Protein AF-A0A7Z0T7K2-F1 (afdb_monomer)

Structure (mmCIF, N/CA/C/O backbone):
data_AF-A0A7Z0T7K2-F1
#
_entry.id   AF-A0A7Z0T7K2-F1
#
loop_
_atom_site.group_PDB
_atom_site.id
_atom_site.type_symbol
_atom_site.label_atom_id
_atom_site.label_alt_id
_atom_site.label_comp_id
_atom_site.label_asym_id
_atom_site.label_entity_id
_atom_site.label_seq_id
_atom_site.pdbx_PDB_ins_code
_atom_site.Cartn_x
_atom_site.Cartn_y
_atom_site.Cartn_z
_atom_site.occupancy
_atom_site.B_iso_or_equiv
_atom_site.auth_seq_id
_atom_site.auth_comp_id
_atom_site.auth_asym_id
_atom_site.auth_atom_id
_atom_site.pdbx_PDB_model_num
ATOM 1 N N . MET A 1 1 ? 38.838 31.076 -26.287 1.00 47.41 1 MET A N 1
ATOM 2 C CA . MET A 1 1 ? 40.058 31.678 -26.858 1.00 47.41 1 MET A CA 1
ATOM 3 C C . MET A 1 1 ? 41.313 30.920 -26.392 1.00 47.41 1 MET A C 1
ATOM 5 O O . MET A 1 1 ? 42.068 31.468 -25.602 1.00 47.41 1 MET A O 1
ATOM 9 N N . ASN A 1 2 ? 41.566 29.671 -26.827 1.00 35.31 2 ASN A N 1
ATOM 10 C CA . ASN A 1 2 ? 42.834 28.987 -26.485 1.00 35.31 2 ASN A CA 1
ATOM 11 C C . ASN A 1 2 ? 43.307 27.838 -27.415 1.00 35.31 2 ASN A C 1
ATOM 13 O O . ASN A 1 2 ? 44.090 26.992 -26.989 1.00 35.31 2 ASN A O 1
ATOM 17 N N . ASN A 1 3 ? 42.904 27.809 -28.694 1.00 38.66 3 ASN A N 1
ATOM 18 C CA . ASN A 1 3 ? 43.350 26.777 -29.657 1.00 38.66 3 ASN A CA 1
ATOM 19 C C . ASN A 1 3 ? 44.218 27.269 -30.839 1.00 38.66 3 ASN A C 1
ATOM 21 O O . ASN A 1 3 ? 44.629 26.468 -31.677 1.00 38.66 3 ASN A O 1
ATOM 25 N N . LEU A 1 4 ? 44.599 28.553 -30.882 1.00 38.88 4 LEU A N 1
ATOM 26 C CA . LEU A 1 4 ? 45.423 29.108 -31.973 1.00 38.88 4 LEU A CA 1
ATOM 27 C C . LEU A 1 4 ? 46.870 28.552 -32.005 1.00 38.88 4 LEU A C 1
ATOM 29 O O . LEU A 1 4 ? 47.532 28.577 -33.038 1.00 38.88 4 LEU A O 1
ATOM 33 N N . ASN A 1 5 ? 47.355 27.989 -30.892 1.00 40.06 5 ASN A N 1
ATOM 34 C CA . ASN A 1 5 ? 48.749 27.555 -30.731 1.00 40.06 5 ASN A CA 1
ATOM 35 C C . ASN A 1 5 ? 49.056 26.107 -31.162 1.00 40.06 5 ASN A C 1
ATOM 37 O O . ASN A 1 5 ? 50.218 25.703 -31.105 1.00 40.06 5 ASN A O 1
ATOM 41 N N . LYS A 1 6 ? 48.074 25.312 -31.621 1.00 43.56 6 LYS A N 1
ATOM 42 C CA . LYS A 1 6 ? 48.343 23.935 -32.101 1.00 43.56 6 LYS A CA 1
ATOM 43 C C . LYS A 1 6 ? 48.711 23.845 -33.590 1.00 43.56 6 LYS A C 1
ATOM 45 O O . LYS A 1 6 ? 49.407 22.913 -33.976 1.00 43.56 6 LYS A O 1
ATOM 50 N N . VAL A 1 7 ? 48.350 24.848 -34.396 1.00 44.75 7 VAL A N 1
ATOM 51 C CA . VAL A 1 7 ? 48.752 24.965 -35.817 1.00 44.75 7 VAL A CA 1
ATOM 52 C C . VAL A 1 7 ? 50.252 25.288 -35.960 1.00 44.75 7 VAL A C 1
ATOM 54 O O . VAL A 1 7 ? 50.909 24.879 -36.915 1.00 44.75 7 VAL A O 1
ATOM 57 N N . VAL A 1 8 ? 50.834 25.957 -34.960 1.00 42.19 8 VAL A N 1
ATOM 58 C CA . VAL A 1 8 ? 52.207 26.499 -34.982 1.00 42.19 8 VAL A CA 1
ATOM 59 C C . VAL A 1 8 ? 53.305 25.413 -34.945 1.00 42.19 8 VAL A C 1
ATOM 61 O O . VAL A 1 8 ? 54.471 25.719 -35.192 1.00 42.19 8 VAL A O 1
ATOM 64 N N . ARG A 1 9 ? 52.971 24.138 -34.676 1.00 41.81 9 ARG A N 1
ATOM 65 C CA . ARG A 1 9 ? 53.966 23.063 -34.457 1.00 41.81 9 ARG A CA 1
ATOM 66 C C . ARG A 1 9 ? 54.202 22.085 -35.614 1.00 41.81 9 ARG A C 1
ATOM 68 O O . ARG A 1 9 ? 55.079 21.243 -35.480 1.00 41.81 9 ARG A O 1
ATOM 75 N N . ILE A 1 10 ? 53.486 22.212 -36.736 1.00 39.25 10 ILE A N 1
ATOM 76 C CA . ILE A 1 10 ? 53.750 21.426 -37.965 1.00 39.25 10 ILE A CA 1
ATOM 77 C C . ILE A 1 10 ? 54.407 22.294 -39.061 1.00 39.25 10 ILE A C 1
ATOM 79 O O . ILE A 1 10 ? 55.182 21.796 -39.870 1.00 39.25 10 ILE A O 1
ATOM 83 N N . LEU A 1 11 ? 54.222 23.619 -39.028 1.00 36.41 11 LEU A N 1
ATOM 84 C CA . LEU A 1 11 ? 54.763 24.568 -40.018 1.00 36.41 11 LEU A CA 1
ATOM 85 C C . LEU A 1 11 ? 56.235 24.999 -39.800 1.00 36.41 11 LEU A C 1
ATOM 87 O O . LEU A 1 11 ? 56.655 26.038 -40.310 1.00 36.41 11 LEU A O 1
ATOM 91 N N . LYS A 1 12 ? 57.045 24.234 -39.050 1.00 33.38 12 LYS A N 1
ATOM 92 C CA . LYS A 1 12 ? 58.469 24.554 -38.794 1.00 33.38 12 LYS A CA 1
ATOM 93 C C . LYS A 1 12 ? 59.411 23.339 -38.821 1.00 33.38 12 LYS A C 1
ATOM 95 O O . LYS A 1 12 ? 60.146 23.107 -37.867 1.00 33.38 12 LYS A O 1
ATOM 100 N N . SER A 1 13 ? 59.450 22.615 -39.943 1.00 35.53 13 SER A N 1
ATOM 101 C CA . SER A 1 13 ? 60.618 21.790 -40.307 1.00 35.53 13 SER A CA 1
ATOM 102 C C . SER A 1 13 ? 60.710 21.509 -41.814 1.00 35.53 13 SER A C 1
ATOM 104 O O . SER A 1 13 ? 60.498 20.378 -42.236 1.00 35.53 13 SER A O 1
ATOM 106 N N . ASN A 1 14 ? 60.986 22.550 -42.612 1.00 33.44 14 ASN A N 1
ATOM 107 C CA . ASN A 1 14 ? 61.810 22.533 -43.843 1.00 33.44 14 ASN A CA 1
ATOM 108 C C . ASN A 1 14 ? 61.539 23.784 -44.689 1.00 33.44 14 ASN A C 1
ATOM 110 O O . ASN A 1 14 ? 60.845 23.749 -45.700 1.00 33.44 14 ASN A O 1
ATOM 114 N N . LEU A 1 15 ? 62.109 24.914 -44.266 1.00 32.72 15 LEU A N 1
ATOM 115 C CA . LEU A 1 15 ? 62.193 26.104 -45.106 1.00 32.72 15 LEU A CA 1
ATOM 116 C C . LEU A 1 15 ? 63.439 26.905 -44.727 1.00 32.72 15 LEU A C 1
ATOM 118 O O . LEU A 1 15 ? 63.458 27.621 -43.725 1.00 32.72 15 LEU A O 1
ATOM 122 N N . LYS A 1 16 ? 64.489 26.788 -45.543 1.00 32.38 16 LYS A N 1
ATOM 123 C CA . LYS A 1 16 ? 65.590 27.750 -45.546 1.00 32.38 16 LYS A CA 1
ATOM 124 C C . LYS A 1 16 ? 65.922 28.144 -46.984 1.00 32.38 16 LYS A C 1
ATOM 126 O O . LYS A 1 16 ? 66.394 27.333 -47.765 1.00 32.38 16 LYS A O 1
ATOM 131 N N . ASN A 1 17 ? 65.714 29.431 -47.241 1.00 33.72 17 ASN A N 1
ATOM 132 C CA . ASN A 1 17 ? 66.225 30.236 -48.349 1.00 33.72 17 ASN A CA 1
ATOM 133 C C . ASN A 1 17 ? 65.552 30.151 -49.734 1.00 33.72 17 ASN A C 1
ATOM 135 O O . ASN A 1 17 ? 65.964 29.417 -50.619 1.00 33.72 17 ASN A O 1
ATOM 139 N N . LYS A 1 18 ? 64.666 31.140 -49.920 1.00 33.53 18 LYS A N 1
ATOM 140 C CA . LYS A 1 18 ? 64.720 32.164 -50.983 1.00 33.53 18 LYS A CA 1
ATOM 141 C C . LYS A 1 18 ? 64.543 31.725 -52.442 1.00 33.53 18 LYS A C 1
ATOM 143 O O . LYS A 1 18 ? 65.486 31.350 -53.128 1.00 33.53 18 LYS A O 1
ATOM 148 N N . LEU A 1 19 ? 63.359 32.056 -52.955 1.00 29.39 19 LEU A N 1
ATOM 149 C CA . LEU A 1 19 ? 63.180 32.477 -54.342 1.00 29.39 19 LEU A CA 1
ATOM 150 C C . LEU A 1 19 ? 63.944 33.796 -54.600 1.00 29.39 19 LEU A C 1
ATOM 152 O O . LEU A 1 19 ? 63.941 34.688 -53.749 1.00 29.39 19 LEU A O 1
ATOM 156 N N . SER A 1 20 ? 64.542 33.937 -55.782 1.00 27.73 20 SER A N 1
ATOM 157 C CA . SER A 1 20 ? 64.987 35.213 -56.358 1.00 27.73 20 SER A CA 1
ATOM 158 C C . SER A 1 20 ? 64.742 35.167 -57.866 1.00 27.73 20 SER A C 1
ATOM 160 O O . SER A 1 20 ? 64.997 34.139 -58.488 1.00 27.73 20 SER A O 1
ATOM 162 N N . ILE A 1 21 ? 64.222 36.247 -58.451 1.00 38.28 21 ILE A N 1
ATOM 163 C CA . ILE A 1 21 ? 63.834 36.305 -59.867 1.00 38.28 21 ILE A CA 1
ATOM 164 C C . ILE A 1 21 ? 64.709 37.331 -60.587 1.00 38.28 21 ILE A C 1
ATOM 166 O O . ILE A 1 21 ? 64.538 38.528 -60.361 1.00 38.28 21 ILE A O 1
ATOM 170 N N . THR A 1 22 ? 65.585 36.897 -61.502 1.00 31.44 22 THR A N 1
ATOM 171 C CA . THR A 1 22 ? 65.926 37.667 -62.721 1.00 31.44 22 THR A CA 1
ATOM 172 C C . THR A 1 22 ? 66.751 36.871 -63.748 1.00 31.44 22 THR A C 1
ATOM 174 O O . THR A 1 22 ? 67.670 36.153 -63.387 1.00 31.44 22 THR A O 1
ATOM 177 N N . LYS A 1 23 ? 66.427 37.098 -65.033 1.00 30.08 23 LYS A N 1
ATOM 178 C CA . LYS A 1 23 ? 67.264 37.053 -66.258 1.00 30.08 23 LYS A CA 1
ATOM 179 C C . LYS A 1 23 ? 68.191 35.850 -66.588 1.00 30.08 23 LYS A C 1
ATOM 181 O O . LYS A 1 23 ? 69.242 35.667 -66.001 1.00 30.08 23 LYS A O 1
ATOM 186 N N . GLN A 1 24 ? 67.884 35.275 -67.761 1.00 32.72 24 GLN A N 1
ATOM 187 C CA . GLN A 1 24 ? 68.794 34.975 -68.891 1.00 32.72 24 GLN A CA 1
ATOM 188 C C . GLN A 1 24 ? 69.789 33.779 -68.849 1.00 32.72 24 GLN A C 1
ATOM 190 O O . GLN A 1 24 ? 70.916 33.905 -68.397 1.00 32.72 24 GLN A O 1
ATOM 195 N N . THR A 1 25 ? 69.415 32.729 -69.606 1.00 27.80 25 THR A N 1
ATOM 196 C CA . THR A 1 25 ? 70.087 32.336 -70.879 1.00 27.80 25 THR A CA 1
ATOM 197 C C . THR A 1 25 ? 71.302 31.366 -70.881 1.00 27.80 25 THR A C 1
ATOM 199 O O . THR A 1 25 ? 72.382 31.708 -70.426 1.00 27.80 25 THR A O 1
ATOM 202 N N . ILE A 1 26 ? 71.127 30.256 -71.638 1.00 28.91 26 ILE A N 1
ATOM 203 C CA . ILE A 1 26 ? 72.116 29.470 -72.441 1.00 28.91 26 ILE A CA 1
ATOM 204 C C . ILE A 1 26 ? 72.915 28.283 -71.814 1.00 28.91 26 ILE A C 1
ATOM 206 O O . ILE A 1 26 ? 73.731 28.476 -70.929 1.00 28.91 26 ILE A O 1
ATOM 210 N N . ILE A 1 27 ? 72.700 27.082 -72.409 1.00 32.38 27 ILE A N 1
ATOM 211 C CA . ILE A 1 27 ? 73.665 26.011 -72.826 1.00 32.38 27 ILE A CA 1
ATOM 212 C C . ILE A 1 27 ? 74.544 25.307 -71.754 1.00 32.38 27 ILE A C 1
ATOM 214 O O . ILE A 1 27 ? 75.133 25.971 -70.918 1.00 32.38 27 ILE A O 1
ATOM 218 N N . LEU A 1 28 ? 74.810 23.981 -71.756 1.00 29.95 28 LEU A N 1
ATOM 219 C CA . LEU A 1 28 ? 74.289 22.732 -72.400 1.00 29.95 28 LEU A CA 1
ATOM 220 C C . LEU A 1 28 ? 75.005 21.542 -71.632 1.00 29.95 28 LEU A C 1
ATOM 222 O O . LEU A 1 28 ? 75.401 21.797 -70.500 1.00 29.95 28 LEU A O 1
ATOM 226 N N . PHE A 1 29 ? 75.263 20.266 -71.9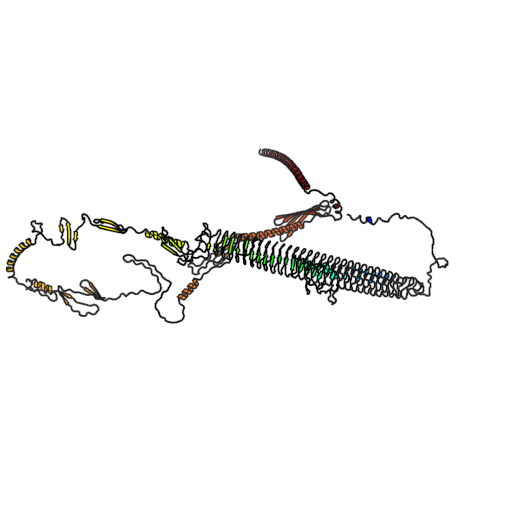98 1.00 31.33 29 PHE A N 1
ATOM 227 C CA . PHE A 1 29 ? 75.071 19.331 -73.134 1.00 31.33 29 PHE A CA 1
ATOM 228 C C . PHE A 1 29 ? 75.369 17.868 -72.675 1.00 31.33 29 PHE A C 1
ATOM 230 O O . PHE A 1 29 ? 75.956 17.711 -71.610 1.00 31.33 29 PHE A O 1
ATOM 237 N N . LEU A 1 30 ? 75.094 16.847 -73.523 1.00 33.47 30 LEU A N 1
ATOM 238 C CA . LEU A 1 30 ? 75.573 15.430 -73.460 1.00 33.47 30 LEU A CA 1
ATOM 239 C C . LEU A 1 30 ? 75.082 14.578 -72.254 1.00 33.47 30 LEU A C 1
ATOM 241 O O . LEU A 1 30 ? 75.011 15.072 -71.140 1.00 33.47 30 LEU A O 1
ATOM 245 N N . MET A 1 31 ? 74.704 13.290 -72.338 1.00 33.69 31 MET A N 1
ATOM 246 C CA . MET A 1 31 ? 74.633 12.187 -73.341 1.00 33.69 31 MET A CA 1
ATOM 247 C C . MET A 1 31 ? 73.433 11.273 -72.922 1.00 33.69 31 MET A C 1
ATOM 249 O O . MET A 1 31 ? 72.983 11.410 -71.789 1.00 33.69 31 MET A O 1
ATOM 253 N N . MET A 1 32 ? 72.860 10.288 -73.639 1.00 33.47 32 MET A N 1
ATOM 254 C CA . MET A 1 32 ? 72.849 9.748 -75.025 1.00 33.47 32 MET A CA 1
ATOM 255 C C . MET A 1 32 ? 71.595 8.820 -75.135 1.00 33.47 32 MET A C 1
ATOM 257 O O . MET A 1 32 ? 70.996 8.510 -74.112 1.00 33.47 32 MET A O 1
ATOM 261 N N . GLY A 1 33 ? 71.153 8.296 -76.288 1.00 29.41 33 GLY A N 1
ATOM 262 C CA . GLY A 1 33 ? 71.560 8.537 -77.678 1.00 29.41 33 GLY A CA 1
ATOM 263 C C . GLY A 1 33 ? 71.024 7.481 -78.670 1.00 29.41 33 GLY A C 1
ATOM 264 O O . GLY A 1 33 ? 70.678 6.384 -78.253 1.00 29.41 33 GLY A O 1
ATOM 265 N N . MET A 1 34 ? 71.080 7.817 -79.972 1.00 32.94 34 MET A N 1
ATOM 266 C CA . MET A 1 34 ? 70.964 6.929 -81.159 1.00 32.94 34 MET A CA 1
ATOM 267 C C . MET A 1 34 ? 69.585 6.270 -81.444 1.00 32.94 34 MET A C 1
ATOM 269 O O . MET A 1 34 ? 68.877 5.883 -80.527 1.00 32.94 34 MET A O 1
ATOM 273 N N . LEU A 1 35 ? 69.140 6.075 -82.699 1.00 30.58 35 LEU A N 1
ATOM 274 C CA . LEU A 1 35 ? 69.622 6.540 -84.019 1.00 30.58 35 LEU A CA 1
ATOM 275 C C . LEU A 1 35 ? 68.469 6.479 -85.055 1.00 30.58 35 LEU A C 1
ATOM 277 O O . LEU A 1 35 ? 67.604 5.615 -84.948 1.00 30.58 35 LEU A O 1
ATOM 281 N N . GLY A 1 36 ? 68.493 7.328 -86.090 1.00 27.11 36 GLY A N 1
ATOM 282 C CA . GLY A 1 36 ? 67.563 7.267 -87.233 1.00 27.11 36 GLY A CA 1
ATOM 283 C C . GLY A 1 36 ? 67.551 8.576 -88.029 1.00 27.11 36 GLY A C 1
ATOM 284 O O . GLY A 1 36 ? 67.135 9.600 -87.500 1.00 27.11 36 GLY A O 1
ATOM 285 N N . ILE A 1 37 ? 68.059 8.567 -89.267 1.00 29.86 37 ILE A N 1
ATOM 286 C CA . ILE A 1 37 ? 68.430 9.781 -90.022 1.00 29.86 37 ILE A CA 1
ATOM 287 C C . ILE A 1 37 ? 67.658 9.866 -91.345 1.00 29.86 37 ILE A C 1
ATOM 289 O O . ILE A 1 37 ? 67.699 8.912 -92.118 1.00 29.86 37 ILE A O 1
ATOM 293 N N . SER A 1 38 ? 67.073 11.030 -91.650 1.00 27.55 38 SER A N 1
ATOM 294 C CA . SER A 1 38 ? 67.097 11.623 -93.001 1.00 27.55 38 SER A CA 1
ATOM 295 C C . SER A 1 38 ? 66.659 13.095 -92.968 1.00 27.55 38 SER A C 1
ATOM 297 O O . SER A 1 38 ? 65.663 13.433 -92.331 1.00 27.55 38 SER A O 1
ATOM 299 N N . GLU A 1 39 ? 67.401 13.961 -93.655 1.00 30.62 39 GLU A N 1
ATOM 300 C CA . GLU A 1 39 ? 67.011 15.340 -93.974 1.00 30.62 39 GLU A CA 1
ATOM 301 C C . GLU A 1 39 ? 66.246 15.380 -95.306 1.00 30.62 39 GLU A C 1
ATOM 303 O O . GLU A 1 39 ? 66.585 14.617 -96.205 1.00 30.62 39 GLU A O 1
ATOM 308 N N . VAL A 1 40 ? 65.348 16.358 -95.490 1.00 28.09 40 VAL A N 1
ATOM 309 C CA . VAL A 1 40 ? 65.253 17.164 -96.730 1.00 28.09 40 VAL A CA 1
ATOM 310 C C . VAL A 1 40 ? 64.861 18.600 -96.337 1.00 28.09 40 VAL A C 1
ATOM 312 O O . VAL A 1 40 ? 64.130 18.814 -95.371 1.00 28.09 40 VAL A O 1
ATOM 315 N N . ILE A 1 41 ? 65.369 19.587 -97.078 1.00 31.58 41 ILE A N 1
ATOM 316 C CA . ILE A 1 41 ? 65.216 21.035 -96.860 1.00 31.58 41 ILE A CA 1
ATOM 317 C C . ILE A 1 41 ? 64.250 21.623 -97.907 1.00 31.58 41 ILE A C 1
ATOM 319 O O . ILE A 1 41 ? 64.437 21.310 -99.077 1.00 31.58 41 ILE A O 1
ATOM 323 N N . SER A 1 42 ? 63.313 22.515 -97.522 1.00 30.78 42 SER A N 1
ATOM 324 C CA . SER A 1 42 ? 63.086 23.842 -98.169 1.00 30.78 42 SER A CA 1
ATOM 325 C C . SER A 1 42 ? 61.754 24.538 -97.804 1.00 30.78 42 SER A C 1
ATOM 327 O O . SER A 1 42 ? 60.681 24.027 -98.104 1.00 30.78 42 SER A O 1
ATOM 329 N N . ASP A 1 43 ? 61.863 25.744 -97.242 1.00 32.47 43 ASP A N 1
ATOM 330 C CA . ASP A 1 43 ? 61.240 27.020 -97.658 1.00 32.47 43 ASP A CA 1
ATOM 331 C C . ASP A 1 43 ? 59.757 27.201 -98.104 1.00 32.47 43 ASP A C 1
ATOM 333 O O . ASP A 1 43 ? 59.224 26.535 -98.983 1.00 32.47 43 ASP A O 1
ATOM 337 N N . ASN A 1 44 ? 59.211 28.332 -97.620 1.00 32.62 44 ASN A N 1
ATOM 338 C CA . ASN A 1 44 ? 58.217 29.247 -98.226 1.00 32.62 44 ASN A CA 1
ATOM 339 C C . ASN A 1 44 ? 56.718 28.882 -98.371 1.00 32.62 44 ASN A C 1
ATOM 341 O O . ASN A 1 44 ? 56.241 28.412 -99.397 1.00 32.62 44 ASN A O 1
ATOM 345 N N . ASN A 1 45 ? 55.937 29.393 -97.407 1.00 36.56 45 ASN A N 1
ATOM 346 C CA . ASN A 1 45 ? 54.826 30.344 -97.628 1.00 36.56 45 ASN A CA 1
ATOM 347 C C . ASN A 1 45 ? 53.969 30.209 -98.917 1.00 36.56 45 ASN A C 1
ATOM 349 O O . ASN A 1 45 ? 54.143 30.991 -99.856 1.00 36.56 45 ASN A O 1
ATOM 353 N N . LYS A 1 46 ? 52.900 29.398 -98.872 1.00 33.41 46 LYS A N 1
ATOM 354 C CA . LYS A 1 46 ? 51.508 29.890 -98.668 1.00 33.41 46 LYS A CA 1
ATOM 355 C C . LYS A 1 46 ? 50.451 28.778 -98.789 1.00 33.41 46 LYS A C 1
ATOM 357 O O . LYS A 1 46 ? 50.452 28.005 -99.740 1.00 33.41 46 LYS A O 1
ATOM 362 N N . ASP A 1 47 ? 49.520 28.770 -97.836 1.00 44.28 47 ASP A N 1
ATOM 363 C CA . ASP A 1 47 ? 48.131 28.285 -97.911 1.00 44.28 47 ASP A CA 1
ATOM 364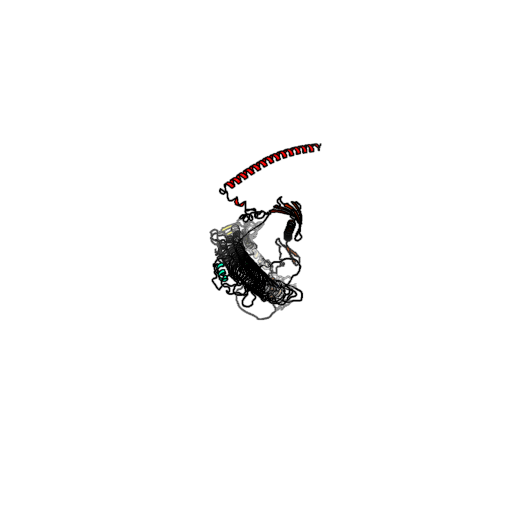 C C . ASP A 1 47 ? 47.790 27.154 -98.905 1.00 44.28 47 ASP A C 1
ATOM 366 O O . ASP A 1 47 ? 47.005 27.335 -99.836 1.00 44.28 47 ASP A O 1
ATOM 370 N N . SER A 1 48 ? 48.265 25.931 -98.644 1.00 28.42 48 SER A N 1
ATOM 371 C CA . SER A 1 48 ? 47.529 24.729 -99.067 1.00 28.42 48 SER A CA 1
ATOM 372 C C . SER A 1 48 ? 47.769 23.527 -98.145 1.00 28.42 48 SER A C 1
ATOM 374 O O . SER A 1 48 ? 48.875 23.009 -98.017 1.00 28.42 48 SER A O 1
ATOM 376 N N . LEU A 1 49 ? 46.694 23.047 -97.508 1.00 40.25 49 LEU A N 1
ATOM 377 C CA . LEU A 1 49 ? 46.675 21.782 -96.769 1.00 40.25 49 LEU A CA 1
ATOM 378 C C . LEU A 1 49 ? 46.632 20.622 -97.776 1.00 40.25 49 LEU A C 1
ATOM 380 O O . LEU A 1 49 ? 45.551 20.153 -98.139 1.00 40.25 49 LEU A O 1
ATOM 384 N N . HIS A 1 50 ? 47.794 20.170 -98.250 1.00 33.97 50 HIS A N 1
ATOM 385 C CA . HIS A 1 50 ? 47.849 19.037 -99.173 1.00 33.97 50 HIS A CA 1
ATOM 386 C C . HIS A 1 50 ? 47.672 17.707 -98.432 1.00 33.97 50 HIS A C 1
ATOM 388 O O . HIS A 1 50 ? 48.563 17.214 -97.743 1.00 33.97 50 HIS A O 1
ATOM 394 N N . ILE A 1 51 ? 46.480 17.131 -98.575 1.00 39.81 51 ILE A N 1
ATOM 395 C CA . ILE A 1 51 ? 46.130 15.809 -98.058 1.00 39.81 51 ILE A CA 1
ATOM 396 C C . ILE A 1 51 ? 46.581 14.744 -99.053 1.00 39.81 51 ILE A C 1
ATOM 398 O O . ILE A 1 51 ? 46.198 14.782 -100.220 1.00 39.81 51 ILE A O 1
ATOM 402 N N . GLY A 1 52 ? 47.330 13.756 -98.562 1.00 33.91 52 GLY A N 1
ATOM 403 C CA . GLY A 1 52 ? 47.576 12.511 -99.280 1.00 33.91 52 GLY A CA 1
ATOM 404 C C . GLY A 1 52 ? 46.308 11.661 -99.355 1.00 33.91 52 GLY A C 1
ATOM 405 O O . GLY A 1 52 ? 46.065 10.824 -98.487 1.00 33.91 52 GLY A O 1
ATOM 406 N N . THR A 1 53 ? 45.502 11.878 -100.392 1.00 37.16 53 THR A N 1
ATOM 407 C CA . THR A 1 53 ? 44.605 10.852 -100.941 1.00 37.16 53 THR A CA 1
ATOM 408 C C . THR A 1 53 ? 45.459 9.725 -101.547 1.00 37.16 53 THR A C 1
ATOM 410 O O . THR A 1 53 ? 46.566 9.955 -102.022 1.00 37.16 53 THR A O 1
ATOM 413 N N . VAL A 1 54 ? 45.056 8.456 -101.482 1.00 33.84 54 VAL A N 1
ATOM 414 C CA . VAL A 1 54 ? 43.962 7.898 -102.296 1.00 33.84 54 VAL A CA 1
ATOM 415 C C . VAL A 1 54 ? 42.556 8.392 -101.911 1.00 33.84 54 VAL A C 1
ATOM 417 O O . VAL A 1 54 ? 42.282 8.747 -100.772 1.00 33.84 54 VAL A O 1
ATOM 420 N N . ALA A 1 55 ? 41.729 8.498 -102.953 1.00 39.22 55 ALA A N 1
ATOM 421 C CA . ALA A 1 55 ? 40.456 9.197 -103.155 1.00 39.22 55 ALA A CA 1
ATOM 422 C C . ALA A 1 55 ? 39.395 9.282 -102.025 1.00 39.22 55 ALA A C 1
ATOM 424 O O . ALA A 1 55 ? 39.372 8.468 -101.110 1.00 39.22 55 ALA A O 1
ATOM 425 N N . ASN A 1 56 ? 38.356 10.133 -102.129 1.00 41.38 56 ASN A N 1
ATOM 426 C CA . ASN A 1 56 ? 38.173 11.484 -102.722 1.00 41.38 56 ASN A CA 1
ATOM 427 C C . ASN A 1 56 ? 36.739 11.984 -102.358 1.00 41.38 56 ASN A C 1
ATOM 429 O O . ASN A 1 56 ? 35.947 11.213 -101.828 1.00 41.38 56 ASN A O 1
ATOM 433 N N . ASN A 1 57 ? 36.387 13.223 -102.733 1.00 37.69 57 ASN A N 1
ATOM 434 C CA . ASN A 1 57 ? 35.026 13.740 -102.979 1.00 37.69 57 ASN A CA 1
ATOM 435 C C . ASN A 1 57 ? 33.969 13.589 -101.864 1.00 37.69 57 ASN A C 1
ATOM 437 O O . ASN A 1 57 ? 33.330 12.551 -101.713 1.00 37.69 57 ASN A O 1
ATOM 441 N N . GLY A 1 58 ? 33.646 14.696 -101.187 1.00 43.97 58 GLY A N 1
ATOM 442 C CA . GLY A 1 58 ? 32.423 14.772 -100.383 1.00 43.97 58 GLY A CA 1
ATOM 443 C C . GLY A 1 58 ? 32.279 16.071 -99.599 1.00 43.97 58 GLY A C 1
ATOM 444 O O . GLY A 1 58 ? 31.603 16.997 -100.045 1.00 43.97 58 GLY A O 1
ATOM 445 N N . ARG A 1 59 ? 32.868 16.127 -98.397 1.00 51.72 59 ARG A N 1
ATOM 446 C CA . ARG A 1 59 ? 32.728 17.294 -97.497 1.00 51.72 59 ARG A CA 1
ATOM 447 C C . ARG A 1 59 ? 33.846 17.539 -96.469 1.00 51.72 59 ARG A C 1
ATOM 449 O O . ARG A 1 59 ? 33.750 18.529 -95.757 1.00 51.72 59 ARG A O 1
ATOM 456 N N . ASN A 1 60 ? 34.919 16.738 -96.471 1.00 45.69 60 ASN A N 1
ATOM 457 C CA . ASN A 1 60 ? 36.241 17.079 -95.915 1.00 45.69 60 ASN A CA 1
ATOM 458 C C . ASN A 1 60 ? 36.362 17.240 -94.366 1.00 45.69 60 ASN A C 1
ATOM 460 O O . ASN A 1 60 ? 35.386 17.515 -93.677 1.00 45.69 60 ASN A O 1
ATOM 464 N N . ASN A 1 61 ? 37.544 17.096 -93.738 1.00 42.81 61 ASN A N 1
ATOM 465 C CA . ASN A 1 61 ? 38.723 16.285 -94.118 1.00 42.81 61 ASN A CA 1
ATOM 466 C C . ASN A 1 61 ? 39.682 16.019 -92.939 1.00 42.81 61 ASN A C 1
ATOM 468 O O . ASN A 1 61 ? 39.338 16.363 -91.810 1.00 42.81 61 ASN A O 1
ATOM 472 N N . ILE A 1 62 ? 40.864 15.435 -93.228 1.00 51.94 62 ILE A N 1
ATOM 473 C CA . ILE A 1 62 ? 41.803 14.681 -92.367 1.00 51.94 62 ILE A CA 1
ATOM 474 C C . ILE A 1 62 ? 41.335 13.203 -92.472 1.00 51.94 62 ILE A C 1
ATOM 476 O O . ILE A 1 62 ? 40.189 12.908 -92.171 1.00 51.94 62 ILE A O 1
ATOM 480 N N . LEU A 1 63 ? 42.044 12.236 -93.079 1.00 42.34 63 LEU A N 1
ATOM 481 C CA . LEU A 1 63 ? 43.299 11.502 -92.717 1.00 42.34 63 LEU A CA 1
ATOM 482 C C . LEU A 1 63 ? 43.356 10.074 -91.760 1.00 42.34 63 LEU A C 1
ATOM 484 O O . LEU A 1 63 ? 42.694 9.539 -89.966 1.00 42.34 63 LEU A O 1
ATOM 488 N N . VAL A 1 64 ? 44.173 9.565 -92.807 1.00 38.38 64 VAL A N 1
ATOM 489 C CA . VAL A 1 64 ? 44.679 8.304 -93.427 1.00 38.38 64 VAL A CA 1
ATOM 490 C C . VAL A 1 64 ? 46.090 7.978 -92.909 1.00 38.38 64 VAL A C 1
ATOM 492 O O . VAL A 1 64 ? 46.909 8.875 -92.736 1.00 38.38 64 VAL A O 1
ATOM 495 N N . GLY A 1 65 ? 46.345 6.692 -92.689 1.00 54.31 65 GLY A N 1
ATOM 496 C CA . GLY A 1 65 ? 47.601 6.073 -92.263 1.00 54.31 65 GLY A CA 1
ATOM 497 C C . GLY A 1 65 ? 47.241 4.629 -91.930 1.00 54.31 65 GLY A C 1
ATOM 498 O O . GLY A 1 65 ? 46.505 4.426 -90.971 1.00 54.31 65 GLY A O 1
ATOM 499 N N . ASP A 1 66 ? 47.602 3.702 -92.823 1.00 46.97 66 ASP A N 1
ATOM 500 C CA . ASP A 1 66 ? 47.040 2.353 -93.021 1.00 46.97 66 ASP A CA 1
ATOM 501 C C . ASP A 1 66 ? 45.768 2.000 -92.219 1.00 46.97 66 ASP A C 1
ATOM 503 O O . ASP A 1 66 ? 45.875 1.309 -91.214 1.00 46.97 66 ASP A O 1
ATOM 507 N N . VAL A 1 67 ? 44.538 2.385 -92.606 1.00 45.12 67 VAL A N 1
ATOM 508 C CA . VAL A 1 67 ? 44.060 3.150 -93.787 1.00 45.12 67 VAL A CA 1
ATOM 509 C C . VAL A 1 67 ? 42.739 3.889 -93.411 1.00 45.12 67 VAL A C 1
ATOM 511 O O . VAL A 1 67 ? 42.268 3.795 -92.283 1.00 45.12 67 VAL A O 1
ATOM 514 N N . ALA A 1 68 ? 42.129 4.637 -94.339 1.00 50.66 68 ALA A N 1
ATOM 515 C CA . ALA A 1 68 ? 40.787 5.257 -94.263 1.00 50.66 68 ALA A CA 1
ATOM 516 C C . ALA A 1 68 ? 39.846 4.626 -95.336 1.00 50.66 68 ALA A C 1
ATOM 518 O O . ALA A 1 68 ? 40.326 3.796 -96.098 1.00 50.66 68 ALA A O 1
ATOM 519 N N . THR A 1 69 ? 38.545 4.918 -95.515 1.00 46.66 69 THR A N 1
ATOM 520 C CA . THR A 1 69 ? 37.774 6.183 -95.438 1.00 46.66 69 THR A CA 1
ATOM 521 C C . THR A 1 69 ? 36.263 5.924 -95.222 1.00 46.66 69 THR A C 1
ATOM 523 O O . THR A 1 69 ? 35.651 5.164 -95.967 1.00 46.66 69 THR A O 1
ATOM 526 N N . PRO A 1 70 ? 35.609 6.560 -94.228 1.00 47.22 70 PRO A N 1
ATOM 527 C CA . PRO A 1 70 ? 34.383 7.331 -94.552 1.00 47.22 70 PRO A CA 1
ATOM 528 C C . PRO A 1 70 ? 34.236 8.661 -93.764 1.00 47.22 70 PRO A C 1
ATOM 530 O O . PRO A 1 70 ? 35.139 9.062 -93.026 1.00 47.22 70 PRO A O 1
ATOM 533 N N . GLY A 1 71 ? 33.095 9.364 -93.893 1.00 46.84 71 GLY A N 1
ATOM 534 C CA . GLY A 1 71 ? 32.697 10.407 -92.933 1.00 46.84 71 GLY A CA 1
ATOM 535 C C . GLY A 1 71 ? 31.729 11.508 -93.415 1.00 46.84 71 GLY A C 1
ATOM 536 O O . GLY A 1 71 ? 31.119 11.415 -94.477 1.00 46.84 71 GLY A O 1
ATOM 537 N N . ASN A 1 72 ? 31.610 12.570 -92.605 1.00 56.28 72 ASN A N 1
ATOM 538 C CA . ASN A 1 72 ? 31.087 13.896 -92.965 1.00 56.28 72 ASN A CA 1
ATOM 539 C C . ASN A 1 72 ? 31.664 15.047 -92.072 1.00 56.28 72 ASN A C 1
ATOM 541 O O . ASN A 1 72 ? 30.925 15.996 -91.789 1.00 56.28 72 ASN A O 1
ATOM 545 N N . TYR A 1 73 ? 32.901 15.102 -91.528 1.00 50.28 73 TYR A N 1
ATOM 546 C CA . TYR A 1 73 ? 34.068 14.213 -91.222 1.00 50.28 73 TYR A CA 1
ATOM 547 C C . TYR A 1 73 ? 34.796 14.880 -89.979 1.00 50.28 73 TYR A C 1
ATOM 549 O O . TYR A 1 73 ? 34.252 15.872 -89.493 1.00 50.28 73 TYR A O 1
ATOM 557 N N . SER A 1 74 ? 35.924 14.510 -89.329 1.00 48.91 74 SER A N 1
ATOM 558 C CA . SER A 1 74 ? 37.012 13.497 -89.479 1.00 48.91 74 SER A CA 1
ATOM 559 C C . SER A 1 74 ? 37.440 12.864 -88.133 1.00 48.91 74 SER A C 1
ATOM 561 O O . SER A 1 74 ? 36.557 12.172 -87.683 1.00 48.91 74 SER A O 1
ATOM 563 N N . ILE A 1 75 ? 38.615 12.905 -87.431 1.00 44.69 75 ILE A N 1
ATOM 564 C CA . ILE A 1 75 ? 39.870 13.738 -87.378 1.00 44.69 75 ILE A CA 1
ATOM 565 C C . ILE A 1 75 ? 41.108 13.004 -86.675 1.00 44.69 75 ILE A C 1
ATOM 567 O O . ILE A 1 75 ? 41.029 12.773 -85.474 1.00 44.69 75 ILE A O 1
ATOM 571 N N . ILE A 1 76 ? 42.265 12.752 -87.364 1.00 51.56 76 ILE A N 1
ATOM 572 C CA . ILE A 1 76 ? 43.718 12.583 -86.901 1.00 51.56 76 ILE A CA 1
ATOM 573 C C . ILE A 1 76 ? 44.450 11.195 -86.583 1.00 51.56 76 ILE A C 1
ATOM 575 O O . ILE A 1 76 ? 45.096 11.127 -85.554 1.00 51.56 76 ILE A O 1
ATOM 579 N N . PHE A 1 77 ? 44.550 10.138 -87.432 1.00 47.97 77 PHE A N 1
ATOM 580 C CA . PHE A 1 77 ? 45.870 9.457 -87.761 1.00 47.97 77 PHE A CA 1
ATOM 581 C C . PHE A 1 77 ? 46.519 8.383 -86.803 1.00 47.97 77 PHE A C 1
ATOM 583 O O . PHE A 1 77 ? 46.965 8.775 -85.732 1.00 47.97 77 PHE A O 1
ATOM 590 N N . ALA A 1 78 ? 46.733 7.086 -87.160 1.00 49.06 78 ALA A N 1
ATOM 591 C CA . ALA A 1 78 ? 47.584 6.145 -86.363 1.00 49.06 78 ALA A CA 1
ATOM 592 C C . ALA A 1 78 ? 48.240 4.936 -87.108 1.00 49.06 78 ALA A C 1
ATOM 594 O O . ALA A 1 78 ? 47.538 4.094 -87.662 1.00 49.06 78 ALA A O 1
ATOM 595 N N . THR A 1 79 ? 49.578 4.815 -87.022 1.00 53.06 79 THR A N 1
ATOM 596 C CA . THR A 1 79 ? 50.453 3.669 -87.407 1.00 53.06 79 THR A CA 1
ATOM 597 C C . THR A 1 79 ? 51.764 3.759 -86.601 1.00 53.06 79 THR A C 1
ATOM 599 O O . THR A 1 79 ? 52.191 4.884 -86.342 1.00 53.06 79 THR A O 1
ATOM 602 N N . LYS A 1 80 ? 52.498 2.686 -86.258 1.00 51.09 80 LYS A N 1
ATOM 603 C CA . LYS A 1 80 ? 52.538 1.305 -86.785 1.00 51.09 80 LYS A CA 1
ATOM 604 C C . LYS A 1 80 ? 52.274 0.290 -85.651 1.00 51.09 80 LYS A C 1
ATOM 606 O O . LYS A 1 80 ? 53.047 0.215 -84.706 1.00 51.09 80 LYS A O 1
ATOM 611 N N . ASN A 1 81 ? 51.292 -0.610 -85.740 1.00 52.12 81 ASN A N 1
ATOM 612 C CA . ASN A 1 81 ? 50.566 -1.088 -86.924 1.00 52.12 81 ASN A CA 1
ATOM 613 C C . ASN A 1 81 ? 49.045 -1.142 -86.662 1.00 52.12 81 ASN A C 1
ATOM 615 O O . ASN A 1 81 ? 48.629 -1.928 -85.816 1.00 52.12 81 ASN A O 1
ATOM 619 N N . GLY A 1 82 ? 48.230 -0.412 -87.443 1.00 51.81 82 GLY A N 1
ATOM 620 C CA . GLY A 1 82 ? 46.823 -0.794 -87.676 1.00 51.81 82 GLY A CA 1
ATOM 621 C C . GLY A 1 82 ? 45.702 0.231 -87.430 1.00 51.81 82 GLY A C 1
ATOM 622 O O . GLY A 1 82 ? 44.828 -0.044 -86.621 1.00 51.81 82 GLY A O 1
ATOM 623 N N . GLY A 1 83 ? 45.673 1.347 -88.170 1.00 47.72 83 GLY A N 1
ATOM 624 C CA . GLY A 1 83 ? 44.457 1.881 -88.824 1.00 47.72 83 GLY A CA 1
ATOM 625 C C . GLY A 1 83 ? 43.189 2.167 -88.024 1.00 47.72 83 GLY A C 1
ATOM 626 O O . GLY A 1 83 ? 42.365 1.286 -87.811 1.00 47.72 83 GLY A O 1
ATOM 627 N N . GLY A 1 84 ? 42.957 3.432 -87.662 1.00 51.62 84 GLY A N 1
ATOM 628 C CA . GLY A 1 84 ? 41.824 3.790 -86.807 1.00 51.62 84 GLY A CA 1
ATOM 629 C C . GLY A 1 84 ? 40.515 4.159 -87.520 1.00 51.62 84 GLY A C 1
ATOM 630 O O . GLY A 1 84 ? 40.474 5.075 -88.345 1.00 51.62 84 GLY A O 1
ATOM 631 N N . TRP A 1 85 ? 39.432 3.569 -87.001 1.00 49.50 85 TRP A N 1
ATOM 632 C CA . TRP A 1 85 ? 38.012 3.875 -87.229 1.00 49.50 85 TRP A CA 1
ATOM 633 C C . TRP A 1 85 ? 37.348 3.311 -88.499 1.00 49.50 85 TRP A C 1
ATOM 635 O O . TRP A 1 85 ? 37.930 3.183 -89.571 1.00 49.50 85 TRP A O 1
ATOM 645 N N . HIS A 1 86 ? 36.058 3.049 -88.321 1.00 53.34 86 HIS A N 1
ATOM 646 C CA . HIS A 1 86 ? 35.119 2.228 -89.086 1.00 53.34 86 HIS A CA 1
ATOM 647 C C . HIS A 1 86 ? 34.053 3.079 -89.798 1.00 53.34 86 HIS A C 1
ATOM 649 O O . HIS A 1 86 ? 34.081 4.305 -89.758 1.00 53.34 86 HIS A O 1
ATOM 655 N N . GLY A 1 87 ? 33.047 2.460 -90.417 1.00 45.78 87 GLY A N 1
ATOM 656 C CA . GLY A 1 87 ? 31.768 3.153 -90.633 1.00 45.78 87 GLY A CA 1
ATOM 657 C C . GLY A 1 87 ? 30.974 3.283 -89.316 1.00 45.78 87 GLY A C 1
ATOM 658 O O . GLY A 1 87 ? 31.137 2.458 -88.421 1.00 45.78 87 GLY A O 1
ATOM 659 N N . ASN A 1 88 ? 30.095 4.265 -89.103 1.00 49.34 88 ASN A N 1
ATOM 660 C CA . ASN A 1 88 ? 29.937 5.591 -89.730 1.00 49.34 88 ASN A CA 1
ATOM 661 C C . ASN A 1 88 ? 29.923 6.686 -88.623 1.00 49.34 88 ASN A C 1
ATOM 663 O O . ASN A 1 88 ? 30.404 6.400 -87.531 1.00 49.34 88 ASN A O 1
ATOM 667 N N . GLY A 1 89 ? 29.495 7.948 -88.847 1.00 59.25 89 GLY A N 1
ATOM 668 C CA . GLY A 1 89 ? 29.851 9.072 -87.934 1.00 59.25 89 GLY A CA 1
ATOM 669 C C . GLY A 1 89 ? 28.954 10.342 -87.833 1.00 59.25 89 GLY A C 1
ATOM 670 O O . GLY A 1 89 ? 27.796 10.321 -88.213 1.00 59.25 89 GLY A O 1
ATOM 671 N N . LYS A 1 90 ? 29.576 11.456 -87.375 1.00 58.47 90 LYS A N 1
ATOM 672 C CA . LYS A 1 90 ? 29.074 12.658 -86.647 1.00 58.47 90 LYS A CA 1
ATOM 673 C C . LYS A 1 90 ? 30.131 13.351 -85.768 1.00 58.47 90 LYS A C 1
ATOM 675 O O . LYS A 1 90 ? 29.754 13.945 -84.773 1.00 58.47 90 LYS A O 1
ATOM 680 N N . TYR A 1 91 ? 31.450 13.380 -86.006 1.00 50.72 91 TYR A N 1
ATOM 681 C CA . TYR A 1 91 ? 32.416 12.504 -86.696 1.00 50.72 91 TYR A CA 1
ATOM 682 C C . TYR A 1 91 ? 33.724 12.610 -85.873 1.00 50.72 91 TYR A C 1
ATOM 684 O O . TYR A 1 91 ? 34.321 13.678 -85.832 1.00 50.72 91 TYR A O 1
ATOM 692 N N . LYS A 1 92 ? 34.066 11.510 -85.182 1.00 58.81 92 LYS A N 1
ATOM 693 C CA . LYS A 1 92 ? 35.320 11.083 -84.501 1.00 58.81 92 LYS A CA 1
ATOM 694 C C . LYS A 1 92 ? 36.500 12.043 -84.179 1.00 58.81 92 LYS A C 1
ATOM 696 O O . LYS A 1 92 ? 36.961 12.804 -85.017 1.00 58.81 92 LYS A O 1
ATOM 701 N N . ILE A 1 93 ? 37.123 11.861 -83.000 1.00 50.94 93 ILE A N 1
ATOM 702 C CA . ILE A 1 93 ? 38.500 12.325 -82.642 1.00 50.94 93 ILE A CA 1
ATOM 703 C C . ILE A 1 93 ? 39.239 11.212 -81.819 1.00 50.94 93 ILE A C 1
ATOM 705 O O . ILE A 1 93 ? 38.681 10.135 -81.627 1.00 50.94 93 ILE A O 1
ATOM 709 N N . ALA A 1 94 ? 40.454 11.443 -81.295 1.00 52.28 94 ALA A N 1
ATOM 710 C CA . ALA A 1 94 ? 41.735 10.845 -81.733 1.00 52.28 94 ALA A CA 1
ATOM 711 C C . ALA A 1 94 ? 42.599 10.059 -80.702 1.00 52.28 94 ALA A C 1
ATOM 713 O O . ALA A 1 94 ? 42.288 10.035 -79.526 1.00 52.28 94 ALA A O 1
ATOM 714 N N . PHE A 1 95 ? 43.823 9.592 -80.980 1.00 55.84 95 PHE A N 1
ATOM 715 C CA . PHE A 1 95 ? 44.364 8.652 -81.983 1.00 55.84 95 PHE A CA 1
ATOM 716 C C . PHE A 1 95 ? 45.774 8.226 -81.485 1.00 55.84 95 PHE A C 1
ATOM 718 O O . PHE A 1 95 ? 46.406 8.977 -80.745 1.00 55.84 95 PHE A O 1
ATOM 725 N N . GLY A 1 96 ? 46.283 7.064 -81.917 1.00 53.31 96 GLY A N 1
ATOM 726 C CA . GLY A 1 96 ? 47.702 6.678 -81.768 1.00 53.31 96 GLY A CA 1
ATOM 727 C C . GLY A 1 96 ? 48.124 6.098 -80.400 1.00 53.31 96 GLY A C 1
ATOM 728 O O . GLY A 1 96 ? 47.641 6.507 -79.350 1.00 53.31 96 GLY A O 1
ATOM 729 N N . ASP A 1 97 ? 49.024 5.118 -80.326 1.00 52.91 97 ASP A N 1
ATOM 730 C CA . ASP A 1 97 ? 49.368 4.106 -81.334 1.00 52.91 97 ASP A CA 1
ATOM 731 C C . ASP A 1 97 ? 49.389 2.743 -80.612 1.00 52.91 97 ASP A C 1
ATOM 733 O O . ASP A 1 97 ? 49.912 2.672 -79.499 1.00 52.91 97 ASP A O 1
ATOM 737 N N . GLY A 1 98 ? 48.790 1.656 -81.107 1.00 54.00 98 GLY A N 1
ATOM 738 C CA . GLY A 1 98 ? 48.050 1.492 -82.361 1.00 54.00 98 GLY A CA 1
ATOM 739 C C . GLY A 1 98 ? 46.614 1.018 -82.140 1.00 54.00 98 GLY A C 1
ATOM 740 O O . GLY A 1 98 ? 46.383 -0.182 -82.133 1.00 54.00 98 GLY A O 1
ATOM 741 N N . VAL A 1 99 ? 45.686 1.984 -82.062 1.00 55.88 99 VAL A N 1
ATOM 742 C CA . VAL A 1 99 ? 44.247 1.856 -82.389 1.00 55.88 99 VAL A CA 1
ATOM 743 C C . VAL A 1 99 ? 43.390 0.912 -81.539 1.00 55.88 99 VAL A C 1
ATOM 745 O O . VAL A 1 99 ? 43.696 -0.265 -81.371 1.00 55.88 99 VAL A O 1
ATOM 748 N N . ASN A 1 100 ? 42.184 1.385 -81.178 1.00 54.38 100 ASN A N 1
ATOM 749 C CA . ASN A 1 100 ? 40.989 0.557 -81.358 1.00 54.38 100 ASN A CA 1
ATOM 750 C C . ASN A 1 100 ? 39.648 1.330 -81.364 1.00 54.38 100 ASN A C 1
ATOM 752 O O . ASN A 1 100 ? 39.476 2.310 -80.652 1.00 54.38 100 ASN A O 1
ATOM 756 N N . ALA A 1 101 ? 38.710 0.891 -82.201 1.00 54.38 101 ALA A N 1
ATOM 757 C CA . ALA A 1 101 ? 37.331 1.375 -82.392 1.00 54.38 101 ALA A CA 1
ATOM 758 C C . ALA A 1 101 ? 36.642 0.331 -83.311 1.00 54.38 101 ALA A C 1
ATOM 760 O O . ALA A 1 101 ? 37.398 -0.231 -84.090 1.00 54.38 101 ALA A O 1
ATOM 761 N N . ASP A 1 102 ? 35.329 0.022 -83.192 1.00 58.59 102 ASP A N 1
ATOM 762 C CA . ASP A 1 102 ? 34.556 -1.042 -83.928 1.00 58.59 102 ASP A CA 1
ATOM 763 C C . ASP A 1 102 ? 33.346 -0.680 -84.857 1.00 58.59 102 ASP A C 1
ATOM 765 O O . ASP A 1 102 ? 33.059 -1.384 -85.823 1.00 58.59 102 ASP A O 1
ATOM 769 N N . GLY A 1 103 ? 32.526 0.333 -84.526 1.00 64.38 103 GLY A N 1
ATOM 770 C CA . GLY A 1 103 ? 31.270 0.639 -85.241 1.00 64.38 103 GLY A CA 1
ATOM 771 C C . GLY A 1 103 ? 30.519 1.907 -84.782 1.00 64.38 103 GLY A C 1
ATOM 772 O O . GLY A 1 103 ? 30.506 2.232 -83.600 1.00 64.38 103 GLY A O 1
ATOM 773 N N . ASP A 1 104 ? 29.900 2.615 -85.737 1.00 66.25 104 ASP A N 1
ATOM 774 C CA . ASP A 1 104 ? 28.915 3.720 -85.622 1.00 66.25 104 ASP A CA 1
ATOM 775 C C . ASP A 1 104 ? 29.079 4.808 -84.535 1.00 66.25 104 ASP A C 1
ATOM 777 O O . ASP A 1 104 ? 28.860 4.610 -83.346 1.00 66.25 104 ASP A O 1
ATOM 781 N N . VAL A 1 105 ? 29.328 6.041 -84.987 1.00 62.38 105 VAL A N 1
ATOM 782 C CA . VAL A 1 105 ? 29.507 7.263 -84.188 1.00 62.38 105 VAL A CA 1
ATOM 783 C C . VAL A 1 105 ? 28.458 8.322 -84.567 1.00 62.38 105 VAL A C 1
ATOM 785 O O . VAL A 1 105 ? 28.066 8.429 -85.717 1.00 62.38 105 VAL A O 1
ATOM 788 N N . GLU A 1 106 ? 28.074 9.186 -83.629 1.00 62.56 106 GLU A N 1
ATOM 789 C CA . GLU A 1 106 ? 27.787 10.608 -83.878 1.00 62.56 106 GLU A CA 1
ATOM 790 C C . GLU A 1 106 ? 28.135 11.334 -82.569 1.00 62.56 106 GLU A C 1
ATOM 792 O O . GLU A 1 106 ? 27.591 10.996 -81.525 1.00 62.56 106 GLU A O 1
ATOM 797 N N . TYR A 1 107 ? 29.158 12.197 -82.599 1.00 55.91 107 TYR A N 1
ATOM 798 C CA . TYR A 1 107 ? 30.015 12.589 -81.464 1.00 55.91 107 TYR A CA 1
ATOM 799 C C . TYR A 1 107 ? 30.700 11.399 -80.746 1.00 55.91 107 TYR A C 1
ATOM 801 O O . TYR A 1 107 ? 30.119 10.720 -79.908 1.00 55.91 107 TYR A O 1
ATOM 809 N N . GLY A 1 108 ? 31.970 11.135 -81.077 1.00 63.69 108 GLY A N 1
ATOM 810 C CA . GLY A 1 108 ? 32.772 10.036 -80.512 1.00 63.69 108 GLY A CA 1
ATOM 811 C C . GLY A 1 108 ? 34.238 10.451 -80.372 1.00 63.69 108 GLY A C 1
ATOM 812 O O . GLY A 1 108 ? 34.817 10.878 -81.364 1.00 63.69 108 GLY A O 1
ATOM 813 N N . ILE A 1 109 ? 34.842 10.428 -79.183 1.00 60.53 109 ILE A N 1
ATOM 814 C CA . ILE A 1 109 ? 36.122 11.124 -78.944 1.00 60.53 109 ILE A CA 1
ATOM 815 C C . ILE A 1 109 ? 37.068 10.324 -78.021 1.00 60.53 109 ILE A C 1
ATOM 817 O O . ILE A 1 109 ? 36.829 10.255 -76.823 1.00 60.53 109 ILE A O 1
ATOM 821 N N . ILE A 1 110 ? 38.188 9.864 -78.604 1.00 59.75 110 ILE A N 1
ATOM 822 C CA . ILE A 1 110 ? 39.537 9.655 -78.018 1.00 59.75 110 ILE A CA 1
ATOM 823 C C . ILE A 1 110 ? 40.020 8.239 -77.572 1.00 59.75 110 ILE A C 1
ATOM 825 O O . ILE A 1 110 ? 39.271 7.369 -77.137 1.00 59.75 110 ILE A O 1
ATOM 829 N N . PHE A 1 111 ? 41.317 8.008 -77.851 1.00 59.22 111 PHE A N 1
ATOM 830 C CA . PHE A 1 111 ? 42.122 6.771 -77.843 1.00 59.22 111 PHE A CA 1
ATOM 831 C C . PHE A 1 111 ? 43.268 6.935 -76.788 1.00 59.22 111 PHE A C 1
ATOM 833 O O . PHE A 1 111 ? 43.309 7.946 -76.089 1.00 59.22 111 PHE A O 1
ATOM 840 N N . GLY A 1 112 ? 44.269 6.073 -76.549 1.00 66.81 112 GLY A N 1
ATOM 841 C CA . GLY A 1 112 ? 44.676 4.725 -76.995 1.00 66.81 112 GLY A CA 1
ATOM 842 C C . GLY A 1 112 ? 45.536 4.093 -75.864 1.00 66.81 112 GLY A C 1
ATOM 843 O O . GLY A 1 112 ? 45.426 4.512 -74.715 1.00 66.81 112 GLY A O 1
ATOM 844 N N . ASN A 1 113 ? 46.413 3.096 -76.028 1.00 63.91 113 ASN A N 1
ATOM 845 C CA . ASN A 1 113 ? 46.798 2.274 -77.185 1.00 63.91 113 ASN A CA 1
ATOM 846 C C . ASN A 1 113 ? 45.668 1.320 -77.632 1.00 63.91 113 ASN A C 1
ATOM 848 O O . ASN A 1 113 ? 45.413 1.241 -78.823 1.00 63.91 113 ASN A O 1
ATOM 852 N N . VAL A 1 114 ? 44.912 0.726 -76.692 1.00 73.06 114 VAL A N 1
ATOM 853 C CA . VAL A 1 114 ? 43.757 -0.168 -76.974 1.00 73.06 114 VAL A CA 1
ATOM 854 C C . VAL A 1 114 ? 42.393 0.403 -76.540 1.00 73.06 114 VAL A C 1
ATOM 856 O O . VAL A 1 114 ? 41.416 -0.331 -76.373 1.00 73.06 114 VAL A O 1
ATOM 859 N N . ALA A 1 115 ? 42.326 1.704 -76.258 1.00 80.81 115 ALA A N 1
ATOM 860 C CA . ALA A 1 115 ? 41.085 2.340 -75.822 1.00 80.81 115 ALA A CA 1
ATOM 861 C C . ALA A 1 115 ? 40.055 2.334 -76.964 1.00 80.81 115 ALA A C 1
ATOM 863 O O . ALA A 1 115 ? 40.424 2.694 -78.072 1.00 80.81 115 ALA A O 1
ATOM 864 N N . GLY A 1 116 ? 38.808 1.932 -76.694 1.00 76.56 116 GLY A N 1
ATOM 865 C CA . GLY A 1 116 ? 37.714 1.850 -77.670 1.00 76.56 116 GLY A CA 1
ATOM 866 C C . GLY A 1 116 ? 37.545 0.500 -78.387 1.00 76.56 116 GLY A C 1
ATOM 867 O O . GLY A 1 116 ? 36.805 0.425 -79.357 1.00 76.56 116 GLY A O 1
ATOM 868 N N . HIS A 1 117 ? 38.205 -0.584 -77.967 1.00 79.19 117 HIS A N 1
ATOM 869 C CA . HIS A 1 117 ? 38.265 -1.810 -78.787 1.00 79.19 117 HIS A CA 1
ATOM 870 C C . HIS A 1 117 ? 36.937 -2.504 -79.055 1.00 79.19 117 HIS A C 1
ATOM 872 O O . HIS A 1 117 ? 36.267 -2.880 -78.108 1.00 79.19 117 HIS A O 1
ATOM 878 N N . ALA A 1 118 ? 36.609 -2.800 -80.322 1.00 79.00 118 ALA A N 1
ATOM 879 C CA . ALA A 1 118 ? 35.349 -3.463 -80.694 1.00 79.00 118 ALA A CA 1
ATOM 880 C C . ALA A 1 118 ? 34.128 -2.788 -80.027 1.00 79.00 118 ALA A C 1
ATOM 882 O O . ALA A 1 118 ? 33.311 -3.426 -79.363 1.00 79.00 118 ALA A O 1
ATOM 883 N N . LEU A 1 119 ? 34.094 -1.461 -80.139 1.00 77.12 119 LEU A N 1
ATOM 884 C CA . LEU A 1 119 ? 33.080 -0.552 -79.610 1.00 77.12 119 LEU A CA 1
ATOM 885 C C . LEU A 1 119 ? 31.993 -0.317 -80.652 1.00 77.12 119 LEU A C 1
ATOM 887 O O . LEU A 1 119 ? 32.324 -0.122 -81.814 1.00 77.12 119 LEU A O 1
ATOM 891 N N . SER A 1 120 ? 30.729 -0.260 -80.240 1.00 78.12 120 SER A N 1
ATOM 892 C CA . SER A 1 120 ? 29.594 0.049 -81.124 1.00 78.12 120 SER A CA 1
ATOM 893 C C . SER A 1 120 ? 28.619 1.045 -80.481 1.00 78.12 120 SER A C 1
ATOM 895 O O . SER A 1 120 ? 28.477 1.053 -79.259 1.00 78.12 120 SER A O 1
ATOM 897 N N . GLY A 1 121 ? 27.970 1.907 -81.271 1.00 76.44 121 GLY A N 1
ATOM 898 C CA . GLY A 1 121 ? 26.934 2.847 -80.804 1.00 76.44 121 GLY A CA 1
ATOM 899 C C . GLY A 1 121 ? 27.425 4.275 -80.508 1.00 76.44 121 GLY A C 1
ATOM 900 O O . GLY A 1 121 ? 28.619 4.532 -80.348 1.00 76.44 121 GLY A O 1
ATOM 901 N N . LYS A 1 122 ? 26.494 5.233 -80.440 1.00 84.06 122 LYS A N 1
ATOM 902 C CA . LYS A 1 122 ? 26.783 6.678 -80.568 1.00 84.06 122 LYS A CA 1
ATOM 903 C C . LYS A 1 122 ? 27.122 7.393 -79.249 1.00 84.06 122 LYS A C 1
ATOM 905 O O . LYS A 1 122 ? 27.019 6.826 -78.162 1.00 84.06 122 LYS A O 1
ATOM 910 N N . TYR A 1 123 ? 27.499 8.673 -79.361 1.00 86.00 123 TYR A N 1
ATOM 911 C CA . TYR A 1 123 ? 27.694 9.623 -78.255 1.00 86.00 123 TYR A CA 1
ATOM 912 C C . TYR A 1 123 ? 28.702 9.159 -77.182 1.00 86.00 123 TYR A C 1
ATOM 914 O O . TYR A 1 123 ? 28.312 8.855 -76.060 1.00 86.00 123 TYR A O 1
ATOM 922 N N . LYS A 1 124 ? 30.006 9.088 -77.491 1.00 84.12 124 LYS A N 1
ATOM 923 C CA . LYS A 1 124 ? 31.019 8.559 -76.544 1.00 84.12 124 LYS A CA 1
ATOM 924 C C . LYS A 1 124 ? 32.254 9.436 -76.362 1.00 84.12 124 LYS A C 1
ATOM 926 O O . LYS A 1 124 ? 32.734 10.053 -77.309 1.00 84.12 124 LYS A O 1
ATOM 931 N N . PHE A 1 125 ? 32.823 9.426 -75.159 1.00 87.88 125 PHE A N 1
ATOM 932 C CA . PHE A 1 125 ? 34.083 10.110 -74.836 1.00 87.88 125 PHE A CA 1
ATOM 933 C C . PHE A 1 125 ? 34.965 9.173 -74.010 1.00 87.88 125 PHE A C 1
ATOM 935 O O . PHE A 1 125 ? 34.559 8.740 -72.933 1.00 87.88 125 PHE A O 1
ATOM 942 N N . ILE A 1 126 ? 36.135 8.812 -74.530 1.00 87.56 126 ILE A N 1
ATOM 943 C CA . ILE A 1 126 ? 36.986 7.734 -74.021 1.00 87.56 126 ILE A CA 1
ATOM 944 C C . ILE A 1 126 ? 38.433 8.232 -73.900 1.00 87.56 126 ILE A C 1
ATOM 946 O O . ILE A 1 126 ? 38.886 9.063 -74.684 1.00 87.56 126 ILE A O 1
ATOM 950 N N . PHE A 1 127 ? 39.164 7.764 -72.886 1.00 86.50 127 PHE A N 1
ATOM 951 C CA . PHE A 1 127 ? 40.555 8.152 -72.654 1.00 86.50 127 PHE A CA 1
ATOM 952 C C . PHE A 1 127 ? 41.330 7.102 -71.843 1.00 86.50 127 PHE A C 1
ATOM 954 O O . PHE A 1 127 ? 40.929 6.746 -70.735 1.00 86.50 127 PHE A O 1
ATOM 961 N N . GLY A 1 128 ? 42.500 6.687 -72.337 1.00 84.06 128 GLY A N 1
ATOM 962 C CA . GLY A 1 128 ? 43.474 5.873 -71.596 1.00 84.06 128 GLY A CA 1
ATOM 963 C C . GLY A 1 128 ? 43.456 4.366 -71.889 1.00 84.06 128 GLY A C 1
ATOM 964 O O . GLY A 1 128 ? 42.502 3.815 -72.427 1.00 84.06 128 GLY A O 1
ATOM 965 N N . GLU A 1 129 ? 44.546 3.689 -71.522 1.00 85.31 129 GLU A N 1
ATOM 966 C CA . GLU A 1 129 ? 44.857 2.299 -71.891 1.00 85.31 129 GLU A CA 1
ATOM 967 C C . GLU A 1 129 ? 43.680 1.322 -71.687 1.00 85.31 129 GLU A C 1
ATOM 969 O O . GLU A 1 129 ? 43.248 1.088 -70.561 1.00 85.31 129 GLU A O 1
ATOM 974 N N . ALA A 1 130 ? 43.177 0.728 -72.776 1.00 87.00 130 ALA A N 1
ATOM 975 C CA . ALA A 1 130 ? 42.052 -0.219 -72.786 1.00 87.00 130 ALA A CA 1
ATOM 976 C C . ALA A 1 130 ? 40.728 0.297 -72.170 1.00 87.00 130 ALA A C 1
ATOM 978 O O . ALA A 1 130 ? 39.839 -0.507 -71.875 1.00 87.00 130 ALA A O 1
ATOM 979 N N . ALA A 1 131 ? 40.565 1.614 -71.996 1.00 90.06 131 ALA A N 1
ATOM 980 C CA . ALA A 1 131 ? 39.279 2.217 -71.649 1.00 90.06 131 ALA A CA 1
ATOM 981 C C . ALA A 1 131 ? 38.249 1.967 -72.765 1.00 90.06 131 ALA A C 1
ATOM 983 O O . ALA A 1 131 ? 38.607 1.966 -73.937 1.00 90.06 131 ALA A O 1
ATOM 984 N N . GLY A 1 132 ? 36.975 1.728 -72.457 1.00 87.81 132 GLY A N 1
ATOM 985 C CA . GLY A 1 132 ? 35.944 1.524 -73.486 1.00 87.81 132 GLY A CA 1
ATOM 986 C C . GLY A 1 132 ? 36.086 0.247 -74.338 1.00 87.81 132 GLY A C 1
ATOM 987 O O . GLY A 1 132 ? 35.342 0.079 -75.303 1.00 87.81 132 GLY A O 1
ATOM 988 N N . PHE A 1 133 ? 37.023 -0.654 -74.017 1.00 88.06 133 PHE A N 1
ATOM 989 C CA . PHE A 1 133 ? 37.195 -1.953 -74.684 1.00 88.06 133 PHE A CA 1
ATOM 990 C C . PHE A 1 133 ? 35.899 -2.771 -74.563 1.00 88.06 133 PHE A C 1
ATOM 992 O O . PHE A 1 133 ? 35.526 -3.130 -73.458 1.00 88.06 133 PHE A O 1
ATOM 999 N N . ARG A 1 134 ? 35.219 -3.084 -75.669 1.00 89.06 134 ARG A N 1
ATOM 1000 C CA . ARG A 1 134 ? 33.887 -3.714 -75.794 1.00 89.06 134 ARG A CA 1
ATOM 1001 C C . ARG A 1 134 ? 32.752 -2.902 -75.165 1.00 89.06 134 ARG A C 1
ATOM 1003 O O . ARG A 1 134 ? 31.894 -3.433 -74.463 1.00 89.06 134 ARG A O 1
ATOM 1010 N N . ASN A 1 135 ? 32.759 -1.592 -75.393 1.00 89.12 135 ASN A N 1
ATOM 1011 C CA . ASN A 1 135 ? 31.650 -0.709 -75.044 1.00 89.12 135 ASN A CA 1
ATOM 1012 C C . ASN A 1 135 ? 30.634 -0.657 -76.206 1.00 89.12 135 ASN A C 1
ATOM 1014 O O . ASN A 1 135 ? 30.891 -0.008 -77.220 1.00 89.12 135 ASN A O 1
ATOM 1018 N N . ASN A 1 136 ? 29.493 -1.330 -76.054 1.00 87.31 136 ASN A N 1
ATOM 1019 C CA . ASN A 1 136 ? 28.427 -1.481 -77.056 1.00 87.31 136 ASN A CA 1
ATOM 1020 C C . ASN A 1 136 ? 27.225 -0.537 -76.847 1.00 87.31 136 ASN A C 1
ATOM 1022 O O . ASN A 1 136 ? 26.365 -0.436 -77.715 1.00 87.31 136 ASN A O 1
ATOM 1026 N N . GLY A 1 137 ? 27.138 0.139 -75.696 1.00 85.00 137 GLY A N 1
ATOM 1027 C CA . GLY A 1 137 ? 26.032 1.053 -75.385 1.00 85.00 137 GLY A CA 1
ATOM 1028 C C . GLY A 1 137 ? 26.302 2.514 -75.764 1.00 85.00 137 GLY A C 1
ATOM 1029 O O . GLY A 1 137 ? 27.448 2.966 -75.755 1.00 85.00 137 GLY A O 1
ATOM 1030 N N . GLU A 1 138 ? 25.249 3.263 -76.081 1.00 89.38 138 GLU A N 1
ATOM 1031 C CA . GLU A 1 138 ? 25.310 4.691 -76.431 1.00 89.38 138 GLU A CA 1
ATOM 1032 C C . GLU A 1 138 ? 25.449 5.621 -75.207 1.00 89.38 138 GLU A C 1
ATOM 1034 O O . GLU A 1 138 ? 25.155 5.231 -74.078 1.00 89.38 138 GLU A O 1
ATOM 1039 N N . TYR A 1 139 ? 25.855 6.876 -75.425 1.00 91.25 139 TYR A N 1
ATOM 1040 C CA . TYR A 1 139 ? 25.985 7.909 -74.376 1.00 91.25 139 TYR A CA 1
ATOM 1041 C C . TYR A 1 139 ? 26.986 7.565 -73.253 1.00 91.25 139 TYR A C 1
ATOM 1043 O O . TYR A 1 139 ? 26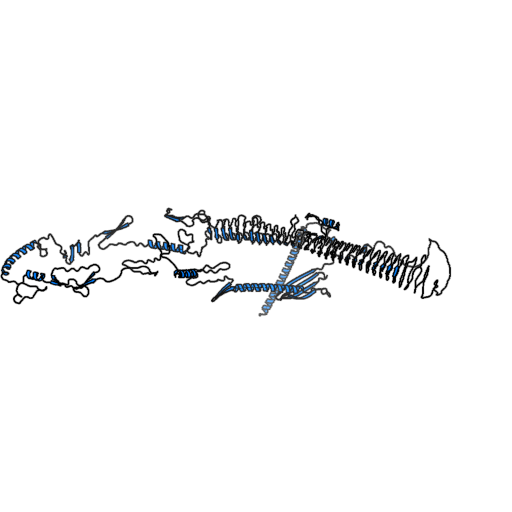.842 8.022 -72.119 1.00 91.25 139 TYR A O 1
ATOM 1051 N N . ASN A 1 140 ? 28.005 6.756 -73.556 1.00 91.19 140 ASN A N 1
ATOM 1052 C CA . ASN A 1 140 ? 28.959 6.241 -72.573 1.00 91.19 140 ASN A CA 1
ATOM 1053 C C . ASN A 1 140 ? 30.279 7.037 -72.530 1.00 91.19 140 ASN A C 1
ATOM 1055 O O . ASN A 1 140 ? 30.927 7.272 -73.553 1.00 91.19 140 ASN A O 1
ATOM 1059 N N . PHE A 1 141 ? 30.722 7.378 -71.320 1.00 93.88 141 PHE A N 1
ATOM 1060 C CA . PHE A 1 141 ? 31.936 8.147 -71.028 1.00 93.88 141 PHE A CA 1
ATOM 1061 C C . PHE A 1 141 ? 32.914 7.293 -70.199 1.00 93.88 141 PHE A C 1
ATOM 1063 O O . PHE A 1 141 ? 32.488 6.663 -69.233 1.00 93.88 141 PHE A O 1
ATOM 1070 N N . ALA A 1 142 ? 34.209 7.256 -70.539 1.00 93.00 142 ALA A N 1
ATOM 1071 C CA . ALA A 1 142 ? 35.198 6.407 -69.859 1.00 93.00 142 ALA A CA 1
ATOM 1072 C C . ALA A 1 142 ? 36.616 7.012 -69.832 1.00 93.00 142 ALA A C 1
ATOM 1074 O O . ALA A 1 142 ? 37.275 7.114 -70.864 1.00 93.00 142 ALA A O 1
ATOM 1075 N N . PHE A 1 143 ? 37.118 7.373 -68.651 1.00 92.88 143 PHE A N 1
ATOM 1076 C CA . PHE A 1 143 ? 38.428 8.008 -68.473 1.00 92.88 143 PHE A CA 1
ATOM 1077 C C . PHE A 1 143 ? 39.326 7.221 -67.502 1.00 92.88 143 PHE A C 1
ATOM 1079 O O . PHE A 1 143 ? 39.008 7.083 -66.323 1.00 92.88 143 PHE A O 1
ATOM 1086 N N . GLY A 1 144 ? 40.491 6.763 -67.963 1.00 89.44 144 GLY A N 1
ATOM 1087 C CA . GLY A 1 144 ? 41.487 6.034 -67.167 1.00 89.44 144 GLY A CA 1
ATOM 1088 C C . GLY A 1 144 ? 41.645 4.563 -67.569 1.00 89.44 144 GLY A C 1
ATOM 1089 O O . GLY A 1 144 ? 40.780 3.983 -68.223 1.00 89.44 144 GLY A O 1
ATOM 1090 N N . LYS A 1 145 ? 42.777 3.950 -67.189 1.00 91.31 145 LYS A N 1
ATOM 1091 C CA . LYS A 1 145 ? 43.166 2.586 -67.600 1.00 91.31 145 LYS A CA 1
ATOM 1092 C C . LYS A 1 145 ? 42.072 1.553 -67.304 1.00 91.31 145 LYS A C 1
ATOM 1094 O O . LYS A 1 145 ? 41.734 1.351 -66.141 1.00 91.31 145 LYS A O 1
ATOM 1099 N N . ALA A 1 146 ? 41.585 0.868 -68.337 1.00 92.06 146 ALA A N 1
ATOM 1100 C CA . ALA A 1 146 ? 40.497 -0.114 -68.298 1.00 92.06 146 ALA A CA 1
ATOM 1101 C C . ALA A 1 146 ? 39.147 0.410 -67.754 1.00 92.06 146 ALA A C 1
ATOM 1103 O O . ALA A 1 146 ? 38.291 -0.386 -67.373 1.00 92.06 146 ALA A O 1
ATOM 1104 N N . SER A 1 147 ? 38.926 1.730 -67.736 1.00 94.38 147 SER A N 1
ATOM 1105 C CA . SER A 1 147 ? 37.613 2.299 -67.399 1.00 94.38 147 SER A CA 1
ATOM 1106 C C . SER A 1 147 ? 36.561 1.984 -68.466 1.00 94.38 147 SER A C 1
ATOM 1108 O O . SER A 1 147 ? 36.875 1.944 -69.654 1.00 94.38 147 SER A O 1
ATOM 1110 N N . GLY A 1 148 ? 35.303 1.756 -68.085 1.00 92.56 148 GLY A N 1
ATOM 1111 C CA . GLY A 1 148 ? 34.209 1.532 -69.043 1.00 92.56 148 GLY A CA 1
ATOM 1112 C C . GLY A 1 148 ? 34.447 0.371 -70.024 1.00 92.56 148 GLY A C 1
ATOM 1113 O O . GLY A 1 148 ? 33.938 0.402 -71.148 1.00 92.56 148 GLY A O 1
ATOM 1114 N N . ARG A 1 149 ? 35.276 -0.607 -69.638 1.00 91.69 149 ARG A N 1
ATOM 1115 C CA . ARG A 1 149 ? 35.621 -1.806 -70.415 1.00 91.69 149 ARG A CA 1
ATOM 1116 C C . ARG A 1 149 ? 34.544 -2.871 -70.214 1.00 91.69 149 ARG A C 1
ATOM 1118 O O . ARG A 1 149 ? 34.292 -3.246 -69.084 1.00 91.69 149 ARG A O 1
ATOM 1125 N N . VAL A 1 150 ? 33.989 -3.400 -71.301 1.00 93.06 150 VAL A N 1
ATOM 1126 C CA . VAL A 1 150 ? 32.833 -4.302 -71.378 1.00 93.06 150 VAL A CA 1
ATOM 1127 C C . VAL A 1 150 ? 31.604 -3.599 -70.807 1.00 93.06 150 VAL A C 1
ATOM 1129 O O . VAL A 1 150 ? 31.295 -3.710 -69.628 1.00 93.06 150 VAL A O 1
ATOM 1132 N N . VAL A 1 151 ? 30.932 -2.809 -71.647 1.00 92.94 151 VAL A N 1
ATOM 1133 C CA . VAL A 1 151 ? 29.769 -2.002 -71.243 1.00 92.94 151 VAL A CA 1
ATOM 1134 C C . VAL A 1 151 ? 28.675 -2.130 -72.291 1.00 92.94 151 VAL A C 1
ATOM 1136 O O . VAL A 1 151 ? 28.832 -1.631 -73.403 1.00 92.94 151 VAL A O 1
ATOM 1139 N N . ASN A 1 152 ? 27.570 -2.789 -71.948 1.00 90.81 152 ASN A N 1
ATOM 1140 C CA . ASN A 1 152 ? 26.470 -3.033 -72.890 1.00 90.81 152 ASN A CA 1
ATOM 1141 C C . ASN A 1 152 ? 25.342 -1.995 -72.794 1.00 90.81 152 ASN A C 1
ATOM 1143 O O . ASN A 1 152 ? 24.719 -1.690 -73.807 1.00 90.81 152 ASN A O 1
ATOM 1147 N N . GLY A 1 153 ? 25.086 -1.435 -71.610 1.00 89.19 153 GLY A N 1
ATOM 1148 C CA . GLY A 1 153 ? 24.036 -0.435 -71.415 1.00 89.19 153 GLY A CA 1
ATOM 1149 C C . GLY A 1 153 ? 24.473 1.006 -71.694 1.00 89.19 153 GLY A C 1
ATOM 1150 O O . GLY A 1 153 ? 25.644 1.295 -71.947 1.00 89.19 153 GLY A O 1
ATOM 1151 N N . ILE A 1 154 ? 23.494 1.909 -71.655 1.00 92.38 154 ILE A N 1
ATOM 1152 C CA . ILE A 1 154 ? 23.578 3.300 -72.131 1.00 92.38 154 ILE A CA 1
ATOM 1153 C C . ILE A 1 154 ? 23.791 4.329 -71.003 1.00 92.38 154 ILE A C 1
ATOM 1155 O O . ILE A 1 154 ? 23.508 4.028 -69.847 1.00 92.38 154 ILE A O 1
ATOM 1159 N N . TYR A 1 155 ? 24.207 5.558 -71.325 1.00 95.12 155 TYR A N 1
ATOM 1160 C CA . TYR A 1 155 ? 24.328 6.696 -70.383 1.00 95.12 155 TYR A CA 1
ATOM 1161 C C . TYR A 1 155 ? 25.266 6.469 -69.172 1.00 95.12 155 TYR A C 1
ATOM 1163 O O . TYR A 1 155 ? 25.092 7.083 -68.120 1.00 95.12 155 TYR A O 1
ATOM 1171 N N . ASN A 1 156 ? 26.260 5.584 -69.274 1.00 95.81 156 ASN A N 1
ATOM 1172 C CA . ASN A 1 156 ? 27.199 5.310 -68.182 1.00 95.81 156 ASN A CA 1
ATOM 1173 C C . ASN A 1 156 ? 28.392 6.289 -68.180 1.00 95.81 156 ASN A C 1
ATOM 1175 O O . ASN A 1 156 ? 28.923 6.642 -69.234 1.00 95.81 156 ASN A O 1
ATOM 1179 N N . PHE A 1 157 ? 28.876 6.671 -66.995 1.00 97.12 157 PHE A N 1
ATOM 1180 C CA . PHE A 1 157 ? 30.056 7.525 -66.811 1.00 97.12 157 PHE A CA 1
ATOM 1181 C C . PHE A 1 157 ? 31.095 6.845 -65.915 1.00 97.12 157 PHE A C 1
ATOM 1183 O O . PHE A 1 157 ? 30.828 6.585 -64.744 1.00 97.12 157 PHE A O 1
ATOM 1190 N N . ALA A 1 158 ? 32.301 6.608 -66.430 1.00 96.38 158 ALA A N 1
ATOM 1191 C CA . ALA A 1 158 ? 33.408 5.991 -65.707 1.00 96.38 158 ALA A CA 1
ATOM 1192 C C . ALA A 1 158 ? 34.651 6.899 -65.659 1.00 96.38 158 ALA A C 1
ATOM 1194 O O . ALA A 1 158 ? 35.083 7.424 -66.683 1.00 96.38 158 ALA A O 1
ATOM 1195 N N . PHE A 1 159 ? 35.266 7.055 -64.483 1.00 95.50 159 PHE A N 1
ATOM 1196 C CA . PHE A 1 159 ? 36.496 7.832 -64.285 1.00 95.50 159 PHE A CA 1
ATOM 1197 C C . PHE A 1 159 ? 37.396 7.178 -63.222 1.00 95.50 159 PHE A C 1
ATOM 1199 O O . PHE A 1 159 ? 37.128 7.271 -62.025 1.00 95.50 159 PHE A O 1
ATOM 1206 N N . GLY A 1 160 ? 38.485 6.532 -63.635 1.00 93.50 160 GLY A N 1
ATOM 1207 C CA . GLY A 1 160 ? 39.453 5.861 -62.760 1.00 93.50 160 GLY A CA 1
ATOM 1208 C C . GLY A 1 160 ? 40.134 4.667 -63.436 1.00 93.50 160 GLY A C 1
ATOM 1209 O O . GLY A 1 160 ? 39.790 4.290 -64.550 1.00 93.50 160 GLY A O 1
ATOM 1210 N N . ASN A 1 161 ? 41.102 4.036 -62.769 1.00 93.88 161 ASN A N 1
ATOM 1211 C CA . ASN A 1 161 ? 41.601 2.729 -63.212 1.00 93.88 161 ASN A CA 1
ATOM 1212 C C . ASN A 1 161 ? 40.550 1.646 -62.897 1.00 93.88 161 ASN A C 1
ATOM 1214 O O . ASN A 1 161 ? 40.076 1.596 -61.770 1.00 93.88 161 ASN A O 1
ATOM 1218 N N . GLU A 1 162 ? 40.163 0.816 -63.870 1.00 95.69 162 GLU A N 1
ATOM 1219 C CA . GLU A 1 162 ? 39.156 -0.263 -63.733 1.00 95.69 162 GLU A CA 1
ATOM 1220 C C . GLU A 1 162 ? 37.752 0.209 -63.285 1.00 95.69 162 GLU A C 1
ATOM 1222 O O . GLU A 1 162 ? 36.894 -0.596 -62.920 1.00 95.69 162 GLU A O 1
ATOM 1227 N N . ALA A 1 163 ? 37.489 1.520 -63.327 1.00 96.94 163 ALA A N 1
ATOM 1228 C CA . ALA A 1 163 ? 36.190 2.098 -62.996 1.00 96.94 163 ALA A CA 1
ATOM 1229 C C . ALA A 1 163 ? 35.143 1.707 -64.051 1.00 96.94 163 ALA A C 1
ATOM 1231 O O . ALA A 1 163 ? 35.351 1.926 -65.243 1.00 96.94 163 ALA A O 1
ATOM 1232 N N . GLY A 1 164 ? 34.009 1.147 -63.640 1.00 95.00 164 GLY A N 1
ATOM 1233 C CA . GLY A 1 164 ? 32.931 0.752 -64.543 1.00 95.00 164 GLY A CA 1
ATOM 1234 C C . GLY A 1 164 ? 33.321 -0.333 -65.551 1.00 95.00 164 GLY A C 1
ATOM 1235 O O . GLY A 1 164 ? 32.858 -0.306 -66.690 1.00 95.00 164 GLY A O 1
ATOM 1236 N N . GLN A 1 165 ? 34.209 -1.255 -65.172 1.00 94.19 165 GLN A N 1
ATOM 1237 C CA . GLN A 1 165 ? 34.453 -2.475 -65.948 1.00 94.19 165 GLN A CA 1
ATOM 1238 C C . GLN A 1 165 ? 33.242 -3.428 -65.846 1.00 94.19 165 GLN A C 1
ATOM 1240 O O . GLN A 1 165 ? 32.645 -3.518 -64.780 1.00 94.19 165 GLN A O 1
ATOM 1245 N N . ASP A 1 166 ? 32.910 -4.178 -66.896 1.00 94.94 166 ASP A N 1
ATOM 1246 C CA . ASP A 1 166 ? 31.869 -5.218 -66.935 1.00 94.94 166 ASP A CA 1
ATOM 1247 C C . ASP A 1 166 ? 30.466 -4.715 -66.510 1.00 94.94 166 ASP A C 1
ATOM 1249 O O . ASP A 1 166 ? 29.789 -5.333 -65.687 1.00 94.94 166 ASP A O 1
ATOM 1253 N N . ILE A 1 167 ? 30.017 -3.578 -67.064 1.00 94.62 167 ILE A N 1
ATOM 1254 C CA . ILE A 1 167 ? 28.665 -3.033 -66.837 1.00 94.62 167 ILE A CA 1
ATOM 1255 C C . ILE A 1 167 ? 27.667 -3.603 -67.859 1.00 94.62 167 ILE A C 1
ATOM 1257 O O . ILE A 1 167 ? 27.800 -3.409 -69.069 1.00 94.62 167 ILE A O 1
ATOM 1261 N N . ALA A 1 168 ? 26.589 -4.225 -67.386 1.00 92.62 168 ALA A N 1
ATOM 1262 C CA . ALA A 1 168 ? 25.491 -4.654 -68.256 1.00 92.62 168 ALA A CA 1
ATOM 1263 C C . ALA A 1 168 ? 24.395 -3.582 -68.432 1.00 92.62 168 ALA A C 1
ATOM 1265 O O . ALA A 1 168 ? 23.880 -3.428 -69.537 1.00 92.62 168 ALA A O 1
ATOM 1266 N N . GLY A 1 169 ? 24.058 -2.833 -67.374 1.00 91.62 169 GLY A N 1
ATOM 1267 C CA . GLY A 1 169 ? 22.965 -1.847 -67.375 1.00 91.62 169 GLY A CA 1
ATOM 1268 C C . GLY A 1 169 ? 23.382 -0.404 -67.704 1.00 91.62 169 GLY A C 1
ATOM 1269 O O . GLY A 1 169 ? 24.478 -0.150 -68.206 1.00 91.62 169 GLY A O 1
ATOM 1270 N N . GLY A 1 170 ? 22.483 0.556 -67.464 1.00 93.31 170 GLY A N 1
ATOM 1271 C CA . GLY A 1 170 ? 22.630 1.948 -67.922 1.00 93.31 170 GLY A CA 1
ATOM 1272 C C . GLY A 1 170 ? 22.337 3.036 -66.883 1.00 93.31 170 GLY A C 1
ATOM 1273 O O . GLY A 1 170 ? 21.707 2.779 -65.861 1.00 93.31 170 GLY A O 1
ATOM 1274 N N . ASN A 1 171 ? 22.751 4.270 -67.177 1.00 96.94 171 ASN A N 1
ATOM 1275 C CA . ASN A 1 171 ? 22.742 5.439 -66.284 1.00 96.94 171 ASN A CA 1
ATOM 1276 C C . ASN A 1 171 ? 23.638 5.291 -65.035 1.00 96.94 171 ASN A C 1
ATOM 1278 O O . ASN A 1 171 ? 23.384 5.938 -64.021 1.00 96.94 171 ASN A O 1
ATOM 1282 N N . ASN A 1 172 ? 24.666 4.433 -65.069 1.00 97.00 172 ASN A N 1
ATOM 1283 C CA . ASN A 1 172 ? 25.544 4.210 -63.918 1.00 97.00 172 ASN A CA 1
ATOM 1284 C C . ASN A 1 172 ? 26.739 5.178 -63.899 1.00 97.00 172 ASN A C 1
ATOM 1286 O O . ASN A 1 172 ? 27.364 5.432 -64.929 1.00 97.00 172 ASN A O 1
ATOM 1290 N N . ILE A 1 173 ? 27.116 5.663 -62.716 1.00 97.88 173 ILE A N 1
ATOM 1291 C CA . ILE A 1 173 ? 28.274 6.544 -62.495 1.00 97.88 173 ILE A CA 1
ATOM 1292 C C . ILE A 1 173 ? 29.323 5.793 -61.664 1.00 97.88 173 ILE A C 1
ATOM 1294 O O . ILE A 1 173 ? 28.998 5.216 -60.633 1.00 97.88 173 ILE A O 1
ATOM 1298 N N . SER A 1 174 ? 30.583 5.789 -62.098 1.00 97.50 174 SER A N 1
ATOM 1299 C CA . SER A 1 174 ? 31.687 5.016 -61.508 1.00 97.50 174 SER A CA 1
ATOM 1300 C C . SER A 1 174 ? 32.957 5.862 -61.396 1.00 97.50 174 SER A C 1
ATOM 1302 O O . SER A 1 174 ? 33.609 6.140 -62.400 1.00 97.50 174 SER A O 1
ATOM 1304 N N . LEU A 1 175 ? 33.326 6.282 -60.186 1.00 96.50 175 LEU A N 1
ATOM 1305 C CA . LEU A 1 175 ? 34.435 7.203 -59.920 1.00 96.50 175 LEU A CA 1
ATOM 1306 C C . LEU A 1 175 ? 35.477 6.588 -58.971 1.00 96.50 175 LEU A C 1
ATOM 1308 O O . LEU A 1 175 ? 35.138 6.085 -57.900 1.00 96.50 175 LEU A O 1
ATOM 1312 N N . LEU A 1 176 ? 36.757 6.761 -59.311 1.00 96.12 176 LEU A N 1
ATOM 1313 C CA . LEU A 1 176 ? 37.945 6.196 -58.652 1.00 96.12 176 LEU A CA 1
ATOM 1314 C C . LEU A 1 176 ? 38.128 4.681 -58.888 1.00 96.12 176 LEU A C 1
ATOM 1316 O O . LEU A 1 176 ? 37.357 4.033 -59.590 1.00 96.12 176 LEU A O 1
ATOM 1320 N N . GLN A 1 177 ? 39.246 4.137 -58.396 1.00 95.81 177 GLN A N 1
ATOM 1321 C CA . GLN A 1 177 ? 39.772 2.840 -58.836 1.00 95.81 177 GLN A CA 1
ATOM 1322 C C . GLN A 1 177 ? 38.824 1.661 -58.548 1.00 95.81 177 GLN A C 1
ATOM 1324 O O . GLN A 1 177 ? 38.441 1.442 -57.401 1.00 95.81 177 GLN A O 1
ATOM 1329 N N . GLY A 1 178 ? 38.484 0.873 -59.569 1.00 94.94 178 GLY A N 1
ATOM 1330 C CA . GLY A 1 178 ? 37.625 -0.312 -59.463 1.00 94.94 178 GLY A CA 1
ATOM 1331 C C . GLY A 1 178 ? 36.170 -0.032 -59.061 1.00 94.94 178 GLY A C 1
ATOM 1332 O O . GLY A 1 178 ? 35.441 -0.976 -58.754 1.00 94.94 178 GLY A O 1
ATOM 1333 N N . ALA A 1 179 ? 35.748 1.237 -59.015 1.00 97.50 179 ALA A N 1
ATOM 1334 C CA . ALA A 1 179 ? 34.384 1.616 -58.658 1.00 97.50 179 ALA A CA 1
ATOM 1335 C C . ALA A 1 179 ? 33.378 1.123 -59.710 1.00 97.50 179 ALA A C 1
ATOM 1337 O O . ALA A 1 179 ? 33.667 1.214 -60.899 1.00 97.50 179 ALA A O 1
ATOM 1338 N N . GLY A 1 180 ? 32.217 0.606 -59.305 1.00 95.50 180 GLY A N 1
ATOM 1339 C CA . GLY A 1 180 ? 31.155 0.144 -60.214 1.00 95.50 180 GLY A CA 1
ATOM 1340 C C . GLY A 1 180 ? 31.540 -1.035 -61.122 1.00 95.50 180 GLY A C 1
ATOM 1341 O O . GLY A 1 180 ? 30.841 -1.325 -62.093 1.00 95.50 180 GLY A O 1
ATOM 1342 N N . SER A 1 181 ? 32.658 -1.709 -60.842 1.00 95.56 181 SER A N 1
ATOM 1343 C CA . SER A 1 181 ? 33.112 -2.883 -61.594 1.00 95.56 181 SER A CA 1
ATOM 1344 C C . SER A 1 181 ? 32.144 -4.062 -61.405 1.00 95.56 181 SER A C 1
ATOM 1346 O O . SER A 1 181 ? 31.778 -4.369 -60.276 1.00 95.56 181 SER A O 1
ATOM 1348 N N . GLN A 1 182 ? 31.765 -4.750 -62.485 1.00 95.75 182 GLN A N 1
ATOM 1349 C CA . GLN A 1 182 ? 30.791 -5.852 -62.533 1.00 95.75 182 GLN A CA 1
ATOM 1350 C C . GLN A 1 182 ? 29.355 -5.434 -62.145 1.00 95.75 182 GLN A C 1
ATOM 1352 O O . GLN A 1 182 ? 28.659 -6.171 -61.444 1.00 95.75 182 GLN A O 1
ATOM 1357 N N . THR A 1 183 ? 28.907 -4.250 -62.591 1.00 95.12 183 THR A N 1
ATOM 1358 C CA . THR A 1 183 ? 27.549 -3.730 -62.323 1.00 95.12 183 THR A CA 1
ATOM 1359 C C . THR A 1 183 ? 26.508 -4.254 -63.321 1.00 95.12 183 THR A C 1
ATOM 1361 O O . THR A 1 183 ? 26.480 -3.861 -64.489 1.00 95.12 183 THR A O 1
ATOM 1364 N N . ASN A 1 184 ? 25.578 -5.085 -62.851 1.00 92.62 184 ASN A N 1
ATOM 1365 C CA . ASN A 1 184 ? 24.400 -5.530 -63.596 1.00 92.62 184 ASN A CA 1
ATOM 1366 C C . ASN A 1 184 ? 23.125 -4.855 -63.064 1.00 92.62 184 ASN A C 1
ATOM 1368 O O . ASN A 1 184 ? 22.419 -5.421 -62.232 1.00 92.62 184 ASN A O 1
ATOM 1372 N N . GLY A 1 185 ? 22.855 -3.635 -63.528 1.00 92.94 185 GLY A N 1
ATOM 1373 C CA . GLY A 1 185 ? 21.642 -2.881 -63.209 1.00 92.94 185 GLY A CA 1
ATOM 1374 C C . GLY A 1 185 ? 21.760 -1.404 -63.583 1.00 92.94 185 GLY A C 1
ATOM 1375 O O . GLY A 1 185 ? 22.741 -1.000 -64.218 1.00 92.94 185 GLY A O 1
ATOM 1376 N N . HIS A 1 186 ? 20.747 -0.609 -63.238 1.00 95.38 186 HIS A N 1
ATOM 1377 C CA . HIS A 1 186 ? 20.580 0.760 -63.732 1.00 95.38 186 HIS A CA 1
ATOM 1378 C C . HIS A 1 186 ? 20.643 1.830 -62.631 1.00 95.38 186 HIS A C 1
ATOM 1380 O O . HIS A 1 186 ? 20.296 1.581 -61.481 1.00 95.38 186 HIS A O 1
ATOM 1386 N N . PHE A 1 187 ? 21.029 3.055 -63.005 1.00 97.31 187 PHE A N 1
ATOM 1387 C CA . PHE A 1 187 ? 21.041 4.240 -62.127 1.00 97.31 187 PHE A CA 1
ATOM 1388 C C . PHE A 1 187 ? 21.911 4.123 -60.855 1.00 97.31 187 PHE A C 1
ATOM 1390 O O . PHE A 1 187 ? 21.705 4.867 -59.896 1.00 97.31 187 PHE A O 1
ATOM 1397 N N . ASN A 1 188 ? 22.894 3.217 -60.823 1.00 97.44 188 ASN A N 1
ATOM 1398 C CA . ASN A 1 188 ? 23.789 3.062 -59.674 1.00 97.44 188 ASN A CA 1
ATOM 1399 C C . ASN A 1 188 ? 24.910 4.116 -59.685 1.00 97.44 188 ASN A C 1
ATOM 1401 O O . ASN A 1 188 ? 25.437 4.473 -60.740 1.00 97.44 188 ASN A O 1
ATOM 1405 N N . MET A 1 189 ? 25.340 4.575 -58.511 1.00 98.25 189 MET A N 1
ATOM 1406 C CA . MET A 1 189 ? 26.431 5.541 -58.356 1.00 98.25 189 MET A CA 1
ATOM 1407 C C . MET A 1 189 ? 27.494 4.999 -57.402 1.00 98.25 189 MET A C 1
ATOM 1409 O O . MET A 1 189 ? 27.212 4.760 -56.235 1.00 98.25 189 MET A O 1
ATOM 1413 N N . ALA A 1 190 ? 28.726 4.842 -57.879 1.00 97.69 190 ALA A N 1
ATOM 1414 C CA . ALA A 1 190 ? 29.855 4.311 -57.126 1.00 97.69 190 ALA A CA 1
ATOM 1415 C C . ALA A 1 190 ? 31.023 5.307 -57.113 1.00 97.69 190 ALA A C 1
ATOM 1417 O O . ALA A 1 190 ? 31.496 5.727 -58.167 1.00 97.69 190 ALA A O 1
ATOM 1418 N N . VAL A 1 191 ? 31.510 5.683 -55.927 1.00 97.38 191 VAL A N 1
ATOM 1419 C CA . VAL A 1 191 ? 32.557 6.701 -55.739 1.00 97.38 191 VAL A CA 1
ATOM 1420 C C . VAL A 1 191 ? 33.545 6.257 -54.657 1.00 97.38 191 VAL A C 1
ATOM 1422 O O . VAL A 1 191 ? 33.308 6.441 -53.463 1.00 97.38 191 VAL A O 1
ATOM 1425 N N . GLY A 1 192 ? 34.682 5.684 -55.053 1.00 95.44 192 GLY A N 1
ATOM 1426 C CA . GLY A 1 192 ? 35.719 5.214 -54.127 1.00 95.44 192 GLY A CA 1
ATOM 1427 C C . GLY A 1 192 ? 36.401 3.923 -54.571 1.00 95.44 192 GLY A C 1
ATOM 1428 O O . GLY A 1 192 ? 35.899 3.208 -55.430 1.00 95.44 192 GLY A O 1
ATOM 1429 N N . PHE A 1 193 ? 37.544 3.601 -53.956 1.00 96.38 193 PHE A N 1
ATOM 1430 C CA . PHE A 1 193 ? 38.278 2.362 -54.239 1.00 96.38 193 PHE A CA 1
ATOM 1431 C C . PHE A 1 193 ? 37.373 1.130 -54.059 1.00 96.38 193 PHE A C 1
ATOM 1433 O O . PHE A 1 193 ? 36.954 0.840 -52.938 1.00 96.38 193 PHE A O 1
ATOM 1440 N N . GLN A 1 194 ? 37.068 0.418 -55.147 1.00 96.88 194 GLN A N 1
ATOM 1441 C CA . GLN A 1 194 ? 36.156 -0.736 -55.185 1.00 96.88 194 GLN A CA 1
ATOM 1442 C C . GLN A 1 194 ? 34.750 -0.469 -54.595 1.00 96.88 194 GLN A C 1
ATOM 1444 O O . GLN A 1 194 ? 34.102 -1.397 -54.105 1.00 96.88 194 GLN A O 1
ATOM 1449 N N . ALA A 1 195 ? 34.276 0.783 -54.611 1.00 97.69 195 ALA A N 1
ATOM 1450 C CA . ALA A 1 195 ? 32.887 1.114 -54.278 1.00 97.69 195 ALA A CA 1
ATOM 1451 C C . ALA A 1 195 ? 31.932 0.510 -55.325 1.00 97.69 195 ALA A C 1
ATOM 1453 O O . ALA A 1 195 ? 32.271 0.508 -56.504 1.00 97.69 195 ALA A O 1
ATOM 1454 N N . GLY A 1 196 ? 30.761 -0.004 -54.943 1.00 96.06 196 GLY A N 1
ATOM 1455 C CA . GLY A 1 196 ? 29.788 -0.576 -55.890 1.00 96.06 196 GLY A CA 1
ATOM 1456 C C . GLY A 1 196 ? 30.340 -1.721 -56.755 1.00 96.06 196 GLY A C 1
ATOM 1457 O O . GLY A 1 196 ? 29.893 -1.925 -57.879 1.00 96.06 196 GLY A O 1
ATOM 1458 N N . GLN A 1 197 ? 31.385 -2.419 -56.299 1.00 95.69 197 GLN A N 1
ATOM 1459 C CA . GLN A 1 197 ? 31.943 -3.546 -57.042 1.00 95.69 197 GLN A CA 1
ATOM 1460 C C . GLN A 1 197 ? 31.036 -4.773 -56.874 1.00 95.69 197 GLN A C 1
ATOM 1462 O O . GLN A 1 197 ? 30.745 -5.163 -55.746 1.00 95.69 197 GLN A O 1
ATOM 1467 N N . ILE A 1 198 ? 30.654 -5.418 -57.977 1.00 95.69 198 ILE A N 1
ATOM 1468 C CA . ILE A 1 198 ? 29.725 -6.557 -58.039 1.00 95.69 198 ILE A CA 1
ATOM 1469 C C . ILE A 1 198 ? 28.325 -6.142 -57.542 1.00 95.69 198 ILE A C 1
ATOM 1471 O O . ILE A 1 198 ? 27.734 -6.777 -56.670 1.00 95.69 198 ILE A O 1
ATOM 1475 N N . THR A 1 199 ? 27.791 -5.048 -58.094 1.00 95.19 199 THR A N 1
ATOM 1476 C CA . THR A 1 199 ? 26.398 -4.626 -57.874 1.00 95.19 199 THR A CA 1
ATOM 1477 C C . THR A 1 199 ? 25.458 -5.334 -58.858 1.00 95.19 199 THR A C 1
ATOM 1479 O O . THR A 1 199 ? 25.671 -5.276 -60.066 1.00 95.19 199 THR A O 1
ATOM 1482 N N . ARG A 1 200 ? 24.399 -5.992 -58.377 1.00 92.88 200 ARG A N 1
ATOM 1483 C CA . ARG A 1 200 ? 23.324 -6.582 -59.201 1.00 92.88 200 ARG A CA 1
ATOM 1484 C C . ARG A 1 200 ? 21.971 -6.050 -58.737 1.00 92.88 200 ARG A C 1
ATOM 1486 O O . ARG A 1 200 ? 21.313 -6.685 -57.928 1.00 92.88 200 ARG A O 1
ATOM 1493 N N . GLY A 1 201 ? 21.613 -4.862 -59.200 1.00 93.19 201 GLY A N 1
ATOM 1494 C CA . GLY A 1 201 ? 20.443 -4.120 -58.740 1.00 93.19 201 GLY A CA 1
ATOM 1495 C C . GLY A 1 201 ? 20.471 -2.685 -59.255 1.00 93.19 201 GLY A C 1
ATOM 1496 O O . GLY A 1 201 ? 21.426 -2.266 -59.916 1.00 93.19 201 GLY A O 1
ATOM 1497 N N . ASN A 1 202 ? 19.418 -1.938 -58.964 1.00 95.81 202 ASN A N 1
ATOM 1498 C CA . ASN A 1 202 ? 19.154 -0.599 -59.470 1.00 95.81 202 ASN A CA 1
ATOM 1499 C C . ASN A 1 202 ? 19.183 0.433 -58.339 1.00 95.81 202 ASN A C 1
ATOM 1501 O O . ASN A 1 202 ? 18.911 0.108 -57.185 1.00 95.81 202 ASN A O 1
ATOM 1505 N N . TYR A 1 203 ? 19.472 1.692 -58.674 1.00 97.44 203 TYR A N 1
ATOM 1506 C CA . TYR A 1 203 ? 19.431 2.820 -57.731 1.00 97.44 203 TYR A CA 1
ATOM 1507 C C . TYR A 1 203 ? 20.290 2.622 -56.461 1.00 97.44 203 TYR A C 1
ATOM 1509 O O . TYR A 1 203 ? 19.941 3.117 -55.393 1.00 97.44 203 TYR A O 1
ATOM 1517 N N . ASN A 1 204 ? 21.417 1.902 -56.543 1.00 97.56 204 ASN A N 1
ATOM 1518 C CA . ASN A 1 204 ? 22.338 1.751 -55.413 1.00 97.56 204 ASN A CA 1
ATOM 1519 C C . ASN A 1 204 ? 23.404 2.862 -55.405 1.00 97.56 204 ASN A C 1
ATOM 1521 O O . ASN A 1 204 ? 24.029 3.150 -56.429 1.00 97.56 204 ASN A O 1
ATOM 1525 N N . TYR A 1 205 ? 23.660 3.453 -54.237 1.00 98.31 205 TYR A N 1
ATOM 1526 C CA . TYR A 1 205 ? 24.516 4.630 -54.055 1.00 98.31 205 TYR A CA 1
ATOM 1527 C C . TYR A 1 205 ? 25.665 4.344 -53.073 1.00 98.31 205 TYR A C 1
ATOM 1529 O O . TYR A 1 205 ? 25.482 4.374 -51.857 1.00 98.31 205 TYR A O 1
ATOM 1537 N N . ALA A 1 206 ? 26.867 4.090 -53.590 1.00 97.88 206 ALA A N 1
ATOM 1538 C CA . ALA A 1 206 ? 28.053 3.668 -52.846 1.00 97.88 206 ALA A CA 1
ATOM 1539 C C . ALA A 1 206 ? 29.147 4.755 -52.813 1.00 97.88 206 ALA A C 1
ATOM 1541 O O . ALA A 1 206 ? 29.778 5.056 -53.827 1.00 97.88 206 ALA A O 1
ATOM 1542 N N . PHE A 1 207 ? 29.422 5.316 -51.634 1.00 97.75 207 PHE A N 1
ATOM 1543 C CA . PHE A 1 207 ? 30.424 6.359 -51.402 1.00 97.75 207 PHE A CA 1
ATOM 1544 C C . PHE A 1 207 ? 31.477 5.923 -50.365 1.00 97.75 207 PHE A C 1
ATOM 1546 O O . PHE A 1 207 ? 31.214 5.840 -49.164 1.00 97.75 207 PHE A O 1
ATOM 1553 N N . GLY A 1 208 ? 32.716 5.717 -50.814 1.00 95.88 208 GLY A N 1
ATOM 1554 C CA . GLY A 1 208 ? 33.879 5.377 -49.985 1.00 95.88 208 GLY A CA 1
ATOM 1555 C C . GLY A 1 208 ? 34.460 3.978 -50.254 1.00 95.88 208 GLY A C 1
ATOM 1556 O O . GLY A 1 208 ? 33.831 3.165 -50.932 1.00 95.88 208 GLY A O 1
ATOM 1557 N N . PRO A 1 209 ? 35.673 3.666 -49.751 1.00 96.69 209 PRO A N 1
ATOM 1558 C CA . PRO A 1 209 ? 36.383 2.434 -50.105 1.00 96.69 209 PRO A CA 1
ATOM 1559 C C . PRO A 1 209 ? 35.611 1.163 -49.725 1.00 96.69 209 PRO A C 1
ATOM 1561 O O . PRO A 1 209 ? 35.285 0.981 -48.552 1.00 96.69 209 PRO A O 1
ATOM 1564 N N . GLN A 1 210 ? 35.344 0.294 -50.704 1.00 97.12 210 GLN A N 1
ATOM 1565 C CA . GLN A 1 210 ? 34.533 -0.930 -50.598 1.00 97.12 210 GLN A CA 1
ATOM 1566 C C . GLN A 1 210 ? 33.103 -0.732 -50.052 1.00 97.12 210 GLN A C 1
ATOM 1568 O O . GLN A 1 210 ? 32.497 -1.681 -49.555 1.00 97.12 210 GLN A O 1
ATOM 1573 N N . SER A 1 211 ? 32.549 0.482 -50.148 1.00 97.62 211 SER A N 1
ATOM 1574 C CA . SER A 1 211 ? 31.114 0.712 -49.919 1.00 97.62 211 SER A CA 1
ATOM 1575 C C . SER A 1 211 ? 30.266 0.008 -50.988 1.00 97.62 211 SER A C 1
ATOM 1577 O O . SER A 1 211 ? 30.702 -0.087 -52.133 1.00 97.62 211 SER A O 1
ATOM 1579 N N . GLY A 1 212 ? 29.080 -0.506 -50.647 1.00 96.31 212 GLY A N 1
ATOM 1580 C CA . GLY A 1 212 ? 28.143 -1.113 -51.613 1.00 96.31 212 GLY A CA 1
ATOM 1581 C C . GLY A 1 212 ? 28.713 -2.280 -52.437 1.00 96.31 212 GLY A C 1
ATOM 1582 O O . GLY A 1 212 ? 28.254 -2.554 -53.545 1.00 96.31 212 GLY A O 1
ATOM 1583 N N . LYS A 1 213 ? 29.786 -2.921 -51.958 1.00 97.25 213 LYS A N 1
ATOM 1584 C CA . LYS A 1 213 ? 30.441 -4.034 -52.652 1.00 97.25 213 LYS A CA 1
ATOM 1585 C C . LYS A 1 213 ? 29.671 -5.329 -52.393 1.00 97.25 213 LYS A C 1
ATOM 1587 O O . LYS A 1 213 ? 29.339 -5.620 -51.247 1.00 97.25 213 LYS A O 1
ATOM 1592 N N . ASN A 1 214 ? 29.450 -6.116 -53.444 1.00 96.12 214 ASN A N 1
ATOM 1593 C CA . ASN A 1 214 ? 28.594 -7.306 -53.479 1.00 96.12 214 ASN A CA 1
ATOM 1594 C C . ASN A 1 214 ? 27.098 -7.018 -53.205 1.00 96.12 214 ASN A C 1
ATOM 1596 O O . ASN A 1 214 ? 26.394 -7.895 -52.708 1.00 96.12 214 ASN A O 1
ATOM 1600 N N . THR A 1 215 ? 26.600 -5.809 -53.495 1.00 95.31 215 THR A N 1
ATOM 1601 C CA . THR A 1 215 ? 25.172 -5.477 -53.328 1.00 95.31 215 THR A CA 1
ATOM 1602 C C . THR A 1 215 ? 24.311 -6.150 -54.403 1.00 95.31 215 THR A C 1
ATOM 1604 O O . THR A 1 215 ? 24.613 -6.057 -55.587 1.00 95.31 215 THR A O 1
ATOM 1607 N N . THR A 1 216 ? 23.228 -6.822 -54.014 1.00 92.94 216 THR A N 1
ATOM 1608 C CA . THR A 1 216 ? 22.348 -7.604 -54.912 1.00 92.94 216 THR A CA 1
ATOM 1609 C C . THR A 1 216 ? 20.855 -7.272 -54.779 1.00 92.94 216 THR A C 1
ATOM 1611 O O . THR A 1 216 ? 20.027 -7.964 -55.362 1.00 92.94 216 THR A O 1
ATOM 1614 N N . GLY A 1 217 ? 20.527 -6.210 -54.037 1.00 90.75 217 GLY A N 1
ATOM 1615 C CA . GLY A 1 217 ? 19.194 -5.604 -53.986 1.00 90.75 217 GLY A CA 1
ATOM 1616 C C . GLY A 1 217 ? 19.153 -4.216 -54.638 1.00 90.75 217 GLY A C 1
ATOM 1617 O O . GLY A 1 217 ? 20.173 -3.695 -55.101 1.00 90.75 217 GLY A O 1
ATOM 1618 N N . ASP A 1 218 ? 17.970 -3.609 -54.643 1.00 94.69 218 ASP A N 1
ATOM 1619 C CA . ASP A 1 218 ? 17.693 -2.272 -55.184 1.00 94.69 218 ASP A CA 1
ATOM 1620 C C . ASP A 1 218 ? 17.700 -1.176 -54.091 1.00 94.69 218 ASP A C 1
ATOM 1622 O O . ASP A 1 218 ? 17.501 -1.452 -52.907 1.00 94.69 218 ASP A O 1
ATOM 1626 N N . GLU A 1 219 ? 17.880 0.086 -54.491 1.00 96.50 219 GLU A N 1
ATOM 1627 C CA . GLU A 1 219 ? 17.686 1.304 -53.670 1.00 96.50 219 GLU A CA 1
ATOM 1628 C C . GLU A 1 219 ? 18.601 1.464 -52.431 1.00 96.50 219 GLU A C 1
ATOM 1630 O O . GLU A 1 219 ? 18.342 2.299 -51.562 1.00 96.50 219 GLU A O 1
ATOM 1635 N N . ASN A 1 220 ? 19.695 0.701 -52.313 1.00 96.88 220 ASN A N 1
ATOM 1636 C CA . ASN A 1 220 ? 20.560 0.766 -51.129 1.00 96.88 220 ASN A CA 1
ATOM 1637 C C . ASN A 1 220 ? 21.517 1.974 -51.155 1.00 96.88 220 ASN A C 1
ATOM 1639 O O . ASN A 1 220 ? 22.184 2.241 -52.156 1.00 96.88 220 ASN A O 1
ATOM 1643 N N . ILE A 1 221 ? 21.678 2.656 -50.018 1.00 98.31 221 ILE A N 1
ATOM 1644 C CA . ILE A 1 221 ? 22.639 3.755 -49.829 1.00 98.31 221 ILE A CA 1
ATOM 1645 C C . ILE A 1 221 ? 23.741 3.315 -48.862 1.00 98.31 221 ILE A C 1
ATOM 1647 O O . ILE A 1 221 ? 23.466 2.860 -47.757 1.00 98.31 221 ILE A O 1
ATOM 1651 N N . ALA A 1 222 ? 25.002 3.487 -49.253 1.00 98.00 222 ALA A N 1
ATOM 1652 C CA . ALA A 1 222 ? 26.176 3.054 -48.504 1.00 98.00 222 ALA A CA 1
ATOM 1653 C C . ALA A 1 222 ? 27.255 4.149 -48.483 1.00 98.00 222 ALA A C 1
ATOM 1655 O O . ALA A 1 222 ? 27.967 4.345 -49.464 1.00 98.00 222 ALA A O 1
ATOM 1656 N N . ILE A 1 223 ? 27.418 4.852 -47.359 1.00 97.69 223 ILE A N 1
ATOM 1657 C CA . ILE A 1 223 ? 28.389 5.946 -47.195 1.00 97.69 223 ILE A CA 1
ATOM 1658 C C . ILE A 1 223 ? 29.373 5.624 -46.069 1.00 97.69 223 ILE A C 1
ATOM 1660 O O . ILE A 1 223 ? 29.045 5.684 -44.886 1.00 97.69 223 ILE A O 1
ATOM 1664 N N . GLY A 1 224 ? 30.619 5.332 -46.431 1.00 96.31 224 GLY A N 1
ATOM 1665 C CA . GLY A 1 224 ? 31.696 5.011 -45.498 1.00 96.31 224 GLY A CA 1
ATOM 1666 C C . GLY A 1 224 ? 32.517 3.805 -45.942 1.00 96.31 224 GLY A C 1
ATOM 1667 O O . GLY A 1 224 ? 32.103 3.010 -46.783 1.00 96.31 224 GLY A O 1
ATOM 1668 N N . SER A 1 225 ? 33.715 3.650 -45.376 1.00 96.88 225 SER A N 1
ATOM 1669 C CA . SER A 1 225 ? 34.574 2.519 -45.735 1.00 96.88 225 SER A CA 1
ATOM 1670 C C . SER A 1 225 ? 33.932 1.191 -45.315 1.00 96.88 225 SER A C 1
ATOM 1672 O O . SER A 1 225 ? 33.635 0.991 -44.136 1.00 96.88 225 SER A O 1
ATOM 1674 N N . HIS A 1 226 ? 33.751 0.294 -46.284 1.00 97.44 226 HIS A N 1
ATOM 1675 C CA . HIS A 1 226 ? 33.035 -0.980 -46.182 1.00 97.44 226 HIS A CA 1
ATOM 1676 C C . HIS A 1 226 ? 31.556 -0.873 -45.737 1.00 97.44 226 HIS A C 1
ATOM 1678 O O . HIS A 1 226 ? 31.008 -1.864 -45.253 1.00 97.44 226 HIS A O 1
ATOM 1684 N N . ALA A 1 227 ? 30.911 0.296 -45.856 1.00 97.81 227 ALA A N 1
ATOM 1685 C CA . ALA A 1 227 ? 29.476 0.450 -45.583 1.00 97.81 227 ALA A CA 1
ATOM 1686 C C . ALA A 1 227 ? 28.631 -0.336 -46.604 1.00 97.81 227 ALA A C 1
ATOM 1688 O O . ALA A 1 227 ? 29.003 -0.392 -47.774 1.00 97.81 227 ALA A O 1
ATOM 1689 N N . GLY A 1 228 ? 27.501 -0.922 -46.202 1.00 96.25 228 GLY A N 1
ATOM 1690 C CA . GLY A 1 228 ? 26.576 -1.595 -47.129 1.00 96.25 228 GLY A CA 1
ATOM 1691 C C . GLY A 1 228 ? 27.209 -2.730 -47.946 1.00 96.25 228 GLY A C 1
ATOM 1692 O O . GLY A 1 228 ? 26.820 -2.958 -49.089 1.00 96.25 228 GLY A O 1
ATOM 1693 N N . LYS A 1 229 ? 28.241 -3.391 -47.406 1.00 96.69 229 LYS A N 1
ATOM 1694 C CA . LYS A 1 229 ? 28.946 -4.500 -48.065 1.00 96.69 229 LYS A CA 1
ATOM 1695 C C . LYS A 1 229 ? 28.185 -5.816 -47.853 1.00 96.69 229 LYS A C 1
ATOM 1697 O O . LYS A 1 229 ? 27.713 -6.074 -46.749 1.00 96.69 229 LYS A O 1
ATOM 1702 N N . ASP A 1 230 ? 28.126 -6.648 -48.891 1.00 95.50 230 ASP A N 1
ATOM 1703 C CA . ASP A 1 230 ? 27.443 -7.951 -48.903 1.00 95.50 230 ASP A CA 1
ATOM 1704 C C . ASP A 1 230 ? 25.933 -7.836 -48.578 1.00 95.50 230 ASP A C 1
ATOM 1706 O O . ASP A 1 230 ? 25.381 -8.596 -47.784 1.00 95.50 230 ASP A O 1
ATOM 1710 N N . VAL A 1 231 ? 25.265 -6.841 -49.173 1.00 93.88 231 VAL A N 1
ATOM 1711 C CA . VAL A 1 231 ? 23.826 -6.570 -48.992 1.00 93.88 231 VAL A CA 1
ATOM 1712 C C . VAL A 1 231 ? 23.005 -7.264 -50.080 1.00 93.88 231 VAL A C 1
ATOM 1714 O O . VAL A 1 231 ? 23.331 -7.167 -51.259 1.00 93.88 231 VAL A O 1
ATOM 1717 N N . SER A 1 232 ? 21.920 -7.938 -49.708 1.00 91.81 232 SER A N 1
ATOM 1718 C CA . SER A 1 232 ? 20.982 -8.591 -50.645 1.00 91.81 232 SER A CA 1
ATOM 1719 C C . SER A 1 232 ? 19.535 -8.114 -50.524 1.00 91.81 232 SER A C 1
ATOM 1721 O O . SER A 1 232 ? 18.749 -8.369 -51.428 1.00 91.81 232 SER A O 1
ATOM 1723 N N . GLY A 1 233 ? 19.188 -7.395 -49.453 1.00 88.56 233 GLY A N 1
ATOM 1724 C CA . GLY A 1 233 ? 17.883 -6.747 -49.333 1.00 88.56 233 GLY A CA 1
ATOM 1725 C C . GLY A 1 233 ? 17.821 -5.375 -50.011 1.00 88.56 233 GLY A C 1
ATOM 1726 O O . GLY A 1 233 ? 18.840 -4.824 -50.439 1.00 88.56 233 GLY A O 1
ATOM 1727 N N . ASN A 1 234 ? 16.615 -4.810 -50.075 1.00 91.81 234 ASN A N 1
ATOM 1728 C CA . ASN A 1 234 ? 16.339 -3.532 -50.738 1.00 91.81 234 ASN A CA 1
ATOM 1729 C C . ASN A 1 234 ? 16.253 -2.359 -49.747 1.00 91.81 234 ASN A C 1
ATOM 1731 O O . ASN A 1 234 ? 15.939 -2.549 -48.570 1.00 91.81 234 ASN A O 1
ATOM 1735 N N . ALA A 1 235 ? 16.470 -1.139 -50.248 1.00 94.75 235 ALA A N 1
ATOM 1736 C CA . ALA A 1 235 ? 16.257 0.124 -49.534 1.00 94.75 235 ALA A CA 1
ATOM 1737 C C . ALA A 1 235 ? 16.968 0.225 -48.163 1.00 94.75 235 ALA A C 1
ATOM 1739 O O . ALA A 1 235 ? 16.431 0.794 -47.214 1.00 94.75 235 ALA A O 1
ATOM 1740 N N . ASN A 1 236 ? 18.170 -0.344 -48.019 1.00 95.62 236 ASN A N 1
ATOM 1741 C CA . ASN A 1 236 ? 18.954 -0.237 -46.786 1.00 95.62 236 ASN A CA 1
ATOM 1742 C C . ASN A 1 236 ? 19.888 0.986 -46.813 1.00 95.62 236 ASN A C 1
ATOM 1744 O O . ASN A 1 236 ? 20.561 1.252 -47.809 1.00 95.62 236 ASN A O 1
ATOM 1748 N N . TYR A 1 237 ? 19.977 1.699 -45.689 1.00 97.94 237 TYR A N 1
ATOM 1749 C CA . TYR A 1 237 ? 20.691 2.969 -45.548 1.00 97.94 237 TYR A CA 1
ATOM 1750 C C . TYR A 1 237 ? 21.840 2.856 -44.534 1.00 97.94 237 TYR A C 1
ATOM 1752 O O . TYR A 1 237 ? 21.633 2.950 -43.324 1.00 97.94 237 TYR A O 1
ATOM 1760 N N . ALA A 1 238 ? 23.066 2.668 -45.019 1.00 97.88 238 ALA A N 1
ATOM 1761 C CA . ALA A 1 238 ? 24.265 2.438 -44.218 1.00 97.88 238 ALA A CA 1
ATOM 1762 C C . ALA A 1 238 ? 25.223 3.644 -44.229 1.00 97.88 238 ALA A C 1
ATOM 1764 O O . ALA A 1 238 ? 25.830 3.963 -45.250 1.00 97.88 238 ALA A O 1
ATOM 1765 N N . PHE A 1 239 ? 25.432 4.274 -43.073 1.00 97.81 239 PHE A N 1
ATOM 1766 C CA . PHE A 1 239 ? 26.308 5.432 -42.883 1.00 97.81 239 PHE A CA 1
ATOM 1767 C C . PHE A 1 239 ? 27.355 5.151 -41.793 1.00 97.81 239 PHE A C 1
ATOM 1769 O O . PHE A 1 239 ? 27.033 5.034 -40.613 1.00 97.81 239 PHE A O 1
ATOM 1776 N N . GLY A 1 240 ? 28.633 5.085 -42.163 1.00 96.00 240 GLY A N 1
ATOM 1777 C CA . GLY A 1 240 ? 29.750 4.874 -41.236 1.00 96.00 240 GLY A CA 1
ATOM 1778 C C . GLY A 1 240 ? 30.667 3.715 -41.624 1.00 96.00 240 GLY A C 1
ATOM 1779 O O . GLY A 1 240 ? 30.407 2.961 -42.559 1.00 96.00 240 GLY A O 1
ATOM 1780 N N . ARG A 1 241 ? 31.792 3.574 -40.911 1.00 96.25 241 ARG A N 1
ATOM 1781 C CA . ARG A 1 241 ? 32.750 2.487 -41.164 1.00 96.25 241 ARG A CA 1
ATOM 1782 C C . ARG A 1 241 ? 32.094 1.141 -40.848 1.00 96.25 241 ARG A C 1
ATOM 1784 O O . ARG A 1 241 ? 31.714 0.909 -39.703 1.00 96.25 241 ARG A O 1
ATOM 1791 N N . SER A 1 242 ? 32.011 0.263 -41.845 1.00 96.81 242 SER A N 1
ATOM 1792 C CA . SER A 1 242 ? 31.418 -1.075 -41.718 1.00 96.81 242 SER A CA 1
ATOM 1793 C C . SER A 1 242 ? 29.955 -1.085 -41.232 1.00 96.81 242 SER A C 1
ATOM 1795 O O . SER A 1 242 ? 29.516 -2.083 -40.664 1.00 96.81 242 SER A O 1
ATOM 1797 N N . ALA A 1 243 ? 29.200 0.000 -41.442 1.00 97.69 243 ALA A N 1
ATOM 1798 C CA . ALA A 1 243 ? 27.756 0.028 -41.195 1.00 97.69 243 ALA A CA 1
ATOM 1799 C C . ALA A 1 243 ? 27.007 -0.868 -42.201 1.00 97.69 243 ALA A C 1
ATOM 1801 O O . ALA A 1 243 ? 27.424 -0.948 -43.359 1.00 97.69 243 ALA A O 1
ATOM 1802 N N . GLY A 1 244 ? 25.903 -1.503 -41.802 1.00 95.56 244 GLY A N 1
ATOM 1803 C CA . GLY A 1 244 ? 25.002 -2.208 -42.727 1.00 95.56 244 GLY A CA 1
ATOM 1804 C C . GLY A 1 244 ? 25.647 -3.361 -43.505 1.00 95.56 244 GLY A C 1
ATOM 1805 O O . GLY A 1 244 ? 25.350 -3.537 -44.682 1.00 95.56 244 GLY A O 1
ATOM 1806 N N . GLN A 1 245 ? 26.586 -4.097 -42.904 1.00 94.31 245 GLN A N 1
ATOM 1807 C CA . GLN A 1 245 ? 27.232 -5.246 -43.556 1.00 94.31 245 GLN A CA 1
ATOM 1808 C C . GLN A 1 245 ? 26.402 -6.524 -43.415 1.00 94.31 245 GLN A C 1
ATOM 1810 O O . GLN A 1 245 ? 25.798 -6.737 -42.365 1.00 94.31 245 GLN A O 1
ATOM 1815 N N . ASN A 1 246 ? 26.445 -7.402 -44.423 1.00 92.50 246 ASN A N 1
ATOM 1816 C CA . ASN A 1 246 ? 25.754 -8.700 -44.436 1.00 92.50 246 ASN A CA 1
ATOM 1817 C C . ASN A 1 246 ? 24.231 -8.581 -44.196 1.00 92.50 246 ASN A C 1
ATOM 1819 O O . ASN A 1 246 ? 23.667 -9.333 -43.398 1.00 92.50 246 ASN A O 1
ATOM 1823 N N . VAL A 1 247 ? 23.572 -7.603 -44.830 1.00 92.06 247 VAL A N 1
ATOM 1824 C CA . VAL A 1 247 ? 22.132 -7.338 -44.648 1.00 92.06 247 VAL A CA 1
ATOM 1825 C C . VAL A 1 247 ? 21.313 -8.000 -45.757 1.00 92.06 247 VAL A C 1
ATOM 1827 O O . VAL A 1 247 ? 21.457 -7.650 -46.929 1.00 92.06 247 VAL A O 1
ATOM 1830 N N . SER A 1 248 ? 20.424 -8.927 -45.394 1.00 88.31 248 SER A N 1
ATOM 1831 C CA . SER A 1 248 ? 19.382 -9.459 -46.296 1.00 88.31 248 SER A CA 1
ATOM 1832 C C . SER A 1 248 ? 17.984 -8.900 -46.011 1.00 88.31 248 SER A C 1
ATOM 1834 O O . SER A 1 248 ? 17.083 -9.069 -46.827 1.00 88.31 248 SER A O 1
ATOM 1836 N N . GLY A 1 249 ? 17.809 -8.200 -44.886 1.00 83.81 249 GLY A N 1
ATOM 1837 C CA . GLY A 1 249 ? 16.584 -7.474 -44.546 1.00 83.81 249 GLY A CA 1
ATOM 1838 C C . GLY A 1 249 ? 16.311 -6.245 -45.430 1.00 83.81 249 GLY A C 1
ATOM 1839 O O . GLY A 1 249 ? 17.189 -5.777 -46.155 1.00 83.81 249 GLY A O 1
ATOM 1840 N N . LEU A 1 250 ? 15.094 -5.698 -45.352 1.00 87.50 250 LEU A N 1
ATOM 1841 C CA . LEU A 1 250 ? 14.610 -4.595 -46.199 1.00 87.50 250 LEU A CA 1
ATOM 1842 C C . LEU A 1 250 ? 14.367 -3.313 -45.386 1.00 87.50 250 LEU A C 1
ATOM 1844 O O . LEU A 1 250 ? 13.814 -3.365 -44.289 1.00 87.50 250 LEU A O 1
ATOM 1848 N N . GLY A 1 251 ? 14.728 -2.149 -45.931 1.00 91.94 251 GLY A N 1
ATOM 1849 C CA . GLY A 1 251 ? 14.359 -0.850 -45.350 1.00 91.94 251 GLY A CA 1
ATOM 1850 C C . GLY A 1 251 ? 15.117 -0.449 -44.077 1.00 91.94 251 GLY A C 1
ATOM 1851 O O . GLY A 1 251 ? 14.640 0.415 -43.341 1.00 91.94 251 GLY A O 1
ATOM 1852 N N . ASN A 1 252 ? 16.249 -1.087 -43.758 1.00 94.94 252 ASN A N 1
ATOM 1853 C CA . ASN A 1 252 ? 16.959 -0.866 -42.492 1.00 94.94 252 ASN A CA 1
ATOM 1854 C C . ASN A 1 252 ? 17.838 0.391 -42.525 1.00 94.94 252 ASN A C 1
ATOM 1856 O O . ASN A 1 252 ? 18.468 0.701 -43.536 1.00 94.94 252 ASN A O 1
ATOM 1860 N N . ILE A 1 253 ? 17.958 1.075 -41.386 1.00 97.81 253 ILE A N 1
ATOM 1861 C CA . ILE A 1 253 ? 18.809 2.259 -41.210 1.00 97.81 253 ILE A CA 1
ATOM 1862 C C . ILE A 1 253 ? 19.945 1.918 -40.243 1.00 97.81 253 ILE A C 1
ATOM 1864 O O . ILE A 1 253 ? 19.703 1.513 -39.109 1.00 97.81 253 ILE A O 1
ATOM 1868 N N . ALA A 1 254 ? 21.191 2.123 -40.667 1.00 97.69 254 ALA A N 1
ATOM 1869 C CA . ALA A 1 254 ? 22.394 1.849 -39.889 1.00 97.69 254 ALA A CA 1
ATOM 1870 C C . ALA A 1 254 ? 23.331 3.068 -39.895 1.00 97.69 254 ALA A C 1
ATOM 1872 O O . ALA A 1 254 ? 23.939 3.380 -40.915 1.00 97.69 254 ALA A O 1
ATOM 1873 N N . PHE A 1 255 ? 23.488 3.752 -38.760 1.00 97.81 255 PHE A N 1
ATOM 1874 C CA . PHE A 1 255 ? 24.318 4.954 -38.629 1.00 97.81 255 PHE A CA 1
ATOM 1875 C C . PHE A 1 255 ? 25.360 4.793 -37.513 1.00 97.81 255 PHE A C 1
ATOM 1877 O O . PHE A 1 255 ? 25.063 4.944 -36.329 1.00 97.81 255 PHE A O 1
ATOM 1884 N N . GLY A 1 256 ? 26.614 4.517 -37.869 1.00 96.06 256 GLY A N 1
ATOM 1885 C CA . GLY A 1 256 ? 27.720 4.404 -36.916 1.00 96.06 256 GLY A CA 1
ATOM 1886 C C . GLY A 1 256 ? 28.791 3.392 -37.317 1.00 96.06 256 GLY A C 1
ATOM 1887 O O . GLY A 1 256 ? 28.662 2.649 -38.284 1.00 96.06 256 GLY A O 1
ATOM 1888 N N . GLU A 1 257 ? 29.881 3.352 -36.552 1.00 96.19 257 GLU A N 1
ATOM 1889 C CA . GLU A 1 257 ? 30.910 2.321 -36.717 1.00 96.19 257 GLU A CA 1
ATOM 1890 C C . GLU A 1 257 ? 30.348 0.947 -36.323 1.00 96.19 257 GLU A C 1
ATOM 1892 O O . GLU A 1 257 ? 29.927 0.761 -35.181 1.00 96.19 257 GLU A O 1
ATOM 1897 N N . ASN A 1 258 ? 30.365 -0.014 -37.250 1.00 95.06 258 ASN A N 1
ATOM 1898 C CA . ASN A 1 258 ? 29.787 -1.353 -37.074 1.00 95.06 258 ASN A CA 1
ATOM 1899 C C . ASN A 1 258 ? 28.288 -1.358 -36.677 1.00 95.06 258 ASN A C 1
ATOM 1901 O O . ASN A 1 258 ? 27.845 -2.289 -36.006 1.00 95.06 258 ASN A O 1
ATOM 1905 N N . ALA A 1 259 ? 27.514 -0.325 -37.030 1.00 96.88 259 ALA A N 1
ATOM 1906 C CA . ALA A 1 259 ? 26.068 -0.299 -36.783 1.00 96.88 259 ALA A CA 1
ATOM 1907 C C . ALA A 1 259 ? 25.316 -1.201 -37.781 1.00 96.88 259 ALA A C 1
ATOM 1909 O O . ALA A 1 259 ? 25.712 -1.274 -38.947 1.00 96.88 259 ALA A O 1
ATOM 1910 N N . GLY A 1 260 ? 24.224 -1.850 -37.366 1.00 94.19 260 GLY A N 1
ATOM 1911 C CA . GLY A 1 260 ? 23.322 -2.564 -38.285 1.00 94.19 260 GLY A CA 1
ATOM 1912 C C . GLY A 1 260 ? 23.968 -3.733 -39.042 1.00 94.19 260 GLY A C 1
ATOM 1913 O O . GLY A 1 260 ? 23.687 -3.925 -40.221 1.00 94.19 260 GLY A O 1
ATOM 1914 N N . GLN A 1 261 ? 24.909 -4.453 -38.428 1.00 92.06 261 GLN A N 1
ATOM 1915 C CA . GLN A 1 261 ? 25.596 -5.584 -39.069 1.00 92.06 261 GLN A CA 1
ATOM 1916 C C . GLN A 1 261 ? 24.811 -6.888 -38.907 1.00 92.06 261 GLN A C 1
ATOM 1918 O O . GLN A 1 261 ? 24.256 -7.140 -37.842 1.00 92.06 261 GLN A O 1
ATOM 1923 N N . ASN A 1 262 ? 24.864 -7.763 -39.913 1.00 88.81 262 ASN A N 1
ATOM 1924 C CA . ASN A 1 262 ? 24.266 -9.102 -39.901 1.00 88.81 262 ASN A CA 1
ATOM 1925 C C . ASN A 1 262 ? 22.740 -9.085 -39.661 1.00 88.81 262 ASN A C 1
ATOM 1927 O O . ASN A 1 262 ? 22.224 -9.910 -38.907 1.00 88.81 262 ASN A O 1
ATOM 1931 N N . VAL A 1 263 ? 22.023 -8.136 -40.275 1.00 89.31 263 VAL A N 1
ATOM 1932 C CA . VAL A 1 263 ? 20.551 -8.069 -40.218 1.00 89.31 263 VAL A CA 1
ATOM 1933 C C . VAL A 1 263 ? 19.965 -9.055 -41.234 1.00 89.31 263 VAL A C 1
ATOM 1935 O O . VAL A 1 263 ? 20.105 -8.852 -42.444 1.00 89.31 263 VAL A O 1
ATOM 1938 N N . LYS A 1 264 ? 19.331 -10.132 -40.758 1.00 79.19 264 LYS A N 1
ATOM 1939 C CA . LYS A 1 264 ? 18.851 -11.241 -41.602 1.00 79.19 264 LYS A CA 1
ATOM 1940 C C . LYS A 1 264 ? 17.332 -11.420 -41.528 1.00 79.19 264 LYS A C 1
ATOM 1942 O O . LYS A 1 264 ? 16.742 -11.250 -40.466 1.00 79.19 264 LYS A O 1
ATOM 1947 N N . GLY A 1 265 ? 16.744 -11.880 -42.632 1.00 67.69 265 GLY A N 1
ATOM 1948 C CA . GLY A 1 265 ? 15.434 -12.545 -42.641 1.00 67.69 265 GLY A CA 1
ATOM 1949 C C . GLY A 1 265 ? 15.526 -14.062 -42.454 1.00 67.69 265 GLY A C 1
ATOM 1950 O O . GLY A 1 265 ? 16.605 -14.646 -42.594 1.00 67.69 265 GLY A O 1
ATOM 1951 N N . LEU A 1 266 ? 14.394 -14.702 -42.137 1.00 57.78 266 LEU A N 1
ATOM 1952 C CA . LEU A 1 266 ? 14.306 -16.161 -42.008 1.00 57.78 266 LEU A CA 1
ATOM 1953 C C . LEU A 1 266 ? 14.333 -16.869 -43.379 1.00 57.78 266 LEU A C 1
ATOM 1955 O O . LEU A 1 266 ? 13.856 -16.309 -44.366 1.00 57.78 266 LEU A O 1
ATOM 1959 N N . PRO A 1 267 ? 14.794 -18.137 -43.457 1.00 51.69 267 PRO A N 1
ATOM 1960 C CA . PRO A 1 267 ? 14.793 -18.915 -44.704 1.00 51.69 267 PRO A CA 1
ATOM 1961 C C . PRO A 1 267 ? 13.403 -19.233 -45.290 1.00 51.69 267 PRO A C 1
ATOM 1963 O O . PRO A 1 267 ? 13.324 -19.719 -46.414 1.00 51.69 267 PRO A O 1
ATOM 1966 N N . ASN A 1 268 ? 12.321 -18.988 -44.541 1.00 53.31 268 ASN A N 1
ATOM 1967 C CA . ASN A 1 268 ? 10.975 -19.511 -44.815 1.00 53.31 268 ASN A CA 1
ATOM 1968 C C . ASN A 1 268 ? 9.978 -18.452 -45.328 1.00 53.31 268 ASN A C 1
ATOM 1970 O O . ASN A 1 268 ? 8.771 -18.646 -45.236 1.00 53.31 268 ASN A O 1
ATOM 1974 N N . ASN A 1 269 ? 10.468 -17.343 -45.889 1.00 50.59 269 ASN A N 1
ATOM 1975 C CA . ASN A 1 269 ? 9.664 -16.295 -46.539 1.00 50.59 269 ASN A CA 1
ATOM 1976 C C . ASN A 1 269 ? 8.734 -15.459 -45.623 1.00 50.59 269 ASN A C 1
ATOM 1978 O O . ASN A 1 269 ? 8.063 -14.552 -46.115 1.00 50.59 269 ASN A O 1
ATOM 1982 N N . GLU A 1 270 ? 8.738 -15.686 -44.305 1.00 56.50 270 GLU A N 1
ATOM 1983 C CA . GLU A 1 270 ? 8.313 -14.680 -43.321 1.00 56.50 270 GLU A CA 1
ATOM 1984 C C . GLU A 1 270 ? 9.321 -13.519 -43.342 1.00 56.50 270 GLU A C 1
ATOM 1986 O O . GLU A 1 270 ? 10.520 -13.716 -43.110 1.00 56.50 270 GLU A O 1
ATOM 1991 N N . ILE A 1 271 ? 8.852 -12.310 -43.672 1.00 55.47 271 ILE A N 1
ATOM 1992 C CA . ILE A 1 271 ? 9.711 -11.129 -43.819 1.00 55.47 271 ILE A CA 1
ATOM 1993 C C . ILE A 1 271 ? 10.180 -10.690 -42.432 1.00 55.47 271 ILE A C 1
ATOM 1995 O O . ILE A 1 271 ? 9.469 -9.983 -41.729 1.00 55.47 271 ILE A O 1
ATOM 1999 N N . LEU A 1 272 ? 11.393 -11.093 -42.064 1.00 65.62 272 LEU A N 1
ATOM 2000 C CA . LEU A 1 272 ? 12.106 -10.637 -40.871 1.00 65.62 272 LEU A CA 1
ATOM 2001 C C . LEU A 1 272 ? 13.342 -9.820 -41.277 1.00 65.62 272 LEU A C 1
ATOM 2003 O O . LEU A 1 272 ? 13.874 -9.981 -42.377 1.00 65.62 272 LEU A O 1
ATOM 2007 N N . GLY A 1 273 ? 13.787 -8.906 -40.416 1.00 74.12 273 GLY A N 1
ATOM 2008 C CA . GLY A 1 273 ? 14.808 -7.919 -40.778 1.00 74.12 273 GLY A CA 1
ATOM 2009 C C . GLY A 1 273 ? 14.239 -6.693 -41.508 1.00 74.12 273 GLY A C 1
ATOM 2010 O O . GLY A 1 273 ? 14.959 -6.074 -42.288 1.00 74.12 273 GLY A O 1
ATOM 2011 N N . TYR A 1 274 ? 12.966 -6.345 -41.307 1.00 84.56 274 TYR A N 1
ATOM 2012 C CA . TYR A 1 274 ? 12.316 -5.174 -41.907 1.00 84.56 274 TYR A CA 1
ATOM 2013 C C . TYR A 1 274 ? 12.406 -3.924 -41.016 1.00 84.56 274 TYR A C 1
ATOM 2015 O O . TYR A 1 274 ? 12.089 -3.975 -39.827 1.00 84.56 274 TYR A O 1
ATOM 2023 N N . SER A 1 275 ? 12.799 -2.790 -41.605 1.00 91.38 275 SER A N 1
ATOM 2024 C CA . SER A 1 275 ? 12.749 -1.440 -41.010 1.00 91.38 275 SER A CA 1
ATOM 2025 C C . SER A 1 275 ? 13.351 -1.288 -39.603 1.00 91.38 275 SER A C 1
ATOM 2027 O O . SER A 1 275 ? 12.869 -0.497 -38.794 1.00 91.38 275 SER A O 1
ATOM 2029 N N . ASN A 1 276 ? 14.439 -2.002 -39.304 1.00 93.62 276 ASN A N 1
ATOM 2030 C CA . ASN A 1 276 ? 15.183 -1.807 -38.058 1.00 93.62 276 ASN A CA 1
ATOM 2031 C C . ASN A 1 276 ? 16.058 -0.542 -38.135 1.00 93.62 276 ASN A C 1
ATOM 2033 O O . ASN A 1 276 ? 16.597 -0.204 -39.195 1.00 93.62 276 ASN A O 1
ATOM 2037 N N . VAL A 1 277 ? 16.242 0.141 -37.002 1.00 97.50 277 VAL A N 1
ATOM 2038 C CA . VAL A 1 277 ? 16.986 1.409 -36.908 1.00 97.50 277 VAL A CA 1
ATOM 2039 C C . VAL A 1 277 ? 18.109 1.295 -35.877 1.00 97.50 277 VAL A C 1
ATOM 2041 O O . VAL A 1 277 ? 17.865 1.311 -34.674 1.00 97.50 277 VAL A O 1
ATOM 2044 N N . ALA A 1 278 ? 19.353 1.225 -36.344 1.00 97.19 278 ALA A N 1
ATOM 2045 C CA . ALA A 1 278 ? 20.562 1.114 -35.531 1.00 97.19 278 ALA A CA 1
ATOM 2046 C C . ALA A 1 278 ? 21.396 2.403 -35.610 1.00 97.19 278 ALA A C 1
ATOM 2048 O O . ALA A 1 278 ? 21.941 2.726 -36.667 1.00 97.19 278 ALA A O 1
ATOM 2049 N N . ILE A 1 279 ? 21.522 3.150 -34.509 1.00 97.50 279 ILE A N 1
ATOM 2050 C CA . ILE A 1 279 ? 22.300 4.398 -34.455 1.00 97.50 279 ILE A CA 1
ATOM 2051 C C . ILE A 1 279 ? 23.284 4.368 -33.284 1.00 97.50 279 ILE A C 1
ATOM 2053 O O . ILE A 1 279 ? 22.902 4.324 -32.116 1.00 97.50 279 ILE A O 1
ATOM 2057 N N . GLY A 1 280 ? 24.571 4.483 -33.605 1.00 95.88 280 GLY A N 1
ATOM 2058 C CA . GLY A 1 280 ? 25.686 4.481 -32.663 1.00 95.88 280 GLY A CA 1
ATOM 2059 C C . GLY A 1 280 ? 26.613 3.275 -32.840 1.00 95.88 280 GLY A C 1
ATOM 2060 O O . GLY A 1 280 ? 26.310 2.319 -33.555 1.00 95.88 280 GLY A O 1
ATOM 2061 N N . LYS A 1 281 ? 27.803 3.343 -32.234 1.00 94.19 281 LYS A N 1
ATOM 2062 C CA . LYS A 1 281 ? 28.857 2.338 -32.442 1.00 94.19 281 LYS A CA 1
ATOM 2063 C C . LYS A 1 281 ? 28.432 0.961 -31.922 1.00 94.19 281 LYS A C 1
ATOM 2065 O O . LYS A 1 281 ? 28.059 0.826 -30.758 1.00 94.19 281 LYS A O 1
ATOM 2070 N N . GLU A 1 282 ? 28.573 -0.058 -32.768 1.00 93.25 282 GLU A N 1
ATOM 2071 C CA . GLU A 1 282 ? 28.237 -1.458 -32.462 1.00 93.25 282 GLU A CA 1
ATOM 2072 C C . GLU A 1 282 ? 26.761 -1.670 -32.042 1.00 93.25 282 GLU A C 1
ATOM 2074 O O . GLU A 1 282 ? 26.451 -2.661 -31.382 1.00 93.25 282 GLU A O 1
ATOM 2079 N N . SER A 1 283 ? 25.862 -0.748 -32.418 1.00 95.44 283 SER A N 1
ATOM 2080 C CA . SER A 1 283 ? 24.406 -0.866 -32.228 1.00 95.44 283 SER A CA 1
ATOM 2081 C C . SER A 1 283 ? 23.749 -1.738 -33.303 1.00 95.44 283 SER A C 1
ATOM 2083 O O . SER A 1 283 ? 24.227 -1.779 -34.439 1.00 95.44 283 SER A O 1
ATOM 2085 N N . GLY A 1 284 ? 22.654 -2.424 -32.963 1.00 92.00 284 GLY A N 1
ATOM 2086 C CA . GLY A 1 284 ? 21.860 -3.203 -33.924 1.00 92.00 284 GLY A CA 1
ATOM 2087 C C . GLY A 1 284 ? 22.674 -4.235 -34.710 1.00 92.00 284 GLY A C 1
ATOM 2088 O O . GLY A 1 284 ? 22.418 -4.455 -35.891 1.00 92.00 284 GLY A O 1
ATOM 2089 N N . ARG A 1 285 ? 23.717 -4.805 -34.098 1.00 85.31 285 ARG A N 1
ATOM 2090 C CA . ARG A 1 285 ? 24.431 -5.954 -34.667 1.00 85.31 285 ARG A CA 1
ATOM 2091 C C . ARG A 1 285 ? 23.591 -7.203 -34.407 1.00 85.31 285 ARG A C 1
ATOM 2093 O O . ARG A 1 285 ? 22.937 -7.270 -33.376 1.00 85.31 285 ARG A O 1
ATOM 2100 N N . ASN A 1 286 ? 23.650 -8.184 -35.305 1.00 86.44 286 ASN A N 1
ATOM 2101 C CA . ASN A 1 286 ? 23.001 -9.490 -35.161 1.00 86.44 286 ASN A CA 1
ATOM 2102 C C . ASN A 1 286 ? 21.494 -9.346 -34.853 1.00 86.44 286 ASN A C 1
ATOM 2104 O O . ASN A 1 286 ? 21.048 -9.545 -33.723 1.00 86.44 286 ASN A O 1
ATOM 2108 N N . VAL A 1 287 ? 20.704 -8.986 -35.870 1.00 86.31 287 VAL A N 1
ATOM 2109 C CA . VAL A 1 287 ? 19.262 -8.707 -35.735 1.00 86.31 287 VAL A CA 1
ATOM 2110 C C . VAL A 1 287 ? 18.464 -9.604 -36.682 1.00 86.31 287 VAL A C 1
ATOM 2112 O O . VAL A 1 287 ? 18.673 -9.567 -37.895 1.00 86.31 287 VAL A O 1
ATOM 2115 N N . ILE A 1 288 ? 17.536 -10.384 -36.127 1.00 81.94 288 ILE A N 1
ATOM 2116 C CA . ILE A 1 288 ? 16.538 -11.177 -36.859 1.00 81.94 288 ILE A CA 1
ATOM 2117 C C . ILE A 1 288 ? 15.169 -10.774 -36.307 1.00 81.94 288 ILE A C 1
ATOM 2119 O O . ILE A 1 288 ? 14.615 -11.409 -35.417 1.00 81.94 288 ILE A O 1
ATOM 2123 N N . SER A 1 289 ? 14.714 -9.593 -36.718 1.00 83.00 289 SER A N 1
ATOM 2124 C CA . SER A 1 289 ? 13.703 -8.814 -35.995 1.00 83.00 289 SER A CA 1
ATOM 2125 C C . SER A 1 289 ? 13.072 -7.776 -36.923 1.00 83.00 289 SER A C 1
ATOM 2127 O O . SER A 1 289 ? 13.695 -7.399 -37.919 1.00 83.00 289 SER A O 1
ATOM 2129 N N . ASN A 1 290 ? 11.884 -7.279 -36.585 1.00 84.75 290 ASN A N 1
ATOM 2130 C CA . ASN A 1 290 ? 11.186 -6.244 -37.350 1.00 84.75 290 ASN A CA 1
ATOM 2131 C C . ASN A 1 290 ? 10.934 -4.988 -36.519 1.00 84.75 290 ASN A C 1
ATOM 2133 O O . ASN A 1 290 ? 10.603 -5.076 -35.340 1.00 84.75 290 ASN A O 1
ATOM 2137 N N . GLN A 1 291 ? 11.051 -3.825 -37.165 1.00 89.94 291 GLN A N 1
ATOM 2138 C CA . GLN A 1 291 ? 10.734 -2.500 -36.616 1.00 89.94 291 GLN A CA 1
ATOM 2139 C C . GLN A 1 291 ? 11.478 -2.138 -35.312 1.00 89.94 291 GLN A C 1
ATOM 2141 O O . GLN A 1 291 ? 11.077 -1.220 -34.598 1.00 89.94 291 GLN A O 1
ATOM 2146 N N . SER A 1 292 ? 12.575 -2.833 -34.991 1.00 92.00 292 SER A N 1
ATOM 2147 C CA . SER A 1 292 ? 13.300 -2.635 -33.733 1.00 92.00 292 SER A CA 1
ATOM 2148 C C . SER A 1 292 ? 14.257 -1.441 -33.792 1.00 92.00 292 SER A C 1
ATOM 2150 O O . SER A 1 292 ? 14.928 -1.185 -34.798 1.00 92.00 292 SER A O 1
ATOM 2152 N N . LEU A 1 293 ? 14.351 -0.721 -32.676 1.00 96.50 293 LEU A N 1
ATOM 2153 C CA . LEU A 1 293 ? 15.096 0.526 -32.519 1.00 96.50 293 LEU A CA 1
ATOM 2154 C C . LEU A 1 293 ? 16.277 0.323 -31.560 1.00 96.50 293 LEU A C 1
ATOM 2156 O O . LEU A 1 293 ? 16.087 -0.082 -30.420 1.00 96.50 293 LEU A O 1
ATOM 2160 N N . ALA A 1 294 ? 17.496 0.637 -31.995 1.00 96.81 294 ALA A N 1
ATOM 2161 C CA . ALA A 1 294 ? 18.734 0.431 -31.244 1.00 96.81 294 ALA A CA 1
ATOM 2162 C C . ALA A 1 294 ? 19.604 1.702 -31.245 1.00 96.81 294 ALA A C 1
ATOM 2164 O O . ALA A 1 294 ? 20.349 1.962 -32.191 1.00 96.81 294 ALA A O 1
ATOM 2165 N N . LEU A 1 295 ? 19.532 2.502 -30.176 1.00 97.69 295 LEU A N 1
ATOM 2166 C CA . LEU A 1 295 ? 20.180 3.820 -30.081 1.00 97.69 295 LEU A CA 1
ATOM 2167 C C . LEU A 1 295 ? 21.265 3.874 -28.988 1.00 97.69 295 LEU A C 1
ATOM 2169 O O . LEU A 1 295 ? 20.965 4.059 -27.805 1.00 97.69 295 LEU A O 1
ATOM 2173 N N . GLY A 1 296 ? 22.542 3.784 -29.369 1.00 95.56 296 GLY A N 1
ATOM 2174 C CA . GLY A 1 296 ? 23.672 3.991 -28.456 1.00 95.56 296 GLY A CA 1
ATOM 2175 C C . GLY A 1 296 ? 24.927 3.173 -28.776 1.00 95.56 296 GLY A C 1
ATOM 2176 O O . GLY A 1 296 ? 25.198 2.811 -29.917 1.00 95.56 296 GLY A O 1
ATOM 2177 N N . TYR A 1 297 ? 25.744 2.921 -27.750 1.00 93.38 297 TYR A N 1
ATOM 2178 C CA . TYR A 1 297 ? 26.929 2.064 -27.847 1.00 93.38 297 TYR A CA 1
ATOM 2179 C C . TYR A 1 297 ? 26.586 0.646 -27.386 1.00 93.38 297 TYR A C 1
ATOM 2181 O O . TYR A 1 297 ? 26.209 0.470 -26.226 1.00 93.38 297 TYR A O 1
ATOM 2189 N N . ARG A 1 298 ? 26.745 -0.355 -28.264 1.00 91.25 298 ARG A N 1
ATOM 2190 C CA . ARG A 1 298 ? 26.373 -1.766 -27.996 1.00 91.25 298 ARG A CA 1
ATOM 2191 C C . ARG A 1 298 ? 24.911 -1.943 -27.567 1.00 91.25 298 ARG A C 1
ATOM 2193 O O . ARG A 1 298 ? 24.591 -2.718 -26.673 1.00 91.25 298 ARG A O 1
ATOM 2200 N N . THR A 1 299 ? 24.035 -1.161 -28.179 1.00 94.62 299 THR A N 1
ATOM 2201 C CA . THR A 1 299 ? 22.592 -1.153 -27.924 1.00 94.62 299 THR A CA 1
ATOM 2202 C C . THR A 1 299 ? 21.896 -2.075 -28.923 1.00 94.62 299 THR A C 1
ATOM 2204 O O . THR A 1 299 ? 22.260 -2.030 -30.098 1.00 94.62 299 THR A O 1
ATOM 2207 N N . GLY A 1 300 ? 20.931 -2.903 -28.506 1.00 90.06 300 GLY A N 1
ATOM 2208 C CA . GLY A 1 300 ? 20.275 -3.856 -29.425 1.00 90.06 300 GLY A CA 1
ATOM 2209 C C . GLY A 1 300 ? 21.275 -4.826 -30.070 1.00 90.06 300 GLY A C 1
ATOM 2210 O O . GLY A 1 300 ? 21.298 -4.971 -31.286 1.00 90.06 300 GLY A O 1
ATOM 2211 N N . GLY A 1 301 ? 22.211 -5.357 -29.277 1.00 85.50 301 GLY A N 1
ATOM 2212 C CA . GLY A 1 301 ? 23.437 -6.003 -29.772 1.00 85.50 301 GLY A CA 1
ATOM 2213 C C . GLY A 1 301 ? 23.283 -7.444 -30.273 1.00 85.50 301 GLY A C 1
ATOM 2214 O O . GLY A 1 301 ? 24.220 -7.939 -30.900 1.00 85.50 301 GLY A O 1
ATOM 2215 N N . HIS A 1 302 ? 22.156 -8.082 -29.944 1.00 84.56 302 HIS A N 1
ATOM 2216 C CA . HIS A 1 302 ? 21.625 -9.355 -30.434 1.00 84.56 302 HIS A CA 1
ATOM 2217 C C . HIS A 1 302 ? 20.098 -9.300 -30.247 1.00 84.56 302 HIS A C 1
ATOM 2219 O O . HIS A 1 302 ? 19.646 -9.121 -29.114 1.00 84.56 302 HIS A O 1
ATOM 2225 N N . VAL A 1 303 ? 19.301 -9.435 -31.311 1.00 86.00 303 VAL A N 1
ATOM 2226 C CA . VAL A 1 303 ? 17.823 -9.385 -31.229 1.00 86.00 303 VAL A CA 1
ATOM 2227 C C . VAL A 1 303 ? 17.209 -10.499 -32.080 1.00 86.00 303 VAL A C 1
ATOM 2229 O O . VAL A 1 303 ? 17.558 -10.625 -33.254 1.00 86.00 303 VAL A O 1
ATOM 2232 N N . GLY A 1 304 ? 16.321 -11.308 -31.491 1.00 77.38 304 GLY A N 1
ATOM 2233 C CA . GLY A 1 304 ? 15.669 -12.457 -32.152 1.00 77.38 304 GLY A CA 1
ATOM 2234 C C . GLY A 1 304 ? 16.480 -13.763 -32.154 1.00 77.38 304 GLY A C 1
ATOM 2235 O O . GLY A 1 304 ? 16.066 -14.764 -32.736 1.00 77.38 304 GLY A O 1
ATOM 2236 N N . TYR A 1 305 ? 17.629 -13.771 -31.480 1.00 70.38 305 TYR A N 1
ATOM 2237 C CA . TYR A 1 305 ? 18.445 -14.965 -31.254 1.00 70.38 305 TYR A CA 1
ATOM 2238 C C . TYR A 1 305 ? 17.991 -15.676 -29.975 1.00 70.38 305 TYR A C 1
ATOM 2240 O O . TYR A 1 305 ? 17.504 -15.023 -29.054 1.00 70.38 305 TYR A O 1
ATOM 2248 N N . VAL A 1 306 ? 18.186 -16.996 -29.904 1.00 58.84 306 VAL A N 1
ATOM 2249 C CA . VAL A 1 306 ? 17.980 -17.798 -28.687 1.00 58.84 306 VAL A CA 1
ATOM 2250 C C . VAL A 1 306 ? 19.318 -18.394 -28.240 1.00 58.84 306 VAL A C 1
ATOM 2252 O O . VAL A 1 306 ? 20.110 -18.861 -29.064 1.00 58.84 306 VAL A O 1
ATOM 2255 N N . THR A 1 307 ? 19.594 -18.397 -26.936 1.00 53.81 307 THR A N 1
ATOM 2256 C CA . THR A 1 307 ? 20.735 -19.112 -26.355 1.00 53.81 307 THR A CA 1
ATOM 2257 C C . THR A 1 307 ? 20.484 -20.612 -26.400 1.00 53.81 307 THR A C 1
ATOM 2259 O O . THR A 1 307 ? 19.391 -21.070 -26.083 1.00 53.81 307 THR A O 1
ATOM 2262 N N . TRP A 1 308 ? 21.505 -21.392 -26.757 1.00 44.47 308 TRP A N 1
ATOM 2263 C CA . TRP A 1 308 ? 21.415 -22.850 -26.703 1.00 44.47 308 TRP A CA 1
ATOM 2264 C C . TRP A 1 308 ? 21.136 -23.346 -25.282 1.00 44.47 308 TRP A C 1
ATOM 2266 O O . TRP A 1 308 ? 21.986 -23.190 -24.406 1.00 44.47 308 TRP A O 1
ATOM 2276 N N . ASP A 1 309 ? 19.954 -23.948 -25.132 1.00 44.94 309 ASP A N 1
ATOM 2277 C CA . ASP A 1 309 ? 19.598 -25.060 -24.245 1.00 44.94 309 ASP A CA 1
ATOM 2278 C C . ASP A 1 309 ? 20.570 -25.291 -23.080 1.00 44.94 309 ASP A C 1
ATOM 2280 O O . ASP A 1 309 ? 21.447 -26.158 -23.109 1.00 44.94 309 ASP A O 1
ATOM 2284 N N . ASN A 1 310 ? 20.435 -24.456 -22.051 1.00 40.28 310 ASN A N 1
ATOM 2285 C CA . ASN A 1 310 ? 21.174 -24.633 -20.816 1.00 40.28 310 ASN A CA 1
ATOM 2286 C C . ASN A 1 310 ? 20.285 -24.277 -19.626 1.00 40.28 310 ASN A C 1
ATOM 2288 O O . ASN A 1 310 ? 20.263 -23.147 -19.137 1.00 40.28 310 ASN A O 1
ATOM 2292 N N . ALA A 1 311 ? 19.576 -25.287 -19.116 1.00 38.16 311 ALA A N 1
ATOM 2293 C CA . ALA A 1 311 ? 18.769 -25.213 -17.895 1.00 38.16 311 ALA A CA 1
ATOM 2294 C C . ALA A 1 311 ? 19.590 -24.907 -16.614 1.00 38.16 311 ALA A C 1
ATOM 2296 O O . ALA A 1 311 ? 19.051 -24.907 -15.501 1.00 38.16 311 ALA A O 1
ATOM 2297 N N . SER A 1 312 ? 20.887 -24.598 -16.744 1.00 41.50 312 SER A N 1
ATOM 2298 C CA . SER A 1 312 ? 21.681 -23.888 -15.744 1.00 41.50 312 SER A CA 1
ATOM 2299 C C . SER A 1 312 ? 21.109 -22.482 -15.511 1.00 41.50 312 SER A C 1
ATOM 2301 O O . SER A 1 312 ? 21.530 -21.501 -16.123 1.00 41.50 312 SER A O 1
ATOM 2303 N N . ASN A 1 313 ? 20.151 -22.389 -14.591 1.00 48.91 313 ASN A N 1
ATOM 2304 C CA . ASN A 1 313 ? 19.476 -21.168 -14.136 1.00 48.91 313 ASN A CA 1
ATOM 2305 C C . ASN A 1 313 ? 20.399 -20.255 -13.289 1.00 48.91 313 ASN A C 1
ATOM 2307 O O . ASN A 1 313 ? 20.043 -19.797 -12.201 1.00 48.91 313 ASN A O 1
ATOM 2311 N N . ASP A 1 314 ? 21.629 -20.048 -13.755 1.00 48.53 314 ASP A N 1
ATOM 2312 C CA . ASP A 1 314 ? 22.738 -19.521 -12.972 1.00 48.53 314 ASP A CA 1
ATOM 2313 C C . ASP A 1 314 ? 22.967 -18.023 -13.221 1.00 48.53 314 ASP A C 1
ATOM 2315 O O . ASP A 1 314 ? 23.664 -17.599 -14.145 1.00 48.53 314 ASP A O 1
ATOM 2319 N N . PHE A 1 315 ? 22.427 -17.196 -12.324 1.00 52.34 315 PHE A N 1
ATOM 2320 C CA . PHE A 1 315 ? 22.680 -15.754 -12.310 1.00 52.34 315 PHE A CA 1
ATOM 2321 C C . PHE A 1 315 ? 24.140 -15.372 -11.972 1.00 52.34 315 PHE A C 1
ATOM 2323 O O . PHE A 1 315 ? 24.477 -14.186 -12.059 1.00 52.34 315 PHE A O 1
ATOM 2330 N N . THR A 1 316 ? 25.030 -16.305 -11.620 1.00 44.41 316 THR A N 1
ATOM 2331 C CA . THR A 1 316 ? 26.468 -16.012 -11.465 1.00 44.41 316 THR A CA 1
ATOM 2332 C C . THR A 1 316 ? 27.218 -16.011 -12.800 1.00 44.41 316 THR A C 1
ATOM 2334 O O . THR A 1 316 ? 28.233 -15.319 -12.920 1.00 44.41 316 THR A O 1
ATOM 2337 N N . ALA A 1 317 ? 26.679 -16.671 -13.835 1.00 45.41 317 ALA A N 1
ATOM 2338 C CA . ALA A 1 317 ? 27.257 -16.679 -15.175 1.00 45.41 317 ALA A CA 1
ATOM 2339 C C . ALA A 1 317 ? 27.432 -15.253 -15.733 1.00 45.41 317 ALA A C 1
ATOM 2341 O O . ALA A 1 317 ? 26.581 -14.365 -15.583 1.00 45.41 317 ALA A O 1
ATOM 2342 N N . ASN A 1 318 ? 28.566 -15.016 -16.393 1.00 46.50 318 ASN A N 1
ATOM 2343 C CA . ASN A 1 318 ? 28.905 -13.709 -16.939 1.00 46.50 318 ASN A CA 1
ATOM 2344 C C . ASN A 1 318 ? 28.177 -13.491 -18.282 1.00 46.50 318 ASN A C 1
ATOM 2346 O O . ASN A 1 318 ? 28.495 -14.171 -19.258 1.00 46.50 318 ASN A O 1
ATOM 2350 N N . PRO A 1 319 ? 27.259 -12.511 -18.418 1.00 49.19 319 PRO A N 1
ATOM 2351 C CA . PRO A 1 319 ? 26.523 -12.307 -19.669 1.00 49.19 319 PRO A CA 1
ATOM 2352 C C . PRO A 1 319 ? 27.430 -11.893 -20.842 1.00 49.19 319 PRO A C 1
ATOM 2354 O O . PRO A 1 319 ? 27.039 -12.028 -21.996 1.00 49.19 319 PRO A O 1
ATOM 2357 N N . ARG A 1 320 ? 28.668 -11.439 -20.586 1.00 47.28 320 ARG A N 1
ATOM 2358 C CA . ARG A 1 320 ? 29.675 -11.185 -21.638 1.00 47.28 320 ARG A CA 1
ATOM 2359 C C . ARG A 1 320 ? 30.323 -12.451 -22.205 1.00 47.28 320 ARG A C 1
ATOM 2361 O O . ARG A 1 320 ? 31.112 -12.341 -23.140 1.00 47.28 320 ARG A O 1
ATOM 2368 N N . GLU A 1 321 ? 30.042 -13.609 -21.623 1.00 46.22 321 GLU A N 1
ATOM 2369 C CA . GLU A 1 321 ? 30.591 -14.908 -22.010 1.00 46.22 321 GLU A CA 1
ATOM 2370 C C . GLU A 1 321 ? 29.602 -15.644 -22.922 1.00 46.22 321 GLU A C 1
ATOM 2372 O O . GLU A 1 321 ? 29.956 -15.974 -24.052 1.00 46.22 321 GLU A O 1
ATOM 2377 N N . TYR A 1 322 ? 28.324 -15.722 -22.528 1.00 49.38 322 TYR A N 1
ATOM 2378 C CA . TYR A 1 322 ? 27.235 -16.202 -23.395 1.00 49.38 322 TYR A CA 1
ATOM 2379 C C . TYR A 1 322 ? 27.139 -15.430 -24.721 1.00 49.38 322 TYR A C 1
ATOM 2381 O O . TYR A 1 322 ? 27.072 -16.040 -25.786 1.00 49.38 322 TYR A O 1
ATOM 2389 N N . VAL A 1 323 ? 27.242 -14.095 -24.677 1.00 49.47 323 VAL A N 1
ATOM 2390 C CA . VAL A 1 323 ? 27.224 -13.225 -25.872 1.00 49.47 323 VAL A CA 1
ATOM 2391 C C . VAL A 1 323 ? 28.365 -13.528 -26.862 1.00 49.47 323 VAL A C 1
ATOM 2393 O O . VAL A 1 323 ? 28.223 -13.272 -28.054 1.00 49.47 323 VAL A O 1
ATOM 2396 N N . ARG A 1 324 ? 29.496 -14.099 -26.419 1.00 43.47 324 ARG A N 1
ATOM 2397 C CA . ARG A 1 324 ? 30.574 -14.514 -27.341 1.00 43.47 324 ARG A CA 1
ATOM 2398 C C . ARG A 1 324 ? 30.255 -15.822 -28.056 1.00 43.47 324 ARG A C 1
ATOM 2400 O O . ARG A 1 324 ? 30.627 -15.972 -29.214 1.00 43.47 324 ARG A O 1
ATOM 2407 N N . ASN A 1 325 ? 29.551 -16.738 -27.392 1.00 43.53 325 ASN A N 1
ATOM 2408 C CA . ASN A 1 325 ? 29.148 -18.006 -27.997 1.00 43.53 325 ASN A CA 1
ATOM 2409 C C . ASN A 1 325 ? 28.032 -17.807 -29.043 1.00 43.53 325 ASN A C 1
ATOM 2411 O O . ASN A 1 325 ? 27.997 -18.542 -30.033 1.00 43.53 325 ASN A O 1
ATOM 2415 N N . SER A 1 326 ? 27.183 -16.776 -28.901 1.00 47.72 326 SER A N 1
ATOM 2416 C CA . SER A 1 326 ? 26.234 -16.376 -29.955 1.00 47.72 326 SER A CA 1
ATOM 2417 C C . SER A 1 326 ? 26.918 -15.699 -31.150 1.00 47.72 326 SER A C 1
ATOM 2419 O O . SER A 1 326 ? 26.574 -16.012 -32.287 1.00 47.72 326 SER A O 1
ATOM 2421 N N . GLU A 1 327 ? 27.936 -14.848 -30.934 1.00 47.75 327 GLU A N 1
ATOM 2422 C CA . GLU A 1 327 ? 28.717 -14.235 -32.032 1.00 47.75 327 GLU A CA 1
ATOM 2423 C C . GLU A 1 327 ? 29.414 -15.285 -32.935 1.00 47.75 327 GLU A C 1
ATOM 2425 O O . GLU A 1 327 ? 29.721 -14.983 -34.089 1.00 47.75 327 GLU A O 1
ATOM 2430 N N . THR A 1 328 ? 29.629 -16.520 -32.456 1.00 41.53 328 THR A N 1
ATOM 2431 C CA . THR A 1 328 ? 30.261 -17.614 -33.222 1.00 41.53 328 THR A CA 1
ATOM 2432 C C . THR A 1 328 ? 29.308 -18.607 -33.896 1.00 41.53 328 THR A C 1
ATOM 2434 O O . THR A 1 328 ? 29.767 -19.369 -34.748 1.00 41.53 328 THR A O 1
ATOM 2437 N N . ASN A 1 329 ? 28.010 -18.624 -33.565 1.00 44.47 329 ASN A N 1
ATOM 2438 C CA . ASN A 1 329 ? 27.041 -19.553 -34.167 1.00 44.47 329 ASN A CA 1
ATOM 2439 C C . ASN A 1 329 ? 25.933 -18.808 -34.945 1.00 44.47 329 ASN A C 1
ATOM 2441 O O . ASN A 1 329 ? 24.846 -18.579 -34.413 1.00 44.47 329 ASN A O 1
ATOM 2445 N N . PRO A 1 330 ? 26.154 -18.472 -36.233 1.00 46.19 330 PRO A N 1
ATOM 2446 C CA . PRO A 1 330 ? 25.162 -17.788 -37.070 1.00 46.19 330 PRO A CA 1
ATOM 2447 C C . PRO A 1 330 ? 23.942 -18.650 -37.453 1.00 46.19 330 PRO A C 1
ATOM 2449 O O . PRO A 1 330 ? 23.096 -18.150 -38.203 1.00 46.19 330 PRO A O 1
ATOM 2452 N N . ASN A 1 331 ? 23.877 -19.895 -36.953 1.00 44.31 331 ASN A N 1
ATOM 2453 C CA . ASN A 1 331 ? 22.826 -20.896 -37.151 1.00 44.31 331 ASN A CA 1
ATOM 2454 C C . ASN A 1 331 ? 22.173 -21.333 -35.814 1.00 44.31 331 ASN A C 1
ATOM 2456 O O . ASN A 1 331 ? 21.531 -22.381 -35.769 1.00 44.31 331 ASN A O 1
ATOM 2460 N N . GLY A 1 332 ? 22.368 -20.592 -34.714 1.00 49.91 332 GLY A N 1
ATOM 2461 C CA . GLY A 1 332 ? 21.639 -20.839 -33.463 1.00 49.91 332 GLY A CA 1
ATOM 2462 C C . GLY A 1 332 ? 20.123 -20.736 -33.668 1.00 49.91 332 GLY A C 1
ATOM 2463 O O . GLY A 1 332 ? 19.681 -19.994 -34.545 1.00 49.91 332 GLY A O 1
ATOM 2464 N N . ASN A 1 333 ? 19.339 -21.486 -32.886 1.00 51.75 333 ASN A N 1
ATOM 2465 C CA . ASN A 1 333 ? 17.881 -21.553 -33.036 1.00 51.75 333 ASN A CA 1
ATOM 2466 C C . ASN A 1 333 ? 17.270 -20.139 -33.011 1.00 51.75 333 ASN A C 1
ATOM 2468 O O . ASN A 1 333 ? 17.581 -19.335 -32.132 1.00 51.75 333 ASN A O 1
ATOM 2472 N N . ILE A 1 334 ? 16.421 -19.839 -33.993 1.00 55.38 334 ILE A N 1
ATOM 2473 C CA . ILE A 1 334 ? 15.846 -18.508 -34.210 1.00 55.38 334 ILE A CA 1
ATOM 2474 C C . ILE A 1 334 ? 14.378 -18.545 -33.781 1.00 55.38 334 ILE A C 1
ATOM 2476 O O . ILE A 1 334 ? 13.642 -19.426 -34.228 1.00 55.38 334 ILE A O 1
ATOM 2480 N N . LYS A 1 335 ? 13.937 -17.582 -32.964 1.00 59.31 335 LYS A N 1
ATOM 2481 C CA . LYS A 1 335 ? 12.504 -17.366 -32.704 1.00 59.31 335 LYS A CA 1
ATOM 2482 C C . LYS A 1 335 ? 11.905 -16.502 -33.813 1.00 59.31 335 LYS A C 1
ATOM 2484 O O . LYS A 1 335 ? 12.439 -15.436 -34.110 1.00 59.31 335 LYS A O 1
ATOM 2489 N N . SER A 1 336 ? 10.778 -16.932 -34.383 1.00 54.12 336 SER A N 1
ATOM 2490 C CA . SER A 1 336 ? 9.850 -15.986 -35.022 1.00 54.12 336 SER A CA 1
ATOM 2491 C C . SER A 1 336 ? 9.132 -15.187 -33.917 1.00 54.12 336 SER A C 1
ATOM 2493 O O . SER A 1 336 ? 9.040 -15.666 -32.785 1.00 54.12 336 SER A O 1
ATOM 2495 N N . GLY A 1 337 ? 8.676 -13.964 -34.204 1.00 63.44 337 GLY A N 1
ATOM 2496 C CA . GLY A 1 337 ? 8.092 -13.065 -33.190 1.00 63.44 337 GLY A CA 1
ATOM 2497 C C . GLY A 1 337 ? 9.128 -12.346 -32.307 1.00 63.44 337 GLY A C 1
ATOM 2498 O O . GLY A 1 337 ? 9.144 -12.502 -31.086 1.00 63.44 337 GLY A O 1
ATOM 2499 N N . ALA A 1 338 ? 10.007 -11.548 -32.924 1.00 72.56 338 ALA A N 1
ATOM 2500 C CA . ALA A 1 338 ? 11.001 -10.711 -32.234 1.00 72.56 338 ALA A CA 1
ATOM 2501 C C . ALA A 1 338 ? 10.866 -9.215 -32.594 1.00 72.56 338 ALA A C 1
ATOM 2503 O O . ALA A 1 338 ? 11.848 -8.526 -32.874 1.00 72.56 338 ALA A O 1
ATOM 2504 N N . GLU A 1 339 ? 9.632 -8.723 -32.671 1.00 82.94 339 GLU A N 1
ATOM 2505 C CA . GLU A 1 339 ? 9.289 -7.437 -33.291 1.00 82.94 339 GLU A CA 1
ATOM 2506 C C . GLU A 1 339 ? 9.218 -6.261 -32.295 1.00 82.94 339 GLU A C 1
ATOM 2508 O O . GLU A 1 339 ? 9.184 -6.460 -31.083 1.00 82.94 339 GLU A O 1
ATOM 2513 N N . HIS A 1 340 ? 9.229 -5.028 -32.813 1.00 89.00 340 HIS A N 1
ATOM 2514 C CA . HIS A 1 340 ? 8.999 -3.752 -32.100 1.00 89.00 340 HIS A CA 1
ATOM 2515 C C . HIS A 1 340 ? 9.941 -3.431 -30.918 1.00 89.00 340 HIS A C 1
ATOM 2517 O O . HIS A 1 340 ? 9.704 -2.489 -30.156 1.00 89.00 340 HIS A O 1
ATOM 2523 N N . ASN A 1 341 ? 11.040 -4.172 -30.758 1.00 91.69 341 ASN A N 1
ATOM 2524 C CA . ASN A 1 341 ? 11.925 -4.043 -29.603 1.00 91.69 341 ASN A CA 1
ATOM 2525 C C . ASN A 1 341 ? 12.667 -2.693 -29.604 1.00 91.69 341 ASN A C 1
ATOM 2527 O O . ASN A 1 341 ? 13.387 -2.351 -30.543 1.00 91.69 341 ASN A O 1
ATOM 2531 N N . THR A 1 342 ? 12.538 -1.927 -28.521 1.00 96.69 342 THR A N 1
ATOM 2532 C CA . THR A 1 342 ? 13.111 -0.581 -28.378 1.00 96.69 342 THR A CA 1
ATOM 2533 C C . THR A 1 342 ? 14.213 -0.552 -27.323 1.00 96.69 342 THR A C 1
ATOM 2535 O O . THR A 1 342 ? 13.949 -0.584 -26.124 1.00 96.69 342 THR A O 1
ATOM 2538 N N . ALA A 1 343 ? 15.463 -0.410 -27.757 1.00 96.50 343 ALA A N 1
ATOM 2539 C CA . ALA A 1 343 ? 16.646 -0.295 -26.914 1.00 96.50 343 ALA A CA 1
ATOM 2540 C C . ALA A 1 343 ? 17.342 1.069 -27.094 1.00 96.50 343 ALA A C 1
ATOM 2542 O O . ALA A 1 343 ? 17.749 1.449 -28.193 1.00 96.50 343 ALA A O 1
ATOM 2543 N N . VAL A 1 344 ? 17.541 1.806 -25.998 1.00 97.62 344 VAL A N 1
ATOM 2544 C CA . VAL A 1 344 ? 18.211 3.119 -25.979 1.00 97.62 344 VAL A CA 1
ATOM 2545 C C . VAL A 1 344 ? 19.176 3.202 -24.797 1.00 97.62 344 VAL A C 1
ATOM 2547 O O . VAL A 1 344 ? 18.802 2.929 -23.660 1.00 97.62 344 VAL A O 1
ATOM 2550 N N . GLY A 1 345 ? 20.415 3.629 -25.042 1.00 95.69 345 GLY A N 1
ATOM 2551 C CA . GLY A 1 345 ? 21.462 3.761 -24.023 1.00 95.69 345 GLY A CA 1
ATOM 2552 C C . GLY A 1 345 ? 22.545 2.683 -24.113 1.00 95.69 345 GLY A C 1
ATOM 2553 O O . GLY A 1 345 ? 22.373 1.635 -24.735 1.00 95.69 345 GLY A O 1
ATOM 2554 N N . ALA A 1 346 ? 23.712 2.956 -23.524 1.00 92.94 346 ALA A N 1
ATOM 2555 C CA . ALA A 1 346 ? 24.894 2.111 -23.695 1.00 92.94 346 ALA A CA 1
ATOM 2556 C C . ALA A 1 346 ? 24.728 0.727 -23.038 1.00 92.94 346 ALA A C 1
ATOM 2558 O O . ALA A 1 346 ? 24.472 0.636 -21.836 1.00 92.94 346 ALA A O 1
ATOM 2559 N N . ASN A 1 347 ? 24.939 -0.345 -23.806 1.00 91.31 347 ASN A N 1
ATOM 2560 C CA . ASN A 1 347 ? 24.645 -1.739 -23.432 1.00 91.31 347 ASN A CA 1
ATOM 2561 C C . ASN A 1 347 ? 23.158 -1.990 -23.070 1.00 91.31 347 ASN A C 1
ATOM 2563 O O . ASN A 1 347 ? 22.851 -2.981 -22.409 1.00 91.31 347 ASN A O 1
ATOM 2567 N N . SER A 1 348 ? 22.236 -1.096 -23.454 1.00 95.25 348 SER A N 1
ATOM 2568 C CA . SER A 1 348 ? 20.797 -1.321 -23.274 1.00 95.25 348 SER A CA 1
ATOM 2569 C C . SER A 1 348 ? 20.291 -2.347 -24.283 1.00 95.25 348 SER A C 1
ATOM 2571 O O . SER A 1 348 ? 20.687 -2.282 -25.451 1.00 95.25 348 SER A O 1
ATOM 2573 N N . GLY A 1 349 ? 19.441 -3.289 -23.869 1.00 91.00 349 GLY A N 1
ATOM 2574 C CA . GLY A 1 349 ? 18.908 -4.303 -24.789 1.00 91.00 349 GLY A CA 1
ATOM 2575 C C . GLY A 1 349 ? 19.998 -5.093 -25.527 1.00 91.00 349 GLY A C 1
ATOM 2576 O O . GLY A 1 349 ? 19.851 -5.382 -26.709 1.00 91.00 349 GLY A O 1
ATOM 2577 N N . ASN A 1 350 ? 21.160 -5.338 -24.905 1.00 87.19 350 ASN A N 1
ATOM 2578 C CA . ASN A 1 350 ? 22.304 -5.947 -25.600 1.00 87.19 350 ASN A CA 1
ATOM 2579 C C . ASN A 1 350 ? 22.012 -7.387 -26.075 1.00 87.19 350 ASN A C 1
ATOM 2581 O O . ASN A 1 350 ? 22.647 -7.848 -27.022 1.00 87.19 350 ASN A O 1
ATOM 2585 N N . TYR A 1 351 ? 21.065 -8.067 -25.432 1.00 85.62 351 TYR A N 1
ATOM 2586 C CA . TYR A 1 351 ? 20.472 -9.324 -25.868 1.00 85.62 351 TYR A CA 1
ATOM 2587 C C . TYR A 1 351 ? 18.962 -9.290 -25.580 1.00 85.62 351 TYR A C 1
ATOM 2589 O O . TYR A 1 351 ? 18.580 -9.027 -24.438 1.00 85.62 351 TYR A O 1
ATOM 2597 N N . ILE A 1 352 ? 18.126 -9.532 -26.595 1.00 86.12 352 ILE A N 1
ATOM 2598 C CA . ILE A 1 352 ? 16.659 -9.596 -26.475 1.00 86.12 352 ILE A CA 1
ATOM 2599 C C . ILE A 1 352 ? 16.123 -10.796 -27.270 1.00 86.12 352 ILE A C 1
ATOM 2601 O O . ILE A 1 352 ? 16.284 -10.856 -28.495 1.00 86.12 352 ILE A O 1
ATOM 2605 N N . ALA A 1 353 ? 15.432 -11.705 -26.581 1.00 79.12 353 ALA A N 1
ATOM 2606 C CA . ALA A 1 353 ? 14.593 -12.742 -27.176 1.00 79.12 353 ALA A CA 1
ATOM 2607 C C . ALA A 1 353 ? 13.109 -12.474 -26.859 1.00 79.12 353 ALA A C 1
ATOM 2609 O O . ALA A 1 353 ? 12.741 -12.313 -25.696 1.00 79.12 353 ALA A O 1
ATOM 2610 N N . GLY A 1 354 ? 12.270 -12.455 -27.900 1.00 79.69 354 GLY A N 1
ATOM 2611 C CA . GLY A 1 354 ? 10.861 -12.051 -27.839 1.00 79.69 354 GLY A CA 1
ATOM 2612 C C . GLY A 1 354 ? 10.602 -10.667 -28.451 1.00 79.69 354 GLY A C 1
ATOM 2613 O O . GLY A 1 354 ? 11.513 -10.025 -28.977 1.00 79.69 354 GLY A O 1
ATOM 2614 N N . GLN A 1 355 ? 9.346 -10.233 -28.407 1.00 84.56 355 GLN A N 1
ATOM 2615 C CA . GLN A 1 355 ? 8.808 -9.019 -29.038 1.00 84.56 355 GLN A CA 1
ATOM 2616 C C . GLN A 1 355 ? 8.369 -7.969 -28.007 1.00 84.56 355 GLN A C 1
ATOM 2618 O O . GLN A 1 355 ? 8.181 -8.300 -26.841 1.00 84.56 355 GLN A O 1
ATOM 2623 N N . ASP A 1 356 ? 8.174 -6.726 -28.451 1.00 90.38 356 ASP A N 1
ATOM 2624 C CA . ASP A 1 356 ? 7.558 -5.616 -27.703 1.00 90.38 356 ASP A CA 1
ATOM 2625 C C . ASP A 1 356 ? 8.330 -5.137 -26.443 1.00 90.38 356 ASP A C 1
ATOM 2627 O O . ASP A 1 356 ? 7.786 -4.426 -25.595 1.00 90.38 356 ASP A O 1
ATOM 2631 N N . ASN A 1 357 ? 9.627 -5.459 -26.320 1.00 92.69 357 ASN A N 1
ATOM 2632 C CA . ASN A 1 357 ? 10.452 -5.069 -25.166 1.00 92.69 357 ASN A CA 1
ATOM 2633 C C . ASN A 1 357 ? 10.916 -3.604 -25.235 1.00 92.69 357 ASN A C 1
ATOM 2635 O O . ASN A 1 357 ? 11.342 -3.114 -26.284 1.00 92.69 357 ASN A O 1
ATOM 2639 N N . VAL A 1 358 ? 10.965 -2.927 -24.084 1.00 96.75 358 VAL A N 1
ATOM 2640 C CA . VAL A 1 358 ? 11.431 -1.537 -23.940 1.00 96.75 358 VAL A CA 1
ATOM 2641 C C . VAL A 1 358 ? 12.585 -1.459 -22.935 1.00 96.75 358 VAL A C 1
ATOM 2643 O O . VAL A 1 358 ? 12.400 -1.666 -21.741 1.00 96.75 358 VAL A O 1
ATOM 2646 N N . ALA A 1 359 ? 13.785 -1.113 -23.402 1.00 96.44 359 ALA A N 1
ATOM 2647 C CA . ALA A 1 359 ? 15.019 -1.045 -22.618 1.00 96.44 359 ALA A CA 1
ATOM 2648 C C . ALA A 1 359 ? 15.681 0.345 -22.738 1.00 96.44 359 ALA A C 1
ATOM 2650 O O . ALA A 1 359 ? 16.426 0.619 -23.684 1.00 96.44 359 ALA A O 1
ATOM 2651 N N . LEU A 1 360 ? 15.443 1.241 -21.775 1.00 97.50 360 LEU A N 1
ATOM 2652 C CA . LEU A 1 360 ? 15.860 2.652 -21.822 1.00 97.50 360 LEU A CA 1
ATOM 2653 C C . LEU A 1 360 ? 16.815 3.016 -20.668 1.00 97.50 360 LEU A C 1
ATOM 2655 O O . LEU A 1 360 ? 16.389 3.353 -19.563 1.00 97.50 360 LEU A O 1
ATOM 2659 N N . GLY A 1 361 ? 18.123 3.006 -20.919 1.00 96.06 361 GLY A N 1
ATOM 2660 C CA . GLY A 1 361 ? 19.151 3.428 -19.961 1.00 96.06 361 GLY A CA 1
ATOM 2661 C C . GLY A 1 361 ? 20.466 2.662 -20.104 1.00 96.06 361 GLY A C 1
ATOM 2662 O O . GLY A 1 361 ? 20.544 1.642 -20.774 1.00 96.06 361 GLY A O 1
ATOM 2663 N N . GLU A 1 362 ? 21.538 3.131 -19.462 1.00 94.44 362 GLU A N 1
ATOM 2664 C CA . GLU A 1 362 ? 22.807 2.386 -19.445 1.00 94.44 362 GLU A CA 1
ATOM 2665 C C . GLU A 1 362 ? 22.611 1.016 -18.766 1.00 94.44 362 GLU A C 1
ATOM 2667 O O . GLU A 1 362 ? 22.320 0.935 -17.567 1.00 94.44 362 GLU A O 1
ATOM 2672 N N . GLY A 1 363 ? 22.756 -0.059 -19.546 1.00 91.44 363 GLY A N 1
ATOM 2673 C CA . GLY A 1 363 ? 22.540 -1.440 -19.112 1.00 91.44 363 GLY A CA 1
ATOM 2674 C C . GLY A 1 363 ? 21.099 -1.791 -18.720 1.00 91.44 363 GLY A C 1
ATOM 2675 O O . GLY A 1 363 ? 20.918 -2.784 -18.011 1.00 91.44 363 GLY A O 1
ATOM 2676 N N . ALA A 1 364 ? 20.094 -1.000 -19.111 1.00 95.62 364 ALA A N 1
ATOM 2677 C CA . ALA A 1 364 ? 18.692 -1.387 -18.942 1.00 95.62 364 ALA A CA 1
ATOM 2678 C C . ALA A 1 364 ? 18.366 -2.583 -19.853 1.00 95.62 364 ALA A C 1
ATOM 2680 O O . ALA A 1 364 ? 18.888 -2.650 -20.966 1.00 95.62 364 ALA A O 1
ATOM 2681 N N . GLY A 1 365 ? 17.567 -3.552 -19.395 1.00 91.44 365 GLY A N 1
ATOM 2682 C CA . GLY A 1 365 ? 17.182 -4.706 -20.226 1.00 91.44 365 GLY A CA 1
ATOM 2683 C C . GLY A 1 365 ? 18.362 -5.422 -20.904 1.00 91.44 365 GLY A C 1
ATOM 2684 O O . GLY A 1 365 ? 18.236 -5.864 -22.037 1.00 91.44 365 GLY A O 1
ATOM 2685 N N . ASN A 1 366 ? 19.559 -5.438 -20.296 1.00 89.50 366 ASN A N 1
ATOM 2686 C CA . ASN A 1 366 ? 20.799 -5.850 -20.979 1.00 89.50 366 ASN A CA 1
ATOM 2687 C C . ASN A 1 366 ? 20.731 -7.298 -21.496 1.00 89.50 366 ASN A C 1
ATOM 2689 O O . ASN A 1 366 ? 21.398 -7.623 -22.479 1.00 89.50 366 ASN A O 1
ATOM 2693 N N . TYR A 1 367 ? 19.976 -8.151 -20.806 1.00 86.94 367 TYR A N 1
ATOM 2694 C CA . TYR A 1 367 ? 19.640 -9.508 -21.216 1.00 86.94 367 TYR A CA 1
ATOM 2695 C C . TYR A 1 367 ? 18.154 -9.749 -20.922 1.00 86.94 367 TYR A C 1
ATOM 2697 O O . TYR A 1 367 ? 17.761 -9.724 -19.754 1.00 86.94 367 TYR A O 1
ATOM 2705 N N . ILE A 1 368 ? 17.337 -9.945 -21.956 1.00 86.62 368 ILE A N 1
ATOM 2706 C CA . ILE A 1 368 ? 15.921 -10.309 -21.821 1.00 86.62 368 ILE A CA 1
ATOM 2707 C C . ILE A 1 368 ? 15.669 -11.620 -22.561 1.00 86.62 368 ILE A C 1
ATOM 2709 O O . ILE A 1 368 ? 16.072 -11.765 -23.716 1.00 86.62 368 ILE A O 1
ATOM 2713 N N . ASP A 1 369 ? 15.007 -12.550 -21.878 1.00 78.12 369 ASP A N 1
ATOM 2714 C CA . ASP A 1 369 ? 14.775 -13.921 -22.323 1.00 78.12 369 ASP A CA 1
ATOM 2715 C C . ASP A 1 369 ? 13.308 -14.305 -22.063 1.00 78.12 369 ASP A C 1
ATOM 2717 O O . ASP A 1 369 ? 12.931 -14.723 -20.962 1.00 78.12 369 ASP A O 1
ATOM 2721 N N . GLY A 1 370 ? 12.447 -14.085 -23.061 1.00 67.25 370 GLY A N 1
ATOM 2722 C CA . GLY A 1 370 ? 11.061 -14.558 -23.023 1.00 67.25 370 GLY A CA 1
ATOM 2723 C C . GLY A 1 370 ? 10.974 -16.090 -23.161 1.00 67.25 370 GLY A C 1
ATOM 2724 O O . GLY A 1 370 ? 11.845 -16.697 -23.799 1.00 67.25 370 GLY A O 1
ATOM 2725 N N . PRO A 1 371 ? 9.924 -16.740 -22.620 1.00 63.06 371 PRO A N 1
ATOM 2726 C CA . PRO A 1 371 ? 9.689 -18.178 -22.756 1.00 63.06 371 PRO A CA 1
ATOM 2727 C C . PRO A 1 371 ? 9.460 -18.576 -24.224 1.00 63.06 371 PRO A C 1
ATOM 2729 O O . PRO A 1 371 ? 9.390 -17.727 -25.116 1.00 63.06 371 PRO A O 1
ATOM 2732 N N . GLU A 1 372 ? 9.433 -19.877 -24.516 1.00 54.97 372 GLU A N 1
ATOM 2733 C CA . GLU A 1 372 ? 9.527 -20.373 -25.898 1.00 54.97 372 GLU A CA 1
ATOM 2734 C C . GLU A 1 372 ? 8.360 -19.957 -26.808 1.00 54.97 372 GLU A C 1
ATOM 2736 O O . GLU A 1 372 ? 8.596 -19.697 -27.987 1.00 54.97 372 GLU A O 1
ATOM 2741 N N . GLU A 1 373 ? 7.156 -19.779 -26.258 1.00 55.22 373 GLU A N 1
ATOM 2742 C CA . GLU A 1 373 ? 5.952 -19.409 -27.008 1.00 55.22 373 GLU A CA 1
ATOM 2743 C C . GLU A 1 373 ? 5.470 -17.973 -26.696 1.00 55.22 373 GLU A C 1
ATOM 2745 O O . GLU A 1 373 ? 4.954 -17.686 -25.618 1.00 55.22 373 GLU A O 1
ATOM 2750 N N . GLY A 1 374 ? 5.573 -17.077 -27.685 1.00 54.66 374 GLY A N 1
ATOM 2751 C CA . GLY A 1 374 ? 4.536 -16.065 -27.945 1.00 54.66 374 GLY A CA 1
ATOM 2752 C C . GLY A 1 374 ? 4.415 -14.804 -27.070 1.00 54.66 374 GLY A C 1
ATOM 2753 O O . GLY A 1 374 ? 3.370 -14.163 -27.151 1.00 54.66 374 GLY A O 1
ATOM 2754 N N . GLY A 1 375 ? 5.409 -14.390 -26.275 1.00 59.19 375 GLY A N 1
ATOM 2755 C CA . GLY A 1 375 ? 5.331 -13.099 -25.562 1.00 59.19 375 GLY A CA 1
ATOM 2756 C C . GLY A 1 375 ? 6.646 -12.617 -24.942 1.00 59.19 375 GLY A C 1
ATOM 2757 O O . GLY A 1 375 ? 7.532 -13.439 -24.716 1.00 59.19 375 GLY A O 1
ATOM 2758 N N . ALA A 1 376 ? 6.764 -11.295 -24.709 1.00 70.88 376 ALA A N 1
ATOM 2759 C CA . ALA A 1 376 ? 7.828 -10.643 -23.920 1.00 70.88 376 ALA A CA 1
ATOM 2760 C C . ALA A 1 376 ? 7.603 -9.115 -23.696 1.00 70.88 376 ALA A C 1
ATOM 2762 O O . ALA A 1 376 ? 8.504 -8.329 -23.972 1.00 70.88 376 ALA A O 1
ATOM 2763 N N . GLY A 1 377 ? 6.461 -8.640 -23.178 1.00 86.81 377 GLY A N 1
ATOM 2764 C CA . GLY A 1 377 ? 6.173 -7.196 -23.010 1.00 86.81 377 GLY A CA 1
ATOM 2765 C C . GLY A 1 377 ? 6.959 -6.463 -21.901 1.00 86.81 377 GLY A C 1
ATOM 2766 O O . GLY A 1 377 ? 6.383 -5.699 -21.126 1.00 86.81 377 GLY A O 1
ATOM 2767 N N . ASN A 1 378 ? 8.263 -6.717 -21.753 1.00 92.12 378 ASN A N 1
ATOM 2768 C CA . ASN A 1 378 ? 9.067 -6.256 -20.619 1.00 92.12 378 ASN A CA 1
ATOM 2769 C C . ASN A 1 378 ? 9.562 -4.804 -20.777 1.00 92.12 378 ASN A C 1
ATOM 2771 O O . ASN A 1 378 ? 10.074 -4.409 -21.825 1.00 92.12 378 ASN A O 1
ATOM 2775 N N . VAL A 1 379 ? 9.500 -4.019 -19.695 1.00 96.19 379 VAL A N 1
ATOM 2776 C CA . VAL A 1 379 ? 9.826 -2.581 -19.672 1.00 96.19 379 VAL A CA 1
ATOM 2777 C C . VAL A 1 379 ? 10.890 -2.269 -18.613 1.00 96.19 379 VAL A C 1
ATOM 2779 O O . VAL A 1 379 ? 10.580 -2.101 -17.436 1.00 96.19 379 VAL A O 1
ATOM 2782 N N . GLY A 1 380 ? 12.153 -2.133 -19.023 1.00 95.44 380 GLY A N 1
ATOM 2783 C CA . GLY A 1 380 ? 13.270 -1.684 -18.184 1.00 95.44 380 GLY A CA 1
ATOM 2784 C C . GLY A 1 380 ? 13.676 -0.236 -18.477 1.00 95.44 380 GLY A C 1
ATOM 2785 O O . GLY A 1 380 ? 14.259 0.043 -19.522 1.00 95.44 380 GLY A O 1
ATOM 2786 N N . ILE A 1 381 ? 13.433 0.697 -17.550 1.00 97.06 381 ILE A N 1
ATOM 2787 C CA . ILE A 1 381 ? 13.764 2.127 -17.707 1.00 97.06 381 ILE A CA 1
ATOM 2788 C C . ILE A 1 381 ? 14.612 2.623 -16.527 1.00 97.06 381 ILE A C 1
ATOM 2790 O O . ILE A 1 381 ? 14.163 2.673 -15.383 1.00 97.06 381 ILE A O 1
ATOM 2794 N N . GLY A 1 382 ? 15.848 3.039 -16.808 1.00 95.88 382 GLY A N 1
ATOM 2795 C CA . GLY A 1 382 ? 16.821 3.533 -15.828 1.00 95.88 382 GLY A CA 1
ATOM 2796 C C . GLY A 1 382 ? 18.147 2.765 -15.843 1.00 95.88 382 GLY A C 1
ATOM 2797 O O . GLY A 1 382 ? 18.264 1.684 -16.414 1.00 95.88 382 GLY A O 1
ATOM 2798 N N . ARG A 1 383 ? 19.191 3.318 -15.209 1.00 94.06 383 ARG A N 1
ATOM 2799 C CA . ARG A 1 383 ? 20.533 2.700 -15.186 1.00 94.06 383 ARG A CA 1
ATOM 2800 C C . ARG A 1 383 ? 20.475 1.306 -14.542 1.00 94.06 383 ARG A C 1
ATOM 2802 O O . ARG A 1 383 ? 20.287 1.216 -13.330 1.00 94.06 383 ARG A O 1
ATOM 2809 N N . LYS A 1 384 ? 20.706 0.242 -15.318 1.00 92.12 384 LYS A N 1
ATOM 2810 C CA . LYS A 1 384 ? 20.539 -1.175 -14.922 1.00 92.12 384 LYS A CA 1
ATOM 2811 C C . LYS A 1 384 ? 19.127 -1.564 -14.443 1.00 92.12 384 LYS A C 1
ATOM 2813 O O . LYS A 1 384 ? 18.992 -2.506 -13.668 1.00 92.12 384 LYS A O 1
ATOM 2818 N N . ALA A 1 385 ? 18.086 -0.856 -14.874 1.00 94.50 385 ALA A N 1
ATOM 2819 C CA . ALA A 1 385 ? 16.711 -1.296 -14.645 1.00 94.50 385 ALA A CA 1
ATOM 2820 C C . ALA A 1 385 ? 16.438 -2.589 -15.432 1.00 94.50 385 ALA A C 1
ATOM 2822 O O . ALA A 1 385 ? 16.750 -2.643 -16.625 1.00 94.50 385 ALA A O 1
ATOM 2823 N N . GLY A 1 386 ? 15.921 -3.636 -14.783 1.00 90.44 386 GLY A N 1
ATOM 2824 C CA . GLY A 1 386 ? 15.668 -4.920 -15.446 1.00 90.44 386 GLY A CA 1
ATOM 2825 C C . GLY A 1 386 ? 16.918 -5.500 -16.120 1.00 90.44 386 GLY A C 1
ATOM 2826 O O . GLY A 1 386 ? 16.849 -5.938 -17.261 1.00 90.44 386 GLY A O 1
ATOM 2827 N N . ASN A 1 387 ? 18.102 -5.410 -15.492 1.00 88.62 387 ASN A N 1
ATOM 2828 C CA . ASN A 1 387 ? 19.372 -5.746 -16.160 1.00 88.62 387 ASN A CA 1
ATOM 2829 C C . ASN A 1 387 ? 19.417 -7.188 -16.698 1.00 88.62 387 ASN A C 1
ATOM 2831 O O . ASN A 1 387 ? 20.080 -7.429 -17.710 1.00 88.62 387 ASN A O 1
ATOM 2835 N N . ARG A 1 388 ? 18.712 -8.117 -16.039 1.00 86.69 388 ARG A N 1
ATOM 2836 C CA . ARG A 1 388 ? 18.417 -9.462 -16.546 1.00 86.69 388 ARG A CA 1
ATOM 2837 C C . ARG A 1 388 ? 16.966 -9.829 -16.252 1.00 86.69 388 ARG A C 1
ATOM 2839 O O . ARG A 1 388 ? 16.569 -9.773 -15.087 1.00 86.69 388 ARG A O 1
ATOM 2846 N N . ILE A 1 389 ? 16.216 -10.223 -17.276 1.00 86.00 389 ILE A N 1
ATOM 2847 C CA . ILE A 1 389 ? 14.810 -10.631 -17.173 1.00 86.00 389 ILE A CA 1
ATOM 2848 C C . ILE A 1 389 ? 14.644 -11.993 -17.846 1.00 86.00 389 ILE A C 1
ATOM 2850 O O . ILE A 1 389 ? 15.032 -12.150 -19.001 1.00 86.00 389 ILE A O 1
ATOM 2854 N N . TYR A 1 390 ? 14.056 -12.945 -17.125 1.00 82.31 390 TYR A N 1
ATOM 2855 C CA . TYR A 1 390 ? 13.626 -14.245 -17.641 1.00 82.31 390 TYR A CA 1
ATOM 2856 C C . TYR A 1 390 ? 12.119 -14.380 -17.387 1.00 82.31 390 TYR A C 1
ATOM 2858 O O . TYR A 1 390 ? 11.722 -14.557 -16.233 1.00 82.31 390 TYR A O 1
ATOM 2866 N N . GLY A 1 391 ? 11.289 -14.260 -18.426 1.00 82.50 391 GLY A N 1
ATOM 2867 C CA . GLY A 1 391 ? 9.822 -14.195 -18.309 1.00 82.50 391 GLY A CA 1
ATOM 2868 C C . GLY A 1 391 ? 9.193 -12.949 -18.948 1.00 82.50 391 GLY A C 1
ATOM 2869 O O . GLY A 1 391 ? 9.869 -12.181 -19.637 1.00 82.50 391 GLY A O 1
ATOM 2870 N N . ASN A 1 392 ? 7.888 -12.765 -18.719 1.00 85.06 392 ASN A N 1
ATOM 2871 C CA . ASN A 1 392 ? 7.047 -11.840 -19.487 1.00 85.06 392 ASN A CA 1
ATOM 2872 C C . ASN A 1 392 ? 6.496 -10.660 -18.685 1.00 85.06 392 ASN A C 1
ATOM 2874 O O . ASN A 1 392 ? 6.271 -10.744 -17.479 1.00 85.06 392 ASN A O 1
ATOM 2878 N N . ASP A 1 393 ? 6.221 -9.575 -19.409 1.00 90.25 393 ASP A N 1
ATOM 2879 C CA . ASP A 1 393 ? 5.378 -8.455 -18.975 1.00 90.25 393 ASP A CA 1
ATOM 2880 C C . ASP A 1 393 ? 5.836 -7.813 -17.650 1.00 90.25 393 ASP A C 1
ATOM 2882 O O . ASP A 1 393 ? 5.055 -7.281 -16.859 1.00 90.25 393 ASP A O 1
ATOM 2886 N N . ASN A 1 394 ? 7.149 -7.870 -17.402 1.00 91.94 394 ASN A N 1
ATOM 2887 C CA . ASN A 1 394 ? 7.781 -7.334 -16.208 1.00 91.94 394 ASN A CA 1
ATOM 2888 C C . ASN A 1 394 ? 8.136 -5.853 -16.388 1.00 91.94 394 ASN A C 1
ATOM 2890 O O . ASN A 1 394 ? 8.745 -5.453 -17.382 1.00 91.94 394 ASN A O 1
ATOM 2894 N N . ILE A 1 395 ? 7.835 -5.043 -15.378 1.00 95.44 395 ILE A N 1
ATOM 2895 C CA . ILE A 1 395 ? 8.102 -3.603 -15.341 1.00 95.44 395 ILE A CA 1
ATOM 2896 C C . ILE A 1 395 ? 9.220 -3.331 -14.327 1.00 95.44 395 ILE A C 1
ATOM 2898 O O . ILE A 1 395 ? 9.165 -3.791 -13.190 1.00 95.44 395 ILE A O 1
ATOM 2902 N N . ALA A 1 396 ? 10.232 -2.563 -14.720 1.00 95.38 396 ALA A N 1
ATOM 2903 C CA . ALA A 1 396 ? 11.378 -2.190 -13.896 1.00 95.38 396 ALA A CA 1
ATOM 2904 C C . ALA A 1 396 ? 11.743 -0.717 -14.144 1.00 95.38 396 ALA A C 1
ATOM 2906 O O . ALA A 1 396 ? 12.347 -0.378 -15.163 1.00 95.38 396 ALA A O 1
ATOM 2907 N N . LEU A 1 397 ? 11.377 0.180 -13.224 1.00 96.50 397 LEU A N 1
ATOM 2908 C CA . LEU A 1 397 ? 11.496 1.635 -13.397 1.00 96.50 397 LEU A CA 1
ATOM 2909 C C . LEU A 1 397 ? 12.373 2.260 -12.300 1.00 96.50 397 LEU A C 1
ATOM 2911 O O . LEU A 1 397 ? 11.909 2.557 -11.200 1.00 96.50 397 LEU A O 1
ATOM 2915 N N . GLY A 1 398 ? 13.650 2.510 -12.593 1.00 94.88 398 GLY A N 1
ATOM 2916 C CA . GLY A 1 398 ? 14.587 3.176 -11.680 1.00 94.88 398 GLY A CA 1
ATOM 2917 C C . GLY A 1 398 ? 15.998 2.586 -11.688 1.00 94.88 398 GLY A C 1
ATOM 2918 O O . GLY A 1 398 ? 16.255 1.522 -12.244 1.00 94.88 398 GLY A O 1
ATOM 2919 N N . ALA A 1 399 ? 16.955 3.275 -11.060 1.00 93.44 399 ALA A N 1
ATOM 2920 C CA . ALA A 1 399 ? 18.347 2.821 -11.040 1.00 93.44 399 ALA A CA 1
ATOM 2921 C C . ALA A 1 399 ? 18.493 1.490 -10.273 1.00 93.44 399 ALA A C 1
ATOM 2923 O O . ALA A 1 399 ? 18.192 1.416 -9.084 1.00 93.44 399 ALA A O 1
ATOM 2924 N N . ASN A 1 400 ? 18.965 0.446 -10.958 1.00 91.12 400 ASN A N 1
ATOM 2925 C CA . ASN A 1 400 ? 18.978 -0.953 -10.505 1.00 91.12 400 ASN A CA 1
ATOM 2926 C C . ASN A 1 400 ? 17.605 -1.495 -10.031 1.00 91.12 400 ASN A C 1
ATOM 2928 O O . ASN A 1 400 ? 17.571 -2.446 -9.255 1.00 91.12 400 ASN A O 1
ATOM 2932 N N . SER A 1 401 ? 16.481 -0.906 -10.465 1.00 93.56 401 SER A N 1
ATOM 2933 C CA . SER A 1 401 ? 15.142 -1.461 -10.200 1.00 93.56 401 SER A CA 1
ATOM 2934 C C . SER A 1 401 ? 15.029 -2.848 -10.830 1.00 93.56 401 SER A C 1
ATOM 2936 O O . SER A 1 401 ? 15.413 -3.015 -11.991 1.00 93.56 401 SER A O 1
ATOM 2938 N N . SER A 1 402 ? 14.576 -3.833 -10.051 1.00 89.31 402 SER A N 1
ATOM 2939 C CA . SER A 1 402 ? 14.427 -5.244 -10.432 1.00 89.31 402 SER A CA 1
ATOM 2940 C C . SER A 1 402 ? 15.601 -5.762 -11.270 1.00 89.31 402 SER A C 1
ATOM 2942 O O . SER A 1 402 ? 15.444 -6.275 -12.373 1.00 89.31 402 SER A O 1
ATOM 2944 N N . ASN A 1 403 ? 16.822 -5.561 -10.766 1.00 83.69 403 ASN A N 1
ATOM 2945 C CA . ASN A 1 403 ? 18.073 -5.816 -11.491 1.00 83.69 403 ASN A CA 1
ATOM 2946 C C . ASN A 1 403 ? 18.239 -7.287 -11.952 1.00 83.69 403 ASN A C 1
ATOM 2948 O O . ASN A 1 403 ? 19.019 -7.559 -12.867 1.00 83.69 403 ASN A O 1
ATOM 2952 N N . ARG A 1 404 ? 17.504 -8.225 -11.340 1.00 82.81 404 ARG A N 1
ATOM 2953 C CA . ARG A 1 404 ? 17.345 -9.628 -11.751 1.00 82.81 404 ARG A CA 1
ATOM 2954 C C . ARG A 1 404 ? 15.874 -10.019 -11.572 1.00 82.81 404 ARG A C 1
ATOM 2956 O O . ARG A 1 404 ? 15.362 -9.873 -10.467 1.00 82.81 404 ARG A O 1
ATOM 2963 N N . ILE A 1 405 ? 15.223 -10.520 -12.620 1.00 82.31 405 ILE A N 1
ATOM 2964 C CA . ILE A 1 405 ? 13.840 -11.027 -12.579 1.00 82.31 405 ILE A CA 1
ATOM 2965 C C . ILE A 1 405 ? 13.817 -12.459 -13.114 1.00 82.31 405 ILE A C 1
ATOM 2967 O O . ILE A 1 405 ? 14.452 -12.739 -14.134 1.00 82.31 405 ILE A O 1
ATOM 2971 N N . LYS A 1 406 ? 13.074 -13.346 -12.444 1.00 80.00 406 LYS A N 1
ATOM 2972 C CA . LYS A 1 406 ? 12.710 -14.667 -12.964 1.00 80.00 406 LYS A CA 1
ATOM 2973 C C . LYS A 1 406 ? 11.237 -14.965 -12.666 1.00 80.00 406 LYS A C 1
ATOM 2975 O O . LYS A 1 406 ? 10.878 -15.148 -11.503 1.00 80.00 406 LYS A O 1
ATOM 2980 N N . GLY A 1 407 ? 10.435 -15.036 -13.720 1.00 81.94 407 GLY A N 1
ATOM 2981 C CA . GLY A 1 407 ? 8.975 -15.096 -13.680 1.00 81.94 407 GLY A CA 1
ATOM 2982 C C . GLY A 1 407 ? 8.336 -13.875 -14.347 1.00 81.94 407 GLY A C 1
ATOM 2983 O O . GLY A 1 407 ? 9.042 -13.050 -14.939 1.00 81.94 407 GLY A O 1
ATOM 2984 N N . SER A 1 408 ? 7.010 -13.768 -14.288 1.00 86.56 408 SER A N 1
ATOM 2985 C CA . SER A 1 408 ? 6.230 -12.810 -15.087 1.00 86.56 408 SER A CA 1
ATOM 2986 C C . SER A 1 408 ? 5.334 -11.882 -14.255 1.00 86.56 408 SER A C 1
ATOM 2988 O O . SER A 1 408 ? 5.082 -12.100 -13.066 1.00 86.56 408 SER A O 1
ATOM 2990 N N . ASN A 1 409 ? 4.835 -10.821 -14.898 1.00 90.62 409 ASN A N 1
ATOM 2991 C CA . ASN A 1 409 ? 3.920 -9.828 -14.314 1.00 90.62 409 ASN A CA 1
ATOM 2992 C C . ASN A 1 409 ? 4.480 -9.090 -13.075 1.00 90.62 409 ASN A C 1
ATOM 2994 O O . ASN A 1 409 ? 3.717 -8.623 -12.227 1.00 90.62 409 ASN A O 1
ATOM 2998 N N . ASN A 1 410 ? 5.807 -8.996 -12.928 1.00 91.88 410 ASN A N 1
ATOM 2999 C CA . ASN A 1 410 ? 6.437 -8.361 -11.767 1.00 91.88 410 ASN A CA 1
ATOM 3000 C C . ASN A 1 410 ? 6.667 -6.861 -11.992 1.00 91.88 410 ASN A C 1
ATOM 3002 O O . ASN A 1 410 ? 7.204 -6.455 -13.022 1.00 91.88 410 ASN A O 1
ATOM 3006 N N . ILE A 1 411 ? 6.328 -6.032 -11.002 1.00 95.44 411 ILE A N 1
ATOM 3007 C CA . ILE A 1 411 ? 6.434 -4.568 -11.059 1.00 95.44 411 ILE A CA 1
ATOM 3008 C C . ILE A 1 411 ? 7.447 -4.069 -10.022 1.00 95.44 411 ILE A C 1
ATOM 3010 O O . ILE A 1 411 ? 7.145 -3.970 -8.835 1.00 95.44 411 ILE A O 1
ATOM 3014 N N . GLY A 1 412 ? 8.642 -3.694 -10.474 1.00 94.50 412 GLY A N 1
ATOM 3015 C CA . GLY A 1 412 ? 9.623 -2.925 -9.711 1.00 94.50 412 GLY A CA 1
ATOM 3016 C C . GLY A 1 412 ? 9.595 -1.446 -10.076 1.00 94.50 412 GLY A C 1
ATOM 3017 O O . GLY A 1 412 ? 9.726 -1.083 -11.245 1.00 94.50 412 GLY A O 1
ATOM 3018 N N . ILE A 1 413 ? 9.464 -0.567 -9.082 1.00 96.06 413 ILE A N 1
ATOM 3019 C CA . ILE A 1 413 ? 9.544 0.888 -9.271 1.00 96.06 413 ILE A CA 1
ATOM 3020 C C . ILE A 1 413 ? 10.361 1.497 -8.129 1.00 96.06 413 ILE A C 1
ATOM 3022 O O . ILE A 1 413 ? 10.064 1.299 -6.955 1.00 96.06 413 ILE A O 1
ATOM 3026 N N . GLY A 1 414 ? 11.383 2.283 -8.462 1.00 93.94 414 GLY A N 1
ATOM 3027 C CA . GLY A 1 414 ? 12.277 2.944 -7.509 1.00 93.94 414 GLY A CA 1
ATOM 3028 C C . GLY A 1 414 ? 13.670 2.315 -7.430 1.00 93.94 414 GLY A C 1
ATOM 3029 O O . GLY A 1 414 ? 13.902 1.179 -7.844 1.00 93.94 414 GLY A O 1
ATOM 3030 N N . THR A 1 415 ? 14.627 3.087 -6.913 1.00 92.94 415 THR A N 1
ATOM 3031 C CA . THR A 1 415 ? 16.050 2.715 -6.865 1.00 92.94 415 THR A CA 1
ATOM 3032 C C . THR A 1 415 ? 16.276 1.433 -6.065 1.00 92.94 415 THR A C 1
ATOM 3034 O O . THR A 1 415 ? 15.933 1.368 -4.886 1.00 92.94 415 THR A O 1
ATOM 3037 N N . SER A 1 416 ? 16.894 0.433 -6.697 1.00 90.06 416 SER A N 1
ATOM 3038 C CA . SER A 1 416 ? 17.201 -0.878 -6.105 1.00 90.06 416 SER A CA 1
ATOM 3039 C C . SER A 1 416 ? 15.992 -1.617 -5.499 1.00 90.06 416 SER A C 1
ATOM 3041 O O . SER A 1 416 ? 16.156 -2.396 -4.563 1.00 90.06 416 SER A O 1
ATOM 3043 N N . SER A 1 417 ? 14.783 -1.374 -6.019 1.00 89.56 417 SER A N 1
ATOM 3044 C CA . SER A 1 417 ? 13.602 -2.216 -5.759 1.00 89.56 417 SER A CA 1
ATOM 3045 C C . SER A 1 417 ? 13.835 -3.660 -6.240 1.00 89.56 417 SER A C 1
ATOM 3047 O O . SER A 1 417 ? 14.542 -3.862 -7.227 1.00 89.56 417 SER A O 1
ATOM 3049 N N . SER A 1 418 ? 13.256 -4.653 -5.552 1.00 77.44 418 SER A N 1
ATOM 3050 C CA . SER A 1 418 ? 13.351 -6.094 -5.855 1.00 77.44 418 SER A CA 1
ATOM 3051 C C . SER A 1 418 ? 14.796 -6.588 -6.069 1.00 77.44 418 SER A C 1
ATOM 3053 O O . SER A 1 418 ? 15.136 -7.180 -7.098 1.00 77.44 418 SER A O 1
ATOM 3055 N N . ASN A 1 419 ? 15.688 -6.303 -5.114 1.00 59.25 419 ASN A N 1
ATOM 3056 C CA . ASN A 1 419 ? 17.114 -6.629 -5.215 1.00 59.25 419 ASN A CA 1
ATOM 3057 C C . ASN A 1 419 ? 17.465 -7.950 -4.508 1.00 59.25 419 ASN A C 1
ATOM 3059 O O . ASN A 1 419 ? 18.083 -7.951 -3.441 1.00 59.25 419 ASN A O 1
ATOM 3063 N N . GLN A 1 420 ? 17.124 -9.071 -5.144 1.00 56.25 420 GLN A N 1
ATOM 3064 C CA . GLN A 1 420 ? 17.547 -10.405 -4.714 1.00 56.25 420 GLN A CA 1
ATOM 3065 C C . GLN A 1 420 ? 18.746 -10.904 -5.533 1.00 56.25 420 GLN A C 1
ATOM 3067 O O . GLN A 1 420 ? 18.712 -10.962 -6.762 1.00 56.25 420 GLN A O 1
ATOM 3072 N N . GLU A 1 421 ? 19.833 -11.263 -4.843 1.00 48.22 421 GLU A N 1
ATOM 3073 C CA . GLU A 1 421 ? 21.039 -11.816 -5.477 1.00 48.22 421 GLU A CA 1
ATOM 3074 C C . GLU A 1 421 ? 21.107 -13.350 -5.458 1.00 48.22 421 GLU A C 1
ATOM 3076 O O . GLU A 1 421 ? 21.890 -13.913 -6.226 1.00 48.22 421 GLU A O 1
ATOM 3081 N N . SER A 1 422 ? 20.305 -14.023 -4.623 1.00 40.31 422 SER A N 1
ATOM 3082 C CA . SER A 1 422 ? 20.595 -15.389 -4.168 1.00 40.31 422 SER A CA 1
ATOM 3083 C C . SER A 1 422 ? 19.484 -16.411 -4.436 1.00 40.31 422 SER A C 1
ATOM 3085 O O . SER A 1 422 ? 18.471 -16.434 -3.746 1.00 40.31 422 SER A O 1
ATOM 3087 N N . TYR A 1 423 ? 19.811 -17.359 -5.319 1.00 37.12 423 TYR A N 1
ATOM 3088 C CA . TYR A 1 423 ? 19.188 -18.681 -5.499 1.00 37.12 423 TYR A CA 1
ATOM 3089 C C . TYR A 1 423 ? 17.795 -18.771 -6.153 1.00 37.12 423 TYR A C 1
ATOM 3091 O O . TYR A 1 423 ? 17.021 -17.819 -6.198 1.00 37.12 423 TYR A O 1
ATOM 3099 N N . LEU A 1 424 ? 17.509 -19.950 -6.725 1.00 37.53 424 LEU A N 1
ATOM 3100 C CA . LEU A 1 424 ? 16.310 -20.219 -7.523 1.00 37.53 424 LEU A CA 1
ATOM 3101 C C . LEU A 1 424 ? 15.023 -20.197 -6.691 1.00 37.53 424 LEU A C 1
ATOM 3103 O O . LEU A 1 424 ? 14.762 -21.138 -5.944 1.00 37.53 424 LEU A O 1
ATOM 3107 N N . ILE A 1 425 ? 14.156 -19.219 -6.956 1.00 45.09 425 ILE A N 1
ATOM 3108 C CA . ILE A 1 425 ? 12.700 -19.390 -6.882 1.00 45.09 425 ILE A CA 1
ATOM 3109 C C . ILE A 1 425 ? 12.068 -18.510 -7.974 1.00 45.09 425 ILE A C 1
ATOM 3111 O O . ILE A 1 425 ? 12.383 -17.324 -8.046 1.00 45.09 425 ILE A O 1
ATOM 3115 N N . GLU A 1 426 ? 11.186 -19.060 -8.810 1.00 63.78 426 GLU A N 1
ATOM 3116 C CA . GLU A 1 426 ? 10.363 -18.272 -9.747 1.00 63.78 426 GLU A CA 1
ATOM 3117 C C . GLU A 1 426 ? 9.326 -17.424 -8.989 1.00 63.78 426 GLU A C 1
ATOM 3119 O O . GLU A 1 426 ? 8.810 -17.854 -7.951 1.00 63.78 426 GLU A O 1
ATOM 3124 N N . LYS A 1 427 ? 9.052 -16.202 -9.470 1.00 78.69 427 LYS A N 1
ATOM 3125 C CA . LYS A 1 427 ? 8.144 -15.239 -8.826 1.00 78.69 427 LYS A CA 1
ATOM 3126 C C . LYS A 1 427 ? 7.179 -14.635 -9.832 1.00 78.69 427 LYS A C 1
ATOM 3128 O O . LYS A 1 427 ? 7.592 -14.025 -10.811 1.00 78.69 427 LYS A O 1
ATOM 3133 N N . GLU A 1 428 ? 5.897 -14.760 -9.519 1.00 87.06 428 GLU A N 1
ATOM 3134 C CA . GLU A 1 428 ? 4.796 -14.248 -10.329 1.00 87.06 428 GLU A CA 1
ATOM 3135 C C . GLU A 1 428 ? 4.024 -13.162 -9.569 1.00 87.06 428 GLU A C 1
ATOM 3137 O O . GLU A 1 428 ? 3.817 -13.269 -8.350 1.00 87.06 428 GLU A O 1
ATOM 3142 N N . ASN A 1 429 ? 3.543 -12.160 -10.310 1.00 91.50 429 ASN A N 1
ATOM 3143 C CA . ASN A 1 429 ? 2.599 -11.132 -9.849 1.00 91.50 429 ASN A CA 1
ATOM 3144 C C . ASN A 1 429 ? 3.090 -10.282 -8.654 1.00 91.50 429 ASN A C 1
ATOM 3146 O O . ASN A 1 429 ? 2.288 -9.889 -7.802 1.00 91.50 429 ASN A O 1
ATOM 3150 N N . THR A 1 430 ? 4.397 -10.028 -8.527 1.00 93.50 430 THR A N 1
ATOM 3151 C CA . THR A 1 430 ? 4.936 -9.245 -7.396 1.00 93.50 430 THR A CA 1
ATOM 3152 C C . THR A 1 430 ? 4.936 -7.738 -7.659 1.00 93.50 430 THR A C 1
ATOM 3154 O O . THR A 1 430 ? 5.091 -7.293 -8.795 1.00 93.50 430 THR A O 1
ATOM 3157 N N . ILE A 1 431 ? 4.788 -6.925 -6.606 1.00 95.94 431 ILE A N 1
ATOM 3158 C CA . ILE A 1 431 ? 4.820 -5.454 -6.701 1.00 95.94 431 ILE A CA 1
ATOM 3159 C C . ILE A 1 431 ? 5.784 -4.886 -5.655 1.00 95.94 431 ILE A C 1
ATOM 3161 O O . ILE A 1 431 ? 5.463 -4.855 -4.472 1.00 95.94 431 ILE A O 1
ATOM 3165 N N . SER A 1 432 ? 6.937 -4.374 -6.089 1.00 95.75 432 SER A N 1
ATOM 3166 C CA . SER A 1 432 ? 7.970 -3.724 -5.268 1.00 95.75 432 SER A CA 1
ATOM 3167 C C . SER A 1 432 ? 8.123 -2.243 -5.640 1.00 95.75 432 SER A C 1
ATOM 3169 O O . SER A 1 432 ? 8.840 -1.895 -6.579 1.00 95.75 432 SER A O 1
ATOM 3171 N N . MET A 1 433 ? 7.475 -1.346 -4.893 1.00 96.75 433 MET A N 1
ATOM 3172 C CA . MET A 1 433 ? 7.444 0.096 -5.181 1.00 96.75 433 MET A CA 1
ATOM 3173 C C . MET A 1 433 ? 8.081 0.933 -4.065 1.00 96.75 433 MET A C 1
ATOM 3175 O O . MET A 1 433 ? 7.468 1.208 -3.037 1.00 96.75 433 MET A O 1
ATOM 3179 N N . GLY A 1 434 ? 9.306 1.403 -4.281 1.00 96.00 434 GLY A N 1
ATOM 3180 C CA . GLY A 1 434 ? 10.050 2.257 -3.354 1.00 96.00 434 GLY A CA 1
ATOM 3181 C C . GLY A 1 434 ? 11.550 1.978 -3.384 1.00 96.00 434 GLY A C 1
ATOM 3182 O O . GLY A 1 434 ? 12.005 0.964 -3.912 1.00 96.00 434 GLY A O 1
ATOM 3183 N N . THR A 1 435 ? 12.346 2.876 -2.800 1.00 94.94 435 THR A N 1
ATOM 3184 C CA . THR A 1 435 ? 13.793 2.655 -2.666 1.00 94.94 435 THR A CA 1
ATOM 3185 C C . THR A 1 435 ? 14.046 1.434 -1.781 1.00 94.94 435 THR A C 1
ATOM 3187 O O . THR A 1 435 ? 13.663 1.436 -0.611 1.00 94.94 435 THR A O 1
ATOM 3190 N N . SER A 1 436 ? 14.685 0.402 -2.333 1.00 93.19 436 SER A N 1
ATOM 3191 C CA . SER A 1 436 ? 14.913 -0.889 -1.664 1.00 93.19 436 SER A CA 1
ATOM 3192 C C . SER A 1 436 ? 13.642 -1.604 -1.159 1.00 93.19 436 SER A C 1
ATOM 3194 O O . SER A 1 436 ? 13.722 -2.362 -0.194 1.00 93.19 436 SER A O 1
ATOM 3196 N N . ALA A 1 437 ? 12.475 -1.361 -1.770 1.00 95.62 437 ALA A N 1
ATOM 3197 C CA . ALA A 1 437 ? 11.277 -2.182 -1.546 1.00 95.62 437 ALA A CA 1
ATOM 3198 C C . ALA A 1 437 ? 11.481 -3.591 -2.137 1.00 95.62 437 ALA A C 1
ATOM 3200 O O . ALA A 1 437 ? 12.077 -3.695 -3.209 1.00 95.62 437 ALA A O 1
ATOM 3201 N N . ASP A 1 438 ? 11.015 -4.654 -1.474 1.00 92.25 438 ASP A N 1
ATOM 3202 C CA . ASP A 1 438 ? 11.355 -6.039 -1.853 1.00 92.25 438 ASP A CA 1
ATOM 3203 C C . ASP A 1 438 ? 10.197 -7.036 -1.634 1.00 92.25 438 ASP A C 1
ATOM 3205 O O . ASP A 1 438 ? 9.599 -7.082 -0.554 1.00 92.25 438 ASP A O 1
ATOM 3209 N N . SER A 1 439 ? 9.869 -7.841 -2.648 1.00 92.69 439 SER A N 1
ATOM 3210 C CA . SER A 1 439 ? 8.716 -8.759 -2.675 1.00 92.69 439 SER A CA 1
ATOM 3211 C C . SER A 1 439 ? 9.171 -10.155 -3.097 1.00 92.69 439 SER A C 1
ATOM 3213 O O . SER A 1 439 ? 9.367 -10.440 -4.272 1.00 92.69 439 SER A O 1
ATOM 3215 N N . ILE A 1 440 ? 9.372 -11.039 -2.120 1.00 87.06 440 ILE A N 1
ATOM 3216 C CA . ILE A 1 440 ? 10.209 -12.244 -2.278 1.00 87.06 440 ILE A CA 1
ATOM 3217 C C . ILE A 1 440 ? 9.341 -13.516 -2.443 1.00 87.06 440 ILE A C 1
ATOM 3219 O O . ILE A 1 440 ? 9.808 -14.653 -2.352 1.00 87.06 440 ILE A O 1
ATOM 3223 N N . ALA A 1 441 ? 8.044 -13.358 -2.714 1.00 89.06 441 ALA A N 1
ATOM 3224 C CA . ALA A 1 441 ? 7.068 -14.440 -2.831 1.00 89.06 441 ALA A CA 1
ATOM 3225 C C . ALA A 1 441 ? 5.935 -14.090 -3.808 1.00 89.06 441 ALA A C 1
ATOM 3227 O O . ALA A 1 441 ? 5.705 -12.921 -4.090 1.00 89.06 441 ALA A O 1
ATOM 3228 N N . ASN A 1 442 ? 5.239 -15.099 -4.332 1.00 89.44 442 ASN A N 1
ATOM 3229 C CA . ASN A 1 442 ? 4.205 -14.913 -5.353 1.00 89.44 442 ASN A CA 1
ATOM 3230 C C . ASN A 1 442 ? 3.031 -14.093 -4.799 1.00 89.44 442 ASN A C 1
ATOM 3232 O O . ASN A 1 442 ? 2.657 -14.252 -3.633 1.00 89.44 442 ASN A O 1
ATOM 3236 N N . ASN A 1 443 ? 2.462 -13.227 -5.640 1.00 93.19 443 ASN A N 1
ATOM 3237 C CA . ASN A 1 443 ? 1.399 -12.278 -5.279 1.00 93.19 443 ASN A CA 1
ATOM 3238 C C . ASN A 1 443 ? 1.779 -11.290 -4.145 1.00 93.19 443 ASN A C 1
ATOM 3240 O O . ASN A 1 443 ? 0.900 -10.640 -3.580 1.00 93.19 443 ASN A O 1
ATOM 3244 N N . ALA A 1 444 ? 3.062 -11.181 -3.768 1.00 95.00 444 ALA A N 1
ATOM 3245 C CA . ALA A 1 444 ? 3.493 -10.327 -2.663 1.00 95.00 444 ALA A CA 1
ATOM 3246 C C . ALA A 1 444 ? 3.617 -8.853 -3.078 1.00 95.00 444 ALA A C 1
ATOM 3248 O O . ALA A 1 444 ? 4.209 -8.523 -4.110 1.00 95.00 444 ALA A O 1
ATOM 3249 N N . ILE A 1 445 ? 3.126 -7.961 -2.216 1.00 97.38 445 ILE A N 1
ATOM 3250 C CA . ILE A 1 445 ? 3.134 -6.508 -2.431 1.00 97.38 445 ILE A CA 1
ATOM 3251 C C . ILE A 1 445 ? 3.985 -5.829 -1.351 1.00 97.38 445 ILE A C 1
ATOM 3253 O O . ILE A 1 445 ? 3.787 -6.062 -0.158 1.00 97.38 445 ILE A O 1
ATOM 3257 N N . SER A 1 446 ? 4.916 -4.970 -1.765 1.00 97.31 446 SER A N 1
ATOM 3258 C CA . SER A 1 446 ? 5.815 -4.183 -0.913 1.00 97.31 446 SER A CA 1
ATOM 3259 C C . SER A 1 446 ? 5.912 -2.749 -1.433 1.00 97.31 446 SER A C 1
ATOM 3261 O O . SER A 1 446 ? 6.524 -2.488 -2.468 1.00 97.31 446 SER A O 1
ATOM 3263 N N . ILE A 1 447 ? 5.320 -1.797 -0.714 1.00 98.19 447 ILE A N 1
ATOM 3264 C CA . ILE A 1 447 ? 5.259 -0.383 -1.098 1.00 98.19 447 ILE A CA 1
ATOM 3265 C C . ILE A 1 447 ? 5.844 0.478 0.027 1.00 98.19 447 ILE A C 1
ATOM 3267 O O . ILE A 1 447 ? 5.382 0.436 1.165 1.00 98.19 447 ILE A O 1
ATOM 3271 N N . GLY A 1 448 ? 6.850 1.290 -0.294 1.00 97.50 448 GLY A N 1
ATOM 3272 C CA . GLY A 1 448 ? 7.563 2.160 0.644 1.00 97.50 448 GLY A CA 1
ATOM 3273 C C . GLY A 1 448 ? 9.063 1.867 0.725 1.00 97.50 448 GLY A C 1
ATOM 3274 O O . GLY A 1 448 ? 9.539 0.794 0.364 1.00 97.50 448 GLY A O 1
ATOM 3275 N N . THR A 1 449 ? 9.838 2.845 1.197 1.00 97.19 449 THR A N 1
ATOM 3276 C CA . THR A 1 449 ? 11.295 2.703 1.354 1.00 97.19 449 THR A CA 1
ATOM 3277 C C . THR A 1 449 ? 11.631 1.562 2.314 1.00 97.19 449 THR A C 1
ATOM 3279 O O . THR A 1 449 ? 11.215 1.612 3.471 1.00 97.19 449 THR A O 1
ATOM 3282 N N . ASN A 1 450 ? 12.410 0.576 1.854 1.00 95.62 450 ASN A N 1
ATOM 3283 C CA . ASN A 1 450 ? 12.806 -0.615 2.621 1.00 95.62 450 ASN A CA 1
ATOM 3284 C C . ASN A 1 450 ? 11.608 -1.440 3.164 1.00 95.62 450 ASN A C 1
ATOM 3286 O O . ASN A 1 450 ? 11.751 -2.153 4.154 1.00 95.62 450 ASN A O 1
ATOM 3290 N N . ALA A 1 451 ? 10.438 -1.355 2.513 1.00 97.38 451 ALA A N 1
ATOM 3291 C CA . ALA A 1 451 ? 9.289 -2.231 2.760 1.00 97.38 451 ALA A CA 1
ATOM 3292 C C . ALA A 1 451 ? 9.577 -3.651 2.246 1.00 97.38 451 ALA A C 1
ATOM 3294 O O . ALA A 1 451 ? 10.041 -3.796 1.112 1.00 97.38 451 ALA A O 1
ATOM 3295 N N . LYS A 1 452 ? 9.297 -4.698 3.035 1.00 96.19 452 LYS A N 1
ATOM 3296 C CA . LYS A 1 452 ? 9.610 -6.090 2.658 1.00 96.19 452 LYS A CA 1
ATOM 3297 C C . LYS A 1 452 ? 8.474 -7.059 2.935 1.00 96.19 452 LYS A C 1
ATOM 3299 O O . LYS A 1 452 ? 7.926 -7.064 4.034 1.00 96.19 452 LYS A O 1
ATOM 3304 N N . THR A 1 453 ? 8.222 -7.947 1.979 1.00 95.75 453 THR A N 1
ATOM 3305 C CA . THR A 1 453 ? 7.249 -9.036 2.103 1.00 95.75 453 THR A CA 1
ATOM 3306 C C . THR A 1 453 ? 7.898 -10.351 1.676 1.00 95.75 453 THR A C 1
ATOM 3308 O O . THR A 1 453 ? 8.335 -10.498 0.534 1.00 95.75 453 THR A O 1
ATOM 3311 N N . PHE A 1 454 ? 7.967 -11.309 2.601 1.00 92.88 454 PHE A N 1
ATOM 3312 C CA . PHE A 1 454 ? 8.721 -12.563 2.459 1.00 92.88 454 PHE A CA 1
ATOM 3313 C C . PHE A 1 454 ? 7.840 -13.796 2.163 1.00 92.88 454 PHE A C 1
ATOM 3315 O O . PHE A 1 454 ? 8.354 -14.913 2.078 1.00 92.88 454 PHE A O 1
ATOM 3322 N N . LYS A 1 455 ? 6.516 -13.628 2.054 1.00 94.25 455 LYS A N 1
ATOM 3323 C CA . LYS A 1 455 ? 5.519 -14.714 2.009 1.00 94.25 455 LYS A CA 1
ATOM 3324 C C . LYS A 1 455 ? 4.422 -14.460 0.976 1.00 94.25 455 LYS A C 1
ATOM 3326 O O . LYS A 1 455 ? 4.197 -13.318 0.580 1.00 94.25 455 LYS A O 1
ATOM 3331 N N . ILE A 1 456 ? 3.775 -15.543 0.541 1.00 92.94 456 ILE A N 1
ATOM 3332 C CA . ILE A 1 456 ? 2.736 -15.514 -0.494 1.00 92.94 456 ILE A CA 1
ATOM 3333 C C . ILE A 1 456 ? 1.465 -14.815 -0.009 1.00 92.94 456 ILE A C 1
ATOM 3335 O O . ILE A 1 456 ? 1.127 -14.873 1.176 1.00 92.94 456 ILE A O 1
ATOM 3339 N N . ASP A 1 457 ? 0.765 -14.184 -0.954 1.00 96.00 457 ASP A N 1
ATOM 3340 C CA . ASP A 1 457 ? -0.522 -13.498 -0.757 1.00 96.00 457 ASP A CA 1
ATOM 3341 C C . ASP A 1 457 ? -0.507 -12.413 0.347 1.00 96.00 457 ASP A C 1
ATOM 3343 O O . ASP A 1 457 ? -1.550 -12.065 0.904 1.00 96.00 457 ASP A O 1
ATOM 3347 N N . SER A 1 458 ? 0.676 -11.890 0.686 1.00 97.56 458 SER A N 1
ATOM 3348 C CA . SER A 1 458 ? 0.888 -10.916 1.764 1.00 97.56 458 SER A CA 1
ATOM 3349 C C . SER A 1 458 ? 1.196 -9.512 1.236 1.00 97.56 458 SER A C 1
ATOM 3351 O O . SER A 1 458 ? 1.723 -9.324 0.136 1.00 97.56 458 SER A O 1
ATOM 3353 N N . ILE A 1 459 ? 0.883 -8.499 2.048 1.00 98.50 459 ILE A N 1
ATOM 3354 C CA . ILE A 1 459 ? 0.963 -7.079 1.679 1.00 98.50 459 ILE A CA 1
ATOM 3355 C C . ILE A 1 459 ? 1.744 -6.295 2.744 1.00 98.50 459 ILE A C 1
ATOM 3357 O O . ILE A 1 459 ? 1.529 -6.481 3.944 1.00 98.50 459 ILE A O 1
ATOM 3361 N N . THR A 1 460 ? 2.607 -5.376 2.307 1.00 98.56 460 THR A N 1
ATOM 3362 C CA . THR A 1 460 ? 3.313 -4.400 3.151 1.00 98.56 460 THR A CA 1
ATOM 3363 C C . THR A 1 460 ? 3.293 -3.023 2.500 1.00 98.56 460 THR A C 1
ATOM 3365 O O . THR A 1 460 ? 3.842 -2.846 1.417 1.00 98.56 460 THR A O 1
ATOM 3368 N N . ILE A 1 461 ? 2.697 -2.028 3.158 1.00 98.56 461 ILE A N 1
ATOM 3369 C CA . ILE A 1 461 ? 2.620 -0.640 2.679 1.00 98.56 461 ILE A CA 1
ATOM 3370 C C . ILE A 1 461 ? 3.129 0.296 3.783 1.00 98.56 461 ILE A C 1
ATOM 3372 O O . ILE A 1 461 ? 2.355 0.763 4.615 1.00 98.56 461 ILE A O 1
ATOM 3376 N N . GLY A 1 462 ? 4.434 0.572 3.824 1.00 97.56 462 GLY A N 1
ATOM 3377 C CA . GLY A 1 462 ? 5.046 1.449 4.828 1.00 97.56 462 GLY A CA 1
ATOM 3378 C C . GLY A 1 462 ? 6.574 1.396 4.866 1.00 97.56 462 GLY A C 1
ATOM 3379 O O . GLY A 1 462 ? 7.184 0.406 4.473 1.00 97.56 462 GLY A O 1
ATOM 3380 N N . LYS A 1 463 ? 7.209 2.473 5.344 1.00 98.00 463 LYS A N 1
ATOM 3381 C CA . LYS A 1 463 ? 8.678 2.575 5.434 1.00 98.00 463 LYS A CA 1
ATOM 3382 C C . LYS A 1 463 ? 9.230 1.621 6.501 1.00 98.00 463 LYS A C 1
ATOM 3384 O O . LYS A 1 463 ? 8.678 1.556 7.595 1.00 98.00 463 LYS A O 1
ATOM 3389 N N . ASP A 1 464 ? 10.331 0.936 6.183 1.00 97.50 464 ASP A N 1
ATOM 3390 C CA . ASP A 1 464 ? 11.053 -0.023 7.046 1.00 97.50 464 ASP A CA 1
ATOM 3391 C C . ASP A 1 464 ? 10.198 -1.169 7.631 1.00 97.50 464 ASP A C 1
ATOM 3393 O O . ASP A 1 464 ? 10.616 -1.847 8.572 1.00 97.50 464 ASP A O 1
ATOM 3397 N N . SER A 1 465 ? 9.006 -1.400 7.079 1.00 98.19 465 SER A N 1
ATOM 3398 C CA . SER A 1 465 ? 8.077 -2.431 7.543 1.00 98.19 465 SER A CA 1
ATOM 3399 C C . SER A 1 465 ? 8.387 -3.797 6.924 1.00 98.19 465 SER A C 1
ATOM 3401 O O . SER A 1 465 ? 8.797 -3.884 5.764 1.00 98.19 465 SER A O 1
ATOM 3403 N N . GLN A 1 466 ? 8.191 -4.873 7.691 1.00 97.44 466 GLN A N 1
ATOM 3404 C CA . GLN A 1 466 ? 8.616 -6.229 7.323 1.00 97.44 466 GLN A CA 1
ATOM 3405 C C . GLN A 1 466 ? 7.527 -7.267 7.623 1.00 97.44 466 GLN A C 1
ATOM 3407 O O . GLN A 1 466 ? 7.141 -7.460 8.777 1.00 97.44 466 GLN A O 1
ATOM 3412 N N . ASN A 1 467 ? 7.052 -7.956 6.586 1.00 97.69 467 ASN A N 1
ATOM 3413 C CA . ASN A 1 467 ? 6.004 -8.964 6.687 1.00 97.69 467 ASN A CA 1
ATOM 3414 C C . ASN A 1 467 ? 6.507 -10.360 6.288 1.00 97.69 467 ASN A C 1
ATOM 3416 O O . ASN A 1 467 ? 6.741 -10.656 5.113 1.00 97.69 467 ASN A O 1
ATOM 3420 N N . SER A 1 468 ? 6.647 -11.217 7.294 1.00 96.56 468 SER A N 1
ATOM 3421 C CA . SER A 1 468 ? 7.103 -12.606 7.211 1.00 96.56 468 SER A CA 1
ATOM 3422 C C . SER A 1 468 ? 6.008 -13.626 7.549 1.00 96.56 468 SER A C 1
ATOM 3424 O O . SER A 1 468 ? 6.322 -14.810 7.666 1.00 96.56 468 SER A O 1
ATOM 3426 N N . GLY A 1 469 ? 4.752 -13.189 7.698 1.00 96.94 469 GLY A N 1
ATOM 3427 C CA . GLY A 1 469 ? 3.571 -14.059 7.783 1.00 96.94 469 GLY A CA 1
ATOM 3428 C C . GLY A 1 469 ? 2.912 -14.272 6.415 1.00 96.94 469 GLY A C 1
ATOM 3429 O O . GLY A 1 469 ? 3.051 -13.440 5.520 1.00 96.94 469 GLY A O 1
ATOM 3430 N N . GLU A 1 470 ? 2.222 -15.393 6.228 1.00 96.62 470 GLU A N 1
ATOM 3431 C CA . GLU A 1 470 ? 1.410 -15.700 5.044 1.00 96.62 470 GLU A CA 1
ATOM 3432 C C . GLU A 1 470 ? 0.013 -15.062 5.134 1.00 96.62 470 GLU A C 1
ATOM 3434 O O . GLU A 1 470 ? -0.598 -15.067 6.207 1.00 96.62 470 GLU A O 1
ATOM 3439 N N . LYS A 1 471 ? -0.528 -14.565 4.008 1.00 97.56 471 LYS A N 1
ATOM 3440 C CA . LYS A 1 471 ? -1.883 -13.980 3.911 1.00 97.56 471 LYS A CA 1
ATOM 3441 C C . LYS A 1 471 ? -2.131 -12.873 4.951 1.00 97.56 471 LYS A C 1
ATOM 3443 O O . LYS A 1 471 ? -3.201 -12.786 5.553 1.00 97.56 471 LYS A O 1
ATOM 3448 N N . SER A 1 472 ? -1.112 -12.055 5.191 1.00 98.25 472 SER A N 1
ATOM 3449 C CA . SER A 1 472 ? -1.058 -11.016 6.227 1.00 98.25 472 SER A CA 1
ATOM 3450 C C . SER A 1 472 ? -0.854 -9.627 5.617 1.00 98.25 472 SER A C 1
ATOM 3452 O O . SER A 1 472 ? -0.305 -9.484 4.521 1.00 98.25 472 SER A O 1
ATOM 3454 N N . ILE A 1 473 ? -1.270 -8.580 6.332 1.00 98.69 473 ILE A N 1
ATOM 3455 C CA . ILE A 1 473 ? -1.298 -7.205 5.809 1.00 98.69 473 ILE A CA 1
ATOM 3456 C C . ILE A 1 473 ? -0.638 -6.236 6.794 1.00 98.69 473 ILE A C 1
ATOM 3458 O O . ILE A 1 473 ? -1.037 -6.153 7.952 1.00 98.69 473 ILE A O 1
ATOM 3462 N N . ILE A 1 474 ? 0.320 -5.442 6.315 1.00 98.69 474 ILE A N 1
ATOM 3463 C CA . ILE A 1 474 ? 0.868 -4.283 7.027 1.00 98.69 474 ILE A CA 1
ATOM 3464 C C . ILE A 1 474 ? 0.519 -2.998 6.278 1.00 98.69 474 ILE A C 1
ATOM 3466 O O . ILE A 1 474 ? 0.816 -2.872 5.090 1.00 98.69 474 ILE A O 1
ATOM 3470 N N . VAL A 1 475 ? -0.002 -2.003 7.000 1.00 98.62 475 VAL A N 1
ATOM 3471 C CA . VAL A 1 475 ? -0.123 -0.614 6.538 1.00 98.62 475 VAL A CA 1
ATOM 3472 C C . VAL A 1 475 ? 0.461 0.343 7.585 1.00 98.62 475 VAL A C 1
ATOM 3474 O O . VAL A 1 475 ? 0.147 0.264 8.771 1.00 98.62 475 VAL A O 1
ATOM 3477 N N . GLY A 1 476 ? 1.315 1.260 7.132 1.00 98.06 476 GLY A N 1
ATOM 3478 C CA . GLY A 1 476 ? 2.105 2.178 7.952 1.00 98.06 476 GLY A CA 1
ATOM 3479 C C . GLY A 1 476 ? 3.502 1.645 8.314 1.00 98.06 476 GLY A C 1
ATOM 3480 O O . GLY A 1 476 ? 3.868 0.509 7.991 1.00 98.06 476 GLY A O 1
ATOM 3481 N N . SER A 1 477 ? 4.322 2.501 8.927 1.00 98.00 477 SER A N 1
ATOM 3482 C CA . SER A 1 477 ? 5.791 2.358 8.997 1.00 98.00 477 SER A CA 1
ATOM 3483 C C . SER A 1 477 ? 6.320 1.659 10.260 1.00 98.00 477 SER A C 1
ATOM 3485 O O . SER A 1 477 ? 5.663 1.652 11.299 1.00 98.00 477 SER A O 1
ATOM 3487 N N . GLU A 1 478 ? 7.543 1.124 10.180 1.00 97.75 478 GLU A N 1
ATOM 3488 C CA . GLU A 1 478 ? 8.276 0.406 11.247 1.00 97.75 478 GLU A CA 1
ATOM 3489 C C . GLU A 1 478 ? 7.552 -0.830 11.827 1.00 97.75 478 GLU A C 1
ATOM 3491 O O . GLU A 1 478 ? 7.925 -1.342 12.881 1.00 97.75 478 GLU A O 1
ATOM 3496 N N . ASN A 1 479 ? 6.521 -1.338 11.152 1.00 98.19 479 ASN A N 1
ATOM 3497 C CA . ASN A 1 479 ? 5.734 -2.476 11.627 1.00 98.19 479 ASN A CA 1
ATOM 3498 C C . ASN A 1 479 ? 6.378 -3.814 11.239 1.00 98.19 479 ASN A C 1
ATOM 3500 O O . ASN A 1 479 ? 6.907 -3.960 10.136 1.00 98.19 479 ASN A O 1
ATOM 3504 N N . THR A 1 480 ? 6.267 -4.817 12.110 1.00 98.25 480 THR A N 1
ATOM 3505 C CA . THR A 1 480 ? 6.736 -6.187 11.846 1.00 98.25 480 THR A CA 1
ATOM 3506 C C . THR A 1 480 ? 5.623 -7.207 12.082 1.00 98.25 480 THR A C 1
ATOM 3508 O O . THR A 1 480 ? 5.030 -7.234 13.160 1.00 98.25 480 THR A O 1
ATOM 3511 N N . ILE A 1 481 ? 5.378 -8.074 11.096 1.00 97.94 481 ILE A N 1
ATOM 3512 C CA . ILE A 1 481 ? 4.571 -9.296 11.242 1.00 97.94 481 ILE A CA 1
ATOM 3513 C C . ILE A 1 481 ? 5.473 -10.502 10.985 1.00 97.94 481 ILE A C 1
ATOM 3515 O O . ILE A 1 481 ? 6.132 -10.572 9.950 1.00 97.94 481 ILE A O 1
ATOM 3519 N N . THR A 1 482 ? 5.449 -11.489 11.876 1.00 96.31 482 THR A N 1
ATOM 3520 C CA . THR A 1 482 ? 6.009 -12.834 11.635 1.00 96.31 482 THR A CA 1
ATOM 3521 C C . THR A 1 482 ? 4.960 -13.946 11.742 1.00 96.31 482 THR A C 1
ATOM 3523 O O . THR A 1 482 ? 5.320 -15.118 11.670 1.00 96.31 482 THR A O 1
ATOM 3526 N N . SER A 1 483 ? 3.677 -13.599 11.910 1.00 96.50 483 SER A N 1
ATOM 3527 C CA . SER A 1 483 ? 2.578 -14.556 12.085 1.00 96.50 483 SER A CA 1
ATOM 3528 C C . SER A 1 483 ? 1.540 -14.494 10.959 1.00 96.50 483 SER A C 1
ATOM 3530 O O . SER A 1 483 ? 1.252 -13.432 10.403 1.00 96.50 483 SER A O 1
ATOM 3532 N N . ASP A 1 484 ? 0.993 -15.655 10.607 1.00 97.38 484 ASP A N 1
ATOM 3533 C CA . ASP A 1 484 ? 0.109 -15.818 9.452 1.00 97.38 484 ASP A CA 1
ATOM 3534 C C . ASP A 1 484 ? -1.309 -15.281 9.716 1.00 97.38 484 ASP A C 1
ATOM 3536 O O . ASP A 1 484 ? -1.819 -15.336 10.840 1.00 97.38 484 ASP A O 1
ATOM 3540 N N . LYS A 1 485 ? -1.983 -14.817 8.655 1.00 97.81 485 LYS A N 1
ATOM 3541 C CA . LYS A 1 485 ? -3.375 -14.314 8.677 1.00 97.81 485 LYS A CA 1
ATOM 3542 C C . LYS A 1 485 ? -3.595 -13.138 9.639 1.00 97.81 485 LYS A C 1
ATOM 3544 O O . LYS A 1 485 ? -4.685 -12.960 10.181 1.00 97.81 485 LYS A O 1
ATOM 3549 N N . SER A 1 486 ? -2.542 -12.356 9.862 1.00 98.25 486 SER A N 1
ATOM 3550 C CA . SER A 1 486 ? -2.505 -11.241 10.809 1.00 98.25 486 SER A CA 1
ATOM 3551 C C . SER A 1 486 ? -2.464 -9.884 10.101 1.00 98.25 486 SER A C 1
ATOM 3553 O O . SER A 1 486 ? -1.969 -9.766 8.978 1.00 98.25 486 SER A O 1
ATOM 3555 N N . GLY A 1 487 ? -2.970 -8.843 10.762 1.00 98.12 487 GLY A N 1
ATOM 3556 C CA . GLY A 1 487 ? -3.079 -7.489 10.218 1.00 98.12 487 GLY A CA 1
ATOM 3557 C C . GLY A 1 487 ? -2.523 -6.420 11.159 1.00 98.12 487 GLY A C 1
ATOM 3558 O O . GLY A 1 487 ? -2.829 -6.425 12.350 1.00 98.12 487 GLY A O 1
ATOM 3559 N N . ILE A 1 488 ? -1.752 -5.470 10.623 1.00 98.50 488 ILE A N 1
ATOM 3560 C CA . ILE A 1 488 ? -1.306 -4.259 11.327 1.00 98.50 488 ILE A CA 1
ATOM 3561 C C . ILE A 1 488 ? -1.697 -3.012 10.527 1.00 98.50 488 ILE A C 1
ATOM 3563 O O . ILE A 1 488 ? -1.366 -2.903 9.346 1.00 98.50 488 ILE A O 1
ATOM 3567 N N . PHE A 1 489 ? -2.307 -2.031 11.195 1.00 98.50 489 PHE A N 1
ATOM 3568 C CA . PHE A 1 489 ? -2.507 -0.676 10.676 1.00 98.50 489 PHE A CA 1
ATOM 3569 C C . PHE A 1 489 ? -2.010 0.373 11.688 1.00 98.50 489 PHE A C 1
ATOM 3571 O O . PHE A 1 489 ? -2.631 0.573 12.733 1.00 98.50 489 PHE A O 1
ATOM 3578 N N . GLY A 1 490 ? -0.913 1.070 11.380 1.00 97.81 490 GLY A N 1
ATOM 3579 C CA . GLY A 1 490 ? -0.368 2.148 12.219 1.00 97.81 490 GLY A CA 1
ATOM 3580 C C . GLY A 1 490 ? 1.159 2.215 12.200 1.00 97.81 490 GLY A C 1
ATOM 3581 O O . GLY A 1 490 ? 1.764 2.061 11.143 1.00 97.81 490 GLY A O 1
ATOM 3582 N N . TYR A 1 491 ? 1.799 2.468 13.341 1.00 98.25 491 TYR A N 1
ATOM 3583 C CA . TYR A 1 491 ? 3.250 2.676 13.431 1.00 98.25 491 TYR A CA 1
ATOM 3584 C C . TYR A 1 491 ? 3.921 1.814 14.506 1.00 98.25 491 TYR A C 1
ATOM 3586 O O . TYR A 1 491 ? 3.486 1.793 15.659 1.00 98.25 491 TYR A O 1
ATOM 3594 N N . LYS A 1 492 ? 5.044 1.182 14.142 1.00 97.38 492 LYS A N 1
ATOM 3595 C CA . LYS A 1 492 ? 5.981 0.526 15.069 1.00 97.38 492 LYS A CA 1
ATOM 3596 C C . LYS A 1 492 ? 5.354 -0.559 15.963 1.00 97.38 492 LYS A C 1
ATOM 3598 O O . LYS A 1 492 ? 5.658 -0.646 17.148 1.00 97.38 492 LYS A O 1
ATOM 3603 N N . ASN A 1 493 ? 4.463 -1.378 15.409 1.00 98.12 493 ASN A N 1
ATOM 3604 C CA . ASN A 1 493 ? 3.877 -2.532 16.102 1.00 98.12 493 ASN A CA 1
ATOM 3605 C C . ASN A 1 493 ? 4.626 -3.829 15.749 1.00 98.12 493 ASN A C 1
ATOM 3607 O O . ASN A 1 493 ? 5.097 -3.977 14.617 1.00 98.12 493 ASN A O 1
ATOM 3611 N N . TYR A 1 494 ? 4.680 -4.790 16.676 1.00 98.06 494 TYR A N 1
ATOM 3612 C CA . TYR A 1 494 ? 5.320 -6.096 16.461 1.00 98.06 494 TYR A CA 1
ATOM 3613 C C . TYR A 1 494 ? 4.351 -7.247 16.772 1.00 98.06 494 TYR A C 1
ATOM 3615 O O . TYR A 1 494 ? 4.005 -7.477 17.931 1.00 98.06 494 TYR A O 1
ATOM 3623 N N . VAL A 1 495 ? 3.953 -8.003 15.743 1.00 98.12 495 VAL A N 1
ATOM 3624 C CA . VAL A 1 495 ? 3.039 -9.159 15.826 1.00 98.12 495 VAL A CA 1
ATOM 3625 C C . VAL A 1 495 ? 3.780 -10.453 15.481 1.00 98.12 495 VAL A C 1
ATOM 3627 O O . VAL A 1 495 ? 4.459 -10.517 14.456 1.00 98.12 495 VAL A O 1
ATOM 3630 N N . SER A 1 496 ? 3.662 -11.485 16.324 1.00 95.75 496 SER A N 1
ATOM 3631 C CA . SER A 1 496 ? 4.499 -12.692 16.238 1.00 95.75 496 SER A CA 1
ATOM 3632 C C . SER A 1 496 ? 3.823 -13.978 16.727 1.00 95.75 496 SER A C 1
ATOM 3634 O O . SER A 1 496 ? 2.788 -13.958 17.387 1.00 95.75 496 SER A O 1
ATOM 3636 N N . TYR A 1 497 ? 4.472 -15.107 16.437 1.00 90.69 497 TYR A N 1
ATOM 3637 C CA . TYR A 1 497 ? 4.176 -16.468 16.903 1.00 90.69 497 TYR A CA 1
ATOM 3638 C C . TYR A 1 497 ? 2.830 -17.060 16.460 1.00 90.69 497 TYR A C 1
ATOM 3640 O O . TYR A 1 497 ? 2.826 -17.993 15.662 1.00 90.69 497 TYR A O 1
ATOM 3648 N N . ASN A 1 498 ? 1.701 -16.568 16.975 1.00 95.38 498 ASN A N 1
ATOM 3649 C CA . ASN A 1 498 ? 0.385 -17.176 16.753 1.00 95.38 498 ASN A CA 1
ATOM 3650 C C . ASN A 1 498 ? -0.409 -16.457 15.648 1.00 95.38 498 ASN A C 1
ATOM 3652 O O . ASN A 1 498 ? -0.252 -15.247 15.486 1.00 95.38 498 ASN A O 1
ATOM 3656 N N . PRO A 1 499 ? -1.269 -17.162 14.891 1.00 96.56 499 PRO A N 1
ATOM 3657 C CA . PRO A 1 499 ? -2.007 -16.579 13.771 1.00 96.56 499 PRO A CA 1
ATOM 3658 C C . PRO A 1 499 ? -3.252 -15.777 14.193 1.00 96.56 499 PRO A C 1
ATOM 3660 O O . PRO A 1 499 ? -3.706 -15.836 15.343 1.00 96.56 499 PRO A O 1
ATOM 3663 N N . ASN A 1 500 ? -3.852 -15.105 13.204 1.00 97.31 500 ASN A N 1
ATOM 3664 C CA . ASN A 1 500 ? -5.120 -14.361 13.283 1.00 97.31 500 ASN A CA 1
ATOM 3665 C C . ASN A 1 500 ? -5.079 -13.081 14.151 1.00 97.31 500 ASN A C 1
ATOM 3667 O O . ASN A 1 500 ? -6.111 -12.658 14.681 1.00 97.31 500 ASN A O 1
ATOM 3671 N N . ILE A 1 501 ? -3.913 -12.452 14.317 1.00 98.06 501 ILE A N 1
ATOM 3672 C CA . ILE A 1 501 ? -3.717 -11.305 15.220 1.00 98.06 501 ILE A CA 1
ATOM 3673 C C . ILE A 1 501 ? -3.962 -9.985 14.488 1.00 98.06 501 ILE A C 1
ATOM 3675 O O . ILE A 1 501 ? -3.391 -9.747 13.427 1.00 98.06 501 ILE A O 1
ATOM 3679 N N . HIS A 1 502 ? -4.778 -9.099 15.061 1.00 98.25 502 HIS A N 1
ATOM 3680 C CA . HIS A 1 502 ? -5.184 -7.849 14.408 1.00 98.25 502 HIS A CA 1
ATOM 3681 C C . HIS A 1 502 ? -4.907 -6.623 15.289 1.00 98.25 502 HIS A C 1
ATOM 3683 O O . HIS A 1 502 ? -5.457 -6.497 16.382 1.00 98.25 502 HIS A O 1
ATOM 3689 N N . VAL A 1 503 ? -4.063 -5.703 14.814 1.00 98.50 503 VAL A N 1
ATOM 3690 C CA . VAL A 1 503 ? -3.603 -4.520 15.561 1.00 98.50 503 VAL A CA 1
ATOM 3691 C C . VAL A 1 503 ? -3.867 -3.242 14.769 1.00 98.50 503 VAL A C 1
ATOM 3693 O O . VAL A 1 503 ? -3.397 -3.088 13.643 1.00 98.50 503 VAL A O 1
ATOM 3696 N N . ILE A 1 504 ? -4.567 -2.291 15.383 1.00 98.50 504 ILE A N 1
ATOM 3697 C CA . ILE A 1 504 ? -4.772 -0.937 14.861 1.00 98.50 504 ILE A CA 1
ATOM 3698 C C . ILE A 1 504 ? -4.270 0.063 15.907 1.00 98.50 504 ILE A C 1
ATOM 3700 O O . ILE A 1 504 ? -4.724 0.037 17.049 1.00 98.50 504 ILE A O 1
ATOM 3704 N N . GLY A 1 505 ? -3.349 0.948 15.526 1.00 97.81 505 GLY A N 1
ATOM 3705 C CA . GLY A 1 505 ? -2.695 1.913 16.420 1.00 97.81 505 GLY A CA 1
ATOM 3706 C C . GLY A 1 505 ? -1.173 1.754 16.441 1.00 97.81 505 GLY A C 1
ATOM 3707 O O . GLY A 1 505 ? -0.598 1.261 15.473 1.00 97.81 505 GLY A O 1
ATOM 3708 N N . ASN A 1 506 ? -0.500 2.227 17.496 1.00 97.81 506 ASN A N 1
ATOM 3709 C CA . ASN A 1 506 ? 0.955 2.426 17.474 1.00 97.81 506 ASN A CA 1
ATOM 3710 C C . ASN A 1 506 ? 1.693 1.867 18.703 1.00 97.81 506 ASN A C 1
ATOM 3712 O O . ASN A 1 506 ? 1.160 1.852 19.813 1.00 97.81 506 ASN A O 1
ATOM 3716 N N . ASN A 1 507 ? 2.959 1.482 18.509 1.00 97.19 507 ASN A N 1
ATOM 3717 C CA . ASN A 1 507 ? 3.862 0.937 19.536 1.00 97.19 507 ASN A CA 1
ATOM 3718 C C . ASN A 1 507 ? 3.298 -0.280 20.305 1.00 97.19 507 ASN A C 1
ATOM 3720 O O . ASN A 1 507 ? 3.645 -0.493 21.468 1.00 97.19 507 ASN A O 1
ATOM 3724 N N . ASN A 1 508 ? 2.389 -1.059 19.711 1.00 97.56 508 ASN A N 1
ATOM 3725 C CA . ASN A 1 508 ? 1.884 -2.272 20.351 1.00 97.56 508 ASN A CA 1
ATOM 3726 C C . ASN A 1 508 ? 2.901 -3.403 20.149 1.00 97.56 508 ASN A C 1
ATOM 3728 O O . ASN A 1 508 ? 3.070 -3.920 19.040 1.00 97.56 508 ASN A O 1
ATOM 3732 N N . GLY A 1 509 ? 3.563 -3.768 21.244 1.00 92.75 509 GLY A N 1
ATOM 3733 C CA . GLY A 1 509 ? 4.630 -4.760 21.291 1.00 92.75 509 GLY A CA 1
ATOM 3734 C C . GLY A 1 509 ? 5.983 -4.289 20.745 1.00 92.75 509 GLY A C 1
ATOM 3735 O O . GLY A 1 509 ? 6.089 -3.319 19.998 1.00 92.75 509 GLY A O 1
ATOM 3736 N N . ASP A 1 510 ? 7.034 -5.009 21.132 1.00 91.06 510 ASP A N 1
ATOM 3737 C CA . ASP A 1 510 ? 8.421 -4.784 20.708 1.00 91.06 510 ASP A CA 1
ATOM 3738 C C . ASP A 1 510 ? 9.166 -6.123 20.510 1.00 91.06 510 ASP A C 1
ATOM 3740 O O . ASP A 1 510 ? 8.582 -7.192 20.674 1.00 91.06 510 ASP A O 1
ATOM 3744 N N . PHE A 1 511 ? 10.457 -6.090 20.154 1.00 87.31 511 PHE A N 1
ATOM 3745 C CA . PHE A 1 511 ? 11.270 -7.294 19.894 1.00 87.31 511 PHE A CA 1
ATOM 3746 C C . PHE A 1 511 ? 11.433 -8.241 21.107 1.00 87.31 511 PHE A C 1
ATOM 3748 O O . PHE A 1 511 ? 11.766 -9.410 20.930 1.00 87.31 511 PHE A O 1
ATOM 3755 N N . ASN A 1 512 ? 11.194 -7.765 22.328 1.00 87.31 512 ASN A N 1
ATOM 3756 C CA . ASN A 1 512 ? 11.200 -8.556 23.562 1.00 87.31 512 ASN A CA 1
ATOM 3757 C C . ASN A 1 512 ? 9.780 -8.831 24.098 1.00 87.31 512 ASN A C 1
ATOM 3759 O O . ASN A 1 512 ? 9.612 -9.689 24.960 1.00 87.31 512 ASN A O 1
ATOM 3763 N N . ASN A 1 513 ? 8.771 -8.088 23.626 1.00 90.56 513 ASN A N 1
ATOM 3764 C CA . ASN A 1 513 ? 7.387 -8.119 24.109 1.00 90.56 513 ASN A CA 1
ATOM 3765 C C . ASN A 1 513 ? 6.390 -8.139 22.932 1.00 90.56 513 ASN A C 1
ATOM 3767 O O . ASN A 1 513 ? 5.587 -7.218 22.783 1.00 90.56 513 ASN A O 1
ATOM 3771 N N . GLN A 1 514 ? 6.450 -9.136 22.050 1.00 93.81 514 GLN A N 1
ATOM 3772 C CA . GLN A 1 514 ? 5.608 -9.173 20.847 1.00 93.81 514 GLN A CA 1
ATOM 3773 C C . GLN A 1 514 ? 4.118 -9.364 21.177 1.00 93.81 514 GLN A C 1
ATOM 3775 O O . GLN A 1 514 ? 3.752 -10.133 22.073 1.00 93.81 514 GLN A O 1
ATOM 3780 N N . ILE A 1 515 ? 3.238 -8.763 20.372 1.00 97.94 515 ILE A N 1
ATOM 3781 C CA . ILE A 1 515 ? 1.810 -9.104 20.346 1.00 97.94 515 ILE A CA 1
ATOM 3782 C C . ILE A 1 515 ? 1.678 -10.521 19.777 1.00 97.94 515 ILE A C 1
ATOM 3784 O O . ILE A 1 515 ? 2.014 -10.764 18.618 1.00 97.94 515 ILE A O 1
ATOM 3788 N N . SER A 1 516 ? 1.246 -11.462 20.618 1.00 96.88 516 SER A N 1
ATOM 3789 C CA . SER A 1 516 ? 1.438 -12.901 20.377 1.00 96.88 516 SER A CA 1
ATOM 3790 C C . SER A 1 516 ? 0.235 -13.781 20.725 1.00 96.88 516 SER A C 1
ATOM 3792 O O . SER A 1 516 ? 0.315 -15.000 20.581 1.00 96.88 516 SER A O 1
ATOM 3794 N N . ALA A 1 517 ? -0.866 -13.214 21.216 1.00 97.06 517 ALA A N 1
ATOM 3795 C CA . ALA A 1 517 ? -2.088 -13.954 21.524 1.00 97.06 517 ALA A CA 1
ATOM 3796 C C . ALA A 1 517 ? -2.777 -14.509 20.272 1.00 97.06 517 ALA A C 1
ATOM 3798 O O . ALA A 1 517 ? -3.162 -13.741 19.395 1.00 97.06 517 ALA A O 1
ATOM 3799 N N . GLN A 1 518 ? -3.029 -15.819 20.219 1.00 96.88 518 GLN A N 1
ATOM 3800 C CA . GLN A 1 518 ? -3.845 -16.410 19.155 1.00 96.88 518 GLN A CA 1
ATOM 3801 C C . GLN A 1 518 ? -5.250 -15.782 19.134 1.00 96.88 518 GLN A C 1
ATOM 3803 O O . GLN A 1 518 ? -5.882 -15.649 20.182 1.00 96.88 518 GLN A O 1
ATOM 3808 N N . ASN A 1 519 ? -5.731 -15.406 17.942 1.00 97.06 519 ASN A N 1
ATOM 3809 C CA . ASN A 1 519 ? -6.995 -14.675 17.736 1.00 97.06 519 ASN A CA 1
ATOM 3810 C C . ASN A 1 519 ? -7.073 -13.308 18.463 1.00 97.06 519 ASN A C 1
ATOM 3812 O O . ASN A 1 519 ? -8.166 -12.769 18.646 1.00 97.06 519 ASN A O 1
ATOM 3816 N N . GLY A 1 520 ? -5.937 -12.756 18.905 1.00 96.69 520 GLY A N 1
ATOM 3817 C CA . GLY A 1 520 ? -5.879 -11.513 19.672 1.00 96.69 520 GLY A CA 1
ATOM 3818 C C . GLY A 1 520 ? -6.176 -10.261 18.840 1.00 96.69 520 GLY A C 1
ATOM 3819 O O . GLY A 1 520 ? -5.841 -10.186 17.655 1.00 96.69 520 GLY A O 1
ATOM 3820 N N . GLY A 1 521 ? -6.774 -9.246 19.470 1.00 97.44 521 GLY A N 1
ATOM 3821 C CA . GLY A 1 521 ? -7.119 -7.983 18.805 1.00 97.44 521 GLY A CA 1
ATOM 3822 C C . GLY A 1 521 ? -6.816 -6.737 19.639 1.00 97.44 521 GLY A C 1
ATOM 3823 O O . GLY A 1 521 ? -7.132 -6.694 20.826 1.00 97.44 521 GLY A O 1
ATOM 3824 N N . ILE A 1 522 ? -6.241 -5.706 19.016 1.00 98.56 522 ILE A N 1
ATOM 3825 C CA . ILE A 1 522 ? -5.891 -4.430 19.660 1.00 98.56 522 ILE A CA 1
ATOM 3826 C C . ILE A 1 522 ? -6.386 -3.254 18.814 1.00 98.56 522 ILE A C 1
ATOM 3828 O O . ILE A 1 522 ? -6.102 -3.181 17.620 1.00 98.56 522 ILE A O 1
ATOM 3832 N N . PHE A 1 523 ? -7.050 -2.294 19.458 1.00 98.56 523 PHE A N 1
ATOM 3833 C CA . PHE A 1 523 ? -7.341 -0.969 18.911 1.00 98.56 523 PHE A CA 1
ATOM 3834 C C . PHE A 1 523 ? -6.844 0.115 19.883 1.00 98.56 523 PHE A C 1
ATOM 3836 O O . PHE A 1 523 ? -7.492 0.383 20.893 1.00 98.56 523 PHE A O 1
ATOM 3843 N N . GLY A 1 524 ? -5.696 0.733 19.603 1.00 98.00 524 GLY A N 1
ATOM 3844 C CA . GLY A 1 524 ? -5.069 1.768 20.436 1.00 98.00 524 GLY A CA 1
ATOM 3845 C C . GLY A 1 524 ? -3.549 1.616 20.533 1.00 98.00 524 GLY A C 1
ATOM 3846 O O . GLY A 1 524 ? -2.938 1.001 19.663 1.00 98.00 524 GLY A O 1
ATOM 3847 N N . ASN A 1 525 ? -2.913 2.211 21.548 1.00 98.00 525 ASN A N 1
ATOM 3848 C CA . ASN A 1 525 ? -1.452 2.380 21.591 1.00 98.00 525 ASN A CA 1
ATOM 3849 C C . ASN A 1 525 ? -0.778 1.787 22.839 1.00 98.00 525 ASN A C 1
ATOM 3851 O O . ASN A 1 525 ? -1.358 1.778 23.925 1.00 98.00 525 ASN A O 1
ATOM 3855 N N . ASN A 1 526 ? 0.492 1.393 22.698 1.00 97.38 526 ASN A N 1
ATOM 3856 C CA . ASN A 1 526 ? 1.369 0.900 23.775 1.00 97.38 526 ASN A CA 1
ATOM 3857 C C . ASN A 1 526 ? 0.828 -0.330 24.545 1.00 97.38 526 ASN A C 1
ATOM 3859 O O . ASN A 1 526 ? 1.197 -0.548 25.700 1.00 97.38 526 ASN A O 1
ATOM 3863 N N . ASN A 1 527 ? -0.079 -1.112 23.954 1.00 98.06 527 ASN A N 1
ATOM 3864 C CA . ASN A 1 527 ? -0.713 -2.239 24.637 1.00 98.06 527 ASN A CA 1
ATOM 3865 C C . ASN A 1 527 ? 0.151 -3.509 24.585 1.00 98.06 527 ASN A C 1
ATOM 3867 O O . ASN A 1 527 ? 0.990 -3.677 23.696 1.00 98.06 527 ASN A O 1
ATOM 3871 N N . LYS A 1 528 ? -0.098 -4.433 25.519 1.00 97.50 528 LYS A N 1
ATOM 3872 C CA . LYS A 1 528 ? 0.580 -5.732 25.637 1.00 97.50 528 LYS A CA 1
ATOM 3873 C C . LYS A 1 528 ? -0.416 -6.887 25.584 1.00 97.50 528 LYS A C 1
ATOM 3875 O O . LYS A 1 528 ? -1.397 -6.905 26.327 1.00 97.50 528 LYS A O 1
ATOM 3880 N N . LEU A 1 529 ? -0.126 -7.870 24.732 1.00 97.38 529 LEU A N 1
ATOM 3881 C CA . LEU A 1 529 ? -0.979 -9.040 24.513 1.00 97.38 529 LEU A CA 1
ATOM 3882 C C . LEU A 1 529 ? -0.116 -10.299 24.239 1.00 97.38 529 LEU A C 1
ATOM 3884 O O . LEU A 1 529 ? 0.003 -10.726 23.085 1.00 97.38 529 LEU A O 1
ATOM 3888 N N . PRO A 1 530 ? 0.569 -10.845 25.268 1.00 96.44 530 PRO A N 1
ATOM 3889 C CA . PRO A 1 530 ? 1.415 -12.042 25.176 1.00 96.44 530 PRO A CA 1
ATOM 3890 C C . PRO A 1 530 ? 0.667 -13.301 24.710 1.00 96.44 530 PRO A C 1
ATOM 3892 O O . PRO A 1 530 ? -0.558 -13.349 24.651 1.00 96.44 530 PRO A O 1
ATOM 3895 N N . ASN A 1 531 ? 1.422 -14.359 24.405 1.00 96.00 531 ASN A N 1
ATOM 3896 C CA . ASN A 1 531 ? 0.901 -15.624 23.868 1.00 96.00 531 ASN A CA 1
ATOM 3897 C C . ASN A 1 531 ? -0.100 -16.354 24.783 1.00 96.00 531 ASN A C 1
ATOM 3899 O O . ASN A 1 531 ? -0.930 -17.105 24.280 1.00 96.00 531 ASN A O 1
ATOM 3903 N N . THR A 1 532 ? -0.063 -16.106 26.092 1.00 95.88 532 THR A N 1
ATOM 3904 C CA . THR A 1 532 ? -1.035 -16.611 27.073 1.00 95.88 532 THR A CA 1
ATOM 3905 C C . THR A 1 532 ? -2.416 -15.956 26.968 1.00 95.88 532 THR A C 1
ATOM 3907 O O . THR A 1 532 ? -3.384 -16.506 27.486 1.00 95.88 532 THR A O 1
ATOM 3910 N N . ALA A 1 533 ? -2.541 -14.806 26.299 1.00 97.19 533 ALA A N 1
ATOM 3911 C CA . ALA A 1 533 ? -3.775 -14.024 26.227 1.00 97.19 533 ALA A CA 1
ATOM 3912 C C . ALA A 1 533 ? -4.699 -14.422 25.060 1.00 97.19 533 ALA A C 1
ATOM 3914 O O . ALA A 1 533 ? -5.217 -13.570 24.343 1.00 97.19 533 ALA A O 1
ATOM 3915 N N . ILE A 1 534 ? -4.874 -15.728 24.845 1.00 96.88 534 ILE A N 1
ATOM 3916 C CA . ILE A 1 534 ? -5.656 -16.306 23.737 1.00 96.88 534 ILE A CA 1
ATOM 3917 C C . ILE A 1 534 ? -7.092 -15.748 23.721 1.00 96.88 534 ILE A C 1
ATOM 3919 O O . ILE A 1 534 ? -7.705 -15.589 24.773 1.00 96.88 534 ILE A O 1
ATOM 3923 N N . ASN A 1 535 ? -7.610 -15.442 22.524 1.00 97.69 535 ASN A N 1
ATOM 3924 C CA . ASN A 1 535 ? -8.912 -14.803 22.247 1.00 97.69 535 ASN A CA 1
ATOM 3925 C C . ASN A 1 535 ? -9.116 -13.384 22.828 1.00 97.69 535 ASN A C 1
ATOM 3927 O O . ASN A 1 535 ? -10.147 -12.759 22.560 1.00 97.69 535 ASN A O 1
ATOM 3931 N N . SER A 1 536 ? -8.166 -12.858 23.604 1.00 98.19 536 SER A N 1
ATOM 3932 C CA . SER A 1 536 ? -8.335 -11.604 24.339 1.00 98.19 536 SER A CA 1
ATOM 3933 C C . SER A 1 536 ? -8.296 -10.364 23.435 1.00 98.19 536 SER A C 1
ATOM 3935 O O . SER A 1 536 ? -7.596 -10.325 22.415 1.00 98.19 536 SER A O 1
ATOM 3937 N N . ARG A 1 537 ? -9.038 -9.311 23.811 1.00 98.50 537 ARG A N 1
ATOM 3938 C CA . ARG A 1 537 ? -9.115 -8.050 23.045 1.00 98.50 537 ARG A CA 1
ATOM 3939 C C . ARG A 1 537 ? -8.949 -6.789 23.895 1.00 98.50 537 ARG A C 1
ATOM 3941 O O . ARG A 1 537 ? -9.404 -6.726 25.033 1.00 98.50 537 ARG A O 1
ATOM 3948 N N . ILE A 1 538 ? -8.320 -5.769 23.312 1.00 98.56 538 ILE A N 1
ATOM 3949 C CA . ILE A 1 538 ? -8.032 -4.475 23.948 1.00 98.56 538 ILE A CA 1
ATOM 3950 C C . ILE A 1 538 ? -8.546 -3.327 23.073 1.00 98.56 538 ILE A C 1
ATOM 3952 O O . ILE A 1 538 ? -8.236 -3.265 21.883 1.00 98.56 538 ILE A O 1
ATOM 3956 N N . ILE A 1 539 ? -9.265 -2.381 23.679 1.00 98.62 539 ILE A N 1
ATOM 3957 C CA . ILE A 1 539 ? -9.658 -1.100 23.082 1.00 98.62 539 ILE A CA 1
ATOM 3958 C C . ILE A 1 539 ? -9.200 0.037 24.009 1.00 98.62 539 ILE A C 1
ATOM 3960 O O . ILE A 1 539 ? -9.694 0.163 25.127 1.00 98.62 539 ILE A O 1
ATOM 3964 N N . GLY A 1 540 ? -8.276 0.872 23.531 1.00 97.88 540 GLY A N 1
ATOM 3965 C CA . GLY A 1 540 ? -7.642 1.982 24.251 1.00 97.88 540 GLY A CA 1
ATOM 3966 C C . GLY A 1 540 ? -6.134 1.781 24.456 1.00 97.88 540 GLY A C 1
ATOM 3967 O O . GLY A 1 540 ? -5.499 1.076 23.672 1.00 97.88 540 GLY A O 1
ATOM 3968 N N . ASN A 1 541 ? -5.528 2.452 25.441 1.00 98.06 541 ASN A N 1
ATOM 3969 C CA . ASN A 1 541 ? -4.067 2.637 25.503 1.00 98.06 541 ASN A CA 1
ATOM 3970 C C . ASN A 1 541 ? -3.418 2.151 26.807 1.00 98.06 541 ASN A C 1
ATOM 3972 O O . ASN A 1 541 ? -4.031 2.203 27.868 1.00 98.06 541 ASN A O 1
ATOM 3976 N N . ASN A 1 542 ? -2.133 1.790 26.744 1.00 97.75 542 ASN A N 1
ATOM 3977 C CA . ASN A 1 542 ? -1.311 1.383 27.896 1.00 97.75 542 ASN A CA 1
ATOM 3978 C C . ASN A 1 542 ? -1.861 0.153 28.660 1.00 97.75 542 ASN A C 1
ATOM 3980 O O . ASN A 1 542 ? -1.570 -0.012 29.843 1.00 97.75 542 ASN A O 1
ATOM 3984 N N . ASN A 1 543 ? -2.676 -0.692 28.019 1.00 98.19 543 ASN A N 1
ATOM 3985 C CA . ASN A 1 543 ? -3.324 -1.835 28.665 1.00 98.19 543 ASN A CA 1
ATOM 3986 C C . ASN A 1 543 ? -2.528 -3.139 28.506 1.00 98.19 543 ASN A C 1
ATOM 3988 O O . ASN A 1 543 ? -1.779 -3.320 27.543 1.00 98.19 543 ASN A O 1
ATOM 3992 N N . GLU A 1 544 ? -2.757 -4.095 29.406 1.00 97.94 544 GLU A N 1
ATOM 3993 C CA . GLU A 1 544 ? -2.121 -5.416 29.380 1.00 97.94 544 GLU A CA 1
ATOM 3994 C C . GLU A 1 544 ? -3.128 -6.524 29.721 1.00 97.94 544 GLU A C 1
ATOM 3996 O O . GLU A 1 544 ? -3.771 -6.485 30.766 1.00 97.94 544 GLU A O 1
ATOM 4001 N N . ILE A 1 545 ? -3.239 -7.554 28.881 1.00 98.25 545 ILE A N 1
ATOM 4002 C CA . ILE A 1 545 ? -3.968 -8.783 29.233 1.00 98.25 545 ILE A CA 1
ATOM 4003 C C . ILE A 1 545 ? -2.962 -9.928 29.248 1.00 98.25 545 ILE A C 1
ATOM 4005 O O . ILE A 1 545 ? -2.308 -10.169 28.238 1.00 98.25 545 ILE A O 1
ATOM 4009 N N . THR A 1 546 ? -2.816 -10.629 30.375 1.00 97.06 546 THR A N 1
ATOM 4010 C CA . THR A 1 546 ? -1.791 -11.682 30.540 1.00 97.06 546 THR A CA 1
ATOM 4011 C C . THR A 1 546 ? -2.335 -13.106 30.443 1.00 97.06 546 THR A C 1
ATOM 4013 O O . THR A 1 546 ? -1.575 -14.054 30.633 1.00 97.06 546 THR A O 1
ATOM 4016 N N . ILE A 1 547 ? -3.635 -13.277 30.198 1.00 96.88 547 ILE A N 1
ATOM 4017 C CA . ILE A 1 547 ? -4.336 -14.566 30.260 1.00 96.88 547 ILE A CA 1
ATOM 4018 C C . ILE A 1 547 ? -5.547 -14.592 29.309 1.00 96.88 547 ILE A C 1
ATOM 4020 O O . ILE A 1 547 ? -5.932 -13.560 28.751 1.00 96.88 547 ILE A O 1
ATOM 4024 N N . ASN A 1 548 ? -6.090 -15.780 29.060 1.00 96.69 548 ASN A N 1
ATOM 4025 C CA . ASN A 1 548 ? -7.093 -16.042 28.035 1.00 96.69 548 ASN A CA 1
ATOM 4026 C C . ASN A 1 548 ? -8.472 -15.419 28.317 1.00 96.69 548 ASN A C 1
ATOM 4028 O O . ASN A 1 548 ? -8.884 -15.238 29.467 1.00 96.69 548 ASN A O 1
ATOM 4032 N N . ASP A 1 549 ? -9.181 -15.137 27.223 1.00 97.50 549 ASP A N 1
ATOM 4033 C CA . ASP A 1 549 ? -10.578 -14.692 27.178 1.00 97.50 549 ASP A CA 1
ATOM 4034 C C . ASP A 1 549 ? -10.846 -13.401 27.984 1.00 97.50 549 ASP A C 1
ATOM 4036 O O . ASP A 1 549 ? -11.916 -13.201 28.558 1.00 97.50 549 ASP A O 1
ATOM 4040 N N . GLY A 1 550 ? -9.854 -12.506 28.026 1.00 97.94 550 GLY A N 1
ATOM 4041 C CA . GLY A 1 550 ? -9.941 -11.187 28.650 1.00 97.94 550 GLY A CA 1
ATOM 4042 C C . GLY A 1 550 ? -10.385 -10.088 27.678 1.00 97.94 550 GLY A C 1
ATOM 4043 O O . GLY A 1 550 ? -9.979 -10.072 26.512 1.00 97.94 550 GLY A O 1
ATOM 4044 N N . PHE A 1 551 ? -11.167 -9.113 28.149 1.00 98.56 551 PHE A N 1
ATOM 4045 C CA . PHE A 1 551 ? -11.587 -7.966 27.330 1.00 98.56 551 PHE A CA 1
ATOM 4046 C C . PHE A 1 551 ? -11.448 -6.627 28.066 1.00 98.56 551 PHE A C 1
ATOM 4048 O O . PHE A 1 551 ? -12.057 -6.432 29.116 1.00 98.56 551 PHE A O 1
ATOM 4055 N N . ILE A 1 552 ? -10.669 -5.695 27.502 1.00 98.62 552 ILE A N 1
ATOM 4056 C CA . ILE A 1 552 ? -10.479 -4.335 28.038 1.00 98.62 552 ILE A CA 1
ATOM 4057 C C . ILE A 1 552 ? -11.093 -3.292 27.102 1.00 98.62 552 ILE A C 1
ATOM 4059 O O . ILE A 1 552 ? -10.774 -3.257 25.913 1.00 98.62 552 ILE A O 1
ATOM 4063 N N . VAL A 1 553 ? -11.877 -2.374 27.672 1.00 98.50 553 VAL A N 1
ATOM 4064 C CA . VAL A 1 553 ? -12.258 -1.096 27.054 1.00 98.50 553 VAL A CA 1
ATOM 4065 C C . VAL A 1 553 ? -11.890 0.043 28.007 1.00 98.50 553 VAL A C 1
ATOM 4067 O O . VAL A 1 553 ? -12.556 0.257 29.020 1.00 98.50 553 VAL A O 1
ATOM 4070 N N . GLY A 1 554 ? -10.816 0.770 27.700 1.00 96.88 554 GLY A N 1
ATOM 4071 C CA . GLY A 1 554 ? -10.272 1.826 28.553 1.00 96.88 554 GLY A CA 1
ATOM 4072 C C . GLY A 1 554 ? -8.754 1.954 28.445 1.00 96.88 554 GLY A C 1
ATOM 4073 O O . GLY A 1 554 ? -8.159 1.595 27.431 1.00 96.88 554 GLY A O 1
ATOM 4074 N N . ASN A 1 555 ? -8.116 2.518 29.467 1.00 97.94 555 ASN A N 1
ATOM 4075 C CA . ASN A 1 555 ? -6.689 2.840 29.448 1.00 97.94 555 ASN A CA 1
ATOM 4076 C C . ASN A 1 555 ? -6.000 2.450 30.756 1.00 97.94 555 ASN A C 1
ATOM 4078 O O . ASN A 1 555 ? -6.624 2.506 31.813 1.00 97.94 555 ASN A O 1
ATOM 4082 N N . GLU A 1 556 ? -4.704 2.143 30.693 1.00 98.00 556 GLU A N 1
ATOM 4083 C CA . GLU A 1 556 ? -3.859 1.858 31.870 1.00 98.00 556 GLU A CA 1
ATOM 4084 C C . GLU A 1 556 ? -4.381 0.683 32.721 1.00 98.00 556 GLU A C 1
ATOM 4086 O O . GLU A 1 556 ? -4.092 0.575 33.910 1.00 98.00 556 GLU A O 1
ATOM 4091 N N . SER A 1 557 ? -5.169 -0.204 32.108 1.00 98.00 557 SER A N 1
ATOM 4092 C CA . SER A 1 557 ? -5.846 -1.312 32.776 1.00 98.00 557 SER A CA 1
ATOM 4093 C C . SER A 1 557 ? -5.147 -2.645 32.500 1.00 98.00 557 SER A C 1
ATOM 4095 O O . SER A 1 557 ? -4.659 -2.905 31.395 1.00 98.00 557 SER A O 1
ATOM 4097 N N . LYS A 1 558 ? -5.132 -3.522 33.506 1.00 98.00 558 LYS A N 1
ATOM 4098 C CA . LYS A 1 558 ? -4.558 -4.866 33.444 1.00 98.00 558 LYS A CA 1
ATOM 4099 C C . LYS A 1 558 ? -5.602 -5.936 33.752 1.00 98.00 558 LYS A C 1
ATOM 4101 O O . LYS A 1 558 ? -6.345 -5.806 34.721 1.00 98.00 558 LYS A O 1
ATOM 4106 N N . ILE A 1 559 ? -5.612 -7.011 32.964 1.00 97.75 559 ILE A N 1
ATOM 4107 C CA . ILE A 1 559 ? -6.350 -8.247 33.259 1.00 97.75 559 ILE A CA 1
ATOM 4108 C C . ILE A 1 559 ? -5.352 -9.392 33.442 1.00 97.75 559 ILE A C 1
ATOM 4110 O O . ILE A 1 559 ? -4.561 -9.687 32.542 1.00 97.75 559 ILE A O 1
ATOM 4114 N N . SER A 1 560 ? -5.422 -10.057 34.596 1.00 95.75 560 SER A N 1
ATOM 4115 C CA . SER A 1 560 ? -4.698 -11.301 34.886 1.00 95.75 560 SER A CA 1
ATOM 4116 C C . SER A 1 560 ? -5.591 -12.440 35.396 1.00 95.75 560 SER A C 1
ATOM 4118 O O . SER A 1 560 ? -5.077 -13.531 35.631 1.00 95.75 560 SER A O 1
ATOM 4120 N N . GLY A 1 561 ? -6.901 -12.215 35.539 1.00 93.25 561 GLY A N 1
ATOM 4121 C CA . GLY A 1 561 ? -7.908 -13.274 35.670 1.00 93.25 561 GLY A CA 1
ATOM 4122 C C . GLY A 1 561 ? -8.440 -13.719 34.303 1.00 93.25 561 GLY A C 1
ATOM 4123 O O . GLY A 1 561 ? -8.579 -12.898 33.400 1.00 93.25 561 GLY A O 1
ATOM 4124 N N . SER A 1 562 ? -8.711 -15.015 34.127 1.00 94.38 562 SER A N 1
ATOM 4125 C CA . SER A 1 562 ? -9.259 -15.558 32.869 1.00 94.38 562 SER A CA 1
ATOM 4126 C C . SER A 1 562 ? -10.754 -15.259 32.732 1.00 94.38 562 SER A C 1
ATOM 4128 O O . SER A 1 562 ? -11.444 -15.170 33.746 1.00 94.38 562 SER A O 1
ATOM 4130 N N . HIS A 1 563 ? -11.279 -15.167 31.506 1.00 96.00 563 HIS A N 1
ATOM 4131 C CA . HIS A 1 563 ? -12.713 -14.916 31.254 1.00 96.00 563 HIS A CA 1
ATOM 4132 C C . HIS A 1 563 ? -13.243 -13.617 31.905 1.00 96.00 563 HIS A C 1
ATOM 4134 O O . HIS A 1 563 ? -14.384 -13.563 32.368 1.00 96.00 563 HIS A O 1
ATOM 4140 N N . THR A 1 564 ? -12.402 -12.585 31.997 1.00 96.56 564 THR A N 1
ATOM 4141 C CA . THR A 1 564 ? -12.660 -11.368 32.783 1.00 96.56 564 THR A CA 1
ATOM 4142 C C . THR A 1 564 ? -12.780 -10.133 31.890 1.00 96.56 564 THR A C 1
ATOM 4144 O O . THR A 1 564 ? -12.092 -10.002 30.876 1.00 96.56 564 THR A O 1
ATOM 4147 N N . VAL A 1 565 ? -13.663 -9.203 32.264 1.00 97.94 565 VAL A N 1
ATOM 4148 C CA . VAL A 1 565 ? -13.973 -7.991 31.487 1.00 97.94 565 VAL A CA 1
ATOM 4149 C C . VAL A 1 565 ? -13.700 -6.738 32.316 1.00 97.94 565 VAL A C 1
ATOM 4151 O O . VAL A 1 565 ? -14.156 -6.626 33.452 1.00 97.94 565 VAL A O 1
ATOM 4154 N N . ALA A 1 566 ? -12.998 -5.765 31.735 1.00 97.94 566 ALA A N 1
ATOM 4155 C CA . ALA A 1 566 ? -12.725 -4.466 32.342 1.00 97.94 566 ALA A CA 1
ATOM 4156 C C . ALA A 1 566 ? -13.211 -3.327 31.432 1.00 97.94 566 ALA A C 1
ATOM 4158 O O . ALA A 1 566 ? -12.735 -3.170 30.307 1.00 97.94 566 ALA A O 1
ATOM 4159 N N . PHE A 1 567 ? -14.138 -2.506 31.930 1.00 98.12 567 PHE A N 1
ATOM 4160 C CA . PHE A 1 567 ? -14.660 -1.329 31.232 1.00 98.12 567 PHE A CA 1
ATOM 4161 C C . PHE A 1 567 ? -14.386 -0.076 32.072 1.00 98.12 567 PHE A C 1
ATOM 4163 O O . PHE A 1 567 ? -15.125 0.242 33.005 1.00 98.12 567 PHE A O 1
ATOM 4170 N N . GLY A 1 568 ? -13.300 0.631 31.771 1.00 95.69 568 GLY A N 1
ATOM 4171 C CA . GLY A 1 568 ? -12.805 1.766 32.552 1.00 95.69 568 GLY A CA 1
ATOM 4172 C C . GLY A 1 568 ? -11.281 1.894 32.506 1.00 95.69 568 GLY A C 1
ATOM 4173 O O . GLY A 1 568 ? -10.587 1.065 31.917 1.00 95.69 568 GLY A O 1
ATOM 4174 N N . ASN A 1 569 ? -10.756 2.949 33.133 1.00 97.44 569 ASN A N 1
ATOM 4175 C CA . ASN A 1 569 ? -9.314 3.203 33.192 1.00 97.44 569 ASN A CA 1
ATOM 4176 C C . ASN A 1 569 ? -8.725 2.815 34.561 1.00 97.44 569 ASN A C 1
ATOM 4178 O O . ASN A 1 569 ? -9.432 2.901 35.570 1.00 97.44 569 ASN A O 1
ATOM 4182 N N . ASN A 1 570 ? -7.437 2.463 34.592 1.00 97.06 570 ASN A N 1
ATOM 4183 C CA . ASN A 1 570 ? -6.685 2.090 35.797 1.00 97.06 570 ASN A CA 1
ATOM 4184 C C . ASN A 1 570 ? -7.378 0.980 36.624 1.00 97.06 570 ASN A C 1
ATOM 4186 O O . ASN A 1 570 ? -7.587 1.104 37.832 1.00 97.06 570 ASN A O 1
ATOM 4190 N N . ILE A 1 571 ? -7.797 -0.092 35.945 1.00 96.94 571 ILE A N 1
ATOM 4191 C CA . ILE A 1 571 ? -8.373 -1.308 36.545 1.00 96.94 571 ILE A CA 1
ATOM 4192 C C . ILE A 1 571 ? -7.278 -2.379 36.670 1.00 96.94 571 ILE A C 1
ATOM 4194 O O . ILE A 1 571 ? -6.502 -2.569 35.739 1.00 96.94 571 ILE A O 1
ATOM 4198 N N . ASN A 1 572 ? -7.238 -3.128 37.777 1.00 94.31 572 ASN A N 1
ATOM 4199 C CA . ASN A 1 572 ? -6.279 -4.222 38.001 1.00 94.31 572 ASN A CA 1
ATOM 4200 C C . ASN A 1 572 ? -7.014 -5.547 38.276 1.00 94.31 572 ASN A C 1
ATOM 4202 O O . ASN A 1 572 ? -7.078 -6.032 39.407 1.00 94.31 572 ASN A O 1
ATOM 4206 N N . ALA A 1 573 ? -7.622 -6.102 37.230 1.00 94.44 573 ALA A N 1
ATOM 4207 C CA . ALA A 1 573 ? -8.576 -7.200 37.308 1.00 94.44 573 ALA A CA 1
ATOM 4208 C C . ALA A 1 573 ? -7.885 -8.573 37.406 1.00 94.44 573 ALA A C 1
ATOM 4210 O O . ALA A 1 573 ? -7.486 -9.171 36.400 1.00 94.44 573 ALA A O 1
ATOM 4211 N N . LYS A 1 574 ? -7.733 -9.064 38.641 1.00 90.88 574 LYS A N 1
ATOM 4212 C CA . LYS A 1 574 ? -7.030 -10.321 38.961 1.00 90.88 574 LYS A CA 1
ATOM 4213 C C . LYS A 1 574 ? -7.961 -11.525 39.097 1.00 90.88 574 LYS A C 1
ATOM 4215 O O . LYS A 1 574 ? -7.540 -12.635 38.779 1.00 90.88 574 LYS A O 1
ATOM 4220 N N . GLU A 1 575 ? -9.197 -11.317 39.546 1.00 89.56 575 GLU A N 1
ATOM 4221 C CA . GLU A 1 575 ? -10.172 -12.401 39.684 1.00 89.56 575 GLU A CA 1
ATOM 4222 C C . GLU A 1 575 ? -10.614 -12.890 38.298 1.00 89.56 575 GLU A C 1
ATOM 4224 O O . GLU A 1 575 ? -10.810 -12.094 37.374 1.00 89.56 575 GLU A O 1
ATOM 4229 N N . SER A 1 576 ? -10.758 -14.208 38.144 1.00 91.25 576 SER A N 1
ATOM 4230 C CA . SER A 1 576 ? -11.312 -14.813 36.923 1.00 91.25 576 SER A CA 1
ATOM 4231 C C . SER A 1 576 ? -12.839 -14.688 36.888 1.00 91.25 576 SER A C 1
ATOM 4233 O O . SER A 1 576 ? -13.463 -14.429 37.919 1.00 91.25 576 SER A O 1
ATOM 4235 N N . GLN A 1 577 ? -13.439 -14.877 35.708 1.00 92.75 577 GLN A N 1
ATOM 4236 C CA . GLN A 1 577 ? -14.893 -14.901 35.486 1.00 92.75 577 GLN A CA 1
ATOM 4237 C C . GLN A 1 577 ? -15.616 -13.655 36.040 1.00 92.75 577 GLN A C 1
ATOM 4239 O O . GLN A 1 577 ? -16.753 -13.731 36.507 1.00 92.75 577 GLN A O 1
ATOM 4244 N N . SER A 1 578 ? -14.931 -12.507 36.034 1.00 93.50 578 SER A N 1
ATOM 4245 C CA . SER A 1 578 ? -15.326 -11.309 36.781 1.00 93.50 578 SER A CA 1
ATOM 4246 C C . SER A 1 578 ? -15.423 -10.064 35.897 1.00 93.50 578 SER A C 1
ATOM 4248 O O . SER A 1 578 ? -14.841 -9.991 34.814 1.00 93.50 578 SER A O 1
ATOM 4250 N N . VAL A 1 579 ? -16.166 -9.059 36.361 1.00 96.31 579 VAL A N 1
ATOM 4251 C CA . VAL A 1 579 ? -16.466 -7.830 35.616 1.00 96.31 579 VAL A CA 1
ATOM 4252 C C . VAL A 1 579 ? -16.107 -6.600 36.454 1.00 96.31 579 VAL A C 1
ATOM 4254 O O . VAL A 1 579 ? -16.549 -6.455 37.590 1.00 96.31 579 VAL A O 1
ATOM 4257 N N . TYR A 1 580 ? -15.309 -5.695 35.890 1.00 96.44 580 TYR A N 1
ATOM 4258 C CA . TYR A 1 580 ? -14.806 -4.491 36.557 1.00 96.44 580 TYR A CA 1
ATOM 4259 C C . TYR A 1 580 ? -15.287 -3.244 35.796 1.00 96.44 580 TYR A C 1
ATOM 4261 O O . TYR A 1 580 ? -14.940 -3.061 34.627 1.00 96.44 580 TYR A O 1
ATOM 4269 N N . LEU A 1 581 ? -16.098 -2.391 36.436 1.00 97.00 581 LEU A N 1
ATOM 4270 C CA . LEU A 1 581 ? -16.838 -1.301 35.781 1.00 97.00 581 LEU A CA 1
ATOM 4271 C C . LEU A 1 581 ? -16.538 0.083 36.386 1.00 97.00 581 LEU A C 1
ATOM 4273 O O . LEU A 1 581 ? -17.024 0.443 37.458 1.00 97.00 581 LEU A O 1
ATOM 4277 N N . GLY A 1 582 ? -15.809 0.905 35.631 1.00 95.31 582 GLY A N 1
ATOM 4278 C CA . GLY A 1 582 ? -15.486 2.300 35.942 1.00 95.31 582 GLY A CA 1
ATOM 4279 C C . GLY A 1 582 ? -14.034 2.524 36.380 1.00 95.31 582 GLY A C 1
ATOM 4280 O O . GLY A 1 582 ? -13.281 1.585 36.621 1.00 95.31 582 GLY A O 1
ATOM 4281 N N . PHE A 1 583 ? -13.635 3.792 36.495 1.00 95.75 583 PHE A N 1
ATOM 4282 C CA . PHE A 1 583 ? -12.279 4.205 36.893 1.00 95.75 583 PHE A CA 1
ATOM 4283 C C . PHE A 1 583 ? -11.867 3.660 38.272 1.00 95.75 583 PHE A C 1
ATOM 4285 O O . PHE A 1 583 ? -12.695 3.672 39.183 1.00 95.75 583 PHE A O 1
ATOM 4292 N N . ASN A 1 584 ? -10.613 3.228 38.446 1.00 94.75 584 ASN A N 1
ATOM 4293 C CA . ASN A 1 584 ? -10.079 2.692 39.714 1.00 94.75 584 ASN A CA 1
ATOM 4294 C C . ASN A 1 584 ? -10.936 1.568 40.338 1.00 94.75 584 ASN A C 1
ATOM 4296 O O . ASN A 1 584 ? -10.990 1.439 41.565 1.00 94.75 584 ASN A O 1
ATOM 4300 N N . SER A 1 585 ? -11.661 0.798 39.521 1.00 93.75 585 SER A N 1
ATOM 4301 C CA . SER A 1 585 ? -12.489 -0.289 40.045 1.00 93.75 585 SER A CA 1
ATOM 4302 C C . SER A 1 585 ? -11.615 -1.499 40.339 1.00 93.75 585 SER A C 1
ATOM 4304 O O . SER A 1 585 ? -10.861 -1.952 39.477 1.00 93.75 585 SER A O 1
ATOM 4306 N N . ASP A 1 586 ? -11.719 -2.002 41.560 1.00 89.12 586 ASP A N 1
ATOM 4307 C CA . ASP A 1 586 ? -10.916 -3.095 42.098 1.00 89.12 586 ASP A CA 1
ATOM 4308 C C . ASP A 1 586 ? -11.807 -3.966 42.998 1.00 89.12 586 ASP A C 1
ATOM 4310 O O . ASP A 1 586 ? -12.982 -3.663 43.231 1.00 89.12 586 ASP A O 1
ATOM 4314 N N . PHE A 1 587 ? -11.262 -5.061 43.505 1.00 81.12 587 PHE A N 1
ATOM 4315 C CA . PHE A 1 587 ? -11.928 -5.927 44.469 1.00 81.12 587 PHE A CA 1
ATOM 4316 C C . PHE A 1 587 ? -11.205 -5.873 45.811 1.00 81.12 587 PHE A C 1
ATOM 4318 O O . PHE A 1 587 ? -9.992 -5.682 45.874 1.00 81.12 587 PHE A O 1
ATOM 4325 N N . ASN A 1 588 ? -11.945 -6.046 46.905 1.00 71.00 588 ASN A N 1
ATOM 4326 C CA . ASN A 1 588 ? -11.307 -6.182 48.205 1.00 71.00 588 ASN A CA 1
ATOM 4327 C C . ASN A 1 588 ? -10.580 -7.537 48.257 1.00 71.00 588 ASN A C 1
ATOM 4329 O O . ASN A 1 588 ? -11.212 -8.580 48.094 1.00 71.00 588 ASN A O 1
ATOM 4333 N N . SER A 1 589 ? -9.271 -7.536 48.500 1.00 61.31 589 SER A N 1
ATOM 4334 C CA . SER A 1 589 ? -8.478 -8.759 48.669 1.00 61.31 589 SER A CA 1
ATOM 4335 C C . SER A 1 589 ? -8.307 -9.179 50.136 1.00 61.31 589 SER A C 1
ATOM 4337 O O . SER A 1 589 ? -7.483 -10.049 50.417 1.00 61.31 589 SER A O 1
ATOM 4339 N N . ASP A 1 590 ? -9.010 -8.546 51.083 1.00 56.91 590 ASP A N 1
ATOM 4340 C CA . ASP A 1 590 ? -8.882 -8.874 52.503 1.00 56.91 590 ASP A CA 1
ATOM 4341 C C . ASP A 1 590 ? -9.486 -10.251 52.845 1.00 56.91 590 ASP A C 1
ATOM 4343 O O . ASP A 1 590 ? -10.500 -10.714 52.319 1.00 56.91 590 ASP A O 1
ATOM 4347 N N . SER A 1 591 ? -8.782 -10.956 53.715 1.00 49.41 591 SER A N 1
ATOM 4348 C CA . SER A 1 591 ? -8.357 -12.336 53.459 1.00 49.41 591 SER A CA 1
ATOM 4349 C C . SER A 1 591 ? -9.371 -13.431 53.821 1.00 49.41 591 SER A C 1
ATOM 4351 O O . SER A 1 591 ? -8.992 -14.588 53.996 1.00 49.41 591 SER A O 1
ATOM 4353 N N . THR A 1 592 ? -10.665 -13.100 53.931 1.00 48.38 592 THR A N 1
ATOM 4354 C CA . THR A 1 592 ? -11.706 -14.081 54.313 1.00 48.38 592 THR A CA 1
ATOM 4355 C C . THR A 1 592 ? -13.056 -13.983 53.592 1.00 48.38 592 THR A C 1
ATOM 4357 O O . THR A 1 592 ? -13.772 -14.984 53.589 1.00 48.38 592 THR A O 1
ATOM 4360 N N . LYS A 1 593 ? -13.459 -12.829 53.028 1.00 55.47 593 LYS A N 1
ATOM 4361 C CA . LYS A 1 593 ? -14.868 -12.582 52.623 1.00 55.47 593 LYS A CA 1
ATOM 4362 C C . LYS A 1 593 ? -15.037 -11.604 51.444 1.00 55.47 593 LYS A C 1
ATOM 4364 O O . LYS A 1 593 ? -15.841 -10.676 51.532 1.00 55.47 593 LYS A O 1
ATOM 4369 N N . SER A 1 594 ? -14.275 -11.775 50.361 1.00 55.69 594 SER A N 1
ATOM 4370 C CA . SER A 1 594 ? -14.434 -10.916 49.166 1.00 55.69 594 SER A CA 1
ATOM 4371 C C . SER A 1 594 ? -13.836 -11.421 47.844 1.00 55.69 594 SER A C 1
ATOM 4373 O O . SER A 1 594 ? -14.187 -10.880 46.798 1.00 55.69 594 SER A O 1
ATOM 4375 N N . ALA A 1 595 ? -12.989 -12.456 47.842 1.00 56.69 595 ALA A N 1
ATOM 4376 C CA . ALA A 1 595 ? -12.581 -13.131 46.603 1.00 56.69 595 ALA A CA 1
ATOM 4377 C C . ALA A 1 595 ? -13.755 -13.926 45.998 1.00 56.69 595 ALA A C 1
ATOM 4379 O O . ALA A 1 595 ? -14.572 -14.485 46.743 1.00 56.69 595 ALA A O 1
ATOM 4380 N N . GLY A 1 596 ? -13.818 -14.032 44.666 1.00 54.91 596 GLY A N 1
ATOM 4381 C CA . GLY A 1 596 ? -14.988 -14.517 43.909 1.00 54.91 596 GLY A CA 1
ATOM 4382 C C . GLY A 1 596 ? -15.341 -16.004 44.054 1.00 54.91 596 GLY A C 1
ATOM 4383 O O . GLY A 1 596 ? -16.209 -16.486 43.338 1.00 54.91 596 GLY A O 1
ATOM 4384 N N . ASN A 1 597 ? -14.676 -16.716 44.967 1.00 56.50 597 ASN A N 1
ATOM 4385 C CA . ASN A 1 597 ? -14.802 -18.151 45.245 1.00 56.50 597 ASN A CA 1
ATOM 4386 C C . ASN A 1 597 ? -14.859 -18.436 46.770 1.00 56.50 597 ASN A C 1
ATOM 4388 O O . ASN A 1 597 ? -14.472 -19.501 47.246 1.00 56.50 597 ASN A O 1
ATOM 4392 N N . THR A 1 598 ? -15.272 -17.452 47.577 1.00 63.09 598 THR A N 1
ATOM 4393 C CA . THR A 1 598 ? -15.517 -17.637 49.020 1.00 63.09 598 THR A CA 1
ATOM 4394 C C . THR A 1 598 ? -16.972 -18.045 49.256 1.00 63.09 598 THR A C 1
ATOM 4396 O O . THR A 1 598 ? -17.873 -17.478 48.648 1.00 63.09 598 THR A O 1
ATOM 4399 N N . THR A 1 599 ? -17.223 -19.050 50.104 1.00 74.62 599 THR A N 1
ATOM 4400 C CA . THR A 1 599 ? -18.584 -19.566 50.333 1.00 74.62 599 THR A CA 1
ATOM 4401 C C . THR A 1 599 ? -19.322 -18.772 51.413 1.00 74.62 599 THR A C 1
ATOM 4403 O O . THR A 1 599 ? -18.899 -18.737 52.569 1.00 74.62 599 THR A O 1
ATOM 4406 N N . TYR A 1 600 ? -20.470 -18.199 51.057 1.00 76.94 600 TYR A N 1
ATOM 4407 C CA . TYR A 1 600 ? -21.360 -17.445 51.942 1.00 76.94 600 TYR A CA 1
ATOM 4408 C C . TYR A 1 600 ? -22.598 -18.281 52.278 1.00 76.94 600 TYR A C 1
ATOM 4410 O O . TYR A 1 600 ? -23.694 -17.966 51.838 1.00 76.94 600 TYR A O 1
ATOM 4418 N N . SER A 1 601 ? -22.445 -19.369 53.039 1.00 80.44 601 SER A N 1
ATOM 4419 C CA . SER A 1 601 ? -23.581 -20.259 53.340 1.00 80.44 601 SER A CA 1
ATOM 4420 C C . SER A 1 601 ? -24.691 -19.583 54.148 1.00 80.44 601 SER A C 1
ATOM 4422 O O . SER A 1 601 ? -25.864 -19.843 53.901 1.00 80.44 601 SER A O 1
ATOM 4424 N N . SER A 1 602 ? -24.335 -18.748 55.131 1.00 83.81 602 SER A N 1
ATOM 4425 C CA . SER A 1 602 ? -25.295 -18.216 56.104 1.00 83.81 602 SER A CA 1
ATOM 4426 C C . SER A 1 602 ? -24.758 -17.044 56.933 1.00 83.81 602 SER A C 1
ATOM 4428 O O . SER A 1 602 ? -23.547 -16.935 57.147 1.00 83.81 602 SER A O 1
ATOM 4430 N N . TYR A 1 603 ? -25.660 -16.264 57.533 1.00 84.06 603 TYR A N 1
ATOM 4431 C CA . TYR A 1 603 ? -25.377 -15.352 58.647 1.00 84.06 603 TYR A CA 1
ATOM 4432 C C . TYR A 1 603 ? -25.939 -15.887 59.975 1.00 84.06 603 TYR A C 1
ATOM 4434 O O . TYR A 1 603 ? -27.092 -16.309 60.053 1.00 84.06 603 TYR A O 1
ATOM 4442 N N . ASN A 1 604 ? -25.136 -15.829 61.041 1.00 87.06 604 ASN A N 1
ATOM 4443 C CA . ASN A 1 604 ? -25.535 -16.221 62.393 1.00 87.06 604 ASN A CA 1
ATOM 4444 C C . ASN A 1 604 ? -25.824 -14.984 63.248 1.00 87.06 604 ASN A C 1
ATOM 4446 O O . ASN A 1 604 ? -24.922 -14.197 63.529 1.00 87.06 604 ASN A O 1
ATOM 4450 N N . LEU A 1 605 ? -27.065 -14.854 63.714 1.00 87.19 605 LEU A N 1
ATOM 4451 C CA . LEU A 1 605 ? -27.479 -13.814 64.649 1.00 87.19 605 LEU A CA 1
ATOM 4452 C C . LEU A 1 605 ? -27.219 -14.305 66.081 1.00 87.19 605 LEU A C 1
ATOM 4454 O O . LEU A 1 605 ? -27.900 -15.206 66.581 1.00 87.19 605 LEU A O 1
ATOM 4458 N N . THR A 1 606 ? -26.195 -13.741 66.717 1.00 89.75 606 THR A N 1
ATOM 4459 C CA . THR A 1 606 ? -25.721 -14.087 68.067 1.00 89.75 606 THR A CA 1
ATOM 4460 C C . THR A 1 606 ? -26.209 -13.104 69.127 1.00 89.75 606 THR A C 1
ATOM 4462 O O . THR A 1 606 ? -26.406 -11.926 68.837 1.00 89.75 606 THR A O 1
ATOM 4465 N N . ASP A 1 607 ? -26.340 -13.552 70.379 1.00 86.25 607 ASP A N 1
ATOM 4466 C CA . ASP A 1 607 ? -26.468 -12.628 71.513 1.00 86.25 607 ASP A CA 1
ATOM 4467 C C . ASP A 1 607 ? -25.129 -11.977 71.908 1.00 86.25 607 ASP A C 1
ATOM 4469 O O . ASP A 1 607 ? -24.067 -12.285 71.365 1.00 86.25 607 ASP A O 1
ATOM 4473 N N . LYS A 1 608 ? -25.183 -11.078 72.901 1.00 84.31 608 LYS A N 1
ATOM 4474 C CA . LYS A 1 608 ? -24.024 -10.358 73.454 1.00 84.31 608 LYS A CA 1
ATOM 4475 C C . LYS A 1 608 ? -22.928 -11.252 74.064 1.00 84.31 608 LYS A C 1
ATOM 4477 O O . LYS A 1 608 ? -21.851 -10.745 74.358 1.00 84.31 608 LYS A O 1
ATOM 4482 N N . ASN A 1 609 ? -23.194 -12.546 74.263 1.00 84.88 609 ASN A N 1
ATOM 4483 C CA . ASN A 1 609 ? -22.230 -13.534 74.750 1.00 84.88 609 ASN A CA 1
ATOM 4484 C C . ASN A 1 609 ? -21.686 -14.419 73.605 1.00 84.88 609 ASN A C 1
ATOM 4486 O O . ASN A 1 609 ? -20.942 -15.362 73.865 1.00 84.88 609 ASN A O 1
ATOM 4490 N N . GLY A 1 610 ? -22.067 -14.150 72.349 1.00 84.44 610 GLY A N 1
ATOM 4491 C CA . GLY A 1 610 ? -21.662 -14.918 71.169 1.00 84.44 610 GLY A CA 1
ATOM 4492 C C . GLY A 1 610 ? -22.509 -16.165 70.887 1.00 84.44 610 GLY A C 1
ATOM 4493 O O . GLY A 1 610 ? -22.184 -16.918 69.971 1.00 84.44 610 GLY A O 1
ATOM 4494 N N . VAL A 1 611 ? -23.600 -16.407 71.626 1.00 89.62 611 VAL A N 1
ATOM 4495 C CA . VAL A 1 611 ? -24.434 -17.605 71.424 1.00 89.62 611 VAL A CA 1
ATOM 4496 C C . VAL A 1 611 ? -25.394 -17.381 70.259 1.00 89.62 611 VAL A C 1
ATOM 4498 O O . VAL A 1 611 ? -26.224 -16.471 70.304 1.00 89.62 611 VAL A O 1
ATOM 4501 N N . VAL A 1 612 ? -25.312 -18.225 69.225 1.00 88.62 612 VAL A N 1
ATOM 4502 C CA . VAL A 1 612 ? -26.207 -18.178 68.055 1.00 88.62 612 VAL A CA 1
ATOM 4503 C C . VAL A 1 612 ? -27.658 -18.397 68.496 1.00 88.62 612 VAL A C 1
ATOM 4505 O O . VAL A 1 612 ? -27.979 -19.406 69.120 1.00 88.62 612 VAL A O 1
ATOM 4508 N N . LYS A 1 613 ? -28.539 -17.446 68.171 1.00 89.12 613 LYS A N 1
ATOM 4509 C CA . LYS A 1 613 ? -29.995 -17.544 68.379 1.00 89.12 613 LYS A CA 1
ATOM 4510 C C . LYS A 1 613 ? -30.729 -17.988 67.124 1.00 89.12 613 LYS A C 1
ATOM 4512 O O . LYS A 1 613 ? -31.746 -18.667 67.228 1.00 89.12 613 LYS A O 1
ATOM 4517 N N . LYS A 1 614 ? -30.234 -17.587 65.951 1.00 88.19 614 LYS A N 1
ATOM 4518 C CA . LYS A 1 614 ? -30.802 -17.962 64.655 1.00 88.19 614 LYS A CA 1
ATOM 4519 C C . LYS A 1 614 ? -29.745 -17.908 63.556 1.00 88.19 614 LYS A C 1
ATOM 4521 O O . LYS A 1 614 ? -28.923 -16.994 63.534 1.00 88.19 614 LYS A O 1
ATOM 4526 N N . THR A 1 615 ? -29.824 -18.857 62.636 1.00 89.00 615 THR A N 1
ATOM 4527 C CA . THR A 1 615 ? -29.077 -18.871 61.376 1.00 89.00 615 THR A CA 1
ATOM 4528 C C . THR A 1 615 ? -30.007 -18.430 60.246 1.00 89.00 615 THR A C 1
ATOM 4530 O O . THR A 1 615 ? -31.199 -18.748 60.256 1.00 89.00 615 THR A O 1
ATOM 4533 N N . PHE A 1 616 ? -29.471 -17.661 59.305 1.00 85.50 616 PHE A N 1
ATOM 4534 C CA . PHE A 1 616 ? -30.129 -17.243 58.073 1.00 85.50 616 PHE A CA 1
ATOM 4535 C C . PHE A 1 616 ? -29.270 -17.725 56.908 1.00 85.50 616 PHE A C 1
ATOM 4537 O O . PHE A 1 616 ? -28.202 -17.162 56.671 1.00 85.50 616 PHE A O 1
ATOM 4544 N N . ASP A 1 617 ? -29.704 -18.780 56.228 1.00 86.94 617 ASP A N 1
ATOM 4545 C CA . ASP A 1 617 ? -29.001 -19.320 55.064 1.00 86.94 617 ASP A CA 1
ATOM 4546 C C . ASP A 1 617 ? -29.192 -18.408 53.842 1.00 86.94 617 ASP A C 1
ATOM 4548 O O . ASP A 1 617 ? -30.227 -17.747 53.705 1.00 86.94 617 ASP A O 1
ATOM 4552 N N . PHE A 1 618 ? -28.192 -18.353 52.961 1.00 86.31 618 PHE A N 1
ATOM 4553 C CA . PHE A 1 618 ? -28.211 -17.518 51.759 1.00 86.31 618 PHE A CA 1
ATOM 4554 C C . PHE A 1 618 ? -28.365 -18.352 50.480 1.00 86.31 618 PHE A C 1
ATOM 4556 O O . PHE A 1 618 ? -27.793 -19.435 50.339 1.00 86.31 618 PHE A O 1
ATOM 4563 N N . ALA A 1 619 ? -29.112 -17.811 49.514 1.00 84.69 619 ALA A N 1
ATOM 4564 C CA . ALA A 1 619 ? -29.197 -18.357 48.165 1.00 84.69 619 ALA A CA 1
ATOM 4565 C C . ALA A 1 619 ? -27.855 -18.221 47.421 1.00 84.69 619 ALA A C 1
ATOM 4567 O O . ALA A 1 619 ? -27.092 -17.291 47.670 1.00 84.69 619 ALA A O 1
ATOM 4568 N N . ALA A 1 620 ? -27.589 -19.141 46.486 1.00 83.44 620 ALA A N 1
ATOM 4569 C CA . ALA A 1 620 ? -26.367 -19.182 45.669 1.00 83.44 620 ALA A CA 1
ATOM 4570 C C . ALA A 1 620 ? -25.052 -18.956 46.467 1.00 83.44 620 ALA A C 1
ATOM 4572 O O . ALA A 1 620 ? -24.253 -18.089 46.113 1.00 83.44 620 ALA A O 1
ATOM 4573 N N . PRO A 1 621 ? -24.781 -19.744 47.530 1.00 82.50 621 PRO A N 1
ATOM 4574 C CA . PRO A 1 621 ? -23.709 -19.455 48.487 1.00 82.50 621 PRO A CA 1
ATOM 4575 C C . PRO A 1 621 ? -22.287 -19.592 47.919 1.00 82.50 621 PRO A C 1
ATOM 4577 O O . PRO A 1 621 ? -21.336 -19.197 48.587 1.00 82.50 621 PRO A O 1
ATOM 4580 N N . VAL A 1 622 ? -22.116 -20.151 46.717 1.00 82.88 622 VAL A N 1
ATOM 4581 C CA . VAL A 1 622 ? -20.834 -20.212 45.998 1.00 82.88 622 VAL A CA 1
ATOM 4582 C C . VAL A 1 622 ? -20.929 -19.306 44.763 1.00 82.88 622 VAL A C 1
ATOM 4584 O O . VAL A 1 622 ? -21.512 -19.727 43.760 1.00 82.88 622 VAL A O 1
ATOM 4587 N N . PRO A 1 623 ? -20.394 -18.071 44.807 1.00 81.06 623 PRO A N 1
ATOM 4588 C CA . PRO A 1 623 ? -20.230 -17.256 43.608 1.00 81.06 623 PRO A CA 1
ATOM 4589 C C . PRO A 1 623 ? -19.205 -17.888 42.651 1.00 81.06 623 PRO A C 1
ATOM 4591 O O . PRO A 1 623 ? -18.359 -18.682 43.057 1.00 81.06 623 PRO A O 1
ATOM 4594 N N . VAL A 1 624 ? -19.287 -17.521 41.369 1.00 85.06 624 VAL A N 1
ATOM 4595 C CA . VAL A 1 624 ? -18.344 -17.955 40.312 1.00 85.06 624 VAL A CA 1
ATOM 4596 C C . VAL A 1 624 ? -17.322 -16.875 39.936 1.00 85.06 624 VAL A C 1
ATOM 4598 O O . VAL A 1 624 ? -16.491 -17.092 39.062 1.00 85.06 624 VAL A O 1
ATOM 4601 N N . GLY A 1 625 ? -17.431 -15.696 40.543 1.00 87.00 625 GLY A N 1
ATOM 4602 C CA . GLY A 1 625 ? -16.773 -14.452 40.160 1.00 87.00 625 GLY A CA 1
ATOM 4603 C C . GLY A 1 625 ? -17.517 -13.260 40.767 1.00 87.00 625 GLY A C 1
ATOM 4604 O O . GLY A 1 625 ? -18.477 -13.435 41.521 1.00 87.00 625 GLY A O 1
ATOM 4605 N N . ILE A 1 626 ? -17.086 -12.041 40.446 1.00 87.75 626 ILE A N 1
ATOM 4606 C CA . ILE A 1 626 ? -17.653 -10.795 40.988 1.00 87.75 626 ILE A CA 1
ATOM 4607 C C . ILE A 1 626 ? -17.983 -9.782 39.888 1.00 87.75 626 ILE A C 1
ATOM 4609 O O . ILE A 1 626 ? -17.375 -9.778 38.821 1.00 87.75 626 ILE A O 1
ATOM 4613 N N . THR A 1 627 ? -18.903 -8.860 40.178 1.00 92.44 627 THR A N 1
ATOM 4614 C CA . THR A 1 627 ? -19.015 -7.587 39.450 1.00 92.44 627 THR A CA 1
ATOM 4615 C C . THR A 1 627 ? -18.682 -6.449 40.407 1.00 92.44 627 THR A C 1
ATOM 4617 O O . THR A 1 627 ? -19.430 -6.210 41.353 1.00 92.44 627 THR A O 1
ATOM 4620 N N . THR A 1 628 ? -17.570 -5.748 40.178 1.00 91.56 628 THR A N 1
ATOM 4621 C CA . THR A 1 628 ? -17.192 -4.559 40.957 1.00 91.56 628 THR A CA 1
ATOM 4622 C C . THR A 1 628 ? -17.447 -3.277 40.171 1.00 91.56 628 THR A C 1
ATOM 4624 O O . THR A 1 628 ? -17.145 -3.178 38.981 1.00 91.56 628 THR A O 1
ATOM 4627 N N . ILE A 1 629 ? -18.008 -2.283 40.860 1.00 94.31 629 ILE A N 1
ATOM 4628 C CA . ILE A 1 629 ? -18.359 -0.965 40.312 1.00 94.31 629 ILE A CA 1
ATOM 4629 C C . ILE A 1 629 ? -17.558 0.174 40.960 1.00 94.31 629 ILE A C 1
ATOM 4631 O O . ILE A 1 629 ? -17.922 1.339 40.810 1.00 94.31 629 ILE A O 1
ATOM 4635 N N . GLY A 1 630 ? -16.495 -0.129 41.708 1.00 91.31 630 GLY A N 1
ATOM 4636 C CA . GLY A 1 630 ? -15.691 0.847 42.450 1.00 91.31 630 GLY A CA 1
ATOM 4637 C C . GLY A 1 630 ? -14.545 0.180 43.208 1.00 91.31 630 GLY A C 1
ATOM 4638 O O . GLY A 1 630 ? -14.103 -0.902 42.836 1.00 91.31 630 GLY A O 1
ATOM 4639 N N . SER A 1 631 ? -14.062 0.818 44.266 1.00 89.81 631 SER A N 1
ATOM 4640 C CA . SER A 1 631 ? -13.071 0.257 45.198 1.00 89.81 631 SER A CA 1
ATOM 4641 C C . SER A 1 631 ? -13.349 0.750 46.623 1.00 89.81 631 SER A C 1
ATOM 4643 O O . SER A 1 631 ? -14.264 1.547 46.826 1.00 89.81 631 SER A O 1
ATOM 4645 N N . ILE A 1 632 ? -12.615 0.243 47.619 1.00 86.44 632 ILE A N 1
ATOM 4646 C CA . ILE A 1 632 ? -12.851 0.562 49.039 1.00 86.44 632 ILE A CA 1
ATOM 4647 C C . ILE A 1 632 ? -12.622 2.063 49.287 1.00 86.44 632 ILE A C 1
ATOM 4649 O O . ILE A 1 632 ? -11.548 2.583 48.975 1.00 86.44 632 ILE A O 1
ATOM 4653 N N . ASN A 1 633 ? -13.594 2.747 49.895 1.00 88.38 633 ASN A N 1
ATOM 4654 C CA . ASN A 1 633 ? -13.661 4.212 50.040 1.00 88.38 633 ASN A CA 1
ATOM 4655 C C . ASN A 1 633 ? -13.795 4.968 48.695 1.00 88.38 633 ASN A C 1
ATOM 4657 O O . ASN A 1 633 ? -13.439 6.143 48.581 1.00 88.38 633 ASN A O 1
ATOM 4661 N N . SER A 1 634 ? -14.252 4.291 47.642 1.00 91.06 634 SER A N 1
ATOM 4662 C CA . SER A 1 634 ? -14.527 4.828 46.300 1.00 91.06 634 SER A CA 1
ATOM 4663 C C . SER A 1 634 ? -15.649 4.030 45.615 1.00 91.06 634 SER A C 1
ATOM 4665 O O . SER A 1 634 ? -15.616 3.729 44.416 1.00 91.06 634 SER A O 1
ATOM 4667 N N . GLU A 1 635 ? -16.652 3.660 46.407 1.00 92.38 635 GLU A N 1
ATOM 4668 C CA . GLU A 1 635 ? -17.846 2.929 46.002 1.00 92.38 635 GLU A CA 1
ATOM 4669 C C . GLU A 1 635 ? -18.771 3.796 45.129 1.00 92.38 635 GLU A C 1
ATOM 4671 O O . GLU A 1 635 ? -18.798 5.027 45.220 1.00 92.38 635 GLU A O 1
ATOM 4676 N N . ARG A 1 636 ? -19.585 3.158 44.278 1.00 94.81 636 ARG A N 1
ATOM 4677 C CA . ARG A 1 636 ? -20.565 3.846 43.419 1.00 94.81 636 ARG A CA 1
ATOM 4678 C C . ARG A 1 636 ? -21.990 3.436 43.767 1.00 94.81 636 ARG A C 1
ATOM 4680 O O . ARG A 1 636 ? -22.270 2.265 43.998 1.00 94.81 636 ARG A O 1
ATOM 4687 N N . ARG A 1 637 ? -22.917 4.401 43.750 1.00 94.81 637 ARG A N 1
ATOM 4688 C CA . ARG A 1 637 ? -24.356 4.131 43.899 1.00 94.81 637 ARG A CA 1
ATOM 4689 C C . ARG A 1 637 ? -24.897 3.469 42.632 1.00 94.81 637 ARG A C 1
ATOM 4691 O O . ARG A 1 637 ? -25.071 4.156 41.621 1.00 94.81 637 ARG A O 1
ATOM 4698 N N . LEU A 1 638 ? -25.233 2.182 42.711 1.00 94.88 638 LEU A N 1
ATOM 4699 C CA . LEU A 1 638 ? -26.123 1.551 41.738 1.00 94.88 638 LEU A CA 1
ATOM 4700 C C . LEU A 1 638 ? -27.522 2.175 41.893 1.00 94.88 638 LEU A C 1
ATOM 4702 O O . LEU A 1 638 ? -28.040 2.290 43.002 1.00 94.88 638 LEU A O 1
ATOM 4706 N N . GLN A 1 639 ? -28.093 2.669 40.797 1.00 95.12 639 GLN A N 1
ATOM 4707 C CA . GLN A 1 639 ? -29.338 3.445 40.779 1.00 95.12 639 GLN A CA 1
ATOM 4708 C C . GLN A 1 639 ? -30.316 2.838 39.771 1.00 95.12 639 GLN A C 1
ATOM 4710 O O . GLN A 1 639 ? -29.905 2.088 38.890 1.00 95.12 639 GLN A O 1
ATOM 4715 N N . ASN A 1 640 ? -31.602 3.168 39.910 1.00 95.38 640 ASN A N 1
ATOM 4716 C CA . ASN A 1 640 ? -32.707 2.613 39.114 1.00 95.38 640 ASN A CA 1
ATOM 4717 C C . ASN A 1 640 ? -32.865 1.082 39.246 1.00 95.38 640 ASN A C 1
ATOM 4719 O O . ASN A 1 640 ? -33.379 0.423 38.347 1.00 95.38 640 ASN A O 1
ATOM 4723 N N . VAL A 1 641 ? -32.449 0.518 40.386 1.00 97.06 641 VAL A N 1
ATOM 4724 C CA . VAL A 1 641 ? -32.677 -0.891 40.736 1.00 97.06 641 VAL A CA 1
ATOM 4725 C C . VAL A 1 641 ? -34.155 -1.079 41.091 1.00 97.06 641 VAL A C 1
ATOM 4727 O O . VAL A 1 641 ? -34.661 -0.436 42.018 1.00 97.06 641 VAL A O 1
ATOM 4730 N N . ALA A 1 642 ? -34.852 -1.941 40.348 1.00 96.81 642 ALA A N 1
ATOM 4731 C CA . ALA A 1 642 ? -36.226 -2.345 40.646 1.00 96.81 642 ALA A CA 1
ATOM 4732 C C . ALA A 1 642 ? -36.316 -3.084 41.998 1.00 96.81 642 ALA A C 1
ATOM 4734 O O . ALA A 1 642 ? -35.298 -3.404 42.606 1.00 96.81 642 ALA A O 1
ATOM 4735 N N . ALA A 1 643 ? -37.526 -3.337 42.497 1.00 96.56 643 ALA A N 1
ATOM 4736 C CA . ALA A 1 643 ? -37.686 -4.143 43.704 1.00 96.56 643 ALA A CA 1
ATOM 4737 C C . ALA A 1 643 ? -37.406 -5.622 43.381 1.00 96.56 643 ALA A C 1
ATOM 4739 O O . ALA A 1 643 ? -38.140 -6.218 42.595 1.00 96.56 643 ALA A O 1
ATOM 4740 N N . GLY A 1 644 ? -36.355 -6.197 43.969 1.00 96.25 644 GLY A N 1
ATOM 4741 C CA . GLY A 1 644 ? -36.013 -7.613 43.803 1.00 96.25 644 GLY A CA 1
ATOM 4742 C C . GLY A 1 644 ? -36.977 -8.547 44.540 1.00 96.25 644 GLY A C 1
ATOM 4743 O O . GLY A 1 644 ? -37.611 -8.146 45.519 1.00 96.25 644 GLY A O 1
ATOM 4744 N N . LEU A 1 645 ? -37.084 -9.806 44.122 1.00 94.69 645 LEU A N 1
ATOM 4745 C CA . LEU A 1 645 ? -37.872 -10.813 44.833 1.00 94.69 645 LEU A CA 1
ATOM 4746 C C . LEU A 1 645 ? -37.355 -10.992 46.273 1.00 94.69 645 LEU A C 1
ATOM 4748 O O . LEU A 1 645 ? -36.158 -11.166 46.496 1.00 94.69 645 LEU A O 1
ATOM 4752 N N . ILE A 1 646 ? -38.256 -11.011 47.259 1.00 92.69 646 ILE A N 1
ATOM 4753 C CA . ILE A 1 646 ? -37.918 -11.309 48.659 1.00 92.69 646 ILE A CA 1
ATOM 4754 C C . ILE A 1 646 ? -38.362 -12.742 48.972 1.00 92.69 646 ILE A C 1
ATOM 4756 O O . ILE A 1 646 ? -39.553 -13.025 49.078 1.00 92.69 646 ILE A O 1
ATOM 4760 N N . GLY A 1 647 ? -37.401 -13.654 49.121 1.00 89.75 647 GLY A N 1
ATOM 4761 C CA . GLY A 1 647 ? -37.649 -15.065 49.422 1.00 89.75 647 GLY A CA 1
ATOM 4762 C C . GLY A 1 647 ? -36.348 -15.851 49.628 1.00 89.75 647 GLY A C 1
ATOM 4763 O O . GLY A 1 647 ? -35.284 -15.361 49.250 1.00 89.75 647 GLY A O 1
ATOM 4764 N N . PRO A 1 648 ? -36.403 -17.068 50.202 1.00 84.88 648 PRO A N 1
ATOM 4765 C CA . PRO A 1 648 ? -35.215 -17.812 50.647 1.00 84.88 648 PRO A CA 1
ATOM 4766 C C . PRO A 1 648 ? -34.266 -18.234 49.514 1.00 84.88 648 PRO A C 1
ATOM 4768 O O . PRO A 1 648 ? -33.088 -18.459 49.762 1.00 84.88 648 PRO A O 1
ATOM 4771 N N . ASN A 1 649 ? -34.766 -18.309 48.277 1.00 89.00 649 ASN A N 1
ATOM 4772 C CA . ASN A 1 649 ? -33.994 -18.686 47.091 1.00 89.00 649 ASN A CA 1
ATOM 4773 C C . ASN A 1 649 ? -33.690 -17.488 46.167 1.00 89.00 649 ASN A C 1
ATOM 4775 O O . ASN A 1 649 ? -33.256 -17.698 45.037 1.00 89.00 649 ASN A O 1
ATOM 4779 N N . SER A 1 650 ? -33.973 -16.250 46.592 1.00 93.19 650 SER A N 1
ATOM 4780 C CA . SER A 1 650 ? -33.782 -15.067 45.745 1.00 93.19 650 SER A CA 1
ATOM 4781 C C . SER A 1 650 ? -32.312 -14.666 45.637 1.00 93.19 650 SER A C 1
ATOM 4783 O O . SER A 1 650 ? -31.591 -14.651 46.634 1.00 93.19 650 SER A O 1
ATOM 4785 N N . THR A 1 651 ? -31.898 -14.284 44.431 1.00 92.19 651 THR A N 1
ATOM 4786 C CA . THR A 1 651 ? -30.576 -13.714 44.127 1.00 92.19 651 THR A CA 1
ATOM 4787 C C . THR A 1 651 ? -30.675 -12.289 43.568 1.00 92.19 651 THR A C 1
ATOM 4789 O O . THR A 1 651 ? -29.713 -11.785 42.990 1.00 92.19 651 THR A O 1
ATOM 4792 N N . ASP A 1 652 ? -31.837 -11.646 43.699 1.00 95.25 652 ASP A N 1
ATOM 4793 C CA . ASP A 1 652 ? -32.079 -10.306 43.163 1.00 95.25 652 ASP A CA 1
ATOM 4794 C C . ASP A 1 652 ? -31.428 -9.211 44.022 1.00 95.25 652 ASP A C 1
ATOM 4796 O O . ASP A 1 652 ? -31.327 -9.311 45.247 1.00 95.25 652 ASP A O 1
ATOM 4800 N N . ALA A 1 653 ? -31.040 -8.106 43.382 1.00 95.38 653 ALA A N 1
ATOM 4801 C CA . ALA A 1 653 ? -30.565 -6.924 44.090 1.00 95.38 653 ALA A CA 1
ATOM 4802 C C . ALA A 1 653 ? -31.723 -6.225 44.829 1.00 95.38 653 ALA A C 1
ATOM 4804 O O . ALA A 1 653 ? -32.690 -5.779 44.212 1.00 95.38 653 ALA A O 1
ATOM 4805 N N . ILE A 1 654 ? -31.597 -6.085 46.150 1.00 95.38 654 ILE A N 1
ATOM 4806 C CA . ILE A 1 654 ? -32.558 -5.357 46.988 1.00 95.38 654 ILE A CA 1
ATOM 4807 C C . ILE A 1 654 ? -32.316 -3.849 46.874 1.00 95.38 654 ILE A C 1
ATOM 4809 O O . ILE A 1 654 ? -31.180 -3.382 46.985 1.00 95.38 654 ILE A O 1
ATOM 4813 N N . ASN A 1 655 ? -33.385 -3.074 46.678 1.00 96.19 655 ASN A N 1
ATOM 4814 C CA . ASN A 1 655 ? -33.307 -1.619 46.564 1.00 96.19 655 ASN A CA 1
ATOM 4815 C C . ASN A 1 655 ? -33.646 -0.884 47.882 1.00 96.19 655 ASN A C 1
ATOM 4817 O O . ASN A 1 655 ? -34.065 -1.471 48.883 1.00 96.19 655 ASN A O 1
ATOM 4821 N N . GLY A 1 656 ? -33.468 0.441 47.877 1.00 96.00 656 GLY A N 1
ATOM 4822 C CA . GLY A 1 656 ? -33.660 1.274 49.066 1.00 96.00 656 GLY A CA 1
ATOM 4823 C C . GLY A 1 656 ? -35.092 1.313 49.615 1.00 96.00 656 GLY A C 1
ATOM 4824 O O . GLY A 1 656 ? -35.248 1.427 50.827 1.00 96.00 656 GLY A O 1
ATOM 4825 N N . SER A 1 657 ? -36.135 1.189 48.781 1.00 95.25 657 SER A N 1
ATOM 4826 C CA . SER A 1 657 ? -37.522 1.229 49.274 1.00 95.25 657 SER A CA 1
ATOM 4827 C C . SER A 1 657 ? -37.931 -0.072 49.964 1.00 95.25 657 SER A C 1
ATOM 4829 O O . SER A 1 657 ? -38.696 -0.034 50.923 1.00 95.25 657 SER A O 1
ATOM 4831 N N . GLN A 1 658 ? -37.367 -1.209 49.549 1.00 96.62 658 GLN A N 1
ATOM 4832 C CA . GLN A 1 658 ? -37.573 -2.499 50.213 1.00 96.62 658 GLN A CA 1
ATOM 4833 C C . GLN A 1 658 ? -36.944 -2.530 51.611 1.00 96.62 658 GLN A C 1
ATOM 4835 O O . GLN A 1 658 ? -37.587 -2.950 52.572 1.00 96.62 658 GLN A O 1
ATOM 4840 N N . LEU A 1 659 ? -35.705 -2.039 51.740 1.00 94.94 659 LEU A N 1
ATOM 4841 C CA . LEU A 1 659 ? -35.046 -1.921 53.042 1.00 94.94 659 LEU A CA 1
ATOM 4842 C C . LEU A 1 659 ? -35.749 -0.887 53.938 1.00 94.94 659 LEU A C 1
ATOM 4844 O O . LEU A 1 659 ? -35.899 -1.121 55.135 1.00 94.94 659 LEU A O 1
ATOM 4848 N N . TYR A 1 660 ? -36.229 0.220 53.361 1.00 92.50 660 TYR A N 1
ATOM 4849 C CA . TYR A 1 660 ? -37.016 1.221 54.083 1.00 92.50 660 TYR A CA 1
ATOM 4850 C C . TYR A 1 660 ? -38.344 0.658 54.610 1.00 92.50 660 TYR A C 1
ATOM 4852 O O . TYR A 1 660 ? -38.662 0.880 55.772 1.00 92.50 660 TYR A O 1
ATOM 4860 N N . ALA A 1 661 ? -39.077 -0.132 53.817 1.00 93.56 661 ALA A N 1
ATOM 4861 C CA . ALA A 1 661 ? -40.321 -0.769 54.260 1.00 93.56 661 ALA A CA 1
ATOM 4862 C C . ALA A 1 661 ? -40.107 -1.726 55.451 1.00 93.56 661 ALA A C 1
ATOM 4864 O O . ALA A 1 661 ? -40.929 -1.773 56.365 1.00 93.56 661 ALA A O 1
ATOM 4865 N N . LEU A 1 662 ? -38.981 -2.450 55.484 1.00 92.00 662 LEU A N 1
ATOM 4866 C CA . LEU A 1 662 ? -38.607 -3.263 56.645 1.00 92.00 662 LEU A CA 1
ATOM 4867 C C . LEU A 1 662 ? -38.213 -2.399 57.856 1.00 92.00 662 LEU A C 1
ATOM 4869 O O . LEU A 1 662 ? -38.590 -2.721 58.981 1.00 92.00 662 LEU A O 1
ATOM 4873 N N . ALA A 1 663 ? -37.473 -1.308 57.641 1.00 90.50 663 ALA A N 1
ATOM 4874 C CA . ALA A 1 663 ? -37.060 -0.399 58.710 1.00 90.50 663 ALA A CA 1
ATOM 4875 C C . ALA A 1 663 ? -38.254 0.322 59.363 1.00 90.50 663 ALA A C 1
ATOM 4877 O O . ALA A 1 663 ? -38.316 0.403 60.588 1.00 90.50 663 ALA A O 1
ATOM 4878 N N . ASP A 1 664 ? -39.223 0.781 58.566 1.00 89.12 664 ASP A N 1
ATOM 4879 C CA . ASP A 1 664 ? -40.469 1.388 59.046 1.00 89.12 664 ASP A CA 1
ATOM 4880 C C . ASP A 1 664 ? -41.322 0.384 59.840 1.00 89.12 664 ASP A C 1
ATOM 4882 O O . ASP A 1 664 ? -41.771 0.684 60.948 1.00 89.12 664 ASP A O 1
ATOM 4886 N N . TYR A 1 665 ? -41.459 -0.854 59.353 1.00 87.69 665 TYR A N 1
ATOM 4887 C CA . TYR A 1 665 ? -42.141 -1.917 60.097 1.00 87.69 665 TYR A CA 1
ATOM 4888 C C . TYR A 1 665 ? -41.488 -2.184 61.469 1.00 87.69 665 TYR A C 1
ATOM 4890 O O . TYR A 1 665 ? -42.185 -2.305 62.478 1.00 87.69 665 TYR A O 1
ATOM 4898 N N . VAL A 1 666 ? -40.151 -2.218 61.535 1.00 87.38 666 VAL A N 1
ATOM 4899 C CA . VAL A 1 666 ? -39.407 -2.408 62.794 1.00 87.38 666 VAL A CA 1
ATOM 4900 C C . VAL A 1 666 ? -39.550 -1.205 63.737 1.00 87.38 666 VAL A C 1
ATOM 4902 O O . VAL A 1 666 ? -39.767 -1.407 64.931 1.00 87.38 666 VAL A O 1
ATOM 4905 N N . ALA A 1 667 ? -39.504 0.029 63.228 1.00 80.94 667 ALA A N 1
ATOM 4906 C CA . ALA A 1 667 ? -39.706 1.235 64.038 1.00 80.94 667 ALA A CA 1
ATOM 4907 C C . ALA A 1 667 ? -41.120 1.300 64.650 1.00 80.94 667 ALA A C 1
ATOM 4909 O O . ALA A 1 667 ? -41.299 1.703 65.799 1.00 80.94 667 ALA A O 1
ATOM 4910 N N . ASN A 1 668 ? -42.138 0.838 63.919 1.00 77.56 668 ASN A N 1
ATOM 4911 C CA . ASN A 1 668 ? -43.509 0.781 64.428 1.00 77.56 668 ASN A CA 1
ATOM 4912 C C . ASN A 1 668 ? -43.728 -0.325 65.483 1.00 77.56 668 ASN A C 1
ATOM 4914 O O . ASN A 1 668 ? -44.594 -0.172 66.347 1.00 77.56 668 ASN A O 1
ATOM 4918 N N . LEU A 1 669 ? -42.914 -1.388 65.492 1.00 79.94 669 LEU A N 1
ATOM 4919 C CA . LEU A 1 669 ? -42.911 -2.391 66.569 1.00 79.94 669 LEU A CA 1
ATOM 4920 C C . LEU A 1 669 ? -42.448 -1.806 67.916 1.00 79.94 669 LEU A C 1
ATOM 4922 O O . LEU A 1 669 ? -43.031 -2.124 68.954 1.00 79.94 669 LEU A O 1
ATOM 4926 N N . GLU A 1 670 ? -41.455 -0.913 67.913 1.00 66.38 670 GLU A N 1
ATOM 4927 C CA . GLU A 1 670 ? -40.961 -0.244 69.129 1.00 66.38 670 GLU A CA 1
ATOM 4928 C C . GLU A 1 670 ? -42.056 0.619 69.791 1.00 66.38 670 GLU A C 1
ATOM 4930 O O . GLU A 1 670 ? -42.205 0.630 71.016 1.00 66.38 670 GLU A O 1
ATOM 4935 N N . ASN A 1 671 ? -42.918 1.247 68.985 1.00 62.03 671 ASN A N 1
ATOM 4936 C CA . ASN A 1 671 ? -44.079 2.004 69.467 1.00 62.03 671 ASN A CA 1
ATOM 4937 C C . ASN A 1 671 ? -45.205 1.128 70.053 1.00 62.03 671 ASN A C 1
ATOM 4939 O O . ASN A 1 671 ? -45.990 1.620 70.867 1.00 62.03 671 ASN A O 1
ATOM 4943 N N . GLN A 1 672 ? -45.302 -0.158 69.688 1.00 65.06 672 GLN A N 1
ATOM 4944 C CA . GLN A 1 672 ? -46.276 -1.075 70.300 1.00 65.06 672 GLN A CA 1
ATOM 4945 C C . GLN A 1 672 ? -45.809 -1.589 71.667 1.00 65.06 672 GLN A C 1
ATOM 4947 O O . GLN A 1 672 ? -46.607 -1.636 72.603 1.00 65.06 672 GLN A O 1
ATOM 4952 N N . VAL A 1 673 ? -44.520 -1.919 71.813 1.00 65.00 673 VAL A N 1
ATOM 4953 C CA . VAL A 1 673 ? -43.958 -2.434 73.079 1.00 65.00 673 VAL A CA 1
ATOM 4954 C C . VAL A 1 673 ? -44.046 -1.397 74.206 1.00 65.00 673 VAL A C 1
ATOM 4956 O O . VAL A 1 673 ? -44.307 -1.753 75.351 1.00 65.00 673 VAL A O 1
ATOM 4959 N N . ASN A 1 674 ? -43.913 -0.108 73.883 1.00 57.91 674 ASN A N 1
ATOM 4960 C CA . ASN A 1 674 ? -43.962 0.983 74.862 1.00 57.91 674 ASN A CA 1
ATOM 4961 C C . ASN A 1 674 ? -45.386 1.407 75.299 1.00 57.91 674 ASN A C 1
ATOM 4963 O O . ASN A 1 674 ? -45.517 2.305 76.128 1.00 57.91 674 ASN A O 1
ATOM 4967 N N . ASN A 1 675 ? -46.455 0.793 74.770 1.00 50.25 675 ASN A N 1
ATOM 4968 C CA . ASN A 1 675 ? -47.847 1.226 74.997 1.00 50.25 675 ASN A CA 1
ATOM 4969 C C . ASN A 1 675 ? -48.656 0.376 76.004 1.00 50.25 675 ASN A C 1
ATOM 4971 O O . ASN A 1 675 ? -49.867 0.565 76.151 1.00 50.25 675 ASN A O 1
ATOM 4975 N N . THR A 1 676 ? -48.019 -0.526 76.759 1.00 52.62 676 THR A N 1
ATOM 4976 C CA . THR A 1 676 ? -48.673 -1.202 77.894 1.00 52.62 676 THR A CA 1
ATOM 4977 C C . THR A 1 676 ? -48.840 -0.240 79.074 1.00 52.62 676 THR A C 1
ATOM 4979 O O . THR A 1 676 ? -47.952 -0.109 79.917 1.00 52.62 676 THR A O 1
ATOM 4982 N N . SER A 1 677 ? -49.985 0.442 79.144 1.00 50.94 677 SER A N 1
ATOM 4983 C CA . SER A 1 677 ? -50.324 1.312 80.279 1.00 50.94 677 SER A CA 1
ATOM 4984 C C . SER A 1 677 ? -50.398 0.514 81.594 1.00 50.94 677 SER A C 1
ATOM 4986 O O . SER A 1 677 ? -51.064 -0.524 81.621 1.00 50.94 677 SER A O 1
ATOM 4988 N N . PRO A 1 678 ? -49.774 0.975 82.696 1.00 57.06 678 PRO A N 1
ATOM 4989 C CA . PRO A 1 678 ? -49.865 0.297 83.986 1.00 57.06 678 PRO A CA 1
ATOM 4990 C C . PRO A 1 678 ? -51.285 0.392 84.562 1.00 57.06 678 PRO A C 1
ATOM 4992 O O . PRO A 1 678 ? -51.908 1.456 84.552 1.00 57.06 678 PRO A O 1
ATOM 4995 N N . VAL A 1 679 ? -51.792 -0.720 85.100 1.00 61.69 679 VAL A N 1
ATOM 4996 C CA . VAL A 1 679 ? -53.118 -0.775 85.732 1.00 61.69 679 VAL A CA 1
ATOM 4997 C C . VAL A 1 679 ? -53.095 0.002 87.050 1.00 61.69 679 VAL A C 1
ATOM 4999 O O . VAL A 1 679 ? -52.304 -0.292 87.945 1.00 61.69 679 VAL A O 1
ATOM 5002 N N . LYS A 1 680 ? -53.985 0.992 87.185 1.00 59.12 680 LYS A N 1
ATOM 5003 C CA . LYS A 1 680 ? -54.121 1.807 88.397 1.00 59.12 680 LYS A CA 1
ATOM 5004 C C . LYS A 1 680 ? -55.319 1.350 89.230 1.00 59.12 680 LYS A C 1
ATOM 5006 O O . LYS A 1 680 ? -56.461 1.567 88.837 1.00 59.12 680 LYS A O 1
ATOM 5011 N N . VAL A 1 681 ? -55.040 0.790 90.404 1.00 65.00 681 VAL A N 1
ATOM 5012 C CA . VAL A 1 681 ? -56.023 0.486 91.460 1.00 65.00 681 VAL A CA 1
ATOM 5013 C C . VAL A 1 681 ? -55.962 1.589 92.529 1.00 65.00 681 VAL A C 1
ATOM 5015 O O . VAL A 1 681 ? -54.905 2.193 92.721 1.00 65.00 681 VAL A O 1
ATOM 5018 N N . VAL A 1 682 ? -57.086 1.899 93.182 1.00 62.66 682 VAL A N 1
ATOM 5019 C CA . VAL A 1 682 ? -57.214 2.934 94.229 1.00 62.66 682 VAL A CA 1
ATOM 5020 C C . VAL A 1 682 ? -58.245 2.522 95.288 1.00 62.66 682 VAL A C 1
ATOM 5022 O O . VAL A 1 682 ? -59.210 1.832 94.963 1.00 62.66 682 VAL A O 1
ATOM 5025 N N . ASP A 1 683 ? -58.045 2.971 96.529 1.00 71.62 683 ASP A N 1
ATOM 5026 C CA . ASP A 1 683 ? -58.905 2.670 97.683 1.00 71.62 683 ASP A CA 1
ATOM 5027 C C . ASP A 1 683 ? -60.332 3.233 97.547 1.00 71.62 683 ASP A C 1
ATOM 5029 O O . ASP A 1 683 ? -60.546 4.366 97.103 1.00 71.62 683 ASP A O 1
ATOM 5033 N N . GLY A 1 684 ? -61.317 2.446 97.991 1.00 65.88 684 GLY A N 1
ATOM 5034 C CA . GLY A 1 684 ? -62.699 2.880 98.218 1.00 65.88 684 GLY A CA 1
ATOM 5035 C C . GLY A 1 684 ? -62.937 3.306 99.673 1.00 65.88 684 GLY A C 1
ATOM 5036 O O . GLY A 1 684 ? -62.239 2.865 100.577 1.00 65.88 684 GLY A O 1
ATOM 5037 N N . LYS A 1 685 ? -63.958 4.135 99.930 1.00 71.12 685 LYS A N 1
ATOM 5038 C CA . LYS A 1 685 ? -64.172 4.835 101.220 1.00 71.12 685 LYS A CA 1
ATOM 5039 C C . LYS A 1 685 ? -64.141 3.957 102.490 1.00 71.12 685 LYS A C 1
ATOM 5041 O O . LYS A 1 685 ? -63.708 4.448 103.525 1.00 71.12 685 LYS A O 1
ATOM 5046 N N . ASN A 1 686 ? -64.565 2.692 102.406 1.00 72.06 686 ASN A N 1
ATOM 5047 C CA . ASN A 1 686 ? -64.617 1.750 103.537 1.00 72.06 686 ASN A CA 1
ATOM 5048 C C . ASN A 1 686 ? -63.641 0.559 103.376 1.00 72.06 686 ASN A C 1
ATOM 5050 O O . ASN A 1 686 ? -63.772 -0.440 104.077 1.00 72.06 686 ASN A O 1
ATOM 5054 N N . THR A 1 687 ? -62.697 0.629 102.433 1.00 75.19 687 THR A N 1
ATOM 5055 C CA . THR A 1 687 ? -61.842 -0.493 102.001 1.00 75.19 687 THR A CA 1
ATOM 5056 C C . THR A 1 687 ? -60.396 -0.042 101.811 1.00 75.19 687 THR A C 1
ATOM 5058 O O . THR A 1 687 ? -60.184 0.969 101.146 1.00 75.19 687 THR A O 1
ATOM 5061 N N . SER A 1 688 ? -59.407 -0.804 102.283 1.00 73.62 688 SER A N 1
ATOM 5062 C CA . SER A 1 688 ? -57.990 -0.527 101.992 1.00 73.62 688 SER A CA 1
ATOM 5063 C C . SER A 1 688 ? -57.403 -1.580 101.055 1.00 73.62 688 SER A C 1
ATOM 5065 O O . SER A 1 688 ? -57.647 -2.774 101.240 1.00 73.62 688 SER A O 1
ATOM 5067 N N . VAL A 1 689 ? -56.640 -1.139 100.051 1.00 78.00 689 VAL A N 1
ATOM 5068 C CA . VAL A 1 689 ? -55.934 -1.998 99.095 1.00 78.00 689 VAL A CA 1
ATOM 5069 C C . VAL A 1 689 ? -54.439 -2.003 99.406 1.00 78.00 689 VAL A C 1
ATOM 5071 O O . VAL A 1 689 ? -53.803 -0.956 99.516 1.00 78.00 689 VAL A O 1
ATOM 5074 N N . THR A 1 690 ? -53.840 -3.191 99.485 1.00 73.50 690 THR A N 1
ATOM 5075 C CA . THR A 1 690 ? -52.383 -3.352 99.628 1.00 73.50 690 THR A CA 1
ATOM 5076 C C . THR A 1 690 ? -51.800 -4.199 98.499 1.00 73.50 690 THR A C 1
ATOM 5078 O O . THR A 1 690 ? -52.467 -5.073 97.944 1.00 73.50 690 THR A O 1
ATOM 5081 N N . THR A 1 691 ? -50.548 -3.919 98.130 1.00 69.69 691 THR A N 1
ATOM 5082 C CA . THR A 1 691 ? -49.832 -4.593 97.036 1.00 69.69 691 THR A CA 1
ATOM 5083 C C . THR A 1 691 ? -48.694 -5.459 97.560 1.00 69.69 691 THR A C 1
ATOM 5085 O O . THR A 1 691 ? -47.836 -4.966 98.294 1.00 69.69 691 THR A O 1
ATOM 5088 N N . GLY A 1 692 ? -48.641 -6.713 97.114 1.00 65.81 692 GLY A N 1
ATOM 508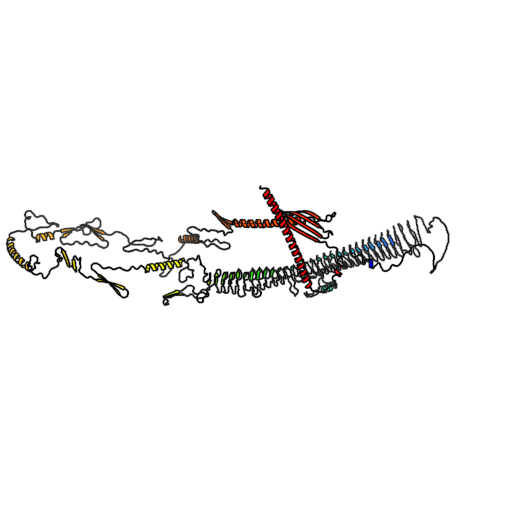9 C CA . GLY A 1 692 ? -47.502 -7.614 97.297 1.00 65.81 692 GLY A CA 1
ATOM 5090 C C . GLY A 1 692 ? -46.945 -8.060 95.947 1.00 65.81 692 GLY A C 1
ATOM 5091 O O . GLY A 1 692 ? -47.706 -8.280 95.007 1.00 65.81 692 GLY A O 1
ATOM 5092 N N . ASP A 1 693 ? -45.626 -8.198 95.845 1.00 59.88 693 ASP A N 1
ATOM 5093 C CA . ASP A 1 693 ? -44.947 -8.597 94.609 1.00 59.88 693 ASP A CA 1
ATOM 5094 C C . ASP A 1 693 ? -44.218 -9.930 94.839 1.00 59.88 693 ASP A C 1
ATOM 5096 O O . ASP A 1 693 ? -43.245 -9.990 95.593 1.00 59.88 693 ASP A O 1
ATOM 5100 N N . ASP A 1 694 ? -44.718 -11.020 94.243 1.00 51.97 694 ASP A N 1
ATOM 5101 C CA . ASP A 1 694 ? -44.124 -12.358 94.373 1.00 51.97 694 ASP A CA 1
ATOM 5102 C C . ASP A 1 694 ? -43.705 -12.877 92.990 1.00 51.97 694 ASP A C 1
ATOM 5104 O O . ASP A 1 694 ? -44.512 -13.007 92.068 1.00 51.97 694 ASP A O 1
ATOM 5108 N N . LYS A 1 695 ? -42.400 -13.141 92.834 1.00 54.84 695 LYS A N 1
ATOM 5109 C CA . LYS A 1 695 ? -41.762 -13.710 91.626 1.00 54.84 695 LYS A CA 1
ATOM 5110 C C . LYS A 1 695 ? -42.146 -13.018 90.301 1.00 54.84 695 LYS A C 1
ATOM 5112 O O . LYS A 1 695 ? -42.209 -13.670 89.262 1.00 54.84 695 LYS A O 1
ATOM 5117 N N . GLY A 1 696 ? -42.350 -11.699 90.326 1.00 60.47 696 GLY A N 1
ATOM 5118 C CA . GLY A 1 696 ? -42.657 -10.897 89.135 1.00 60.47 696 GLY A CA 1
ATOM 5119 C C . GLY A 1 696 ? -44.130 -10.899 88.718 1.00 60.47 696 GLY A C 1
ATOM 5120 O O . GLY A 1 696 ? -44.430 -10.554 87.579 1.00 60.47 696 GLY A O 1
ATOM 5121 N N . THR A 1 697 ? -45.045 -11.289 89.613 1.00 49.53 697 THR A N 1
ATOM 5122 C CA . THR A 1 697 ? -46.491 -11.073 89.447 1.00 49.53 697 THR A CA 1
ATOM 5123 C C . THR A 1 697 ? -47.018 -10.218 90.600 1.00 49.53 697 THR A C 1
ATOM 5125 O O . THR A 1 697 ? -47.060 -10.662 91.749 1.00 49.53 697 THR A O 1
ATOM 5128 N N . THR A 1 698 ? -47.435 -8.989 90.298 1.00 64.62 698 THR A N 1
ATOM 5129 C CA . THR A 1 698 ? -47.981 -8.061 91.296 1.00 64.62 698 THR A CA 1
ATOM 5130 C C . THR A 1 698 ? -49.407 -8.460 91.676 1.00 64.62 698 THR A C 1
ATOM 5132 O O . THR A 1 698 ? -50.267 -8.631 90.812 1.00 64.62 698 THR A O 1
ATOM 5135 N N . THR A 1 699 ? -49.663 -8.600 92.977 1.00 65.00 699 THR A N 1
ATOM 5136 C CA . THR A 1 699 ? -50.938 -9.058 93.547 1.00 65.00 699 THR A CA 1
ATOM 5137 C C . THR A 1 699 ? -51.538 -7.981 94.453 1.00 65.00 699 THR A C 1
ATOM 5139 O O . THR A 1 699 ? -50.814 -7.311 95.192 1.00 65.00 699 THR A O 1
ATOM 5142 N N . TYR A 1 700 ? -52.864 -7.825 94.411 1.00 74.38 700 TYR A N 1
ATOM 5143 C CA . TYR A 1 700 ? -53.623 -6.847 95.197 1.00 74.38 700 TYR A CA 1
ATOM 5144 C C . TYR A 1 700 ? -54.533 -7.563 96.209 1.00 74.38 700 TYR A C 1
ATOM 5146 O O . TYR A 1 700 ? -55.322 -8.420 95.810 1.00 74.38 700 TYR A O 1
ATOM 5154 N N . SER A 1 701 ? -54.462 -7.181 97.486 1.00 67.38 701 SER A N 1
ATOM 5155 C CA . SER A 1 701 ? -55.401 -7.597 98.545 1.00 67.38 701 SER A CA 1
ATOM 5156 C C . SER A 1 701 ? -56.299 -6.430 98.948 1.00 67.38 701 SER A C 1
ATOM 5158 O O . SER A 1 701 ? -55.847 -5.286 98.918 1.00 67.38 701 SER A O 1
ATOM 5160 N N . VAL A 1 702 ? -57.552 -6.707 99.327 1.00 73.38 702 VAL A N 1
ATOM 5161 C CA . VAL A 1 702 ? -58.561 -5.692 99.683 1.00 73.38 702 VAL A CA 1
ATOM 5162 C C . VAL A 1 702 ? -59.267 -6.082 100.982 1.00 73.38 702 VAL A C 1
ATOM 5164 O O . VAL A 1 702 ? -59.919 -7.124 101.026 1.00 73.38 702 VAL A O 1
ATOM 5167 N N . ASP A 1 703 ? -59.179 -5.228 102.003 1.00 69.81 703 ASP A N 1
ATOM 5168 C CA . ASP A 1 703 ? -59.720 -5.468 103.350 1.00 69.81 703 ASP A CA 1
ATOM 5169 C C . ASP A 1 703 ? -60.692 -4.361 103.805 1.00 69.81 703 ASP A C 1
ATOM 5171 O O . ASP A 1 703 ? -60.635 -3.221 103.340 1.00 69.81 703 ASP A O 1
ATOM 5175 N N . VAL A 1 704 ? -61.571 -4.690 104.760 1.00 72.00 704 VAL A N 1
ATOM 5176 C CA . VAL A 1 704 ? -62.518 -3.777 105.439 1.00 72.00 704 VAL A CA 1
ATOM 5177 C C . VAL A 1 704 ? -62.079 -3.560 106.890 1.00 72.00 704 VAL A C 1
ATOM 5179 O O . VAL A 1 704 ? -61.945 -4.526 107.640 1.00 72.00 704 VAL A O 1
ATOM 5182 N N . SER A 1 705 ? -61.874 -2.308 107.315 1.00 63.78 705 SER A N 1
ATOM 5183 C CA . SER A 1 705 ? -61.474 -1.989 108.698 1.00 63.78 705 SER A CA 1
ATOM 5184 C C . SER A 1 705 ? -61.881 -0.575 109.135 1.00 63.78 705 SER A C 1
ATOM 5186 O O . SER A 1 705 ? -61.837 0.356 108.335 1.00 63.78 705 SER A O 1
ATOM 5188 N N . GLY A 1 706 ? -62.248 -0.416 110.413 1.00 67.25 706 GLY A N 1
ATOM 5189 C CA . GLY A 1 706 ? -62.652 0.861 111.023 1.00 67.25 706 GLY A CA 1
ATOM 5190 C C . GLY A 1 706 ? -64.150 0.965 111.338 1.00 67.25 706 GLY A C 1
ATOM 5191 O O . GLY A 1 706 ? -64.904 0.009 111.150 1.00 67.25 706 GLY A O 1
ATOM 5192 N N . ASP A 1 707 ? -64.576 2.132 111.830 1.00 65.00 707 ASP A N 1
ATOM 5193 C CA . ASP A 1 707 ? -65.989 2.426 112.098 1.00 65.00 707 ASP A CA 1
ATOM 5194 C C . ASP A 1 707 ? -66.775 2.575 110.786 1.00 65.00 707 ASP A C 1
ATOM 5196 O O . ASP A 1 707 ? -66.465 3.412 109.933 1.00 65.00 707 ASP A O 1
ATOM 5200 N N . LEU A 1 708 ? -67.830 1.773 110.628 1.00 71.31 708 LEU A N 1
ATOM 5201 C CA . LEU A 1 708 ? -68.620 1.704 109.398 1.00 71.31 708 LEU A CA 1
ATOM 5202 C C . LEU A 1 708 ? -69.640 2.850 109.299 1.00 71.31 708 LEU A C 1
ATOM 5204 O O . LEU A 1 708 ? -70.835 2.681 109.546 1.00 71.31 708 LEU A O 1
ATOM 5208 N N . THR A 1 709 ? -69.154 4.032 108.925 1.00 68.12 709 THR A N 1
ATOM 5209 C CA . THR A 1 709 ? -70.003 5.203 108.654 1.00 68.12 709 THR A CA 1
ATOM 5210 C C . THR A 1 709 ? -70.890 5.017 107.410 1.00 68.12 709 THR A C 1
ATOM 5212 O O . THR A 1 709 ? -70.583 4.228 106.516 1.00 68.12 709 THR A O 1
ATOM 5215 N N . GLU A 1 710 ? -72.010 5.750 107.365 1.00 66.06 710 GLU A N 1
ATOM 5216 C CA . GLU A 1 710 ? -72.979 5.794 106.247 1.00 66.06 710 GLU A CA 1
ATOM 5217 C C . GLU A 1 710 ? -73.726 4.475 105.926 1.00 66.06 710 GLU A C 1
ATOM 5219 O O . GLU A 1 710 ? -74.414 4.381 104.909 1.00 66.06 710 GLU A O 1
ATOM 5224 N N . ILE A 1 711 ? -73.698 3.476 106.820 1.00 70.31 711 ILE A N 1
ATOM 5225 C CA . ILE A 1 711 ? -74.558 2.283 106.716 1.00 70.31 711 ILE A CA 1
ATOM 5226 C C . ILE A 1 711 ? -75.974 2.578 107.238 1.00 70.31 711 ILE A C 1
ATOM 5228 O O . ILE A 1 711 ? -76.183 2.777 108.431 1.00 70.31 711 ILE A O 1
ATOM 5232 N N . THR A 1 712 ? -76.970 2.524 106.348 1.00 68.69 712 THR A N 1
ATOM 5233 C CA . THR A 1 712 ? -78.403 2.705 106.675 1.00 68.69 712 THR A CA 1
ATOM 5234 C C . THR A 1 712 ? -79.110 1.421 107.128 1.00 68.69 712 THR A C 1
ATOM 5236 O O . THR A 1 712 ? -80.214 1.463 107.672 1.00 68.69 712 THR A O 1
ATOM 5239 N N . SER A 1 713 ? -78.502 0.254 106.906 1.00 77.88 713 SER A N 1
ATOM 5240 C CA . SER A 1 713 ? -79.034 -1.036 107.354 1.00 77.88 713 SER A CA 1
ATOM 5241 C C . SER A 1 713 ? -77.993 -2.142 107.286 1.00 77.88 713 SER A C 1
ATOM 5243 O O . SER A 1 713 ? -77.224 -2.190 106.326 1.00 77.88 713 SER A O 1
ATOM 5245 N N . ILE A 1 714 ? -78.056 -3.089 108.220 1.00 78.00 714 ILE A N 1
ATOM 5246 C CA . ILE A 1 714 ? -77.291 -4.339 108.161 1.00 78.00 714 ILE A CA 1
ATOM 5247 C C . ILE A 1 714 ? -78.243 -5.454 107.716 1.00 78.00 714 ILE A C 1
ATOM 5249 O O . ILE A 1 714 ? -79.341 -5.596 108.260 1.00 78.00 714 ILE A O 1
ATOM 5253 N N . SER A 1 715 ? -77.837 -6.243 106.721 1.00 74.31 715 SER A N 1
ATOM 5254 C CA . SER A 1 715 ? -78.620 -7.365 106.196 1.00 74.31 715 SER A CA 1
ATOM 5255 C C . SER A 1 715 ? -77.793 -8.641 106.125 1.00 74.31 715 SER A C 1
ATOM 5257 O O . SER A 1 715 ? -76.711 -8.626 105.542 1.00 74.31 715 SER A O 1
ATOM 5259 N N . ASN A 1 716 ? -78.335 -9.742 106.644 1.00 65.88 716 ASN A N 1
ATOM 5260 C CA . ASN A 1 716 ? -77.765 -11.079 106.515 1.00 65.88 716 ASN A CA 1
ATOM 5261 C C . ASN A 1 716 ? -78.853 -12.059 106.050 1.00 65.88 716 ASN A C 1
ATOM 5263 O O . ASN A 1 716 ? -79.858 -12.221 106.741 1.00 65.88 716 ASN A O 1
ATOM 5267 N N . GLU A 1 717 ? -78.659 -12.640 104.862 1.00 61.31 717 GLU A N 1
ATOM 5268 C CA . GLU A 1 717 ? -79.474 -13.686 104.207 1.00 61.31 717 GLU A CA 1
ATOM 5269 C C . GLU A 1 717 ? -80.971 -13.724 104.592 1.00 61.31 717 GLU A C 1
ATOM 5271 O O . GLU A 1 717 ? -81.512 -14.731 105.040 1.00 61.31 717 GLU A O 1
ATOM 5276 N N . GLY A 1 718 ? -81.659 -12.591 104.403 1.00 68.31 718 GLY A N 1
ATOM 5277 C CA . GLY A 1 718 ? -83.109 -12.446 104.594 1.00 68.31 718 GLY A CA 1
ATOM 5278 C C . GLY A 1 718 ? -83.531 -11.629 105.819 1.00 68.31 718 GLY A C 1
ATOM 5279 O O . GLY A 1 718 ? -84.598 -11.018 105.791 1.00 68.31 718 GLY A O 1
ATOM 5280 N N . THR A 1 719 ? -82.693 -11.521 106.855 1.00 69.56 719 THR A N 1
ATOM 5281 C CA . THR A 1 719 ? -82.941 -10.588 107.971 1.00 69.56 719 THR A CA 1
ATOM 5282 C C . THR A 1 719 ? -82.284 -9.245 107.675 1.00 69.56 719 THR A C 1
ATOM 5284 O O . THR A 1 719 ? -81.085 -9.186 107.403 1.00 69.56 719 THR A O 1
ATOM 5287 N N . LYS A 1 720 ? -83.056 -8.158 107.754 1.00 79.38 720 LYS A N 1
ATOM 5288 C CA . LYS A 1 720 ? -82.579 -6.777 107.624 1.00 79.38 720 LYS A CA 1
ATOM 5289 C C . LYS A 1 720 ? -82.938 -6.008 108.889 1.00 79.38 720 LYS A C 1
ATOM 5291 O O . LYS A 1 720 ? -84.103 -5.994 109.269 1.00 79.38 720 LYS A O 1
ATOM 5296 N N . ILE A 1 721 ? -81.954 -5.356 109.499 1.00 79.81 721 ILE A N 1
ATOM 5297 C CA . ILE A 1 721 ? -82.166 -4.386 110.575 1.00 79.81 721 ILE A CA 1
ATOM 5298 C C . ILE A 1 721 ? -81.856 -3.007 109.995 1.00 79.81 721 ILE A C 1
ATOM 5300 O O . ILE A 1 721 ? -80.718 -2.754 109.584 1.00 79.81 721 ILE A O 1
ATOM 5304 N N . SER A 1 722 ? -82.859 -2.130 109.926 1.00 79.75 722 SER A N 1
ATOM 5305 C CA . SER A 1 722 ? -82.646 -0.703 109.660 1.00 79.75 722 SER A CA 1
ATOM 5306 C C . SER A 1 722 ? -82.488 0.061 110.971 1.00 79.75 722 SER A C 1
ATOM 5308 O O . SER A 1 722 ? -83.193 -0.183 111.955 1.00 79.75 722 SER A O 1
ATOM 5310 N N . LEU A 1 723 ? -81.523 0.979 110.966 1.00 76.88 723 LEU A N 1
ATOM 5311 C CA . LEU A 1 723 ? -81.331 1.973 112.013 1.00 76.88 723 LEU A CA 1
ATOM 5312 C C . LEU A 1 723 ? -82.009 3.247 111.512 1.00 76.88 723 LEU A C 1
ATOM 5314 O O . LEU A 1 723 ? -81.633 3.773 110.466 1.00 76.88 723 LEU A O 1
ATOM 5318 N N . GLU A 1 724 ? -83.058 3.676 112.205 1.00 72.06 724 GLU A N 1
ATOM 5319 C CA . GLU A 1 724 ? -83.972 4.727 111.755 1.00 72.06 724 GLU A CA 1
ATOM 5320 C C . GLU A 1 724 ? -83.956 5.921 112.723 1.00 72.06 724 GLU A C 1
ATOM 5322 O O . GLU A 1 724 ? -83.574 5.805 113.893 1.00 72.06 724 GLU A O 1
ATOM 5327 N N . ASP A 1 725 ? -84.372 7.087 112.224 1.00 67.44 725 ASP A N 1
ATOM 5328 C CA . ASP A 1 725 ? -84.327 8.344 112.971 1.00 67.44 725 ASP A CA 1
ATOM 5329 C C . ASP A 1 725 ? -85.108 8.289 114.299 1.00 67.44 725 ASP A C 1
ATOM 5331 O O . ASP A 1 725 ? -86.129 7.606 114.444 1.00 67.44 725 ASP A O 1
ATOM 5335 N N . GLU A 1 726 ? -84.653 9.090 115.267 1.00 68.88 726 GLU A N 1
ATOM 5336 C CA . GLU A 1 726 ? -85.197 9.176 116.635 1.00 68.88 726 GLU A CA 1
ATOM 5337 C C . GLU A 1 726 ? -85.022 7.881 117.463 1.00 68.88 726 GLU A C 1
ATOM 5339 O O . GLU A 1 726 ? -85.892 7.509 118.249 1.00 68.88 726 GLU A O 1
ATOM 5344 N N . ASN A 1 727 ? -83.868 7.213 117.321 1.00 67.38 727 ASN A N 1
ATOM 5345 C CA . ASN A 1 727 ? -83.479 5.989 118.048 1.00 67.38 727 ASN A CA 1
ATOM 5346 C C . ASN A 1 727 ? -84.371 4.762 117.769 1.00 67.38 727 ASN A C 1
ATOM 5348 O O . ASN A 1 727 ? -84.538 3.901 118.637 1.00 67.38 727 ASN A O 1
ATOM 5352 N N . LYS A 1 728 ? -84.950 4.658 116.567 1.00 67.88 728 LYS A N 1
ATOM 5353 C CA . LYS A 1 728 ? -85.830 3.541 116.202 1.00 67.88 728 LYS A CA 1
ATOM 5354 C C . LYS A 1 728 ? -85.024 2.395 115.589 1.00 67.88 728 LYS A C 1
ATOM 5356 O O . LYS A 1 728 ? -84.237 2.589 114.666 1.00 67.88 728 LYS A O 1
ATOM 5361 N N . VAL A 1 729 ? -85.243 1.181 116.094 1.00 78.62 729 VAL A N 1
ATOM 5362 C CA . VAL A 1 729 ? -84.653 -0.053 115.554 1.00 78.62 729 VAL A CA 1
ATOM 5363 C C . VAL A 1 729 ? -85.760 -0.872 114.909 1.00 78.62 729 VAL A C 1
ATOM 5365 O O . VAL A 1 729 ? -86.622 -1.420 115.597 1.00 78.62 729 VAL A O 1
ATOM 5368 N N . ASN A 1 730 ? -85.732 -0.965 113.584 1.00 77.38 730 ASN A N 1
ATOM 5369 C CA . ASN A 1 730 ? -86.708 -1.728 112.823 1.00 77.38 730 ASN A CA 1
ATOM 5370 C C . ASN A 1 730 ? -86.133 -3.111 112.493 1.00 77.38 730 ASN A C 1
ATOM 5372 O O . ASN A 1 730 ? -85.187 -3.249 111.718 1.00 77.38 730 ASN A O 1
ATOM 5376 N N . VAL A 1 731 ? -86.721 -4.144 113.101 1.00 79.50 731 VAL A N 1
ATOM 5377 C CA . VAL A 1 731 ? -86.312 -5.552 112.953 1.00 79.50 731 VAL A CA 1
ATOM 5378 C C . VAL A 1 731 ? -87.005 -6.274 111.786 1.00 79.50 731 VAL A C 1
ATOM 5380 O O . VAL A 1 731 ? -86.934 -7.498 111.695 1.00 79.50 731 VAL A O 1
ATOM 5383 N N . ASN A 1 732 ? -87.711 -5.541 110.914 1.00 74.12 732 ASN A N 1
ATOM 5384 C CA . ASN A 1 732 ? -88.329 -6.034 109.677 1.00 74.12 732 ASN A CA 1
ATOM 5385 C C . ASN A 1 732 ? -89.175 -7.320 109.848 1.00 74.12 732 ASN A C 1
ATOM 5387 O O . ASN A 1 732 ? -89.116 -8.242 109.036 1.00 74.12 732 ASN A O 1
ATOM 5391 N N . GLY A 1 733 ? -89.947 -7.399 110.939 1.00 69.38 733 GLY A N 1
ATOM 5392 C CA . GLY A 1 733 ? -90.825 -8.537 111.246 1.00 69.38 733 GLY A CA 1
ATOM 5393 C C . GLY A 1 733 ? -90.148 -9.767 111.868 1.00 69.38 733 GLY A C 1
ATOM 5394 O O . GLY A 1 733 ? -90.825 -10.771 112.086 1.00 69.38 733 GLY A O 1
ATOM 5395 N N . ALA A 1 734 ? -88.849 -9.718 112.182 1.00 76.06 734 ALA A N 1
ATOM 5396 C CA . ALA A 1 734 ? -88.154 -10.812 112.861 1.00 76.06 734 ALA A CA 1
ATOM 5397 C C . ALA A 1 734 ? -88.655 -11.029 114.306 1.00 76.06 734 ALA A C 1
ATOM 5399 O O . ALA A 1 734 ? -88.984 -10.085 115.028 1.00 76.06 734 ALA A O 1
ATOM 5400 N N . THR A 1 735 ? -88.675 -12.285 114.760 1.00 75.00 735 THR A N 1
ATOM 5401 C CA . THR A 1 735 ? -89.073 -12.648 116.130 1.00 75.00 735 THR A CA 1
ATOM 5402 C C . THR A 1 735 ? -88.021 -12.246 117.162 1.00 75.00 735 THR A C 1
ATOM 5404 O O . THR A 1 735 ? -86.914 -12.785 117.160 1.00 75.00 735 THR A O 1
ATOM 5407 N N . ILE A 1 736 ? -88.400 -11.383 118.106 1.00 78.94 736 ILE A N 1
ATOM 5408 C CA . ILE A 1 736 ? -87.586 -11.032 119.275 1.00 78.94 736 ILE A CA 1
ATOM 5409 C C . ILE A 1 736 ? -87.841 -12.068 120.382 1.00 78.94 736 ILE A C 1
ATOM 5411 O O . ILE A 1 736 ? -88.962 -12.201 120.872 1.00 78.94 736 ILE A O 1
ATOM 5415 N N . THR A 1 737 ? -86.814 -12.824 120.772 1.00 74.88 737 THR A N 1
ATOM 5416 C CA . THR A 1 737 ? -86.901 -13.884 121.794 1.00 74.88 737 THR A CA 1
ATOM 5417 C C . THR A 1 737 ? -86.278 -13.454 123.129 1.00 74.88 737 THR A C 1
ATOM 5419 O O . THR A 1 737 ? -85.576 -12.450 123.209 1.00 74.88 737 THR A O 1
ATOM 5422 N N . ASN A 1 738 ? -86.558 -14.204 124.204 1.00 66.81 738 ASN A N 1
ATOM 5423 C CA . ASN A 1 738 ? -86.068 -13.960 125.575 1.00 66.81 738 ASN A CA 1
ATOM 5424 C C . ASN A 1 738 ? -86.513 -12.629 126.231 1.00 66.81 738 ASN A C 1
ATOM 5426 O O . ASN A 1 738 ? -85.883 -12.149 127.173 1.00 66.81 738 ASN A O 1
ATOM 5430 N N . VAL A 1 739 ? -87.638 -12.061 125.786 1.00 79.50 739 VAL A N 1
ATOM 5431 C CA . VAL A 1 739 ? -88.242 -10.848 126.364 1.00 79.50 739 VAL A CA 1
ATOM 5432 C C . VAL A 1 739 ? -88.887 -11.142 127.731 1.00 79.50 739 VAL A C 1
ATOM 5434 O O . VAL A 1 739 ? -89.795 -11.970 127.853 1.00 79.50 739 VAL A O 1
ATOM 5437 N N . SER A 1 740 ? -88.421 -10.446 128.772 1.00 75.75 740 SER A N 1
ATOM 5438 C CA . SER A 1 740 ? -89.009 -10.488 130.122 1.00 75.75 740 SER A CA 1
ATOM 5439 C C . SER A 1 740 ? -90.343 -9.733 130.187 1.00 75.75 740 SER A C 1
ATOM 5441 O O . SER A 1 740 ? -90.638 -8.925 129.317 1.00 75.75 740 SER A O 1
ATOM 5443 N N . ALA A 1 741 ? -91.163 -9.985 131.213 1.00 73.12 741 ALA A N 1
ATOM 5444 C CA . ALA A 1 741 ? -92.442 -9.286 131.369 1.00 73.12 741 ALA A CA 1
ATOM 5445 C C . ALA A 1 741 ? -92.227 -7.777 131.597 1.00 73.12 741 ALA A C 1
ATOM 5447 O O . ALA A 1 741 ? -91.493 -7.396 132.515 1.00 73.12 741 ALA A O 1
ATOM 5448 N N . GLY A 1 742 ? -92.871 -6.948 130.770 1.00 80.25 742 GLY A N 1
ATOM 5449 C CA . GLY A 1 742 ? -92.734 -5.490 130.805 1.00 80.25 742 GLY A CA 1
ATOM 5450 C C . GLY A 1 742 ? -93.290 -4.868 132.088 1.00 80.25 742 GLY A C 1
ATOM 5451 O O . GLY A 1 742 ? -94.282 -5.359 132.637 1.00 80.25 742 GLY A O 1
ATOM 5452 N N . LYS A 1 743 ? -92.633 -3.805 132.566 1.00 74.06 743 LYS A N 1
ATOM 5453 C CA . LYS A 1 743 ? -92.930 -3.084 133.818 1.00 74.06 743 LYS A CA 1
ATOM 5454 C C . LYS A 1 743 ? -93.103 -1.575 133.636 1.00 74.06 743 LYS A C 1
ATOM 5456 O O . LYS A 1 743 ? -93.780 -0.965 134.458 1.00 74.06 743 LYS A O 1
ATOM 5461 N N . ALA A 1 744 ? -92.480 -0.987 132.619 1.00 73.31 744 ALA A N 1
ATOM 5462 C CA . ALA A 1 744 ? -92.695 0.391 132.191 1.00 73.31 744 ALA A CA 1
ATOM 5463 C C . ALA A 1 744 ? -93.529 0.430 130.901 1.00 73.31 744 ALA A C 1
ATOM 5465 O O . ALA A 1 744 ? -93.513 -0.519 130.119 1.00 73.31 744 ALA A O 1
ATOM 5466 N N . ASP A 1 745 ? -94.206 1.551 130.647 1.00 63.41 745 ASP A N 1
ATOM 5467 C CA . ASP A 1 745 ? -95.111 1.738 129.498 1.00 63.41 745 ASP A CA 1
ATOM 5468 C C . ASP A 1 745 ? -94.418 1.602 128.122 1.00 63.41 745 ASP A C 1
ATOM 5470 O O . ASP A 1 745 ? -95.082 1.470 127.096 1.00 63.41 745 ASP A O 1
ATOM 5474 N N . THR A 1 746 ? -93.082 1.632 128.096 1.00 69.19 746 THR A N 1
ATOM 5475 C CA . THR A 1 746 ? -92.232 1.474 126.904 1.00 69.19 746 THR A CA 1
ATOM 5476 C C . THR A 1 746 ? -91.655 0.064 126.726 1.00 69.19 746 THR A C 1
ATOM 5478 O O . THR A 1 746 ? -90.929 -0.170 125.760 1.00 69.19 746 THR A O 1
ATOM 5481 N N . ASP A 1 747 ? -91.923 -0.870 127.643 1.00 77.56 747 ASP A N 1
ATOM 5482 C CA . ASP A 1 747 ? -91.398 -2.238 127.571 1.00 77.56 747 ASP A CA 1
ATOM 5483 C C . ASP A 1 747 ? -92.218 -3.122 126.614 1.00 77.56 747 ASP A C 1
ATOM 5485 O O . ASP A 1 747 ? -93.441 -3.014 126.509 1.00 77.56 747 ASP A O 1
ATOM 5489 N N . ALA A 1 748 ? -91.559 -4.084 125.963 1.00 75.19 748 ALA A N 1
ATOM 5490 C CA . ALA A 1 748 ? -92.242 -5.078 125.139 1.00 75.19 748 ALA A CA 1
ATOM 5491 C C . ALA A 1 748 ? -93.021 -6.095 126.005 1.00 75.19 748 ALA A C 1
ATOM 5493 O O . ALA A 1 748 ? -92.442 -6.839 126.797 1.00 75.19 748 ALA A O 1
ATOM 5494 N N . VAL A 1 749 ? -94.345 -6.148 125.829 1.00 75.38 749 VAL A N 1
ATOM 5495 C CA . VAL A 1 749 ? -95.255 -7.049 126.562 1.00 75.38 749 VAL A CA 1
ATOM 5496 C C . VAL A 1 749 ? -95.081 -8.499 126.096 1.00 75.38 749 VAL A C 1
ATOM 5498 O O . VAL A 1 749 ? -95.049 -8.768 124.895 1.00 75.38 749 VAL A O 1
ATOM 5501 N N . ASN A 1 750 ? -95.008 -9.454 127.031 1.00 82.50 750 ASN A N 1
ATOM 5502 C CA . ASN A 1 750 ? -94.758 -10.861 126.702 1.00 82.50 750 ASN A CA 1
ATOM 5503 C C . ASN A 1 750 ? -96.020 -11.755 126.725 1.00 82.50 750 ASN A C 1
ATOM 5505 O O . ASN A 1 750 ? -97.083 -11.391 127.230 1.00 82.50 750 ASN A O 1
ATOM 5509 N N . VAL A 1 751 ? -95.904 -12.968 126.171 1.00 80.31 751 VAL A N 1
ATOM 5510 C CA . VAL A 1 751 ? -97.042 -13.888 125.952 1.00 80.31 751 VAL A CA 1
ATOM 5511 C C . VAL A 1 751 ? -97.718 -14.348 127.257 1.00 80.31 751 VAL A C 1
ATOM 5513 O O . VAL A 1 751 ? -98.908 -14.663 127.245 1.00 80.31 751 VAL A O 1
ATOM 5516 N N . SER A 1 752 ? -97.023 -14.350 128.399 1.00 78.31 752 SER A N 1
ATOM 5517 C CA . SER A 1 752 ? -97.651 -14.612 129.707 1.00 78.31 752 SER A CA 1
ATOM 5518 C C . SER A 1 752 ? -98.684 -13.539 130.068 1.00 78.31 752 SER A C 1
ATOM 5520 O O . SER A 1 752 ? -99.816 -13.888 130.398 1.00 78.31 752 SER A O 1
ATOM 5522 N N . GLN A 1 753 ? -98.342 -12.255 129.908 1.00 84.25 753 GLN A N 1
ATOM 5523 C CA . GLN A 1 753 ? -99.230 -11.122 130.217 1.00 84.25 753 GLN A CA 1
ATOM 5524 C C . GLN A 1 753 ? -100.507 -11.140 129.345 1.00 84.25 753 GLN A C 1
ATOM 5526 O O . GLN A 1 753 ? -101.589 -10.773 129.798 1.00 84.25 753 GLN A O 1
ATOM 5531 N N . LEU A 1 754 ? -100.421 -11.662 128.114 1.00 80.81 754 LEU A N 1
ATOM 5532 C CA . LEU A 1 754 ? -101.571 -11.829 127.214 1.00 80.81 754 LEU A CA 1
ATOM 5533 C C . LEU A 1 754 ? -102.536 -12.963 127.632 1.00 80.81 754 LEU A C 1
ATOM 5535 O O . LEU A 1 754 ? -103.734 -12.897 127.346 1.00 80.81 754 LEU A O 1
ATOM 5539 N N . ASN A 1 755 ? -102.051 -14.012 128.307 1.00 78.19 755 ASN A N 1
ATOM 5540 C CA . ASN A 1 755 ? -102.892 -15.155 128.693 1.00 78.19 755 ASN A CA 1
ATOM 5541 C C . ASN A 1 755 ? -103.772 -14.881 129.928 1.00 78.19 755 ASN A C 1
ATOM 5543 O O . ASN A 1 755 ? -104.837 -15.489 130.063 1.00 78.19 755 ASN A O 1
ATOM 5547 N N . GLU A 1 756 ? -103.397 -13.932 130.787 1.00 79.44 756 GLU A N 1
ATOM 5548 C CA . GLU A 1 756 ? -104.260 -13.487 131.890 1.00 79.44 756 GLU A CA 1
ATOM 5549 C C . GLU A 1 756 ? -105.502 -12.756 131.349 1.00 79.44 756 GLU A C 1
ATOM 5551 O O . GLU A 1 756 ? -106.632 -13.117 131.687 1.00 79.44 756 GLU A O 1
ATOM 5556 N N . LEU A 1 757 ? -105.316 -11.829 130.398 1.00 78.19 757 LEU A N 1
ATOM 5557 C CA . LEU A 1 757 ? -106.406 -11.130 129.700 1.00 78.19 757 LEU A CA 1
ATOM 5558 C C . LEU A 1 757 ? -107.381 -12.105 129.012 1.00 78.19 757 LEU A C 1
ATOM 5560 O O . LEU A 1 757 ? -108.602 -11.967 129.123 1.00 78.19 757 LEU A O 1
ATOM 5564 N N . LYS A 1 758 ? -106.847 -13.148 128.361 1.00 76.88 758 LYS A N 1
ATOM 5565 C CA . LYS A 1 758 ? -107.629 -14.218 127.715 1.00 76.88 758 LYS A CA 1
ATOM 5566 C C . LYS A 1 758 ? -108.600 -14.922 128.676 1.00 76.88 758 LYS A C 1
ATOM 5568 O O . LYS A 1 758 ? -109.655 -15.386 128.246 1.00 76.88 758 LYS A O 1
ATOM 5573 N N . THR A 1 759 ? -108.281 -14.972 129.970 1.00 73.75 759 THR A N 1
ATOM 5574 C CA . THR A 1 759 ? -109.118 -15.634 130.983 1.00 73.75 759 THR A CA 1
ATOM 5575 C C . THR A 1 759 ? -110.373 -14.820 131.322 1.00 73.75 759 THR A C 1
ATOM 5577 O O . THR A 1 759 ? -111.437 -15.406 131.511 1.00 73.75 759 THR A O 1
ATOM 5580 N N . GLN A 1 760 ? -110.304 -13.481 131.314 1.00 75.94 760 GLN A N 1
ATOM 5581 C CA . GLN A 1 760 ? -111.494 -12.634 131.504 1.00 75.94 760 GLN A CA 1
ATOM 5582 C C . GLN A 1 760 ? -112.489 -12.761 130.340 1.00 75.94 760 GLN A C 1
ATOM 5584 O O . GLN A 1 760 ? -113.699 -12.804 130.561 1.00 75.94 760 GLN A O 1
ATOM 5589 N N . ILE A 1 761 ? -111.986 -12.869 129.104 1.00 73.69 761 ILE A N 1
ATOM 5590 C CA . ILE A 1 761 ? -112.808 -12.927 127.883 1.00 73.69 761 ILE A CA 1
ATOM 5591 C C . ILE A 1 761 ? -113.756 -14.138 127.895 1.00 73.69 761 ILE A C 1
ATOM 5593 O O . ILE A 1 761 ? -114.926 -14.000 127.537 1.00 73.69 761 ILE A O 1
ATOM 5597 N N . ASN A 1 762 ? -113.299 -15.298 128.381 1.00 73.00 762 ASN A N 1
ATOM 5598 C CA . ASN A 1 762 ? -114.115 -16.517 128.446 1.00 73.00 762 ASN A CA 1
ATOM 5599 C C . ASN A 1 762 ? -115.390 -16.358 129.297 1.00 73.00 762 ASN A C 1
ATOM 5601 O O . ASN A 1 762 ? -116.424 -16.930 128.952 1.00 73.00 762 ASN A O 1
ATOM 5605 N N . ASN A 1 763 ? -115.348 -15.562 130.372 1.00 68.69 763 ASN A N 1
ATOM 5606 C CA . ASN A 1 763 ? -116.513 -15.341 131.235 1.00 68.69 763 ASN A CA 1
ATOM 5607 C C . ASN A 1 763 ? -117.628 -14.562 130.516 1.00 68.69 763 ASN A C 1
ATOM 5609 O O . ASN A 1 763 ? -118.807 -14.829 130.745 1.00 68.69 763 ASN A O 1
ATOM 5613 N N . ASN A 1 764 ? -117.271 -13.648 129.607 1.00 70.88 764 ASN A N 1
ATOM 5614 C CA . ASN A 1 764 ? -118.243 -12.875 128.830 1.00 70.88 764 ASN A CA 1
ATOM 5615 C C . ASN A 1 764 ? -118.980 -13.748 127.798 1.00 70.88 764 ASN A C 1
ATOM 5617 O O . ASN A 1 764 ? -120.177 -13.558 127.573 1.00 70.88 764 ASN A O 1
ATOM 5621 N N . THR A 1 765 ? -118.302 -14.739 127.208 1.00 74.31 765 THR A N 1
ATOM 5622 C CA . THR A 1 765 ? -118.877 -15.639 126.190 1.00 74.31 765 THR A CA 1
ATOM 5623 C C . THR A 1 765 ? -120.064 -16.451 126.720 1.00 74.31 765 THR A C 1
ATOM 5625 O O . THR A 1 765 ? -121.060 -16.621 126.019 1.00 74.31 765 THR A O 1
ATOM 5628 N N . THR A 1 766 ? -120.018 -16.891 127.981 1.00 68.81 766 THR A N 1
ATOM 5629 C CA . THR A 1 766 ? -121.113 -17.646 128.623 1.00 68.81 766 THR A CA 1
ATOM 5630 C C . THR A 1 766 ? -122.428 -16.856 128.663 1.00 68.81 766 THR A C 1
ATOM 5632 O O . THR A 1 766 ? -123.508 -17.434 128.538 1.00 68.81 766 THR A O 1
ATOM 5635 N N . THR A 1 767 ? -122.355 -15.526 128.773 1.00 66.00 767 THR A N 1
ATOM 5636 C CA . THR A 1 767 ? -123.525 -14.632 128.747 1.00 66.00 767 THR A CA 1
ATOM 5637 C C . THR A 1 767 ? -124.137 -14.528 127.345 1.00 66.00 767 THR A C 1
ATOM 5639 O O . THR A 1 767 ? -125.359 -14.482 127.211 1.00 66.00 767 THR A O 1
ATOM 5642 N N . ILE A 1 768 ? -123.307 -14.550 126.296 1.00 68.50 768 ILE A N 1
ATOM 5643 C CA . ILE A 1 768 ? -123.726 -14.392 124.891 1.00 68.50 768 ILE A CA 1
ATOM 5644 C C . ILE A 1 768 ? -124.578 -15.583 124.416 1.00 68.50 768 ILE A C 1
ATOM 5646 O O . ILE A 1 768 ? -125.595 -15.387 123.749 1.00 68.50 768 ILE A O 1
ATOM 5650 N N . ASN A 1 769 ? -124.246 -16.808 124.839 1.00 60.38 769 ASN A N 1
ATOM 5651 C CA . ASN A 1 769 ? -124.976 -18.029 124.456 1.00 60.38 769 ASN A CA 1
ATOM 5652 C C . ASN A 1 769 ? -126.465 -18.038 124.874 1.00 60.38 769 ASN A C 1
ATOM 5654 O O . ASN A 1 769 ? -127.277 -18.751 124.280 1.00 60.38 769 ASN A O 1
ATOM 5658 N N . ASN A 1 770 ? -126.853 -17.230 125.866 1.00 60.00 770 ASN A N 1
ATOM 5659 C CA . ASN A 1 770 ? -128.250 -17.090 126.295 1.00 60.00 770 ASN A CA 1
ATOM 5660 C C . ASN A 1 770 ? -129.075 -16.126 125.417 1.00 60.00 770 ASN A C 1
ATOM 5662 O O . ASN A 1 770 ? -130.293 -16.047 125.582 1.00 60.00 770 ASN A O 1
ATOM 5666 N N . ILE A 1 771 ? -128.438 -15.409 124.484 1.00 65.56 771 ILE A N 1
ATOM 5667 C CA . ILE A 1 771 ? -129.089 -14.454 123.574 1.00 65.56 771 ILE A CA 1
ATOM 5668 C C . ILE A 1 771 ? -129.414 -15.104 122.217 1.00 65.56 771 ILE A C 1
ATOM 5670 O O . ILE A 1 771 ? -130.486 -14.849 121.669 1.00 65.56 771 ILE A O 1
ATOM 5674 N N . GLU A 1 772 ? -128.547 -15.976 121.683 1.00 58.88 772 GLU A N 1
ATOM 5675 C CA . GLU A 1 772 ? -128.724 -16.519 120.319 1.00 58.88 772 GLU A CA 1
ATOM 5676 C C . GLU A 1 772 ? -129.952 -17.445 120.181 1.00 58.88 772 GLU A C 1
ATOM 5678 O O . GLU A 1 772 ? -130.597 -17.465 119.134 1.00 58.88 772 GLU A O 1
ATOM 5683 N N . ASN A 1 773 ? -130.368 -18.124 121.259 1.00 57.44 773 ASN A N 1
ATOM 5684 C CA . ASN A 1 773 ? -131.533 -19.028 121.298 1.00 57.44 773 ASN A CA 1
ATOM 5685 C C . ASN A 1 773 ? -132.915 -18.330 121.155 1.00 57.44 773 ASN A C 1
ATOM 5687 O O . ASN A 1 773 ? -133.938 -18.884 121.561 1.00 57.44 773 ASN A O 1
ATOM 5691 N N . LYS A 1 774 ? -132.967 -17.109 120.603 1.00 61.19 774 LYS A N 1
ATOM 5692 C CA . LYS A 1 774 ? -134.195 -16.331 120.342 1.00 61.19 774 LYS A CA 1
ATOM 5693 C C . LYS A 1 774 ? -134.245 -15.643 118.963 1.00 61.19 774 LYS A C 1
ATOM 5695 O O . LYS A 1 774 ? -135.140 -14.830 118.744 1.00 61.19 774 LYS A O 1
ATOM 5700 N N . ILE A 1 775 ? -133.334 -15.947 118.028 1.00 62.50 775 ILE A N 1
ATOM 5701 C CA . ILE A 1 775 ? -133.281 -15.307 116.693 1.00 62.50 775 ILE A CA 1
ATOM 5702 C C . ILE A 1 775 ? -133.256 -16.365 115.571 1.00 62.50 775 ILE A C 1
ATOM 5704 O O . ILE A 1 775 ? -132.566 -17.375 115.674 1.00 62.50 775 ILE A O 1
ATOM 5708 N N . SER A 1 776 ? -134.027 -16.142 114.497 1.00 59.69 776 SER A N 1
ATOM 5709 C CA . SER A 1 776 ? -134.205 -17.081 113.367 1.00 59.69 776 SER A CA 1
ATOM 5710 C C . SER A 1 776 ? -133.346 -16.733 112.138 1.00 59.69 776 SER A C 1
ATOM 5712 O O . SER A 1 776 ? -132.894 -15.597 111.994 1.00 59.69 776 SER A O 1
ATOM 5714 N N . LYS A 1 777 ? -133.118 -17.718 111.254 1.00 64.81 777 LYS A N 1
ATOM 5715 C CA . LYS A 1 777 ? -132.148 -17.666 110.136 1.00 64.81 777 LYS A CA 1
ATOM 5716 C C . LYS A 1 777 ? -132.810 -17.952 108.769 1.00 64.81 777 LYS A C 1
ATOM 5718 O O . LYS A 1 777 ? -133.926 -18.465 108.740 1.00 64.81 777 LYS A O 1
ATOM 5723 N N . THR A 1 778 ? -132.140 -17.620 107.657 1.00 65.62 778 THR A N 1
ATOM 5724 C CA . THR A 1 778 ? -132.574 -17.918 106.268 1.00 65.62 778 THR A CA 1
A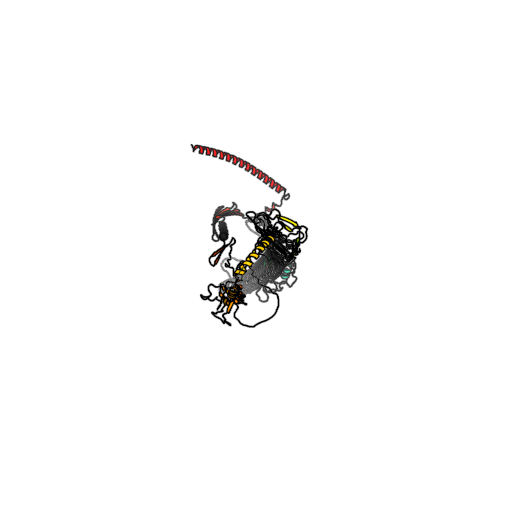TOM 5725 C C . THR A 1 778 ? -131.410 -18.363 105.360 1.00 65.62 778 THR A C 1
ATOM 5727 O O . THR A 1 778 ? -130.247 -18.312 105.773 1.00 65.62 778 THR A O 1
ATOM 5730 N N . GLU A 1 779 ? -131.711 -18.787 104.127 1.00 68.31 779 GLU A N 1
ATOM 5731 C CA . GLU A 1 779 ? -130.739 -19.230 103.111 1.00 68.31 779 GLU A CA 1
ATOM 5732 C C . GLU A 1 779 ? -130.677 -18.315 101.866 1.00 68.31 779 GLU A C 1
ATOM 5734 O O . GLU A 1 779 ? -131.541 -17.468 101.656 1.00 68.31 779 GLU A O 1
ATOM 5739 N N . LEU A 1 780 ? -129.632 -18.479 101.042 1.00 71.06 780 LEU A N 1
ATOM 5740 C CA . LEU A 1 780 ? -129.404 -17.761 99.778 1.00 71.06 780 LEU A CA 1
ATOM 5741 C C . LEU A 1 780 ? -129.169 -18.762 98.644 1.00 71.06 780 LEU A C 1
ATOM 5743 O O . LEU A 1 780 ? -128.354 -19.673 98.787 1.00 71.06 780 LEU A O 1
ATOM 5747 N N . THR A 1 781 ? -129.829 -18.562 97.504 1.00 63.81 781 THR A N 1
ATOM 5748 C CA . THR A 1 781 ? -129.728 -19.436 96.326 1.00 63.81 781 THR A CA 1
ATOM 5749 C C . THR A 1 781 ? -129.009 -18.758 95.154 1.00 63.81 781 THR A C 1
ATOM 5751 O O . THR A 1 781 ? -129.007 -17.534 95.000 1.00 63.81 781 THR A O 1
ATOM 5754 N N . VAL A 1 782 ? -128.358 -19.573 94.322 1.00 69.75 782 VAL A N 1
ATOM 5755 C CA . VAL A 1 782 ? -127.565 -19.149 93.158 1.00 69.75 782 VAL A CA 1
ATOM 5756 C C . VAL A 1 782 ? -128.083 -19.882 91.925 1.00 69.75 782 VAL A C 1
ATOM 5758 O O . VAL A 1 782 ? -128.179 -21.107 91.946 1.00 69.75 782 VAL A O 1
ATOM 5761 N N . ASP A 1 783 ? -128.365 -19.147 90.850 1.00 66.06 783 ASP A N 1
ATOM 5762 C CA . ASP A 1 783 ? -128.690 -19.707 89.534 1.00 66.06 783 ASP A CA 1
ATOM 5763 C C . ASP A 1 783 ? -127.793 -19.083 88.455 1.00 66.06 783 ASP A C 1
ATOM 5765 O O . ASP A 1 783 ? -127.420 -17.911 88.527 1.00 66.06 783 ASP A O 1
ATOM 5769 N N . ASN A 1 784 ? -127.399 -19.890 87.465 1.00 65.00 784 ASN A N 1
ATOM 5770 C CA . ASN A 1 784 ? -126.552 -19.499 86.332 1.00 65.00 784 ASN A CA 1
ATOM 5771 C C . ASN A 1 784 ? -125.308 -18.649 86.701 1.00 65.00 784 ASN A C 1
ATOM 5773 O O . ASN A 1 784 ? -124.867 -17.795 85.931 1.00 65.00 784 ASN A O 1
ATOM 5777 N N . GLY A 1 785 ? -124.720 -18.903 87.878 1.00 65.69 785 GLY A N 1
ATOM 5778 C CA . GLY A 1 785 ? -123.515 -18.234 88.385 1.00 65.69 785 GLY A CA 1
ATOM 5779 C C . GLY A 1 785 ? -123.748 -16.925 89.153 1.00 65.69 785 GLY A C 1
ATOM 5780 O O . GLY A 1 785 ? -122.772 -16.334 89.616 1.00 65.69 785 GLY A O 1
ATOM 5781 N N . LYS A 1 786 ? -125.001 -16.482 89.337 1.00 67.50 786 LYS A N 1
ATOM 5782 C CA . LYS A 1 786 ? -125.368 -15.256 90.067 1.00 67.50 786 LYS A CA 1
ATOM 5783 C C . LYS A 1 786 ? -126.285 -15.570 91.258 1.00 67.50 786 LYS A C 1
ATOM 5785 O O . LYS A 1 786 ? -127.183 -16.400 91.154 1.00 67.50 786 LYS A O 1
ATOM 5790 N N . VAL A 1 787 ? -126.084 -14.884 92.386 1.00 71.25 787 VAL A N 1
ATOM 5791 C CA . VAL A 1 787 ? -127.028 -14.917 93.520 1.00 71.25 787 VAL A CA 1
ATOM 5792 C C . VAL A 1 787 ? -128.383 -14.363 93.063 1.00 71.25 787 VAL A C 1
ATOM 5794 O O . VAL A 1 787 ? -128.436 -13.312 92.415 1.00 71.25 787 VAL A O 1
ATOM 5797 N N . VAL A 1 788 ? -129.462 -15.081 93.371 1.00 70.88 788 VAL A N 1
ATOM 5798 C CA . VAL A 1 788 ? -130.836 -14.711 93.002 1.00 70.88 788 VAL A CA 1
ATOM 5799 C C . VAL A 1 788 ? -131.431 -13.798 94.082 1.00 70.88 788 VAL A C 1
ATOM 5801 O O . VAL A 1 788 ? -131.065 -13.893 95.253 1.00 70.88 788 VAL A O 1
ATOM 5804 N N . ASN A 1 789 ? -132.322 -12.879 93.701 1.00 61.66 789 ASN A N 1
ATOM 5805 C CA . ASN A 1 789 ? -132.956 -11.969 94.657 1.00 61.66 789 ASN A CA 1
ATOM 5806 C C . ASN A 1 789 ? -133.865 -12.729 95.638 1.00 61.66 789 ASN A C 1
ATOM 5808 O O . ASN A 1 789 ? -134.653 -13.576 95.221 1.00 61.66 789 ASN A O 1
ATOM 5812 N N . LEU A 1 790 ? -133.797 -12.348 96.916 1.00 65.06 790 LEU A N 1
ATOM 5813 C CA . LEU A 1 790 ? -134.777 -12.729 97.932 1.00 65.06 790 LEU A CA 1
ATOM 5814 C C . LEU A 1 790 ? -136.110 -11.995 97.724 1.00 65.06 790 LEU A C 1
ATOM 5816 O O . LEU A 1 790 ? -136.162 -10.896 97.168 1.00 65.06 790 LEU A O 1
ATOM 5820 N N . ASP A 1 791 ? -137.170 -12.608 98.229 1.00 60.72 791 ASP A N 1
ATOM 5821 C CA . ASP A 1 791 ? -138.508 -12.055 98.394 1.00 60.72 791 ASP A CA 1
ATOM 5822 C C . ASP A 1 791 ? -138.643 -11.215 99.682 1.00 60.72 791 ASP A C 1
ATOM 5824 O O . ASP A 1 791 ? -137.856 -11.322 100.630 1.00 60.72 791 ASP A O 1
ATOM 5828 N N . ASP A 1 792 ? -139.668 -10.355 99.723 1.00 60.88 792 ASP A N 1
ATOM 5829 C CA . ASP A 1 792 ? -139.899 -9.404 100.822 1.00 60.88 792 ASP A CA 1
ATOM 5830 C C . ASP A 1 792 ? -140.079 -10.067 102.198 1.00 60.88 792 ASP A C 1
ATOM 5832 O O . ASP A 1 792 ? -139.812 -9.433 103.218 1.00 60.88 792 ASP A O 1
ATOM 5836 N N . GLU A 1 793 ? -140.489 -11.338 102.241 1.00 60.06 793 GLU A N 1
ATOM 5837 C CA . GLU A 1 793 ? -140.683 -12.101 103.479 1.00 60.06 793 GLU A CA 1
ATOM 5838 C C . GLU A 1 793 ? -139.369 -12.685 104.044 1.00 60.06 793 GLU A C 1
ATOM 5840 O O . GLU A 1 793 ? -139.345 -13.166 105.180 1.00 60.06 793 GLU A O 1
ATOM 5845 N N . ASN A 1 794 ? -138.255 -12.627 103.297 1.00 65.62 794 ASN A N 1
ATOM 5846 C CA . ASN A 1 794 ? -136.946 -13.155 103.714 1.00 65.62 794 ASN A CA 1
ATOM 5847 C C . ASN A 1 794 ? -135.814 -12.116 103.791 1.00 65.62 794 ASN A C 1
ATOM 5849 O O . ASN A 1 794 ? -134.799 -12.401 104.429 1.00 65.62 794 ASN A O 1
ATOM 5853 N N . LYS A 1 795 ? -135.979 -10.922 103.206 1.00 63.28 795 LYS A N 1
ATOM 5854 C CA . LYS A 1 795 ? -134.922 -9.894 103.071 1.00 63.28 795 LYS A CA 1
ATOM 5855 C C . LYS A 1 795 ? -134.230 -9.449 104.375 1.00 63.28 795 LYS A C 1
ATOM 5857 O O . LYS A 1 795 ? -133.048 -9.128 104.336 1.00 63.28 795 LYS A O 1
ATOM 5862 N N . ASP A 1 796 ? -134.937 -9.457 105.509 1.00 64.25 796 ASP A N 1
ATOM 5863 C CA . ASP A 1 796 ? -134.443 -8.958 106.808 1.00 64.25 796 ASP A CA 1
ATOM 5864 C C . ASP A 1 796 ? -133.981 -10.085 107.768 1.00 64.25 796 ASP A C 1
ATOM 5866 O O . ASP A 1 796 ? -133.704 -9.842 108.945 1.00 64.25 796 ASP A O 1
ATOM 5870 N N . LYS A 1 797 ? -133.911 -11.343 107.300 1.00 72.00 797 LYS A N 1
ATOM 5871 C CA . LYS A 1 797 ? -133.502 -12.507 108.114 1.00 72.00 797 LYS A CA 1
ATOM 5872 C C . LYS A 1 797 ? -131.987 -12.735 108.052 1.00 72.00 797 LYS A C 1
ATOM 5874 O O . LYS A 1 797 ? -131.355 -12.555 107.015 1.00 72.00 797 LYS A O 1
ATOM 5879 N N . LEU A 1 798 ? -131.395 -13.206 109.154 1.00 66.94 798 LEU A N 1
ATOM 5880 C CA . LEU A 1 798 ? -129.954 -13.478 109.220 1.00 66.94 798 LEU A CA 1
ATOM 5881 C C . LEU A 1 798 ? -129.568 -14.726 108.409 1.00 66.94 798 LEU A C 1
ATOM 5883 O O . LEU A 1 798 ? -130.073 -15.821 108.655 1.00 66.94 798 LEU A O 1
ATOM 5887 N N . VAL A 1 799 ? -128.611 -14.580 107.495 1.00 68.75 799 VAL A N 1
ATOM 5888 C CA . VAL A 1 799 ? -127.963 -15.696 106.782 1.00 68.75 799 VAL A CA 1
ATOM 5889 C C . VAL A 1 799 ? -126.729 -16.181 107.546 1.00 68.75 799 VAL A C 1
ATOM 5891 O O . VAL A 1 799 ? -126.087 -15.409 108.259 1.00 68.75 799 VAL A O 1
ATOM 5894 N N . SER A 1 800 ? -126.368 -17.461 107.416 1.00 64.88 800 SER A N 1
ATOM 5895 C CA . SER A 1 800 ? -125.165 -17.992 108.076 1.00 64.88 800 SER A CA 1
ATOM 5896 C C . SER A 1 800 ? -123.897 -17.775 107.240 1.00 64.88 800 SER A C 1
ATOM 5898 O O . SER A 1 800 ? -123.947 -17.729 106.011 1.00 64.88 800 SER A O 1
ATOM 5900 N N . ALA A 1 801 ? -122.728 -17.730 107.888 1.00 62.81 801 ALA A N 1
ATOM 5901 C CA . ALA A 1 801 ? -121.446 -17.686 107.180 1.00 62.81 801 ALA A CA 1
ATOM 5902 C C . ALA A 1 801 ? -121.225 -18.917 106.275 1.00 62.81 801 ALA A C 1
ATOM 5904 O O . ALA A 1 801 ? -120.603 -18.789 105.224 1.00 62.81 801 ALA A O 1
ATOM 5905 N N . ASN A 1 802 ? -121.787 -20.082 106.631 1.00 63.28 802 ASN A N 1
ATOM 5906 C CA . ASN A 1 802 ? -121.805 -21.255 105.752 1.00 63.28 802 ASN A CA 1
ATOM 5907 C C . ASN A 1 802 ? -122.628 -20.972 104.492 1.00 63.28 802 ASN A C 1
ATOM 5909 O O . ASN A 1 802 ? -122.102 -21.127 103.401 1.00 63.28 802 ASN A O 1
ATOM 5913 N N . THR A 1 803 ? -123.850 -20.454 104.637 1.00 69.56 803 THR A N 1
ATOM 5914 C CA . THR A 1 803 ? -124.732 -20.055 103.527 1.00 69.56 803 THR A CA 1
ATOM 5915 C C . THR A 1 803 ? -124.037 -19.083 102.567 1.00 69.56 803 THR A C 1
ATOM 5917 O O . THR A 1 803 ? -124.085 -19.269 101.355 1.00 69.56 803 THR A O 1
ATOM 5920 N N . VAL A 1 804 ? -123.338 -18.071 103.094 1.00 70.81 804 VAL A N 1
ATOM 5921 C CA . VAL A 1 804 ? -122.583 -17.100 102.278 1.00 70.81 804 VAL A CA 1
ATOM 5922 C C . VAL A 1 804 ? -121.396 -17.769 101.570 1.00 70.81 804 VAL A C 1
ATOM 5924 O O . VAL A 1 804 ? -121.196 -17.557 100.376 1.00 70.81 804 VAL A O 1
ATOM 5927 N N . LYS A 1 805 ? -120.644 -18.629 102.266 1.00 72.81 805 LYS A N 1
ATOM 5928 C CA . LYS A 1 805 ? -119.543 -19.428 101.699 1.00 72.81 805 LYS A CA 1
ATOM 5929 C C . LYS A 1 805 ? -120.035 -20.416 100.628 1.00 72.81 805 LYS A C 1
ATOM 5931 O O . LYS A 1 805 ? -119.377 -20.575 99.606 1.00 72.81 805 LYS A O 1
ATOM 5936 N N . ASP A 1 806 ? -121.196 -21.040 100.810 1.00 69.38 806 ASP A N 1
ATOM 5937 C CA . ASP A 1 806 ? -121.797 -21.967 99.842 1.00 69.38 806 ASP A CA 1
ATOM 5938 C C . ASP A 1 806 ? -122.383 -21.232 98.628 1.00 69.38 806 ASP A C 1
ATOM 5940 O O . ASP A 1 806 ? -122.283 -21.739 97.511 1.00 69.38 806 ASP A O 1
ATOM 5944 N N . ALA A 1 807 ? -122.892 -20.007 98.798 1.00 71.25 807 ALA A N 1
ATOM 5945 C CA . ALA A 1 807 ? -123.223 -19.130 97.678 1.00 71.25 807 ALA A CA 1
ATOM 5946 C C . ALA A 1 807 ? -121.960 -18.742 96.884 1.00 71.25 807 ALA A C 1
ATOM 5948 O O . ALA A 1 807 ? -121.921 -18.944 95.672 1.00 71.25 807 ALA A O 1
ATOM 5949 N N . ILE A 1 808 ? -120.893 -18.282 97.554 1.00 71.44 808 ILE A N 1
ATOM 5950 C CA . ILE A 1 808 ? -119.606 -17.935 96.916 1.00 71.44 808 ILE A CA 1
ATOM 5951 C C . ILE A 1 808 ? -119.039 -19.131 96.129 1.00 71.44 808 ILE A C 1
ATOM 5953 O O . ILE A 1 808 ? -118.751 -18.996 94.940 1.00 71.44 808 ILE A O 1
ATOM 5957 N N . ASN A 1 809 ? -118.985 -20.320 96.738 1.00 69.50 809 ASN A N 1
ATOM 5958 C CA . ASN A 1 809 ? -118.488 -21.559 96.117 1.00 69.50 809 ASN A CA 1
ATOM 5959 C C . ASN A 1 809 ? -119.374 -22.100 94.968 1.00 69.50 809 ASN A C 1
ATOM 5961 O O . ASN A 1 809 ? -119.014 -23.078 94.301 1.00 69.50 809 ASN A O 1
ATOM 5965 N N . ASN A 1 810 ? -120.545 -21.502 94.727 1.00 68.25 810 ASN A N 1
ATOM 5966 C CA . ASN A 1 810 ? -121.417 -21.820 93.594 1.00 68.25 810 ASN A CA 1
ATOM 5967 C C . ASN A 1 810 ? -121.600 -20.659 92.599 1.00 68.25 810 ASN A C 1
ATOM 5969 O O . ASN A 1 810 ? -122.102 -20.892 91.499 1.00 68.25 810 ASN A O 1
ATOM 5973 N N . THR A 1 811 ? -121.138 -19.446 92.919 1.00 73.50 811 THR A N 1
ATOM 5974 C CA . THR A 1 811 ? -120.955 -18.376 91.925 1.00 73.50 811 THR A CA 1
ATOM 5975 C C . THR A 1 811 ? -119.742 -18.636 91.027 1.00 73.50 811 THR A C 1
ATOM 5977 O O . THR A 1 811 ? -118.810 -19.356 91.392 1.00 73.50 811 THR A O 1
ATOM 5980 N N . GLY A 1 812 ? -119.756 -18.055 89.827 1.00 72.75 812 GLY A N 1
ATOM 5981 C CA . GLY A 1 812 ? -118.718 -18.276 88.823 1.00 72.75 812 GLY A CA 1
ATOM 5982 C C . GLY A 1 812 ? -118.942 -17.469 87.547 1.00 72.75 812 GLY A C 1
ATOM 5983 O O . GLY A 1 812 ? -119.938 -16.757 87.417 1.00 72.75 812 GLY A O 1
ATOM 5984 N N . PHE A 1 813 ? -118.028 -17.599 86.586 1.00 72.88 813 PHE A N 1
ATOM 5985 C CA . PHE A 1 813 ? -118.135 -16.980 85.260 1.00 72.88 813 PHE A CA 1
ATOM 5986 C C . PHE A 1 813 ? -117.995 -18.030 84.155 1.00 72.88 813 PHE A C 1
ATOM 5988 O O . PHE A 1 813 ? -117.369 -19.068 84.342 1.00 72.88 813 PHE A O 1
ATOM 5995 N N . PHE A 1 814 ? -118.600 -17.788 82.993 1.00 70.88 814 PHE A N 1
ATOM 5996 C CA . PHE A 1 814 ? -118.549 -18.738 81.883 1.00 70.88 814 PHE A CA 1
ATOM 5997 C C . PHE A 1 814 ? -117.348 -18.493 80.967 1.00 70.88 814 PHE A C 1
ATOM 5999 O O . PHE A 1 814 ? -117.083 -17.352 80.591 1.00 70.88 814 PHE A O 1
ATOM 6006 N N . ILE A 1 815 ? -116.707 -19.577 80.528 1.00 71.31 815 ILE A N 1
ATOM 6007 C CA . ILE A 1 815 ? -115.775 -19.587 79.395 1.00 71.31 815 ILE A CA 1
ATOM 6008 C C . ILE A 1 815 ? -116.472 -20.194 78.171 1.00 71.31 815 ILE A C 1
ATOM 6010 O O . ILE A 1 815 ? -117.272 -21.130 78.281 1.00 71.31 815 ILE A O 1
ATOM 6014 N N . ASN A 1 816 ? -116.181 -19.626 77.001 1.00 62.53 816 ASN A N 1
ATOM 6015 C CA . ASN A 1 816 ? -116.696 -20.041 75.702 1.00 62.53 816 ASN A CA 1
ATOM 6016 C C . ASN A 1 816 ? -115.619 -19.818 74.628 1.00 62.53 816 ASN A C 1
ATOM 6018 O O . ASN A 1 816 ? -115.028 -18.741 74.589 1.00 62.53 816 ASN A O 1
ATOM 6022 N N . SER A 1 817 ? -115.386 -20.803 73.758 1.00 65.88 817 SER A N 1
ATOM 6023 C CA . SER A 1 817 ? -114.536 -20.657 72.572 1.00 65.88 817 SER A CA 1
ATOM 6024 C C . SER A 1 817 ? -115.387 -20.285 71.357 1.00 65.88 817 SER A C 1
ATOM 6026 O O . SER A 1 817 ? -116.316 -21.010 70.996 1.00 65.88 817 SER A O 1
ATOM 6028 N N . ASP A 1 818 ? -115.054 -19.171 70.712 1.00 56.12 818 ASP A N 1
ATOM 6029 C CA . ASP A 1 818 ? -115.673 -18.723 69.459 1.00 56.12 818 ASP A CA 1
ATOM 6030 C C . ASP A 1 818 ? -114.630 -18.685 68.327 1.00 56.12 818 ASP A C 1
ATOM 6032 O O . ASP A 1 818 ? -113.435 -18.859 68.582 1.00 56.12 818 ASP A O 1
ATOM 6036 N N . ARG A 1 819 ? -115.059 -18.505 67.072 1.00 60.66 819 ARG A N 1
ATOM 6037 C CA . ARG A 1 819 ? -114.164 -18.492 65.901 1.00 60.66 819 ARG A CA 1
ATOM 6038 C C . ARG A 1 819 ? -114.523 -17.415 64.879 1.00 60.66 819 ARG A C 1
ATOM 6040 O O . ARG A 1 819 ? -115.692 -17.171 64.605 1.00 60.66 819 ARG A O 1
ATOM 6047 N N . THR A 1 820 ? -113.501 -16.895 64.204 1.00 57.78 820 THR A N 1
ATOM 6048 C CA . THR A 1 820 ? -113.667 -16.104 62.970 1.00 57.78 820 THR A CA 1
ATOM 6049 C C . THR A 1 820 ? -113.386 -16.968 61.737 1.00 57.78 820 THR A C 1
ATOM 6051 O O . THR A 1 820 ? -114.208 -17.041 60.829 1.00 57.78 820 THR A O 1
ATOM 6054 N N . PHE A 1 821 ? -112.264 -17.698 61.736 1.00 47.12 821 PHE A N 1
ATOM 6055 C CA . PHE A 1 821 ? -111.887 -18.674 60.707 1.00 47.12 821 PHE A CA 1
ATOM 6056 C C . PHE A 1 821 ? -111.190 -19.881 61.355 1.00 47.12 821 PHE A C 1
ATOM 6058 O O . PHE A 1 821 ? -110.491 -19.722 62.351 1.00 47.12 821 PHE A O 1
ATOM 6065 N N . GLY A 1 822 ? -111.382 -21.082 60.796 1.00 54.81 822 GLY A N 1
ATOM 6066 C CA . GLY A 1 822 ? -110.874 -22.349 61.350 1.00 54.81 822 GLY A CA 1
ATOM 6067 C C . GLY A 1 822 ? -111.977 -23.276 61.878 1.00 54.81 822 GLY A C 1
ATOM 6068 O O . GLY A 1 822 ? -113.160 -22.926 61.879 1.00 54.81 822 GLY A O 1
ATOM 6069 N N . GLU A 1 823 ? -111.607 -24.483 62.300 1.00 49.97 823 GLU A N 1
ATOM 6070 C CA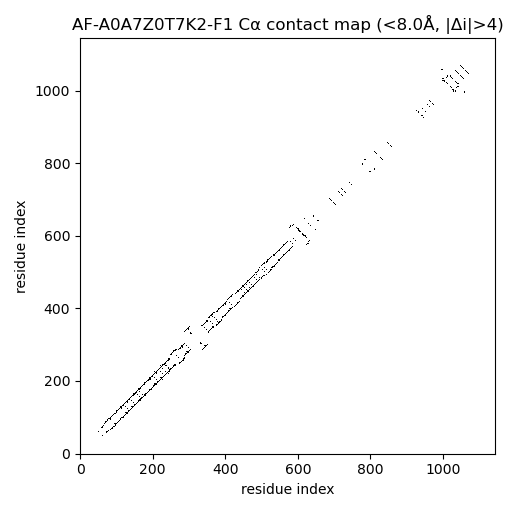 . GLU A 1 823 ? -112.529 -25.490 62.842 1.00 49.97 823 GLU A CA 1
ATOM 6071 C C . GLU A 1 823 ? -112.568 -25.426 64.379 1.00 49.97 823 GLU A C 1
ATOM 6073 O O . GLU A 1 823 ? -111.527 -25.403 65.027 1.00 49.97 823 GLU A O 1
ATOM 6078 N N . ASN A 1 824 ? -113.768 -25.372 64.971 1.00 56.53 824 ASN A N 1
ATOM 6079 C CA . ASN A 1 824 ? -113.963 -25.332 66.426 1.00 56.53 824 ASN A CA 1
ATOM 6080 C C . ASN A 1 824 ? -114.561 -26.670 66.880 1.00 56.53 824 ASN A C 1
ATOM 6082 O O . ASN A 1 824 ? -115.764 -26.899 66.745 1.00 56.53 824 ASN A O 1
ATOM 6086 N N . ILE A 1 825 ? -113.705 -27.569 67.369 1.00 51.97 825 ILE A N 1
ATOM 6087 C CA . ILE A 1 825 ? -114.085 -28.919 67.795 1.00 51.97 825 ILE A CA 1
ATOM 6088 C C . ILE A 1 825 ? -114.317 -28.909 69.312 1.00 51.97 825 ILE A C 1
ATOM 6090 O O . ILE A 1 825 ? -113.369 -28.829 70.088 1.00 51.97 825 ILE A O 1
ATOM 6094 N N . GLY A 1 826 ? -115.581 -29.022 69.738 1.00 56.94 826 GLY A N 1
ATOM 6095 C CA . GLY A 1 826 ? -115.943 -29.162 71.157 1.00 56.94 826 GLY A CA 1
ATOM 6096 C C . GLY A 1 826 ? -116.437 -27.892 71.863 1.00 56.94 826 GLY A C 1
ATOM 6097 O O . GLY A 1 826 ? -116.294 -27.780 73.078 1.00 56.94 826 GLY A O 1
ATOM 6098 N N . SER A 1 827 ? -117.047 -26.947 71.141 1.00 55.56 827 SER A N 1
ATOM 6099 C CA . SER A 1 827 ? -117.621 -25.712 71.697 1.00 55.56 827 SER A CA 1
ATOM 6100 C C . SER A 1 827 ? -118.743 -25.969 72.725 1.00 55.56 827 SER A C 1
ATOM 6102 O O . SER A 1 827 ? -119.920 -26.082 72.368 1.00 55.56 827 SER A O 1
ATOM 6104 N N . LYS A 1 828 ? -118.391 -26.043 74.017 1.00 57.69 828 LYS A N 1
ATOM 6105 C CA . LYS A 1 828 ? -119.334 -26.204 75.137 1.00 57.69 828 LYS A CA 1
ATOM 6106 C C . LYS A 1 828 ? -119.092 -25.150 76.222 1.00 57.69 828 LYS A C 1
ATOM 6108 O O . LYS A 1 828 ? -118.135 -25.235 76.991 1.00 57.69 828 LYS A O 1
ATOM 6113 N N . LYS A 1 829 ? -120.004 -24.175 76.307 1.00 66.19 829 LYS A N 1
ATOM 6114 C CA . LYS A 1 829 ? -120.027 -23.125 77.338 1.00 66.19 829 LYS A CA 1
ATOM 6115 C C . LYS A 1 829 ? -119.978 -23.749 78.741 1.00 66.19 829 LYS A C 1
ATOM 6117 O O . LYS A 1 829 ? -120.877 -24.505 79.106 1.00 66.19 829 LYS A O 1
ATOM 6122 N N . THR A 1 830 ? -118.944 -23.419 79.514 1.00 64.19 830 THR A N 1
ATOM 6123 C CA . THR A 1 830 ? -118.638 -24.064 80.806 1.00 64.19 830 THR A CA 1
ATOM 6124 C C . THR A 1 830 ? -118.469 -23.012 81.903 1.00 64.19 830 THR A C 1
ATOM 6126 O O . THR A 1 830 ? -117.875 -21.965 81.659 1.00 64.19 830 THR A O 1
ATOM 6129 N N . LEU A 1 831 ? -119.042 -23.258 83.086 1.00 73.69 831 LEU A N 1
ATOM 6130 C CA . LEU A 1 831 ? -118.973 -22.369 84.252 1.00 73.69 831 LEU A CA 1
ATOM 6131 C C . LEU A 1 831 ? -117.710 -22.678 85.065 1.00 73.69 831 LEU A C 1
ATOM 6133 O O . LEU A 1 831 ? -117.528 -23.823 85.463 1.00 73.69 831 LEU A O 1
ATOM 6137 N N . VAL A 1 832 ? -116.888 -21.661 85.322 1.00 71.56 832 VAL A N 1
ATOM 6138 C CA . VAL A 1 832 ? -115.685 -21.718 86.165 1.00 71.56 832 VAL A CA 1
ATOM 6139 C C . VAL A 1 832 ? -115.997 -21.074 87.513 1.00 71.56 832 VAL A C 1
ATOM 6141 O O . VAL A 1 832 ? -116.513 -19.951 87.564 1.00 71.56 832 VAL A O 1
ATOM 6144 N N . LYS A 1 833 ? -115.713 -21.787 88.601 1.00 73.81 833 LYS A N 1
ATOM 6145 C CA . LYS A 1 833 ? -116.011 -21.398 89.986 1.00 73.81 833 LYS A CA 1
ATOM 6146 C C . LYS A 1 833 ? -114.819 -20.740 90.684 1.00 73.81 833 LYS A C 1
ATOM 6148 O O . LYS A 1 833 ? -113.674 -20.820 90.243 1.00 73.81 833 LYS A O 1
ATOM 6153 N N . ALA A 1 834 ? -115.092 -20.086 91.812 1.00 66.31 834 ALA A N 1
ATOM 6154 C CA . ALA A 1 834 ? -114.058 -19.489 92.651 1.00 66.31 834 ALA A CA 1
ATOM 6155 C C . ALA A 1 834 ? -113.057 -20.552 93.156 1.00 66.31 834 ALA A C 1
ATOM 6157 O O . ALA A 1 834 ? -113.430 -21.452 93.905 1.00 66.31 834 ALA A O 1
ATOM 6158 N N . GLY A 1 835 ? -111.787 -20.423 92.755 1.00 62.19 835 GLY A N 1
ATOM 6159 C CA . GLY A 1 835 ? -110.693 -21.334 93.122 1.00 62.19 835 GLY A CA 1
ATOM 6160 C C . GLY A 1 835 ? -110.211 -22.271 92.006 1.00 62.19 835 GLY A C 1
ATOM 6161 O O . GLY A 1 835 ? -109.202 -22.945 92.192 1.00 62.19 835 GLY A O 1
ATOM 6162 N N . GLU A 1 836 ? -110.879 -22.304 90.850 1.00 64.88 836 GLU A N 1
ATOM 6163 C CA . GLU A 1 836 ? -110.471 -23.122 89.699 1.00 64.88 836 GLU A CA 1
ATOM 6164 C C . GLU A 1 836 ? -109.471 -22.370 88.795 1.00 64.88 836 GLU A C 1
ATOM 6166 O O . GLU A 1 836 ? -109.677 -21.206 88.448 1.00 64.88 836 GLU A O 1
ATOM 6171 N N . GLU A 1 837 ? -108.375 -23.030 88.401 1.00 62.97 837 GLU A N 1
ATOM 6172 C CA . GLU A 1 837 ? -107.345 -22.456 87.524 1.00 62.97 837 GLU A CA 1
ATOM 6173 C C . GLU A 1 837 ? -107.604 -22.799 86.047 1.00 62.97 837 GLU A C 1
ATOM 6175 O O . GLU A 1 837 ? -107.879 -23.948 85.701 1.00 62.97 837 GLU A O 1
ATOM 6180 N N . VAL A 1 838 ? -107.441 -21.818 85.154 1.00 67.00 838 VAL A N 1
ATOM 6181 C CA . VAL A 1 838 ? -107.581 -21.991 83.702 1.00 67.00 838 VAL A CA 1
ATOM 6182 C C . VAL A 1 838 ? -106.218 -21.817 83.031 1.00 67.00 838 VAL A C 1
ATOM 6184 O O . VAL A 1 838 ? -105.702 -20.705 82.941 1.00 67.00 838 VAL A O 1
ATOM 6187 N N . LYS A 1 839 ? -105.639 -22.919 82.540 1.00 61.97 839 LYS A N 1
ATOM 6188 C CA . LYS A 1 839 ? -104.369 -22.930 81.795 1.00 61.97 839 LYS A CA 1
ATOM 6189 C C . LYS A 1 839 ? -104.607 -22.999 80.283 1.00 61.97 839 LYS A C 1
ATOM 6191 O O . LYS A 1 839 ? -105.380 -23.827 79.809 1.00 61.97 839 LYS A O 1
ATOM 6196 N N . LEU A 1 840 ? -103.868 -22.185 79.530 1.00 66.25 840 LEU A N 1
ATOM 6197 C CA . LEU A 1 840 ? -103.755 -22.244 78.070 1.00 66.25 840 LEU A CA 1
ATOM 6198 C C . LEU A 1 840 ? -102.289 -22.520 77.718 1.00 66.25 840 LEU A C 1
ATOM 6200 O O . LEU A 1 840 ? -101.400 -21.838 78.221 1.00 66.25 840 LEU A O 1
ATOM 6204 N N . ILE A 1 841 ? -102.029 -23.545 76.902 1.00 58.75 841 ILE A N 1
ATOM 6205 C CA . ILE A 1 841 ? -100.674 -24.056 76.639 1.00 58.75 841 ILE A CA 1
ATOM 6206 C C . ILE A 1 841 ? -100.374 -23.932 75.144 1.00 58.75 841 ILE A C 1
ATOM 6208 O O . ILE A 1 841 ? -101.071 -24.520 74.318 1.00 58.75 841 ILE A O 1
ATOM 6212 N N . ALA A 1 842 ? -99.332 -23.174 74.800 1.00 60.19 842 ALA A N 1
ATOM 6213 C CA . ALA A 1 842 ? -98.881 -23.003 73.423 1.00 60.19 842 ALA A CA 1
ATOM 6214 C C . ALA A 1 842 ? -98.051 -24.212 72.956 1.00 60.19 842 ALA A C 1
ATOM 6216 O O . ALA A 1 842 ? -97.136 -24.662 73.648 1.00 60.19 842 ALA A O 1
ATOM 6217 N N . GLY A 1 843 ? -98.375 -24.735 71.771 1.00 58.16 843 GLY A N 1
ATOM 6218 C CA . GLY A 1 843 ? -97.592 -25.766 71.089 1.00 58.16 843 GLY A CA 1
ATOM 6219 C C . GLY A 1 843 ? -96.472 -25.181 70.223 1.00 58.16 843 GLY A C 1
ATOM 6220 O O . GLY A 1 843 ? -96.366 -23.971 70.031 1.00 58.16 843 GLY A O 1
ATOM 6221 N N . ARG A 1 844 ? -95.641 -26.056 69.647 1.00 50.19 844 ARG A N 1
ATOM 6222 C CA . ARG A 1 844 ? -94.591 -25.657 68.694 1.00 50.19 844 ARG A CA 1
ATOM 6223 C C . ARG A 1 844 ? -95.230 -24.964 67.478 1.00 50.19 844 ARG A C 1
ATOM 6225 O O . ARG A 1 844 ? -96.156 -25.514 66.892 1.00 50.19 844 ARG A O 1
ATOM 6232 N N . ASN A 1 845 ? -94.735 -23.777 67.122 1.00 52.38 845 ASN A N 1
ATOM 6233 C CA . ASN A 1 845 ? -95.248 -22.908 66.048 1.00 52.38 845 ASN A CA 1
ATOM 6234 C C . ASN A 1 845 ? -96.715 -22.438 66.233 1.00 52.38 845 ASN A C 1
ATOM 6236 O O . ASN A 1 845 ? -97.395 -22.106 65.260 1.00 52.38 845 ASN A O 1
ATOM 6240 N N . VAL A 1 846 ? -97.190 -22.374 67.484 1.00 58.44 846 VAL A N 1
ATOM 6241 C CA . VAL A 1 846 ? -98.454 -21.727 67.875 1.00 58.44 846 VAL A CA 1
ATOM 6242 C C . VAL A 1 846 ? -98.138 -20.560 68.807 1.00 58.44 846 VAL A C 1
ATOM 6244 O O . VAL A 1 846 ? -97.451 -20.748 69.810 1.00 58.44 846 VAL A O 1
ATOM 6247 N N . THR A 1 847 ? -98.688 -19.381 68.526 1.00 60.66 847 THR A N 1
ATOM 6248 C CA . THR A 1 847 ? -98.589 -18.218 69.418 1.00 60.66 847 THR A CA 1
ATOM 6249 C C . THR A 1 847 ? -99.924 -18.008 70.124 1.00 60.66 847 THR A C 1
ATOM 6251 O O . THR A 1 847 ? -100.972 -17.957 69.481 1.00 60.66 847 THR A O 1
ATOM 6254 N N . ILE A 1 848 ? -99.892 -17.876 71.453 1.00 68.12 848 ILE A N 1
ATOM 6255 C CA . ILE A 1 848 ? -101.051 -17.477 72.262 1.00 68.12 848 ILE A CA 1
ATOM 6256 C C . ILE A 1 848 ? -100.795 -16.062 72.777 1.00 68.12 848 ILE A C 1
ATOM 6258 O O . ILE A 1 848 ? -99.847 -15.829 73.524 1.00 68.12 848 ILE A O 1
ATOM 6262 N N . SER A 1 849 ? -101.647 -15.128 72.370 1.00 62.31 849 SER A N 1
ATOM 6263 C CA . SER A 1 849 ? -101.643 -13.732 72.802 1.00 62.31 849 SER A CA 1
ATOM 6264 C C . SER A 1 849 ? -102.748 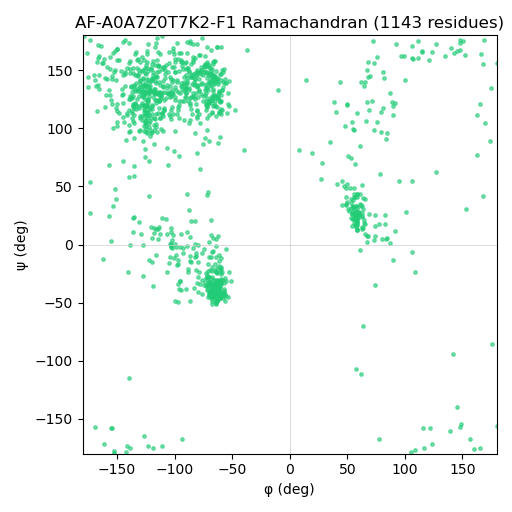-13.514 73.835 1.00 62.31 849 SER A C 1
ATOM 6266 O O . SER A 1 849 ? -103.882 -13.941 73.618 1.00 62.31 849 SER A O 1
ATOM 6268 N N . GLN A 1 850 ? -102.445 -12.842 74.948 1.00 64.38 850 GLN A N 1
ATOM 6269 C CA . GLN A 1 850 ? -103.450 -12.396 75.915 1.00 64.38 850 GLN A CA 1
ATOM 6270 C C . GLN A 1 850 ? -103.546 -10.872 75.896 1.00 64.38 850 GLN A C 1
ATOM 6272 O O . GLN A 1 850 ? -102.559 -10.180 76.138 1.00 64.38 850 GLN A O 1
ATOM 6277 N N . ASN A 1 851 ? -104.758 -10.350 75.705 1.00 52.56 851 ASN A N 1
ATOM 6278 C CA . ASN A 1 851 ? -105.054 -8.933 75.885 1.00 52.56 851 ASN A CA 1
ATOM 6279 C C . ASN A 1 851 ? -106.247 -8.773 76.840 1.00 52.56 851 ASN A C 1
ATOM 6281 O O . ASN A 1 851 ? -107.415 -8.938 76.473 1.00 52.56 851 ASN A O 1
ATOM 6285 N N . GLY A 1 852 ? -105.938 -8.517 78.114 1.00 64.06 852 GLY A N 1
ATOM 6286 C CA . GLY A 1 852 ? -106.922 -8.439 79.190 1.00 64.06 852 GLY A CA 1
ATOM 6287 C C . GLY A 1 852 ? -107.674 -9.759 79.389 1.00 64.06 852 GLY A C 1
ATOM 6288 O O . GLY A 1 852 ? -107.102 -10.743 79.858 1.00 64.06 852 GLY A O 1
ATOM 6289 N N . LYS A 1 853 ? -108.973 -9.759 79.062 1.00 60.75 853 LYS A N 1
ATOM 6290 C CA . LYS A 1 853 ? -109.876 -10.920 79.194 1.00 60.75 853 LYS A CA 1
ATOM 6291 C C . LYS A 1 853 ? -109.979 -11.776 77.925 1.00 60.75 853 LYS A C 1
ATOM 6293 O O . LYS A 1 853 ? -110.608 -12.829 77.972 1.00 60.75 853 LYS A O 1
ATOM 6298 N N . ASN A 1 854 ? -109.384 -11.332 76.818 1.00 57.66 854 ASN A N 1
ATOM 6299 C CA . ASN A 1 854 ? -109.423 -12.034 75.541 1.00 57.66 854 ASN A CA 1
ATOM 6300 C C . ASN A 1 854 ? -108.093 -12.758 75.303 1.00 57.66 854 ASN A C 1
ATOM 6302 O O . ASN A 1 854 ? -107.023 -12.204 75.567 1.00 57.66 854 ASN A O 1
ATOM 6306 N N . PHE A 1 855 ? -108.178 -13.971 74.761 1.00 66.19 855 PHE A N 1
ATOM 6307 C CA . PHE A 1 855 ? -107.036 -14.748 74.292 1.00 66.19 855 PHE A CA 1
ATOM 6308 C C . PHE A 1 855 ? -107.193 -15.005 72.795 1.00 66.19 855 PHE A C 1
ATOM 6310 O O . PHE A 1 855 ? -108.256 -15.438 72.352 1.00 66.19 855 PHE A O 1
ATOM 6317 N N . GLU A 1 856 ? -106.138 -14.752 72.032 1.00 61.41 856 GLU A N 1
ATOM 6318 C CA . GLU A 1 856 ? -106.083 -14.977 70.590 1.00 61.41 856 GLU A CA 1
ATOM 6319 C C . GLU A 1 856 ? -104.999 -16.017 70.291 1.00 61.41 856 GLU A C 1
ATOM 6321 O O . GLU A 1 856 ? -103.893 -15.947 70.829 1.00 61.41 856 GLU A O 1
ATOM 6326 N N . ILE A 1 857 ? -105.336 -17.018 69.477 1.00 63.62 857 ILE A N 1
ATOM 6327 C CA . ILE A 1 857 ? -104.473 -18.166 69.183 1.00 63.62 857 ILE A CA 1
ATOM 6328 C C . ILE A 1 857 ? -104.233 -18.195 67.678 1.00 63.62 857 ILE A C 1
ATOM 6330 O O . ILE A 1 857 ? -105.174 -18.375 66.905 1.00 63.62 857 ILE A O 1
ATOM 6334 N N . SER A 1 858 ? -102.980 -18.021 67.265 1.00 59.94 858 SER A N 1
ATOM 6335 C CA . SER A 1 858 ? -102.590 -17.949 65.858 1.00 59.94 858 SER A CA 1
ATOM 6336 C C . SER A 1 858 ? -101.510 -18.974 65.508 1.00 59.94 858 SER A C 1
ATOM 6338 O O . SER A 1 858 ? -100.657 -19.335 66.323 1.00 59.94 858 SER A O 1
ATOM 6340 N N . VAL A 1 859 ? -101.579 -19.468 64.272 1.00 55.03 859 VAL A N 1
ATOM 6341 C CA . VAL A 1 859 ? -100.602 -20.384 63.670 1.00 55.03 859 VAL A CA 1
ATOM 6342 C C . VAL A 1 859 ? -99.807 -19.668 62.586 1.00 55.03 859 VAL A C 1
ATOM 6344 O O . VAL A 1 859 ? -100.344 -18.847 61.842 1.00 55.03 859 VAL A O 1
ATOM 6347 N N . ASP A 1 860 ? -98.519 -19.990 62.549 1.00 55.34 860 ASP A N 1
ATOM 6348 C CA . ASP A 1 860 ? -97.468 -19.305 61.799 1.00 55.34 860 ASP A CA 1
ATOM 6349 C C . ASP A 1 860 ? -97.705 -19.218 60.276 1.00 55.34 860 ASP A C 1
ATOM 6351 O O . ASP A 1 860 ? -98.271 -20.122 59.647 1.00 55.34 860 ASP A O 1
ATOM 6355 N N . ARG A 1 861 ? -97.202 -18.134 59.668 1.00 40.72 861 ARG A N 1
ATOM 6356 C CA . ARG A 1 861 ? -96.884 -18.107 58.240 1.00 40.72 861 ARG A CA 1
ATOM 6357 C C . ARG A 1 861 ? -95.776 -17.094 57.891 1.00 40.72 861 ARG A C 1
ATOM 6359 O O . ARG A 1 861 ? -96.056 -15.940 57.586 1.00 40.72 861 ARG A O 1
ATOM 6366 N N . HIS A 1 862 ? -94.569 -17.635 57.719 1.00 34.56 862 HIS A N 1
ATOM 6367 C CA . HIS A 1 862 ? -93.584 -17.233 56.700 1.00 34.56 862 HIS A CA 1
ATOM 6368 C C . HIS A 1 862 ? -92.645 -16.044 57.010 1.00 34.56 862 HIS A C 1
ATOM 6370 O O . HIS A 1 862 ? -92.897 -14.905 56.628 1.00 34.56 862 HIS A O 1
ATOM 6376 N N . LEU A 1 863 ? -91.443 -16.374 57.493 1.00 30.56 863 LEU A N 1
ATOM 6377 C CA . LEU A 1 863 ? -90.203 -15.917 56.850 1.00 30.56 863 LEU A CA 1
ATOM 6378 C C . LEU A 1 863 ? -89.336 -17.147 56.546 1.00 30.56 863 LEU A C 1
ATOM 6380 O O . LEU A 1 863 ? -89.308 -18.097 57.327 1.00 30.56 863 LEU A O 1
ATOM 6384 N N . ALA A 1 864 ? -88.709 -17.168 55.370 1.00 32.03 864 ALA A N 1
ATOM 6385 C CA . ALA A 1 864 ? -87.991 -18.337 54.868 1.00 32.03 864 ALA A CA 1
ATOM 6386 C C . ALA A 1 864 ? -86.557 -18.433 55.416 1.00 32.03 864 ALA A C 1
ATOM 6388 O O . ALA A 1 864 ? -85.953 -17.440 55.817 1.00 32.03 864 ALA A O 1
ATOM 6389 N N . THR A 1 865 ? -86.025 -19.653 55.404 1.00 31.30 865 THR A N 1
ATOM 6390 C CA . THR A 1 865 ? -84.641 -19.975 55.762 1.00 31.30 865 THR A CA 1
ATOM 6391 C C . THR A 1 865 ? -83.618 -19.372 54.802 1.00 31.30 865 THR A C 1
ATOM 6393 O O . THR A 1 865 ? -83.903 -19.129 53.632 1.00 31.30 865 THR A O 1
ATOM 6396 N N . GLU A 1 866 ? -82.403 -19.237 55.330 1.00 31.58 866 GLU A N 1
ATOM 6397 C CA . GLU A 1 866 ? -81.103 -19.313 54.653 1.00 31.58 866 GLU A CA 1
ATOM 6398 C C . GLU A 1 866 ? -81.121 -19.830 53.200 1.00 31.58 866 GLU A C 1
ATOM 6400 O O . GLU A 1 866 ? -81.644 -20.909 52.932 1.00 31.58 866 GLU A O 1
ATOM 6405 N N . PHE A 1 867 ? -80.422 -19.127 52.301 1.00 27.16 867 PHE A N 1
ATOM 6406 C CA . PHE A 1 867 ? -79.273 -19.695 51.575 1.00 27.16 867 PHE A CA 1
ATOM 6407 C C . PHE A 1 867 ? -78.487 -18.586 50.854 1.00 27.16 867 PHE A C 1
ATOM 6409 O O . PHE A 1 867 ? -78.979 -17.974 49.910 1.00 27.16 867 PHE A O 1
ATOM 6416 N N . ILE A 1 868 ? -77.238 -18.358 51.268 1.00 30.80 868 ILE A N 1
ATOM 6417 C CA . ILE A 1 868 ? -76.237 -17.644 50.460 1.00 30.80 868 ILE A CA 1
ATOM 6418 C C . ILE A 1 868 ? -75.400 -18.704 49.746 1.00 30.80 868 ILE A C 1
ATOM 6420 O O . ILE A 1 868 ? -74.804 -19.526 50.442 1.00 30.80 868 ILE A O 1
ATOM 6424 N N . LEU A 1 869 ? -75.313 -18.659 48.407 1.00 37.59 869 LEU A N 1
ATOM 6425 C CA . LEU A 1 869 ? -74.058 -18.846 47.651 1.00 37.59 869 LEU A CA 1
ATOM 6426 C C . LEU A 1 869 ? -74.226 -18.750 46.115 1.00 37.59 869 LEU A C 1
ATOM 6428 O O . LEU A 1 869 ? -75.274 -19.081 45.572 1.00 37.59 869 LEU A O 1
ATOM 6432 N N . ILE A 1 870 ? -73.102 -18.414 45.461 1.00 31.16 870 ILE A N 1
ATOM 6433 C CA . ILE A 1 870 ? -72.780 -18.424 44.012 1.00 31.16 870 ILE A CA 1
ATOM 6434 C C . ILE A 1 870 ? -73.459 -17.350 43.132 1.00 31.16 870 ILE A C 1
ATOM 6436 O O . ILE A 1 870 ? -74.680 -17.293 43.033 1.00 31.16 870 ILE A O 1
ATOM 6440 N N . GLY A 1 871 ? -72.647 -16.547 42.420 1.00 28.58 871 GLY A N 1
ATOM 6441 C CA . GLY A 1 871 ? -73.136 -15.576 41.425 1.00 28.58 871 GLY A CA 1
ATOM 6442 C C . GLY A 1 871 ? -72.128 -14.530 40.911 1.00 28.58 871 GLY A C 1
ATOM 6443 O O . GLY A 1 871 ? -72.504 -13.371 40.806 1.00 28.58 871 GLY A O 1
ATOM 6444 N N . GLU A 1 872 ? -70.879 -14.921 40.626 1.00 32.44 872 GLU A N 1
ATOM 6445 C CA . GLU A 1 872 ? -69.853 -14.130 39.899 1.00 32.44 872 GLU A CA 1
ATOM 6446 C C . GLU A 1 872 ? -69.590 -12.679 40.396 1.00 32.44 872 GLU A C 1
ATOM 6448 O O . GLU A 1 872 ? -69.913 -11.672 39.769 1.00 32.44 872 GLU A O 1
ATOM 6453 N N . ASP A 1 873 ? -68.862 -12.627 41.518 1.00 38.22 873 ASP A N 1
ATOM 6454 C CA . ASP A 1 873 ? -67.716 -11.727 41.753 1.00 38.22 873 ASP A CA 1
ATOM 6455 C C . ASP A 1 873 ? -67.958 -10.224 42.021 1.00 38.22 873 ASP A C 1
ATOM 6457 O O . ASP A 1 873 ? -67.053 -9.393 41.905 1.00 38.22 873 ASP A O 1
ATOM 6461 N N . GLY A 1 874 ? -69.138 -9.868 42.533 1.00 34.09 874 GLY A N 1
ATOM 6462 C CA . GLY A 1 874 ? -69.347 -8.582 43.212 1.00 34.09 874 GLY A CA 1
ATOM 6463 C C . GLY A 1 874 ? -68.644 -8.503 44.580 1.00 34.09 874 GLY A C 1
ATOM 6464 O O . GLY A 1 874 ? -69.065 -9.157 45.533 1.00 34.09 874 GLY A O 1
ATOM 6465 N N . ILE A 1 875 ? -67.608 -7.664 44.712 1.00 31.88 875 ILE A N 1
ATOM 6466 C CA . ILE A 1 875 ? -66.957 -7.375 46.005 1.00 31.88 875 ILE A CA 1
ATOM 6467 C C . ILE A 1 875 ? -67.840 -6.430 46.835 1.00 31.88 875 ILE A C 1
ATOM 6469 O O . ILE A 1 875 ? -68.135 -5.315 46.408 1.00 31.88 875 ILE A O 1
ATOM 6473 N N . ILE A 1 876 ? -68.205 -6.855 48.047 1.00 38.34 876 ILE A N 1
ATOM 6474 C CA . ILE A 1 876 ? -68.957 -6.057 49.027 1.00 38.34 876 ILE A CA 1
ATOM 6475 C C . ILE A 1 876 ? -68.052 -5.756 50.226 1.00 38.34 876 ILE A C 1
ATOM 6477 O O . ILE A 1 876 ? -67.345 -6.637 50.714 1.00 38.34 876 ILE A O 1
ATOM 6481 N N . ALA A 1 877 ? -68.103 -4.520 50.722 1.00 35.25 877 ALA A N 1
ATOM 6482 C CA . ALA A 1 877 ? -67.510 -4.121 51.992 1.00 35.25 877 ALA A CA 1
ATOM 6483 C C . ALA A 1 877 ? -68.568 -3.392 52.829 1.00 35.25 877 ALA A C 1
ATOM 6485 O O . ALA A 1 877 ? -69.105 -2.375 52.398 1.00 35.25 877 ALA A O 1
ATOM 6486 N N . GLU A 1 878 ? -68.850 -3.902 54.025 1.00 41.50 878 GLU A N 1
ATOM 6487 C CA . GLU A 1 878 ? -69.757 -3.283 54.992 1.00 41.50 878 GLU A CA 1
ATOM 6488 C C . GLU A 1 878 ? -69.200 -3.468 56.409 1.00 41.50 878 GLU A C 1
ATOM 6490 O O . GLU A 1 878 ? -68.444 -4.402 56.681 1.00 41.50 878 GLU A O 1
ATOM 6495 N N . THR A 1 879 ? -69.520 -2.542 57.312 1.00 34.69 879 THR A N 1
ATOM 6496 C CA . THR A 1 879 ? -69.122 -2.594 58.724 1.00 34.69 879 THR A CA 1
ATOM 6497 C C . THR A 1 879 ? -70.370 -2.461 59.583 1.00 34.69 879 THR A C 1
ATOM 6499 O O . THR A 1 879 ? -70.941 -1.379 59.695 1.00 34.69 879 THR A O 1
ATOM 6502 N N . VAL A 1 880 ? -70.782 -3.572 60.187 1.00 44.22 880 VAL A N 1
ATOM 6503 C CA . VAL A 1 880 ? -71.749 -3.597 61.292 1.00 44.22 880 VAL A CA 1
ATOM 6504 C C . VAL A 1 880 ? -70.963 -3.513 62.605 1.00 44.22 880 VAL A C 1
ATOM 6506 O O . VAL A 1 880 ? -69.784 -3.853 62.628 1.00 44.22 880 VAL A O 1
ATOM 6509 N N . THR A 1 881 ? -71.600 -3.050 63.681 1.00 37.88 881 THR A N 1
ATOM 6510 C CA . THR A 1 881 ? -71.018 -3.013 65.031 1.00 37.88 881 THR A CA 1
ATOM 6511 C C . THR A 1 881 ? -71.942 -3.747 65.997 1.00 37.88 881 THR A C 1
ATOM 6513 O O . THR A 1 881 ? -72.967 -3.183 66.388 1.00 37.88 881 THR A O 1
ATOM 6516 N N . GLU A 1 882 ? -71.598 -4.966 66.421 1.00 37.22 882 GLU A N 1
ATOM 6517 C CA . GLU A 1 882 ? -72.246 -5.582 67.587 1.00 37.22 882 GLU A CA 1
ATOM 6518 C C . GLU A 1 882 ? -71.596 -5.122 68.915 1.00 37.22 882 GLU A C 1
ATOM 6520 O O . GLU A 1 882 ? -70.492 -4.573 68.948 1.00 37.22 882 GLU A O 1
ATOM 6525 N N . ASN A 1 883 ? -72.332 -5.310 70.018 1.00 47.06 883 ASN A N 1
ATOM 6526 C CA . ASN A 1 883 ? -72.019 -5.031 71.425 1.00 47.06 883 ASN A CA 1
ATOM 6527 C C . ASN A 1 883 ? -70.569 -5.359 71.840 1.00 47.06 883 ASN A C 1
ATOM 6529 O O . ASN A 1 883 ? -70.280 -6.390 72.448 1.00 47.06 883 ASN A O 1
ATOM 6533 N N . GLY A 1 884 ? -69.654 -4.439 71.543 1.00 37.75 884 GLY A N 1
ATOM 6534 C CA . GLY A 1 884 ? -68.222 -4.624 71.719 1.00 37.75 884 GLY A CA 1
ATOM 6535 C C . GLY A 1 884 ? -67.439 -3.992 70.574 1.00 37.75 884 GLY A C 1
ATOM 6536 O O . GLY A 1 884 ? -67.056 -2.825 70.663 1.00 37.75 884 GLY A O 1
ATOM 6537 N N . ARG A 1 885 ? -67.115 -4.793 69.553 1.00 48.62 885 ARG A N 1
ATOM 6538 C CA . ARG A 1 885 ? -66.225 -4.448 68.431 1.00 48.62 885 ARG A CA 1
ATOM 6539 C C . ARG A 1 885 ? -66.506 -5.368 67.246 1.00 48.62 885 ARG A C 1
ATOM 6541 O O . ARG A 1 885 ? -66.598 -6.571 67.461 1.00 48.62 885 ARG A O 1
ATOM 6548 N N . ASP A 1 886 ? -66.437 -4.829 66.034 1.00 38.69 886 ASP A N 1
ATOM 6549 C CA . ASP A 1 886 ? -66.369 -5.606 64.793 1.00 38.69 886 ASP A CA 1
ATOM 6550 C C . ASP A 1 886 ? -65.255 -5.103 63.866 1.00 38.69 886 ASP A C 1
ATOM 6552 O O . ASP A 1 886 ? -64.700 -4.017 64.058 1.00 38.69 886 ASP A O 1
ATOM 6556 N N . ILE A 1 887 ? -64.832 -5.966 62.937 1.00 47.88 887 ILE A N 1
ATOM 6557 C CA . ILE A 1 887 ? -63.455 -5.977 62.422 1.00 47.88 887 ILE A CA 1
ATOM 6558 C C . ILE A 1 887 ? -63.421 -5.892 60.892 1.00 47.88 887 ILE A C 1
ATOM 6560 O O . ILE A 1 887 ? -63.857 -6.810 60.197 1.00 47.88 887 ILE A O 1
ATOM 6564 N N . ILE A 1 888 ? -62.782 -4.846 60.358 1.00 42.62 888 ILE A N 1
ATOM 6565 C CA . ILE A 1 888 ? -62.490 -4.733 58.922 1.00 42.62 888 ILE A CA 1
ATOM 6566 C C . ILE A 1 888 ? -61.521 -5.854 58.514 1.00 42.62 888 ILE A C 1
ATOM 6568 O O . ILE A 1 888 ? -60.343 -5.829 58.869 1.00 42.62 888 ILE A O 1
ATOM 6572 N N . THR A 1 889 ? -62.009 -6.824 57.736 1.00 42.16 889 THR A N 1
ATOM 6573 C CA . THR A 1 889 ? -61.200 -7.924 57.190 1.00 42.16 889 THR A CA 1
ATOM 6574 C C . THR A 1 889 ? -61.322 -7.965 55.670 1.00 42.16 889 THR A C 1
ATOM 6576 O O . THR A 1 889 ? -62.241 -8.573 55.130 1.00 42.16 889 THR A O 1
ATOM 6579 N N . VAL A 1 890 ? -60.369 -7.353 54.963 1.00 40.03 890 VAL A N 1
ATOM 6580 C CA . VAL A 1 890 ? -60.245 -7.509 53.506 1.00 40.03 890 VAL A CA 1
ATOM 6581 C C . VAL A 1 890 ? -59.389 -8.741 53.212 1.00 40.03 890 VAL A C 1
ATOM 6583 O O . VAL A 1 890 ? -58.229 -8.802 53.617 1.00 40.03 890 VAL A O 1
ATOM 6586 N N . LYS A 1 891 ? -59.958 -9.722 52.506 1.00 40.31 891 LYS A N 1
ATOM 6587 C CA . LYS A 1 891 ? -59.249 -10.904 51.993 1.00 40.31 891 LYS A CA 1
ATOM 6588 C C . LYS A 1 891 ? -59.735 -11.247 50.586 1.00 40.31 891 LYS A C 1
ATOM 6590 O O . LYS A 1 891 ? -60.728 -11.948 50.431 1.00 40.31 891 LYS A O 1
ATOM 6595 N N . SER A 1 892 ? -59.004 -10.791 49.576 1.00 41.22 892 SER A N 1
ATOM 6596 C CA . SER A 1 892 ? -58.966 -11.458 48.275 1.00 41.22 892 SER A CA 1
ATOM 6597 C C . SER A 1 892 ? -57.835 -12.486 48.302 1.00 41.22 892 SER A C 1
ATOM 6599 O O . SER A 1 892 ? -56.716 -12.155 48.676 1.00 41.22 892 SER A O 1
ATOM 6601 N N . ASP A 1 893 ? -58.145 -13.737 47.968 1.00 33.00 893 ASP A N 1
ATOM 6602 C CA . ASP A 1 893 ? -57.202 -14.853 47.828 1.00 33.00 893 ASP A CA 1
ATOM 6603 C C . ASP A 1 893 ? -57.956 -16.022 47.150 1.00 33.00 893 ASP A C 1
ATOM 6605 O O . ASP A 1 893 ? -59.088 -16.307 47.526 1.00 33.00 893 ASP A O 1
ATOM 6609 N N . LYS A 1 894 ? -57.406 -16.755 46.173 1.00 36.75 894 LYS A N 1
ATOM 6610 C CA . LYS A 1 894 ? -56.072 -16.649 45.560 1.00 36.75 894 LYS A CA 1
ATOM 6611 C C . LYS A 1 894 ? -56.046 -17.378 44.211 1.00 36.75 894 LYS A C 1
ATOM 6613 O O . LYS A 1 894 ? -56.770 -18.352 44.015 1.00 36.75 894 LYS A O 1
ATOM 6618 N N . SER A 1 895 ? -55.134 -16.985 43.329 1.00 30.14 895 SER A N 1
ATOM 6619 C CA . SER A 1 895 ? -54.644 -17.869 42.269 1.00 30.14 895 SER A CA 1
ATOM 6620 C C . SER A 1 895 ? -53.718 -18.939 42.868 1.00 30.14 895 SER A C 1
ATOM 6622 O O . SER A 1 895 ? -52.698 -18.574 43.448 1.00 30.14 895 SER A O 1
ATOM 6624 N N . GLU A 1 896 ? -54.036 -20.220 42.638 1.00 32.88 896 GLU A N 1
ATOM 6625 C CA . GLU A 1 896 ? -53.118 -21.381 42.724 1.00 32.88 896 GLU A CA 1
ATOM 6626 C C . GLU A 1 896 ? -52.569 -21.771 44.139 1.00 32.88 896 GLU A C 1
ATOM 6628 O O . GLU A 1 896 ? -52.441 -20.941 45.031 1.00 32.88 896 GLU A O 1
ATOM 6633 N N . ILE A 1 897 ? -52.248 -23.040 44.475 1.00 26.98 897 ILE A N 1
ATOM 6634 C CA . ILE A 1 897 ? -52.287 -24.304 43.707 1.00 26.98 897 ILE A CA 1
ATOM 6635 C C . ILE A 1 897 ? -52.521 -25.557 44.611 1.00 26.98 897 ILE A C 1
ATOM 6637 O O . ILE A 1 897 ? -51.971 -25.665 45.701 1.00 26.98 897 ILE A O 1
ATOM 6641 N N . ILE A 1 898 ? -53.320 -26.515 44.110 1.00 37.97 898 ILE A N 1
ATOM 6642 C CA . ILE A 1 898 ? -53.345 -27.994 44.330 1.00 37.97 898 ILE A CA 1
ATOM 6643 C C . ILE A 1 898 ? -53.062 -28.605 45.735 1.00 37.97 898 ILE A C 1
ATOM 6645 O O . ILE A 1 898 ? -51.924 -28.650 46.190 1.00 37.97 898 ILE A O 1
ATOM 6649 N N . SER A 1 899 ? -54.023 -29.398 46.256 1.00 28.31 899 SER A N 1
ATOM 6650 C CA . SER A 1 899 ? -53.759 -30.804 46.671 1.00 28.31 899 SER A CA 1
ATOM 6651 C C . SER A 1 899 ? -55.025 -31.701 46.671 1.00 28.31 899 SER A C 1
ATOM 6653 O O . SER A 1 899 ? -56.149 -31.220 46.576 1.00 28.31 899 SER A O 1
ATOM 6655 N N . LYS A 1 900 ? -54.836 -33.033 46.653 1.00 36.56 900 LYS A N 1
ATOM 6656 C CA . LYS A 1 900 ? -55.829 -34.063 46.250 1.00 36.56 900 LYS A CA 1
ATOM 6657 C C . LYS A 1 900 ? -56.842 -34.475 47.336 1.00 36.56 900 LYS A C 1
ATOM 6659 O O . LYS A 1 900 ? -56.413 -34.782 48.447 1.00 36.56 900 LYS A O 1
ATOM 6664 N N . LYS A 1 901 ? -58.075 -34.826 46.916 1.00 32.12 901 LYS A N 1
ATOM 6665 C CA . LYS A 1 901 ? -58.642 -36.206 47.019 1.00 32.12 901 LYS A CA 1
ATOM 6666 C C . LYS A 1 901 ? -60.032 -36.353 46.355 1.00 32.12 901 LYS A C 1
ATOM 6668 O O . LYS A 1 901 ? -60.912 -35.564 46.648 1.00 32.12 901 LYS A O 1
ATOM 6673 N N . GLY A 1 902 ? -60.256 -37.439 45.593 1.00 30.97 902 GLY A N 1
ATOM 6674 C CA . GLY A 1 902 ? -61.592 -38.075 45.511 1.00 30.97 902 GLY A CA 1
ATOM 6675 C C . GLY A 1 902 ? -62.477 -37.933 44.253 1.00 30.97 902 GLY A C 1
ATOM 6676 O O . GLY A 1 902 ? -63.629 -37.574 44.406 1.00 30.97 902 GLY A O 1
ATOM 6677 N N . GLY A 1 903 ? -61.978 -38.287 43.060 1.00 29.80 903 GLY A N 1
ATOM 6678 C CA . GLY A 1 903 ? -62.705 -39.008 41.982 1.00 29.80 903 GLY A CA 1
ATOM 6679 C C . GLY A 1 903 ? -64.105 -38.595 41.454 1.00 29.80 903 GLY A C 1
ATOM 6680 O O . GLY A 1 903 ? -65.100 -38.813 42.126 1.00 29.80 903 GLY A O 1
ATOM 6681 N N . GLU A 1 904 ? -64.143 -38.282 40.144 1.00 35.09 904 GLU A N 1
ATOM 6682 C CA . GLU A 1 904 ? -65.180 -38.674 39.142 1.00 35.09 904 GLU A CA 1
ATOM 6683 C C . GLU A 1 904 ? -66.625 -38.080 39.207 1.00 35.09 904 GLU A C 1
ATOM 6685 O O . GLU A 1 904 ? -67.169 -37.854 40.275 1.00 35.09 904 GLU A O 1
ATOM 6690 N N . ALA A 1 905 ? -67.349 -37.817 38.094 1.00 34.56 905 ALA A N 1
ATOM 6691 C CA . ALA A 1 905 ? -66.986 -37.808 36.659 1.00 34.56 905 ALA A CA 1
ATOM 6692 C C . ALA A 1 905 ? -68.026 -37.127 35.701 1.00 34.56 905 ALA A C 1
ATOM 6694 O O . ALA A 1 905 ? -69.206 -37.446 35.726 1.00 34.56 905 ALA A O 1
ATOM 6695 N N . LYS A 1 906 ? -67.519 -36.324 34.738 1.00 47.09 906 LYS A N 1
ATOM 6696 C CA . LYS A 1 906 ? -67.697 -36.445 33.256 1.00 47.09 906 LYS A CA 1
ATOM 6697 C C . LYS A 1 906 ? -69.096 -36.431 32.567 1.00 47.09 906 LYS A C 1
ATOM 6699 O O . LYS A 1 906 ? -69.743 -37.468 32.475 1.00 47.09 906 LYS A O 1
ATOM 6704 N N . THR A 1 907 ? -69.359 -35.374 31.776 1.00 30.92 907 THR A N 1
ATOM 6705 C CA . THR A 1 907 ? -70.164 -35.365 30.512 1.00 30.92 907 THR A CA 1
ATOM 6706 C C . THR A 1 907 ? -69.638 -34.255 29.568 1.00 30.92 907 THR A C 1
ATOM 6708 O O . THR A 1 907 ? -69.668 -33.096 29.957 1.00 30.92 907 THR A O 1
ATOM 6711 N N . THR A 1 908 ? -68.908 -34.486 28.464 1.00 36.72 908 THR A N 1
ATOM 6712 C CA . THR A 1 908 ? -69.260 -35.001 27.106 1.00 36.72 908 THR A CA 1
ATOM 6713 C C . THR A 1 908 ? -69.813 -33.997 26.064 1.00 36.72 908 THR A C 1
ATOM 6715 O O . THR A 1 908 ? -71.015 -33.937 25.846 1.00 36.72 908 THR A O 1
ATOM 6718 N N . LYS A 1 909 ? -68.869 -33.422 25.291 1.00 42.50 909 LYS A N 1
ATOM 6719 C CA . LYS A 1 909 ? -68.869 -33.168 23.823 1.00 42.50 909 LYS A CA 1
ATOM 6720 C C . LYS A 1 909 ? -69.612 -31.979 23.148 1.00 42.50 909 LYS A C 1
ATOM 6722 O O . LYS A 1 909 ? -70.805 -32.043 22.893 1.00 42.50 909 LYS A O 1
ATOM 6727 N N . ASN A 1 910 ? -68.753 -31.113 22.584 1.00 39.34 910 ASN A N 1
ATOM 6728 C CA . ASN A 1 910 ? -68.668 -30.646 21.179 1.00 39.34 910 ASN A CA 1
ATOM 6729 C C . ASN A 1 910 ? -69.404 -29.376 20.682 1.00 39.34 910 ASN A C 1
ATOM 6731 O O . ASN A 1 910 ? -70.621 -29.336 20.595 1.00 39.34 910 ASN A O 1
ATOM 6735 N N . GLU A 1 911 ? -68.561 -28.465 20.160 1.00 42.25 911 GLU A N 1
ATOM 6736 C CA . GLU A 1 911 ? -68.744 -27.560 19.002 1.00 42.25 911 GLU A CA 1
ATOM 6737 C C . GLU A 1 911 ? -69.804 -26.433 19.103 1.00 42.25 911 GLU A C 1
ATOM 6739 O O . GLU A 1 911 ? -70.991 -26.669 19.266 1.00 42.25 911 GLU A O 1
ATOM 6744 N N . GLY A 1 912 ? -69.455 -25.150 18.935 1.00 50.09 912 GLY A N 1
ATOM 6745 C CA . GLY A 1 912 ? -68.131 -24.584 18.623 1.00 50.09 912 GLY A CA 1
ATOM 6746 C C . GLY A 1 912 ? -68.064 -23.049 18.644 1.00 50.09 912 GLY A C 1
ATOM 6747 O O . GLY A 1 912 ? -67.258 -22.467 17.924 1.00 50.09 912 GLY A O 1
ATOM 6748 N N . LEU A 1 913 ? -68.920 -22.388 19.432 1.00 44.19 913 LEU A N 1
ATOM 6749 C CA . LEU A 1 913 ? -68.852 -20.940 19.662 1.00 44.19 913 LEU A CA 1
ATOM 6750 C C . LEU A 1 913 ? -67.824 -20.629 20.754 1.00 44.19 913 LEU A C 1
ATOM 6752 O O . LEU A 1 913 ? -67.746 -21.338 21.756 1.00 44.19 913 LEU A O 1
ATOM 6756 N N . VAL A 1 914 ? -67.012 -19.594 20.534 1.00 52.44 914 VAL A N 1
ATOM 6757 C CA . VAL A 1 914 ? -65.846 -19.314 21.379 1.00 52.44 914 VAL A CA 1
ATOM 6758 C C . VAL A 1 914 ? -66.260 -18.573 22.653 1.00 52.44 914 VAL A C 1
ATOM 6760 O O . VAL A 1 914 ? -66.969 -17.572 22.596 1.00 52.44 914 VAL A O 1
ATOM 6763 N N . ASP A 1 915 ? -65.789 -19.080 23.789 1.00 51.59 915 ASP A N 1
ATOM 6764 C CA . ASP A 1 915 ? -65.995 -18.546 25.136 1.00 51.59 915 ASP A CA 1
ATOM 6765 C C . ASP A 1 915 ? -65.605 -17.055 25.251 1.00 51.59 915 ASP A C 1
ATOM 6767 O O . ASP A 1 915 ? -64.576 -16.624 24.719 1.00 51.59 915 ASP A O 1
ATOM 6771 N N . GLY A 1 916 ? -66.393 -16.274 25.997 1.00 50.75 916 GLY A N 1
ATOM 6772 C CA . GLY A 1 916 ? -66.094 -14.879 26.326 1.00 50.75 916 GLY A CA 1
ATOM 6773 C C . GLY A 1 916 ? -64.746 -14.710 27.034 1.00 50.75 916 GLY A C 1
ATOM 6774 O O . GLY A 1 916 ? -64.035 -13.748 26.749 1.00 50.75 916 GLY A O 1
ATOM 6775 N N . ILE A 1 917 ? -64.321 -15.686 27.845 1.00 58.50 917 ILE A N 1
ATOM 6776 C CA . ILE A 1 917 ? -62.976 -15.731 28.443 1.00 58.50 917 ILE A CA 1
ATOM 6777 C C . ILE A 1 917 ? -61.896 -15.825 27.356 1.00 58.50 917 ILE A C 1
ATOM 6779 O O . ILE A 1 917 ? -60.828 -15.237 27.498 1.00 58.50 917 ILE A O 1
ATOM 6783 N N . THR A 1 918 ? -62.159 -16.489 26.225 1.00 57.44 918 THR A N 1
ATOM 6784 C CA . THR A 1 918 ? -61.212 -16.526 25.095 1.00 57.44 918 THR A CA 1
ATOM 6785 C C . THR A 1 918 ? -61.159 -15.187 24.360 1.00 57.44 918 THR A C 1
ATOM 6787 O O . THR A 1 918 ? -60.080 -14.770 23.947 1.00 57.44 918 THR A O 1
ATOM 6790 N N . VAL A 1 919 ? -62.284 -14.472 24.238 1.00 59.00 919 VAL A N 1
ATOM 6791 C CA . VAL A 1 919 ? -62.310 -13.108 23.672 1.00 59.00 919 VAL A CA 1
ATOM 6792 C C . VAL A 1 919 ? -61.561 -12.130 24.583 1.00 59.00 919 VAL A C 1
ATOM 6794 O O . VAL A 1 919 ? -60.715 -11.377 24.105 1.00 59.00 919 VAL A O 1
ATOM 6797 N N . VAL A 1 920 ? -61.792 -12.193 25.898 1.00 63.44 920 VAL A N 1
ATOM 6798 C CA . VAL A 1 920 ? -61.057 -11.407 26.904 1.00 63.44 920 VAL A CA 1
ATOM 6799 C C . VAL A 1 920 ? -59.568 -11.758 26.892 1.00 63.44 920 VAL A C 1
ATOM 6801 O O . VAL A 1 920 ? -58.737 -10.856 26.855 1.00 63.44 920 VAL A O 1
ATOM 6804 N N . ASN A 1 921 ? -59.200 -13.040 26.822 1.00 66.19 921 ASN A N 1
ATOM 6805 C CA . ASN A 1 921 ? -57.801 -13.462 26.722 1.00 66.19 921 ASN A CA 1
ATOM 6806 C C . ASN A 1 921 ? -57.144 -13.035 25.402 1.00 66.19 921 ASN A C 1
ATOM 6808 O O . ASN A 1 921 ? -55.967 -12.686 25.413 1.00 66.19 921 ASN A O 1
ATOM 6812 N N . ALA A 1 922 ? -57.873 -12.992 24.284 1.00 63.22 922 ALA A N 1
ATOM 6813 C CA . ALA A 1 922 ? -57.364 -12.468 23.016 1.00 63.22 922 ALA A CA 1
ATOM 6814 C C . ALA A 1 922 ? -57.155 -10.942 23.062 1.00 63.22 922 ALA A C 1
ATOM 6816 O O . ALA A 1 922 ? -56.126 -10.451 22.600 1.00 63.22 922 ALA A O 1
ATOM 6817 N N . ILE A 1 923 ? -58.080 -10.193 23.671 1.00 62.44 923 ILE A N 1
ATOM 6818 C CA . ILE A 1 923 ? -57.948 -8.742 23.882 1.00 62.44 923 ILE A CA 1
ATOM 6819 C C . ILE A 1 923 ? -56.794 -8.439 24.851 1.00 62.44 923 ILE A C 1
ATOM 6821 O O . ILE A 1 923 ? -55.973 -7.568 24.568 1.00 62.44 923 ILE A O 1
ATOM 6825 N N . ASN A 1 924 ? -56.661 -9.204 25.936 1.00 64.81 924 ASN A N 1
ATOM 6826 C CA . ASN A 1 924 ? -55.545 -9.092 26.875 1.00 64.81 924 ASN A CA 1
ATOM 6827 C C . ASN A 1 924 ? -54.210 -9.472 26.217 1.00 64.81 924 ASN A C 1
ATOM 6829 O O . ASN A 1 924 ? -53.221 -8.775 26.419 1.00 64.81 924 ASN A O 1
ATOM 6833 N N . ALA A 1 925 ? -54.164 -10.512 25.379 1.00 66.38 925 ALA A N 1
ATOM 6834 C CA . ALA A 1 925 ? -52.970 -10.865 24.609 1.00 66.38 925 ALA A CA 1
ATOM 6835 C C . ALA A 1 925 ? -52.584 -9.772 23.597 1.00 66.38 925 ALA A C 1
ATOM 6837 O O . ALA A 1 925 ? -51.398 -9.521 23.399 1.00 66.38 925 ALA A O 1
ATOM 6838 N N . LEU A 1 926 ? -53.561 -9.081 22.997 1.00 60.91 926 LEU A N 1
ATOM 6839 C CA . LEU A 1 926 ? -53.310 -7.921 22.139 1.00 60.91 926 LEU A CA 1
ATOM 6840 C C . LEU A 1 926 ? -52.793 -6.713 22.941 1.00 60.91 926 LEU A C 1
ATOM 6842 O O . LEU A 1 926 ? -51.796 -6.111 22.541 1.00 60.91 926 LEU A O 1
ATOM 6846 N N . GLY A 1 927 ? -53.408 -6.395 24.085 1.00 63.78 927 GLY A N 1
ATOM 6847 C CA . GLY A 1 927 ? -53.021 -5.275 24.954 1.00 63.78 927 GLY A CA 1
ATOM 6848 C C . GLY A 1 927 ? -51.698 -5.469 25.709 1.00 63.78 927 GLY A C 1
ATOM 6849 O O . GLY A 1 927 ? -51.011 -4.488 25.992 1.00 63.78 927 GLY A O 1
ATOM 6850 N N . ASN A 1 928 ? -51.316 -6.719 25.987 1.00 69.19 928 ASN A N 1
ATOM 6851 C CA . ASN A 1 928 ? -50.054 -7.086 26.641 1.00 69.19 928 ASN A CA 1
ATOM 6852 C C . ASN A 1 928 ? -48.852 -7.148 25.679 1.00 69.19 928 ASN A C 1
ATOM 6854 O O . ASN A 1 928 ? -47.741 -7.430 26.126 1.00 69.19 928 ASN A O 1
ATOM 6858 N N . ASN A 1 929 ? -49.032 -6.870 24.382 1.00 74.06 929 ASN A N 1
ATOM 6859 C CA . ASN A 1 929 ? -47.889 -6.642 23.496 1.00 74.06 929 ASN A CA 1
ATOM 6860 C C . ASN A 1 929 ? -47.113 -5.395 23.934 1.00 74.06 929 ASN A C 1
ATOM 6862 O O . ASN A 1 929 ? -47.687 -4.422 24.433 1.00 74.06 929 ASN A O 1
ATOM 6866 N N . THR A 1 930 ? -45.803 -5.410 23.697 1.00 79.81 930 THR A N 1
ATOM 6867 C CA . THR A 1 930 ? -44.924 -4.271 23.956 1.00 79.81 930 THR A CA 1
ATOM 6868 C C . THR A 1 930 ? -44.421 -3.641 22.663 1.00 79.81 930 THR A C 1
ATOM 6870 O O . THR A 1 930 ? -44.279 -4.303 21.635 1.00 79.81 930 THR A O 1
ATOM 6873 N N . ILE A 1 931 ? -44.115 -2.345 22.723 1.00 77.38 931 ILE A N 1
ATOM 6874 C CA . ILE A 1 931 ? -43.434 -1.614 21.654 1.00 77.38 931 ILE A CA 1
ATOM 6875 C C . ILE A 1 931 ? -42.157 -0.955 22.185 1.00 77.38 931 ILE A C 1
ATOM 6877 O O . ILE A 1 931 ? -42.152 -0.311 23.234 1.00 77.38 931 ILE A O 1
ATOM 6881 N N . SER A 1 932 ? -41.063 -1.117 21.444 1.00 75.56 932 SER A N 1
ATOM 6882 C CA . SER A 1 932 ? -39.762 -0.484 21.687 1.00 75.56 932 SER A CA 1
ATOM 6883 C C . SER A 1 932 ? -39.204 0.050 20.375 1.00 75.56 932 SER A C 1
ATOM 6885 O O . SER A 1 932 ? -39.197 -0.673 19.379 1.00 75.56 932 SER A O 1
ATOM 6887 N N . LEU A 1 933 ? -38.702 1.283 20.378 1.00 73.62 933 LEU A N 1
ATOM 6888 C CA . LEU A 1 933 ? -38.097 1.908 19.204 1.00 73.62 933 LEU A CA 1
ATOM 6889 C C . LEU A 1 933 ? -36.587 1.638 19.202 1.00 73.62 933 LEU A C 1
ATOM 6891 O O . LEU A 1 933 ? -35.893 1.957 20.168 1.00 73.62 933 LEU A O 1
ATOM 6895 N N . SER A 1 934 ? -36.081 1.032 18.128 1.00 62.91 934 SER A N 1
ATOM 6896 C CA . SER A 1 934 ? -34.675 0.644 17.966 1.00 62.91 934 SER A CA 1
ATOM 6897 C C . SER A 1 934 ? -33.906 1.612 17.069 1.00 62.91 934 SER A C 1
ATOM 6899 O O . SER A 1 934 ? -34.339 1.880 15.948 1.00 62.91 934 SER A O 1
ATOM 6901 N N . GLY A 1 935 ? -32.747 2.081 17.528 1.00 60.22 935 GLY A N 1
ATOM 6902 C CA . GLY A 1 935 ? -31.823 2.919 16.763 1.00 60.22 935 GLY A CA 1
ATOM 6903 C C . GLY A 1 935 ? -30.423 2.311 16.650 1.00 60.22 935 GLY A C 1
ATOM 6904 O O . GLY A 1 935 ? -30.089 1.321 17.299 1.00 60.22 935 GLY A O 1
ATOM 6905 N N . ASN A 1 936 ? -29.576 2.949 15.839 1.00 54.25 936 ASN A N 1
ATOM 6906 C CA . ASN A 1 936 ? -28.260 2.463 15.395 1.00 54.25 936 ASN A CA 1
ATOM 6907 C C . ASN A 1 936 ? -27.308 2.037 16.533 1.00 54.25 936 ASN A C 1
ATOM 6909 O O . ASN A 1 936 ? -26.362 1.290 16.298 1.00 54.25 936 ASN A O 1
ATOM 6913 N N . THR A 1 937 ? -27.514 2.566 17.742 1.00 47.38 937 THR A N 1
ATOM 6914 C CA . THR A 1 937 ? -26.658 2.368 18.922 1.00 47.38 937 THR A CA 1
ATOM 6915 C C . THR A 1 937 ? -27.459 2.100 20.205 1.00 47.38 937 THR A C 1
ATOM 6917 O O . THR A 1 937 ? -26.958 2.368 21.296 1.00 47.38 937 THR A O 1
ATOM 6920 N N . GLY A 1 938 ? -28.707 1.624 20.102 1.00 59.16 938 GLY A N 1
ATOM 6921 C CA . GLY A 1 938 ? -29.535 1.268 21.263 1.00 59.16 938 GLY A CA 1
ATOM 6922 C C . GLY A 1 938 ? -31.042 1.392 21.024 1.00 59.16 938 GLY A C 1
ATOM 6923 O O . GLY A 1 938 ? -31.481 2.067 20.094 1.00 59.16 938 GLY A O 1
ATOM 6924 N N . ASN A 1 939 ? -31.828 0.764 21.900 1.00 71.31 939 ASN A N 1
ATOM 6925 C CA . ASN A 1 939 ? -33.293 0.742 21.849 1.00 71.31 939 ASN A CA 1
ATOM 6926 C C . ASN A 1 939 ? -33.892 1.468 23.064 1.00 71.31 939 ASN A C 1
ATOM 6928 O O . ASN A 1 939 ? -33.243 1.575 24.104 1.00 71.31 939 ASN A O 1
ATOM 6932 N N . THR A 1 940 ? -35.146 1.914 22.962 1.00 73.56 940 THR A N 1
ATOM 6933 C CA . THR A 1 940 ? -35.953 2.264 24.143 1.00 73.56 940 THR A CA 1
ATOM 6934 C C . THR A 1 940 ? -36.408 1.002 24.877 1.00 73.56 940 THR A C 1
ATOM 6936 O O . THR A 1 940 ? -36.626 -0.034 24.247 1.00 73.56 940 THR A O 1
ATOM 6939 N N . ASP A 1 941 ? -36.672 1.107 26.178 1.00 78.75 941 ASP A N 1
ATOM 6940 C CA . ASP A 1 941 ? -37.340 0.038 26.926 1.00 78.75 941 ASP A CA 1
ATOM 6941 C C . ASP A 1 941 ? -38.726 -0.265 26.333 1.00 78.75 941 ASP A C 1
ATOM 6943 O O . ASP A 1 941 ? -39.459 0.648 25.935 1.00 78.75 941 ASP A O 1
ATOM 6947 N N . SER A 1 942 ? -39.095 -1.547 26.294 1.00 77.94 942 SER A N 1
ATOM 6948 C CA . SER A 1 942 ? -40.405 -2.004 25.815 1.00 77.94 942 SER A CA 1
ATOM 6949 C C . SER A 1 942 ? -41.541 -1.449 26.681 1.00 77.94 942 SER A C 1
ATOM 6951 O O . SER A 1 942 ? -41.541 -1.617 27.898 1.00 77.94 942 SER A O 1
ATOM 6953 N N . GLN A 1 943 ? -42.518 -0.793 26.052 1.00 80.62 943 GLN A N 1
ATOM 6954 C CA . GLN A 1 943 ? -43.708 -0.245 26.707 1.00 80.62 943 GLN A CA 1
ATOM 6955 C C . GLN A 1 943 ? -44.940 -1.077 26.345 1.00 80.62 943 GLN A C 1
ATOM 6957 O O . GLN A 1 943 ? -45.224 -1.246 25.161 1.00 80.62 943 GLN A O 1
ATOM 6962 N N . ASN A 1 944 ? -45.684 -1.566 27.340 1.00 77.06 944 ASN A N 1
ATOM 6963 C CA . ASN A 1 944 ? -46.964 -2.249 27.120 1.00 77.06 944 ASN A CA 1
ATOM 6964 C C . ASN A 1 944 ? -47.980 -1.296 26.471 1.00 77.06 944 ASN A C 1
ATOM 6966 O O . ASN A 1 944 ? -48.104 -0.147 26.907 1.00 77.06 944 ASN A O 1
ATOM 6970 N N . LEU A 1 945 ? -48.740 -1.783 25.487 1.00 73.62 945 LEU A N 1
ATOM 6971 C CA . LEU A 1 945 ? -49.749 -0.988 24.773 1.00 73.62 945 LEU A CA 1
ATOM 6972 C C . LEU A 1 945 ? -50.948 -0.579 25.650 1.00 73.62 945 LEU A C 1
ATOM 6974 O O . LEU A 1 945 ? -51.590 0.429 25.370 1.00 73.62 945 LEU A O 1
ATOM 6978 N N . ASN A 1 946 ? -51.225 -1.308 26.734 1.00 73.12 946 ASN A N 1
ATOM 6979 C CA . ASN A 1 946 ? -52.358 -1.089 27.642 1.00 73.12 946 ASN A CA 1
ATOM 6980 C C . ASN A 1 946 ? -52.104 -0.095 28.801 1.00 73.12 946 ASN A C 1
ATOM 6982 O O . ASN A 1 946 ? -52.704 -0.226 29.867 1.00 73.12 946 ASN A O 1
ATOM 6986 N N . LYS A 1 947 ? -51.237 0.913 28.624 1.00 75.81 947 LYS A N 1
ATOM 6987 C CA . LYS A 1 947 ? -51.019 1.949 29.653 1.00 75.81 947 LYS A CA 1
ATOM 6988 C C . LYS A 1 947 ? -52.186 2.939 29.749 1.00 75.81 947 LYS A C 1
ATOM 6990 O O . LYS A 1 947 ? -52.611 3.519 28.755 1.00 75.81 947 LYS A O 1
ATOM 6995 N N . GLU A 1 948 ? -52.614 3.204 30.982 1.00 59.06 948 GLU A N 1
ATOM 6996 C CA . GLU A 1 948 ? -53.831 3.946 31.369 1.00 59.06 948 GLU A CA 1
ATOM 6997 C C . GLU A 1 948 ? -53.900 5.419 30.901 1.00 59.06 948 GLU A C 1
ATOM 6999 O O . GLU A 1 948 ? -54.943 6.054 30.999 1.00 59.06 948 GLU A O 1
ATOM 7004 N N . ASN A 1 949 ? -52.807 5.973 30.362 1.00 70.88 949 ASN A N 1
ATOM 7005 C CA . ASN A 1 949 ? -52.748 7.321 29.775 1.00 70.88 949 ASN A CA 1
ATOM 7006 C C . ASN A 1 949 ? -52.080 7.334 28.376 1.00 70.88 949 ASN A C 1
ATOM 7008 O O . ASN A 1 949 ? -51.607 8.373 27.917 1.00 70.88 949 ASN A O 1
ATOM 7012 N N . GLY A 1 950 ? -52.006 6.182 27.698 1.00 66.00 950 GLY A N 1
ATOM 7013 C CA . GLY A 1 950 ? -51.291 6.017 26.427 1.00 66.00 950 GLY A CA 1
ATOM 7014 C C . GLY A 1 950 ? -49.764 5.905 26.576 1.00 66.00 950 GLY A C 1
ATOM 7015 O O . GLY A 1 950 ? -49.237 5.699 27.672 1.00 66.00 950 GLY A O 1
ATOM 7016 N N . ILE A 1 951 ? -49.043 6.015 25.452 1.00 76.00 951 ILE A N 1
ATOM 7017 C CA . ILE A 1 951 ? -47.571 5.962 25.392 1.00 76.00 951 ILE A CA 1
ATOM 7018 C C . ILE A 1 951 ? -47.038 7.210 24.683 1.00 76.00 951 ILE A C 1
ATOM 7020 O O . ILE A 1 951 ? -47.450 7.513 23.566 1.00 76.00 951 ILE A O 1
ATOM 7024 N N . THR A 1 952 ? -46.053 7.871 25.295 1.00 67.50 952 THR A N 1
ATOM 7025 C CA . THR A 1 952 ? -45.388 9.062 24.746 1.00 67.50 952 THR A CA 1
ATOM 7026 C C . THR A 1 952 ? -43.877 8.841 24.678 1.00 67.50 952 THR A C 1
ATOM 7028 O O . THR A 1 952 ? -43.231 8.655 25.709 1.00 67.50 952 THR A O 1
ATOM 7031 N N . PHE A 1 953 ? -43.295 8.898 23.477 1.00 72.69 953 PHE A N 1
ATOM 7032 C CA . PHE A 1 953 ? -41.848 8.780 23.257 1.00 72.69 953 PHE A CA 1
ATOM 7033 C C . PHE A 1 953 ? -41.230 10.149 22.935 1.00 72.69 953 PHE A C 1
ATOM 7035 O O . PHE A 1 953 ? -41.482 10.721 21.879 1.00 72.69 953 PHE A O 1
ATOM 7042 N N . GLY A 1 954 ? -40.399 10.679 23.837 1.00 71.25 954 GLY A N 1
ATOM 7043 C CA . GLY A 1 954 ? -39.710 11.958 23.638 1.00 71.25 954 GLY A CA 1
ATOM 7044 C C . GLY A 1 954 ? -38.329 11.795 22.999 1.00 71.25 954 GLY A C 1
ATOM 7045 O O . GLY A 1 954 ? -37.385 11.394 23.682 1.00 71.25 954 GLY A O 1
ATOM 7046 N N . ILE A 1 955 ? -38.187 12.156 21.721 1.00 75.19 955 ILE A N 1
ATOM 7047 C CA . ILE A 1 955 ? -36.878 12.237 21.050 1.00 75.19 955 ILE A CA 1
ATOM 7048 C C . ILE A 1 955 ? -36.122 13.470 21.576 1.00 75.19 955 ILE A C 1
ATOM 7050 O O . ILE A 1 955 ? -36.704 14.543 21.718 1.00 75.19 955 ILE A O 1
ATOM 7054 N N . LYS A 1 956 ? -34.829 13.322 21.897 1.00 68.94 956 LYS A N 1
ATOM 7055 C CA . LYS A 1 956 ? -33.984 14.400 22.444 1.00 68.94 956 LYS A CA 1
ATOM 7056 C C . LYS A 1 956 ? -32.720 14.595 21.613 1.00 68.94 956 LYS A C 1
ATOM 7058 O O . LYS A 1 956 ? -31.809 13.768 21.666 1.00 68.94 956 LYS A O 1
ATOM 7063 N N . GLY A 1 957 ? -32.634 15.714 20.900 1.00 70.31 957 GLY A N 1
ATOM 7064 C CA . GLY A 1 957 ? -31.413 16.116 20.209 1.00 70.31 957 GLY A CA 1
ATOM 7065 C C . GLY A 1 957 ? -30.263 16.452 21.171 1.00 70.31 957 GLY A C 1
ATOM 7066 O O . GLY A 1 957 ? -30.421 17.248 22.096 1.00 70.31 957 GLY A O 1
ATOM 7067 N N . LYS A 1 958 ? -29.083 15.844 20.974 1.00 64.19 958 LYS A N 1
ATOM 7068 C CA . LYS A 1 958 ? -27.896 16.056 21.826 1.00 64.19 958 LYS A CA 1
ATOM 7069 C C . LYS A 1 958 ? -26.903 17.029 21.177 1.00 64.19 958 LYS A C 1
ATOM 7071 O O . LYS A 1 958 ? -25.911 16.610 20.586 1.00 64.19 958 LYS A O 1
ATOM 7076 N N . GLY A 1 959 ? -27.170 18.329 21.302 1.00 72.56 959 GLY A N 1
ATOM 7077 C CA . GLY A 1 959 ? -26.241 19.435 20.998 1.00 72.56 959 GLY A CA 1
ATOM 7078 C C . GLY A 1 959 ? -25.972 19.731 19.514 1.00 72.56 959 GLY A C 1
ATOM 7079 O O . GLY A 1 959 ? -25.821 20.893 19.150 1.00 72.56 959 GLY A O 1
ATOM 7080 N N . LEU A 1 960 ? -25.945 18.712 18.649 1.00 75.19 960 LEU A N 1
ATOM 7081 C CA . LEU A 1 960 ? -25.702 18.869 17.206 1.00 75.19 960 LEU A CA 1
ATOM 7082 C C . LEU A 1 960 ? -26.984 18.879 16.358 1.00 75.19 960 LEU A C 1
ATOM 7084 O O . LEU A 1 960 ? -26.961 19.331 15.217 1.00 75.19 960 LEU A O 1
ATOM 7088 N N . VAL A 1 961 ? -28.098 18.403 16.917 1.00 80.12 961 VAL A N 1
ATOM 7089 C CA . VAL A 1 961 ? -29.422 18.357 16.277 1.00 80.12 961 VAL A CA 1
ATOM 7090 C C . VAL A 1 961 ? -30.496 18.947 17.190 1.00 80.12 961 VAL A C 1
ATOM 7092 O O . VAL A 1 961 ? -30.455 18.733 18.404 1.00 80.12 961 VAL A O 1
ATOM 7095 N N . THR A 1 962 ? -31.437 19.683 16.603 1.00 84.19 962 THR A N 1
ATOM 7096 C CA . THR A 1 962 ? -32.736 20.041 17.185 1.00 84.19 962 THR A CA 1
ATOM 7097 C C . THR A 1 962 ? -33.779 18.982 16.825 1.00 84.19 962 THR A C 1
ATOM 7099 O O . THR A 1 962 ? -33.638 18.230 15.861 1.00 84.19 962 THR A O 1
ATOM 7102 N N . THR A 1 963 ? -34.832 18.902 17.635 1.00 83.19 963 THR A N 1
ATOM 7103 C CA . THR A 1 963 ? -35.932 17.947 17.465 1.00 83.19 963 THR A CA 1
ATOM 7104 C C . THR A 1 963 ? -37.240 18.643 17.819 1.00 83.19 963 THR A C 1
ATOM 7106 O O . THR A 1 963 ? -37.445 18.972 18.989 1.00 83.19 963 THR A O 1
ATOM 7109 N N . GLU A 1 964 ? -38.099 18.875 16.830 1.00 80.31 964 GLU A N 1
ATOM 7110 C CA . GLU A 1 964 ? -39.394 19.547 16.988 1.00 80.31 964 GLU A CA 1
ATOM 7111 C C . GLU A 1 964 ? -40.521 18.588 16.593 1.00 80.31 964 GLU A C 1
ATOM 7113 O O . GLU A 1 964 ? -40.457 17.947 15.546 1.00 80.31 964 GLU A O 1
ATOM 7118 N N . ALA A 1 965 ? -41.541 18.458 17.441 1.00 75.56 965 ALA A N 1
ATOM 7119 C CA . ALA A 1 965 ? -42.693 17.592 17.206 1.00 75.56 965 ALA A CA 1
ATOM 7120 C C . ALA A 1 965 ? -43.947 18.453 17.025 1.00 75.56 965 ALA A C 1
ATOM 7122 O O . ALA A 1 965 ? -44.273 19.252 17.905 1.00 75.56 965 ALA A O 1
ATOM 7123 N N . ASN A 1 966 ? -44.642 18.291 15.899 1.00 74.12 966 ASN A N 1
ATOM 7124 C CA . ASN A 1 966 ? -45.811 19.093 15.552 1.00 74.12 966 ASN A CA 1
ATOM 7125 C C . ASN A 1 966 ? -46.888 18.207 14.911 1.00 74.12 966 ASN A C 1
ATOM 7127 O O . ASN A 1 966 ? -46.680 17.612 13.853 1.00 74.12 966 ASN A O 1
ATOM 7131 N N . GLY A 1 967 ? -48.038 18.093 15.580 1.00 77.00 967 GLY A N 1
ATOM 7132 C CA . GLY A 1 967 ? -49.129 17.212 15.168 1.00 77.00 967 GLY A CA 1
ATOM 7133 C C . GLY A 1 967 ? -48.684 15.752 15.059 1.00 77.00 967 GLY A C 1
ATOM 7134 O O . GLY A 1 967 ? -48.466 15.085 16.069 1.00 77.00 967 GLY A O 1
ATOM 7135 N N . ASN A 1 968 ? -48.565 15.270 13.822 1.00 74.06 968 ASN A N 1
ATOM 7136 C CA . ASN A 1 968 ? -48.300 13.869 13.493 1.00 74.06 968 ASN A CA 1
ATOM 7137 C C . ASN A 1 968 ? -46.815 13.590 13.187 1.00 74.06 968 ASN A C 1
ATOM 7139 O O . ASN A 1 968 ? -46.440 12.432 13.012 1.00 74.06 968 ASN A O 1
ATOM 7143 N N . GLU A 1 969 ? -45.988 14.632 13.061 1.00 62.72 969 GLU A N 1
ATOM 7144 C CA . GLU A 1 969 ? -44.628 14.547 12.522 1.00 62.72 969 GLU A CA 1
ATOM 7145 C C . GLU A 1 969 ? -43.581 15.017 13.542 1.00 62.72 969 GLU A C 1
ATOM 7147 O O . GLU A 1 969 ? -43.849 15.859 14.404 1.00 62.72 969 GLU A O 1
ATOM 7152 N N . ILE A 1 970 ? -42.364 14.474 13.432 1.00 75.50 970 ILE A N 1
ATOM 7153 C CA . ILE A 1 970 ? -41.200 14.916 14.206 1.00 75.50 970 ILE A CA 1
ATOM 7154 C C . ILE A 1 970 ? -40.094 15.303 13.229 1.00 75.50 970 ILE A C 1
ATOM 7156 O O . ILE A 1 970 ? -39.515 14.445 12.560 1.00 75.50 970 ILE A O 1
ATOM 7160 N N . LEU A 1 971 ? -39.788 16.595 13.169 1.00 77.12 971 LEU A N 1
ATOM 7161 C CA . LEU A 1 971 ? -38.674 17.127 12.401 1.00 77.12 971 LEU A CA 1
ATOM 7162 C C . LEU A 1 971 ? -37.385 16.989 13.220 1.00 77.12 971 LEU A C 1
ATOM 7164 O O . LEU A 1 971 ? -37.292 17.461 14.355 1.00 77.12 971 LEU A O 1
ATOM 7168 N N . ILE A 1 972 ? -36.381 16.345 12.627 1.00 82.31 972 ILE A N 1
ATOM 7169 C CA . ILE A 1 972 ? -35.020 16.266 13.161 1.00 82.31 972 ILE A CA 1
ATOM 7170 C C . ILE A 1 972 ? -34.122 17.046 12.204 1.00 82.31 972 ILE A C 1
ATOM 7172 O O . ILE A 1 972 ? -33.997 16.682 11.037 1.00 82.31 972 ILE A O 1
ATOM 7176 N N . ASP A 1 973 ? -33.509 18.114 12.701 1.00 84.19 973 ASP A N 1
ATOM 7177 C CA . ASP A 1 973 ? -32.674 19.035 11.926 1.00 84.19 973 ASP A CA 1
ATOM 7178 C C . ASP A 1 973 ? -31.382 19.334 12.706 1.00 84.19 973 ASP A C 1
ATOM 7180 O O . ASP A 1 973 ? -31.273 19.044 13.896 1.00 84.19 973 ASP A O 1
ATOM 7184 N N . LEU A 1 974 ? -30.359 19.877 12.053 1.00 87.25 974 LEU A N 1
ATOM 7185 C CA . LEU A 1 974 ? -29.113 20.285 12.703 1.00 87.25 974 LEU A CA 1
ATOM 7186 C C . LEU A 1 974 ? -29.340 21.550 13.547 1.00 87.25 974 LEU A C 1
ATOM 7188 O O . LEU A 1 974 ? -30.074 22.450 13.135 1.00 87.25 974 LEU A O 1
ATOM 7192 N N . THR A 1 975 ? -28.679 21.666 14.707 1.00 87.94 975 THR A N 1
ATOM 7193 C CA . THR A 1 975 ? -28.704 22.927 15.476 1.00 87.94 975 THR A CA 1
ATOM 7194 C C . THR A 1 975 ? -28.125 24.057 14.635 1.00 87.94 975 THR A C 1
ATOM 7196 O O . THR A 1 975 ? -27.189 23.835 13.865 1.00 87.94 975 THR A O 1
ATOM 7199 N N . ASP A 1 976 ? -28.629 25.282 14.791 1.00 85.25 976 ASP A N 1
ATOM 7200 C CA . ASP A 1 976 ? -28.159 26.403 13.969 1.00 85.25 976 ASP A CA 1
ATOM 7201 C C . ASP A 1 976 ? -26.668 26.695 14.183 1.00 85.25 976 ASP A C 1
ATOM 7203 O O . ASP A 1 976 ? -25.972 26.994 13.222 1.00 85.25 976 ASP A O 1
ATOM 7207 N N . GLU A 1 977 ? -26.128 26.458 15.384 1.00 81.94 977 GLU A N 1
ATOM 7208 C CA . GLU A 1 977 ? -24.679 26.481 15.648 1.00 81.94 977 GLU A CA 1
ATOM 7209 C C . GLU A 1 977 ? -23.912 25.417 14.828 1.00 81.94 977 GLU A C 1
ATOM 7211 O O . GLU A 1 977 ? -22.795 25.657 14.366 1.00 81.94 977 GLU A O 1
ATOM 7216 N N . THR A 1 978 ? -24.500 24.237 14.605 1.00 80.94 978 THR A N 1
ATOM 7217 C CA . THR A 1 978 ? -23.906 23.165 13.786 1.00 80.94 978 THR A CA 1
ATOM 7218 C C . THR A 1 978 ? -24.028 23.472 12.297 1.00 80.94 978 THR A C 1
ATOM 7220 O O . THR A 1 978 ? -23.045 23.326 11.570 1.00 80.94 978 THR A O 1
ATOM 7223 N N . LYS A 1 979 ? -25.185 23.976 11.845 1.00 85.19 979 LYS A N 1
ATOM 7224 C CA . LYS A 1 979 ? -25.366 24.509 10.486 1.00 85.19 979 LYS A CA 1
ATOM 7225 C C . LYS A 1 979 ? -24.376 25.639 10.215 1.00 85.19 979 LYS A C 1
ATOM 7227 O O . LYS A 1 979 ? -23.744 25.656 9.164 1.00 85.19 979 LYS A O 1
ATOM 7232 N N . GLU A 1 980 ? -24.186 26.560 11.159 1.00 83.06 980 GLU A N 1
ATOM 7233 C CA . GLU A 1 980 ? -23.243 27.667 11.022 1.00 83.06 980 GLU A CA 1
ATOM 7234 C C . GLU A 1 980 ? -21.794 27.172 10.987 1.00 83.06 980 GLU A C 1
ATOM 7236 O O . GLU A 1 980 ? -21.037 27.600 10.121 1.00 83.06 980 GLU A O 1
ATOM 7241 N N . LYS A 1 981 ? -21.410 26.210 11.838 1.00 81.62 981 LYS A N 1
ATOM 7242 C CA . LYS A 1 981 ? -20.084 25.569 11.775 1.00 81.62 981 LYS A CA 1
ATOM 7243 C C . LYS A 1 981 ? -19.844 24.873 10.435 1.00 81.62 981 LYS A C 1
ATOM 7245 O O . LYS A 1 981 ? -18.777 25.063 9.860 1.00 81.62 981 LYS A O 1
ATOM 7250 N N . ILE A 1 982 ? -20.820 24.138 9.900 1.00 81.88 982 ILE A N 1
ATOM 7251 C CA . ILE A 1 982 ? -20.729 23.506 8.570 1.00 81.88 982 ILE A CA 1
ATOM 7252 C C . ILE A 1 982 ? -20.609 24.575 7.474 1.00 81.88 982 ILE A C 1
ATOM 7254 O O . ILE A 1 982 ? -19.678 24.525 6.674 1.00 81.88 982 ILE A O 1
ATOM 7258 N N . ASN A 1 983 ? -21.464 25.600 7.494 1.00 79.56 983 ASN A N 1
ATOM 7259 C CA . ASN A 1 983 ? -21.409 26.729 6.562 1.00 79.56 983 ASN A CA 1
ATOM 7260 C C . ASN A 1 983 ? -20.082 27.502 6.656 1.00 79.56 983 ASN A C 1
ATOM 7262 O O . ASN A 1 983 ? -19.581 27.992 5.649 1.00 79.56 983 ASN A O 1
ATOM 7266 N N . ASN A 1 984 ? -19.490 27.626 7.844 1.00 81.81 984 ASN A N 1
ATOM 7267 C CA . ASN A 1 984 ? -18.215 28.309 8.053 1.00 81.81 984 ASN A CA 1
ATOM 7268 C C . ASN A 1 984 ? -17.017 27.416 7.670 1.00 81.81 984 ASN A C 1
ATOM 7270 O O . ASN A 1 984 ? -16.011 27.943 7.197 1.00 81.81 984 ASN A O 1
ATOM 7274 N N . ILE A 1 985 ? -17.142 26.085 7.750 1.00 79.56 985 ILE A N 1
ATOM 7275 C CA . ILE A 1 985 ? -16.201 25.129 7.142 1.00 79.56 985 ILE A CA 1
ATOM 7276 C C . ILE A 1 985 ? -16.283 25.195 5.609 1.00 79.56 985 ILE A C 1
ATOM 7278 O O . ILE A 1 985 ? -15.241 25.280 4.963 1.00 79.56 985 ILE A 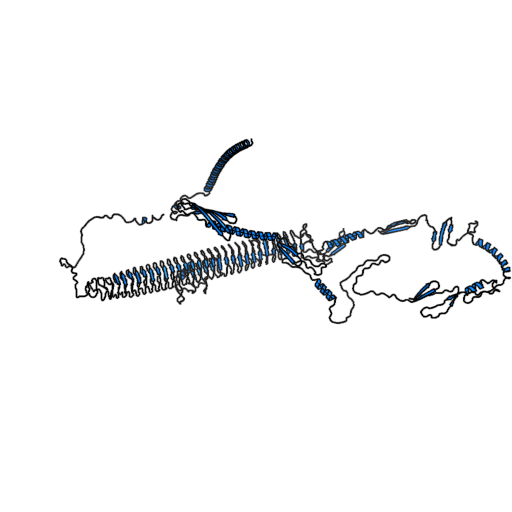O 1
ATOM 7282 N N . GLU A 1 986 ? -17.480 25.244 5.014 1.00 79.31 986 GLU A N 1
ATOM 7283 C CA . GLU A 1 986 ? -17.645 25.387 3.558 1.00 79.31 986 GLU A CA 1
ATOM 7284 C C . GLU A 1 986 ? -17.099 26.737 3.066 1.00 79.31 986 GLU A C 1
ATOM 7286 O O . GLU A 1 986 ? -16.255 26.775 2.168 1.00 79.31 986 GLU A O 1
ATOM 7291 N N . LYS A 1 987 ? -17.491 27.854 3.701 1.00 75.19 987 LYS A N 1
ATOM 7292 C CA . LYS A 1 987 ? -16.923 29.188 3.429 1.00 75.19 987 LYS A CA 1
ATOM 7293 C C . LYS A 1 987 ? -15.408 29.197 3.621 1.00 75.19 987 LYS A C 1
ATOM 7295 O O . LYS A 1 987 ? -14.714 29.815 2.817 1.00 75.19 987 LYS A O 1
ATOM 7300 N N . GLY A 1 988 ? -14.887 28.520 4.646 1.00 78.56 988 GLY A N 1
ATOM 7301 C CA . GLY A 1 988 ? -13.456 28.398 4.921 1.00 78.56 988 GLY A CA 1
ATOM 7302 C C . GLY A 1 988 ? -12.713 27.653 3.812 1.00 78.56 988 GLY A C 1
ATOM 7303 O O . GLY A 1 988 ? -11.757 28.187 3.253 1.00 78.56 988 GLY A O 1
ATOM 7304 N N . ALA A 1 989 ? -13.197 26.475 3.418 1.00 72.06 989 ALA A N 1
ATOM 7305 C CA . ALA A 1 989 ? -12.646 25.682 2.319 1.00 72.06 989 ALA A CA 1
ATOM 7306 C C . ALA A 1 989 ? -12.719 26.429 0.974 1.00 72.06 989 ALA A C 1
ATOM 7308 O O . ALA A 1 989 ? -11.738 26.478 0.229 1.00 72.06 989 ALA A O 1
ATOM 7309 N N . LYS A 1 990 ? -13.848 27.088 0.689 1.00 75.81 990 LYS A N 1
ATOM 7310 C CA . LYS A 1 990 ? -14.054 27.910 -0.513 1.00 75.81 990 LYS A CA 1
ATOM 7311 C C . LYS A 1 990 ? -13.149 29.143 -0.526 1.00 75.81 990 LYS A C 1
ATOM 7313 O O . LYS A 1 990 ? -12.579 29.467 -1.566 1.00 75.81 990 LYS A O 1
ATOM 7318 N N . SER A 1 991 ? -12.942 29.785 0.625 1.00 78.56 991 SER A N 1
ATOM 7319 C CA . SER A 1 991 ? -12.010 30.912 0.775 1.00 78.56 991 SER A CA 1
ATOM 7320 C C . SER A 1 991 ? -10.559 30.466 0.612 1.00 78.56 991 SER A C 1
ATOM 7322 O O . SER A 1 991 ? -9.817 31.111 -0.120 1.00 78.56 991 SER A O 1
ATOM 7324 N N . ALA A 1 992 ? -10.164 29.333 1.201 1.00 76.12 992 ALA A N 1
ATOM 7325 C CA . ALA A 1 992 ? -8.826 28.760 1.049 1.00 76.12 992 ALA A CA 1
ATOM 7326 C C . ALA A 1 992 ? -8.532 28.349 -0.406 1.00 76.12 992 ALA A C 1
ATOM 7328 O O . ALA A 1 992 ? -7.476 28.684 -0.939 1.00 76.12 992 ALA A O 1
ATOM 7329 N N . SER A 1 993 ? -9.489 27.701 -1.081 1.00 78.94 993 SER A N 1
ATOM 7330 C CA . SER A 1 993 ? -9.393 27.368 -2.510 1.00 78.94 993 SER A CA 1
ATOM 7331 C C . SER A 1 993 ? -9.274 28.626 -3.380 1.00 78.94 993 SER A C 1
ATOM 7333 O O . SER A 1 993 ? -8.411 28.702 -4.254 1.00 78.94 993 SER A O 1
ATOM 7335 N N . THR A 1 994 ? -10.077 29.657 -3.100 1.00 79.50 994 THR A N 1
ATOM 7336 C CA . THR A 1 994 ? -10.029 30.923 -3.847 1.00 79.50 994 THR A CA 1
ATOM 7337 C C . THR A 1 994 ? -8.726 31.692 -3.587 1.00 79.50 994 THR A C 1
ATOM 7339 O O . THR A 1 994 ? -8.134 32.220 -4.525 1.00 79.50 994 THR A O 1
ATOM 7342 N N . ALA A 1 995 ? -8.217 31.708 -2.351 1.00 80.06 995 ALA A N 1
ATOM 7343 C CA . ALA A 1 995 ? -6.924 32.304 -2.013 1.00 80.06 995 ALA A CA 1
ATOM 7344 C C . ALA A 1 995 ? -5.754 31.568 -2.693 1.00 80.06 995 ALA A C 1
ATOM 7346 O O . ALA A 1 995 ? -4.834 32.214 -3.196 1.00 80.06 995 ALA A O 1
ATOM 7347 N N . ALA A 1 996 ? -5.816 30.234 -2.790 1.00 81.88 996 ALA A N 1
ATOM 7348 C CA . ALA A 1 996 ? -4.851 29.445 -3.553 1.00 81.88 996 ALA A CA 1
ATOM 7349 C C . ALA A 1 996 ? -4.900 29.783 -5.056 1.00 81.88 996 ALA A C 1
ATOM 7351 O O . ALA A 1 996 ? -3.854 30.047 -5.651 1.00 81.88 996 ALA A O 1
ATOM 7352 N N . ASN A 1 997 ? -6.094 29.874 -5.657 1.00 86.56 997 ASN A N 1
ATOM 7353 C CA . ASN A 1 997 ? -6.259 30.282 -7.061 1.00 86.56 997 ASN A CA 1
ATOM 7354 C C . ASN A 1 997 ? -5.725 31.705 -7.315 1.00 86.56 997 ASN A C 1
ATOM 7356 O O . ASN A 1 997 ? -5.019 31.929 -8.298 1.00 86.56 997 ASN A O 1
ATOM 7360 N N . ALA A 1 998 ? -5.974 32.648 -6.401 1.00 86.81 998 ALA A N 1
ATOM 7361 C CA . ALA A 1 998 ? -5.425 34.004 -6.462 1.00 86.81 998 ALA A CA 1
ATOM 7362 C C . ALA A 1 998 ? -3.887 34.028 -6.305 1.00 86.81 998 ALA A C 1
ATOM 7364 O O . ALA A 1 998 ? -3.205 34.822 -6.957 1.00 86.81 998 ALA A O 1
ATOM 7365 N N . GLY A 1 999 ? -3.319 33.122 -5.500 1.00 84.75 999 GLY A N 1
ATOM 7366 C CA . GLY A 1 999 ? -1.873 32.888 -5.413 1.00 84.75 999 GLY A CA 1
ATOM 7367 C C . GLY A 1 999 ? -1.272 32.358 -6.721 1.00 84.75 999 GLY A C 1
ATOM 7368 O O . GLY A 1 999 ? -0.218 32.832 -7.152 1.00 84.75 999 GLY A O 1
ATOM 7369 N N . VAL A 1 1000 ? -1.966 31.444 -7.410 1.00 88.25 1000 VAL A N 1
ATOM 7370 C CA . VAL A 1 1000 ? -1.569 30.971 -8.750 1.00 88.25 1000 VAL A CA 1
ATOM 7371 C C . VAL A 1 1000 ? -1.674 32.097 -9.783 1.00 88.25 1000 VAL A C 1
ATOM 7373 O O . VAL A 1 1000 ? -0.735 32.289 -10.552 1.00 88.25 1000 VAL A O 1
ATOM 7376 N N . ALA A 1 1001 ? -2.739 32.908 -9.767 1.00 90.88 1001 ALA A N 1
ATOM 7377 C CA . ALA A 1 1001 ? -2.855 34.084 -10.637 1.00 90.88 1001 ALA A CA 1
ATOM 7378 C C . ALA A 1 1001 ? -1.689 35.074 -10.425 1.00 90.88 1001 ALA A C 1
ATOM 7380 O O . ALA A 1 1001 ? -1.097 35.547 -11.398 1.00 90.88 1001 ALA A O 1
ATOM 7381 N N . SER A 1 1002 ? -1.295 35.320 -9.168 1.00 92.00 1002 SER A N 1
ATOM 7382 C CA . SER A 1 1002 ? -0.091 36.089 -8.805 1.00 92.00 1002 SER A CA 1
ATOM 7383 C C . SER A 1 1002 ? 1.192 35.494 -9.395 1.00 92.00 1002 SER A C 1
ATOM 7385 O O . SER A 1 1002 ? 1.991 36.224 -9.986 1.00 92.00 1002 SER A O 1
ATOM 7387 N N . ALA A 1 1003 ? 1.383 34.175 -9.301 1.00 87.94 1003 ALA A N 1
ATOM 7388 C CA . ALA A 1 1003 ? 2.538 33.497 -9.889 1.00 87.94 1003 ALA A CA 1
ATOM 7389 C C . ALA A 1 1003 ? 2.561 33.613 -11.426 1.00 87.94 1003 ALA A C 1
ATOM 7391 O O . ALA A 1 1003 ? 3.606 33.929 -11.998 1.00 87.94 1003 ALA A O 1
ATOM 7392 N N . VAL A 1 1004 ? 1.411 33.445 -12.092 1.00 90.94 1004 VAL A N 1
ATOM 7393 C CA . VAL A 1 1004 ? 1.261 33.631 -13.549 1.00 90.94 1004 VAL A CA 1
ATOM 7394 C C . VAL A 1 1004 ? 1.601 35.069 -13.957 1.00 90.94 1004 VAL A C 1
ATOM 7396 O O . VAL A 1 1004 ? 2.335 35.267 -14.927 1.00 90.94 1004 VAL A O 1
ATOM 7399 N N . ALA A 1 1005 ? 1.145 36.075 -13.205 1.00 93.25 1005 ALA A N 1
ATOM 7400 C CA . ALA A 1 1005 ? 1.485 37.474 -13.464 1.00 93.25 1005 ALA A CA 1
ATOM 7401 C C . ALA A 1 1005 ? 3.000 37.729 -13.318 1.00 93.25 1005 ALA A C 1
ATOM 7403 O O . ALA A 1 1005 ? 3.627 38.306 -14.206 1.00 93.25 1005 ALA A O 1
ATOM 7404 N N . MET A 1 1006 ? 3.622 37.256 -12.231 1.00 90.50 1006 MET A N 1
ATOM 7405 C CA . MET A 1 1006 ? 5.050 37.487 -11.955 1.00 90.50 1006 MET A CA 1
ATOM 7406 C C . MET A 1 1006 ? 5.991 36.724 -12.904 1.00 90.50 1006 MET A C 1
ATOM 7408 O O . MET A 1 1006 ? 7.074 37.223 -13.246 1.00 90.50 1006 MET A O 1
ATOM 7412 N N . ALA A 1 1007 ? 5.579 35.540 -13.365 1.00 88.88 1007 ALA A N 1
ATOM 7413 C CA . ALA A 1 1007 ? 6.297 34.766 -14.374 1.00 88.88 1007 ALA A CA 1
ATOM 7414 C C . ALA A 1 1007 ? 6.350 35.510 -15.718 1.00 88.88 1007 ALA A C 1
ATOM 7416 O O . ALA A 1 1007 ? 7.433 35.659 -16.285 1.00 88.88 1007 ALA A O 1
ATOM 7417 N N . ASN A 1 1008 ? 5.214 36.055 -16.169 1.00 89.62 1008 ASN A N 1
ATOM 7418 C CA . ASN A 1 1008 ? 5.087 36.749 -17.456 1.00 89.62 1008 ASN A CA 1
ATOM 7419 C C . ASN A 1 1008 ? 5.719 38.156 -17.503 1.00 89.62 1008 ASN A C 1
ATOM 7421 O O . ASN A 1 1008 ? 5.763 38.754 -18.573 1.00 89.62 1008 ASN A O 1
ATOM 7425 N N . LEU A 1 1009 ? 6.251 38.684 -16.391 1.00 91.06 1009 LEU A N 1
ATOM 7426 C CA . LEU A 1 1009 ? 7.038 39.927 -16.372 1.00 91.06 1009 LEU A CA 1
ATOM 7427 C C . LEU A 1 1009 ? 8.318 39.804 -17.236 1.00 91.06 1009 LEU A C 1
ATOM 7429 O O . LEU A 1 1009 ? 9.229 39.065 -16.823 1.00 91.06 1009 LEU A O 1
ATOM 7433 N N . PRO A 1 1010 ? 8.443 40.550 -18.357 1.00 82.56 1010 PRO A N 1
ATOM 7434 C CA . PRO A 1 1010 ? 9.597 40.486 -19.254 1.00 82.56 1010 PRO A CA 1
ATOM 7435 C C . PRO A 1 1010 ? 10.926 40.809 -18.564 1.00 82.56 1010 PRO A C 1
ATOM 7437 O O . PRO A 1 1010 ? 11.043 41.783 -17.816 1.00 82.56 1010 PRO A O 1
ATOM 7440 N N . GLN A 1 1011 ? 11.952 40.007 -18.849 1.00 81.25 1011 GLN A N 1
ATOM 7441 C CA . GLN A 1 1011 ? 13.319 40.282 -18.404 1.00 81.25 1011 GLN A CA 1
ATOM 7442 C C . GLN A 1 1011 ? 13.979 41.343 -19.292 1.00 81.25 1011 GLN A C 1
ATOM 7444 O O . GLN A 1 1011 ? 13.708 41.427 -20.491 1.00 81.25 1011 GLN A O 1
ATOM 7449 N N . VAL A 1 1012 ? 14.868 42.143 -18.701 1.00 83.06 1012 VAL A N 1
ATOM 7450 C CA . VAL A 1 1012 ? 15.748 43.055 -19.441 1.00 83.06 1012 VAL A CA 1
ATOM 7451 C C . VAL A 1 1012 ? 16.588 42.300 -20.481 1.00 83.06 1012 VAL A C 1
ATOM 7453 O O . VAL A 1 1012 ? 17.072 41.195 -20.239 1.00 83.06 1012 VAL A O 1
ATOM 7456 N N . SER A 1 1013 ? 16.802 42.926 -21.635 1.00 70.12 1013 SER A N 1
ATOM 7457 C CA . SER A 1 1013 ? 17.778 42.498 -22.639 1.00 70.12 1013 SER A CA 1
ATOM 7458 C C . SER A 1 1013 ? 18.662 43.688 -23.007 1.00 70.12 1013 SER A C 1
ATOM 7460 O O . SER A 1 1013 ? 18.217 44.831 -22.931 1.00 70.12 1013 SER A O 1
ATOM 7462 N N . ASN A 1 1014 ? 19.923 43.440 -23.375 1.00 68.75 1014 ASN A N 1
ATOM 7463 C CA . ASN A 1 1014 ? 20.902 44.496 -23.658 1.00 68.75 1014 ASN A CA 1
ATOM 7464 C C . ASN A 1 1014 ? 20.681 45.126 -25.049 1.00 68.75 1014 ASN A C 1
ATOM 7466 O O . ASN A 1 1014 ? 21.501 44.985 -25.958 1.00 68.75 1014 ASN A O 1
ATOM 7470 N N . ILE A 1 1015 ? 19.541 45.794 -25.219 1.00 56.91 1015 ILE A N 1
ATOM 7471 C CA . ILE A 1 1015 ? 19.175 46.560 -26.413 1.00 56.91 1015 ILE A CA 1
ATOM 7472 C C . ILE A 1 1015 ? 19.508 48.032 -26.151 1.00 56.91 1015 ILE A C 1
ATOM 7474 O O . ILE A 1 1015 ? 19.177 48.580 -25.100 1.00 56.91 1015 ILE A O 1
ATOM 7478 N N . ALA A 1 1016 ? 20.198 48.671 -27.102 1.00 56.84 1016 ALA A N 1
ATOM 7479 C CA . ALA A 1 1016 ? 20.577 50.088 -27.045 1.00 56.84 1016 ALA A CA 1
ATOM 7480 C C . ALA A 1 1016 ? 21.234 50.531 -25.712 1.00 56.84 1016 ALA A C 1
ATOM 7482 O O . ALA A 1 1016 ? 21.019 51.649 -25.249 1.00 56.84 1016 ALA A O 1
ATOM 7483 N N . GLY A 1 1017 ? 22.008 49.650 -25.065 1.00 63.97 1017 GLY A N 1
ATOM 7484 C CA . GLY A 1 1017 ? 22.753 49.944 -23.833 1.00 63.97 1017 GLY A CA 1
ATOM 7485 C C . GLY A 1 1017 ? 21.919 50.076 -22.551 1.00 63.97 1017 GLY A C 1
ATOM 7486 O O . GLY A 1 1017 ? 22.482 50.384 -21.500 1.00 63.97 1017 GLY A O 1
ATOM 7487 N N . HIS A 1 1018 ? 20.606 49.839 -22.597 1.00 70.88 1018 HIS A N 1
ATOM 7488 C CA . HIS A 1 1018 ? 19.740 49.943 -21.422 1.00 70.88 1018 HIS A CA 1
ATOM 7489 C C . HIS A 1 1018 ? 19.887 48.684 -20.547 1.00 70.88 1018 HIS A C 1
ATOM 7491 O O . HIS A 1 1018 ? 19.512 47.583 -20.946 1.00 70.88 1018 HIS A O 1
ATOM 7497 N N . ARG A 1 1019 ? 20.469 48.838 -19.348 1.00 77.25 1019 ARG A N 1
ATOM 7498 C CA . ARG A 1 1019 ? 20.819 47.722 -18.438 1.00 77.25 1019 ARG A CA 1
ATOM 7499 C C . ARG A 1 1019 ? 19.778 47.417 -17.356 1.00 77.25 1019 ARG A C 1
ATOM 7501 O O . ARG A 1 1019 ? 19.976 46.471 -16.597 1.00 77.25 1019 ARG A O 1
ATOM 7508 N N . HIS A 1 1020 ? 18.690 48.183 -17.284 1.00 84.31 1020 HIS A N 1
ATOM 7509 C CA . HIS A 1 1020 ? 17.607 48.014 -16.311 1.00 84.31 1020 HIS A CA 1
ATOM 7510 C C . HIS A 1 1020 ? 16.249 48.121 -17.013 1.00 84.31 1020 HIS A C 1
ATOM 7512 O O . HIS A 1 1020 ? 16.103 48.903 -17.951 1.00 84.31 1020 HIS A O 1
ATOM 7518 N N . ASN A 1 1021 ? 15.261 47.358 -16.550 1.00 86.62 1021 ASN A N 1
ATOM 7519 C CA . ASN A 1 1021 ? 13.893 47.349 -17.064 1.00 86.62 1021 ASN A CA 1
ATOM 7520 C C . ASN A 1 1021 ? 12.883 47.396 -15.909 1.00 86.62 1021 ASN A C 1
ATOM 7522 O O . ASN A 1 1021 ? 13.052 46.680 -14.917 1.00 86.62 1021 ASN A O 1
ATOM 7526 N N . ILE A 1 1022 ? 11.818 48.183 -16.079 1.00 90.31 1022 ILE A N 1
ATOM 7527 C CA . ILE A 1 1022 ? 10.621 48.168 -15.232 1.00 90.31 1022 ILE A CA 1
ATOM 7528 C C . ILE A 1 1022 ? 9.467 47.666 -16.094 1.00 90.31 1022 ILE A C 1
ATOM 7530 O O . ILE A 1 1022 ? 9.176 48.256 -17.131 1.00 90.31 1022 ILE A O 1
ATOM 7534 N N . ALA A 1 1023 ? 8.801 46.594 -15.671 1.00 88.06 1023 ALA A N 1
ATOM 7535 C CA . ALA A 1 1023 ? 7.686 46.013 -16.410 1.00 88.06 1023 ALA A CA 1
ATOM 7536 C C . ALA A 1 1023 ? 6.466 45.771 -15.518 1.00 88.06 1023 ALA A C 1
ATOM 7538 O O . ALA A 1 1023 ? 6.605 45.475 -14.332 1.00 88.06 1023 ALA A O 1
ATOM 7539 N N . GLY A 1 1024 ? 5.280 45.854 -16.122 1.00 92.81 1024 GLY A N 1
ATOM 7540 C CA . GLY A 1 1024 ? 4.024 45.361 -15.562 1.00 92.81 1024 GLY A CA 1
ATOM 7541 C C . GLY A 1 1024 ? 3.551 44.116 -16.315 1.00 92.81 1024 GLY A C 1
ATOM 7542 O O . GLY A 1 1024 ? 3.838 43.969 -17.503 1.00 92.81 1024 GLY A O 1
ATOM 7543 N N . ALA A 1 1025 ? 2.837 43.221 -15.638 1.00 92.56 1025 ALA A N 1
ATOM 7544 C CA . ALA A 1 1025 ? 2.222 42.041 -16.243 1.00 92.56 1025 ALA A CA 1
ATOM 7545 C C . ALA A 1 1025 ? 0.920 41.665 -15.525 1.00 92.56 1025 ALA A C 1
ATOM 7547 O O . ALA A 1 1025 ? 0.699 42.023 -14.369 1.00 92.56 1025 ALA A O 1
ATOM 7548 N N . TYR A 1 1026 ? 0.064 40.922 -16.218 1.00 94.44 1026 TYR A N 1
ATOM 7549 C CA . TYR A 1 1026 ? -1.252 40.505 -15.743 1.00 94.44 1026 TYR A CA 1
ATOM 7550 C C . TYR A 1 1026 ? -1.361 38.981 -15.771 1.00 94.44 1026 TYR A C 1
ATOM 7552 O O . TYR A 1 1026 ? -0.860 38.334 -16.691 1.00 94.44 1026 TYR A O 1
ATOM 7560 N N . GLY A 1 1027 ? -2.011 38.414 -14.760 1.00 91.62 1027 GLY A N 1
ATOM 7561 C CA . GLY A 1 1027 ? -2.275 36.986 -14.640 1.00 91.62 1027 GLY A CA 1
ATOM 7562 C C . GLY A 1 1027 ? -3.742 36.736 -14.324 1.00 91.62 1027 GLY A C 1
ATOM 7563 O O . GLY A 1 1027 ? -4.356 37.468 -13.551 1.00 91.62 1027 GLY A O 1
ATOM 7564 N N . TYR A 1 1028 ? -4.291 35.682 -14.916 1.00 91.81 1028 TYR A N 1
ATOM 7565 C CA . TYR A 1 1028 ? -5.632 35.183 -14.640 1.00 91.81 1028 TYR A CA 1
ATOM 7566 C C . TYR A 1 1028 ? -5.557 33.675 -14.433 1.00 91.81 1028 TYR A C 1
ATOM 7568 O O . TYR A 1 1028 ? -4.902 32.978 -15.212 1.00 91.81 1028 TYR A O 1
ATOM 7576 N N . TYR A 1 1029 ? -6.222 33.173 -13.395 1.00 88.19 1029 TYR A N 1
ATOM 7577 C CA . TYR A 1 1029 ? -6.351 31.742 -13.157 1.00 88.19 1029 TYR A CA 1
ATOM 7578 C C . TYR A 1 1029 ? -7.666 31.431 -12.439 1.00 88.19 1029 TYR A C 1
ATOM 7580 O O . TYR A 1 1029 ? -7.911 31.917 -11.338 1.00 88.19 1029 TYR A O 1
ATOM 7588 N N . ASN A 1 1030 ? -8.500 30.597 -13.068 1.00 85.38 1030 ASN A N 1
ATOM 7589 C CA . ASN A 1 1030 ? -9.719 30.024 -12.488 1.00 85.38 1030 ASN A CA 1
ATOM 7590 C C . ASN A 1 1030 ? -10.633 31.038 -11.754 1.00 85.38 1030 ASN A C 1
ATOM 7592 O O . ASN A 1 1030 ? -11.015 30.824 -10.605 1.00 85.38 1030 ASN A O 1
ATOM 7596 N N . GLY A 1 1031 ? -10.950 32.161 -12.408 1.00 85.00 1031 GLY A N 1
ATOM 7597 C CA . GLY A 1 1031 ? -11.812 33.222 -11.867 1.00 85.00 1031 GLY A CA 1
ATOM 7598 C C . GLY A 1 1031 ? -11.096 34.323 -11.075 1.00 85.00 1031 GLY A C 1
ATOM 7599 O O . GLY A 1 1031 ? -11.688 35.372 -10.846 1.00 85.00 1031 GLY A O 1
ATOM 7600 N N . GLU A 1 1032 ? -9.828 34.137 -10.697 1.00 90.00 1032 GLU A N 1
ATOM 7601 C CA . GLU A 1 1032 ? -9.048 35.130 -9.947 1.00 90.00 1032 GLU A CA 1
ATOM 7602 C C . GLU A 1 1032 ? -8.009 35.838 -10.827 1.00 90.00 1032 GLU A C 1
ATOM 7604 O O . GLU A 1 1032 ? -7.451 35.258 -11.763 1.00 90.00 1032 GLU A O 1
ATOM 7609 N N . HIS A 1 1033 ? -7.731 37.104 -10.508 1.00 93.31 1033 HIS A N 1
ATOM 7610 C CA . HIS A 1 1033 ? -6.889 37.994 -11.305 1.00 93.31 1033 HIS A CA 1
ATOM 7611 C C . HIS A 1 1033 ? -5.753 38.580 -10.456 1.00 93.31 1033 HIS A C 1
ATOM 7613 O O . HIS A 1 1033 ? -5.920 38.850 -9.265 1.00 93.31 1033 HIS A O 1
ATOM 7619 N N . ALA A 1 1034 ? -4.601 38.834 -11.072 1.00 93.75 1034 ALA A N 1
ATOM 7620 C CA . ALA A 1 1034 ? -3.471 39.484 -10.421 1.00 93.75 1034 ALA A CA 1
ATOM 7621 C C . ALA A 1 1034 ? -2.720 40.429 -11.359 1.00 93.75 1034 ALA A C 1
ATOM 7623 O O . ALA A 1 1034 ? -2.607 40.185 -12.562 1.00 93.75 1034 ALA A O 1
ATOM 7624 N N . PHE A 1 1035 ? -2.157 41.486 -10.778 1.00 95.50 1035 PHE A N 1
ATOM 7625 C CA . PHE A 1 1035 ? -1.251 42.404 -11.455 1.00 95.50 1035 PHE A CA 1
ATOM 7626 C C . PHE A 1 1035 ? 0.121 42.353 -10.784 1.00 95.50 1035 PHE A C 1
ATOM 7628 O O . PHE A 1 1035 ? 0.228 42.387 -9.556 1.00 95.50 1035 PHE A O 1
ATOM 7635 N N . ALA A 1 1036 ? 1.172 42.258 -11.592 1.00 93.94 1036 ALA A N 1
ATOM 7636 C CA . ALA A 1 1036 ? 2.554 42.174 -11.148 1.00 93.94 1036 ALA A CA 1
ATOM 7637 C C . ALA A 1 1036 ? 3.377 43.350 -11.675 1.00 93.94 1036 ALA A C 1
ATOM 7639 O O . ALA A 1 1036 ? 3.180 43.802 -12.801 1.00 93.94 1036 ALA A O 1
ATOM 7640 N N . LEU A 1 1037 ? 4.343 43.790 -10.871 1.00 94.75 1037 LEU A N 1
ATOM 7641 C CA . LEU A 1 1037 ? 5.362 44.777 -11.219 1.00 94.75 1037 LEU A CA 1
ATOM 7642 C C . LEU A 1 1037 ? 6.747 44.178 -10.966 1.00 94.75 1037 LEU A C 1
ATOM 7644 O O . LEU A 1 1037 ? 6.980 43.513 -9.953 1.00 94.75 1037 LEU A O 1
ATOM 7648 N N . GLY A 1 1038 ? 7.666 44.396 -11.903 1.00 91.94 1038 GLY A N 1
ATOM 7649 C CA . GLY A 1 1038 ? 9.006 43.823 -11.882 1.00 91.94 1038 GLY A CA 1
ATOM 7650 C C . GLY A 1 1038 ? 10.088 44.828 -12.224 1.00 91.94 1038 GLY A C 1
ATOM 7651 O O . GLY A 1 1038 ? 9.965 45.577 -13.189 1.00 91.94 1038 GLY A O 1
ATOM 7652 N N . LEU A 1 1039 ? 11.177 44.765 -11.466 1.00 91.06 1039 LEU A N 1
ATOM 7653 C CA . LEU A 1 1039 ? 12.464 45.369 -11.774 1.00 91.06 1039 LEU A CA 1
ATOM 7654 C C . LEU A 1 1039 ? 13.404 44.251 -12.232 1.00 91.06 1039 LEU A C 1
ATOM 7656 O O . LEU A 1 1039 ? 13.518 43.221 -11.567 1.00 91.06 1039 LEU A O 1
ATOM 7660 N N . SER A 1 1040 ? 14.107 44.427 -13.346 1.00 89.44 1040 SER A N 1
ATOM 7661 C CA . SER A 1 1040 ? 15.200 43.520 -13.722 1.00 89.44 1040 SER A CA 1
ATOM 7662 C C . SER A 1 1040 ? 16.394 44.283 -14.269 1.00 89.44 1040 SER A C 1
ATOM 7664 O O . SER A 1 1040 ? 16.237 45.372 -14.817 1.00 89.44 1040 SER A O 1
ATOM 7666 N N . GLY A 1 1041 ? 17.592 43.735 -14.090 1.00 87.88 1041 GLY A N 1
ATOM 7667 C CA . GLY A 1 1041 ? 18.831 44.387 -14.483 1.00 87.88 1041 GLY A CA 1
ATOM 7668 C C . GLY A 1 1041 ? 19.967 43.417 -14.786 1.00 87.88 1041 GLY A C 1
ATOM 7669 O O . GLY A 1 1041 ? 19.911 42.232 -14.451 1.00 87.88 1041 GLY A O 1
ATOM 7670 N N . LEU A 1 1042 ? 20.998 43.950 -15.435 1.00 85.19 1042 LEU A N 1
ATOM 7671 C CA . LEU A 1 1042 ? 22.253 43.267 -15.746 1.00 85.19 1042 LEU A CA 1
ATOM 7672 C C . LEU A 1 1042 ? 23.412 43.937 -15.001 1.00 85.19 1042 LEU A C 1
ATOM 7674 O O . LEU A 1 1042 ? 23.406 45.154 -14.797 1.00 85.19 1042 LEU A O 1
ATOM 7678 N N . ASN A 1 1043 ? 24.434 43.163 -14.632 1.00 80.38 1043 ASN A N 1
ATOM 7679 C CA . ASN A 1 1043 ? 25.735 43.731 -14.276 1.00 80.38 1043 ASN A CA 1
ATOM 7680 C C . ASN A 1 1043 ? 26.475 44.258 -15.523 1.00 80.38 1043 ASN A C 1
ATOM 7682 O O . ASN A 1 1043 ? 26.072 44.024 -16.663 1.00 80.38 1043 ASN A O 1
ATOM 7686 N N . GLU A 1 1044 ? 27.579 44.976 -15.317 1.00 74.06 1044 GLU A N 1
ATOM 7687 C CA . GLU A 1 1044 ? 28.288 45.667 -16.406 1.00 74.06 1044 GLU A CA 1
ATOM 7688 C C . GLU A 1 1044 ? 28.837 44.735 -17.491 1.00 74.06 1044 GLU A C 1
ATOM 7690 O O . GLU A 1 1044 ? 28.878 45.103 -18.665 1.00 74.06 1044 GLU A O 1
ATOM 7695 N N . THR A 1 1045 ? 29.226 43.522 -17.095 1.00 69.69 1045 THR A N 1
ATOM 7696 C CA . THR A 1 1045 ? 29.724 42.448 -17.962 1.00 69.69 1045 THR A CA 1
ATOM 7697 C C . THR A 1 1045 ? 28.613 41.608 -18.599 1.00 69.69 1045 THR A C 1
ATOM 7699 O O . THR A 1 1045 ? 28.913 40.713 -19.384 1.00 69.69 1045 THR A O 1
ATOM 7702 N N . GLY A 1 1046 ? 27.339 41.864 -18.276 1.00 71.81 1046 GLY A N 1
ATOM 7703 C CA . GLY A 1 1046 ? 26.176 41.158 -18.828 1.00 71.81 1046 GLY A CA 1
ATOM 7704 C C . GLY A 1 1046 ? 26.033 39.687 -18.416 1.00 71.81 1046 GLY A C 1
ATOM 7705 O O . GLY A 1 1046 ? 25.161 39.005 -18.944 1.00 71.81 1046 GLY A O 1
ATOM 7706 N N . ASN A 1 1047 ? 26.865 39.192 -17.495 1.00 77.38 1047 ASN A N 1
ATOM 7707 C CA . ASN A 1 1047 ? 26.910 37.787 -17.072 1.00 77.38 1047 ASN A CA 1
ATOM 7708 C C . ASN A 1 1047 ? 26.236 37.511 -15.716 1.00 77.38 1047 ASN A C 1
ATOM 7710 O O . ASN A 1 1047 ? 26.164 36.354 -15.310 1.00 77.38 1047 ASN A O 1
ATOM 7714 N N . LEU A 1 1048 ? 25.711 38.533 -15.034 1.00 80.81 1048 LEU A N 1
ATOM 7715 C CA . LEU A 1 1048 ? 24.774 38.385 -13.919 1.00 80.81 1048 LEU A CA 1
ATOM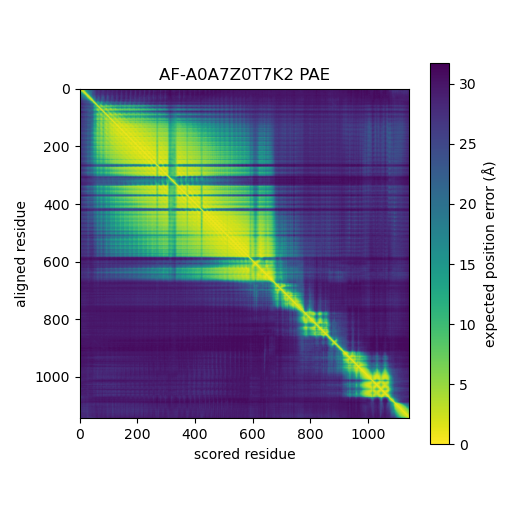 7716 C C . LEU A 1 1048 ? 23.483 39.142 -14.241 1.00 80.81 1048 LEU A C 1
ATOM 7718 O O . LEU A 1 1048 ? 23.489 40.368 -14.356 1.00 80.81 1048 LEU A O 1
ATOM 7722 N N . VAL A 1 1049 ? 22.384 38.398 -14.335 1.00 85.88 1049 VAL A N 1
ATOM 7723 C CA . VAL A 1 1049 ? 21.014 38.913 -14.401 1.00 85.88 1049 VAL A CA 1
ATOM 7724 C C . VAL A 1 1049 ? 20.427 38.922 -12.993 1.00 85.88 1049 VAL A C 1
ATOM 7726 O O . VAL A 1 1049 ? 20.592 37.954 -12.248 1.00 85.88 1049 VAL A O 1
ATOM 7729 N N . TYR A 1 1050 ? 19.694 39.972 -12.640 1.00 86.25 1050 TYR A N 1
ATOM 7730 C CA . TYR A 1 1050 ? 18.857 40.009 -11.443 1.00 86.25 1050 TYR A CA 1
ATOM 7731 C C . TYR A 1 1050 ? 17.428 40.432 -11.794 1.00 86.25 1050 TYR A C 1
ATOM 7733 O O . TYR A 1 1050 ? 17.212 41.287 -12.653 1.00 86.25 1050 TYR A O 1
ATOM 7741 N N . LYS A 1 1051 ? 16.439 39.836 -11.123 1.00 90.75 1051 LYS A N 1
ATOM 7742 C CA . LYS A 1 1051 ? 15.021 40.223 -11.196 1.00 90.75 1051 LYS A CA 1
ATOM 7743 C C . LYS A 1 1051 ? 14.456 40.273 -9.781 1.00 90.75 1051 LYS A C 1
ATOM 7745 O O . LYS A 1 1051 ? 14.632 39.326 -9.022 1.00 90.75 1051 LYS A O 1
ATOM 7750 N N . ALA A 1 1052 ? 13.762 41.352 -9.450 1.00 90.25 1052 ALA A N 1
ATOM 7751 C CA . ALA A 1 1052 ? 12.928 41.489 -8.265 1.00 90.25 1052 ALA A CA 1
ATOM 7752 C C . ALA A 1 1052 ? 11.510 41.839 -8.722 1.00 90.25 1052 ALA A C 1
ATOM 7754 O O . ALA A 1 1052 ? 11.323 42.610 -9.661 1.00 90.25 1052 ALA A O 1
ATOM 7755 N N . SER A 1 1053 ? 10.498 41.251 -8.101 1.00 91.44 1053 SER A N 1
ATOM 7756 C CA . SER A 1 1053 ? 9.111 41.420 -8.528 1.00 91.44 1053 SER A CA 1
ATOM 7757 C C . SER A 1 1053 ? 8.144 41.265 -7.368 1.00 91.44 1053 SER A C 1
ATOM 7759 O O . SER A 1 1053 ? 8.402 40.505 -6.434 1.00 91.44 1053 SER A O 1
ATOM 7761 N N . GLY A 1 1054 ? 7.017 41.962 -7.466 1.00 91.69 1054 GLY A N 1
ATOM 7762 C CA . GLY A 1 1054 ? 5.872 41.790 -6.588 1.00 91.69 1054 GLY A CA 1
ATOM 7763 C C . GLY A 1 1054 ? 4.577 41.685 -7.386 1.00 91.69 1054 GLY A C 1
ATOM 7764 O O . GLY A 1 1054 ? 4.513 42.129 -8.533 1.00 91.69 1054 GLY A O 1
ATOM 7765 N N . SER A 1 1055 ? 3.539 41.112 -6.788 1.00 93.81 1055 SER A N 1
ATOM 7766 C CA . SER A 1 1055 ? 2.176 41.167 -7.322 1.00 93.81 1055 SER A CA 1
ATOM 7767 C C . SER A 1 1055 ? 1.138 41.367 -6.231 1.00 93.81 1055 SER A C 1
ATOM 7769 O O . SER A 1 1055 ? 1.367 41.017 -5.073 1.00 93.81 1055 SER A O 1
ATOM 7771 N N . LEU A 1 1056 ? -0.004 41.913 -6.642 1.00 93.12 1056 LEU A N 1
ATOM 7772 C CA . LEU A 1 1056 ? -1.226 42.041 -5.860 1.00 93.12 1056 LEU A CA 1
ATOM 7773 C C . LEU A 1 1056 ? -2.360 41.360 -6.637 1.00 93.12 1056 LEU A C 1
ATOM 7775 O O . LEU A 1 1056 ? -2.467 41.530 -7.855 1.00 93.12 1056 LEU A O 1
ATOM 7779 N N . ASN A 1 1057 ? -3.200 40.593 -5.944 1.00 92.25 1057 ASN A N 1
ATOM 7780 C CA . ASN A 1 1057 ? -4.324 39.871 -6.546 1.00 92.25 1057 ASN A CA 1
ATOM 7781 C C . ASN A 1 1057 ? -5.694 40.344 -6.038 1.00 92.25 1057 ASN A C 1
ATOM 7783 O O . ASN A 1 1057 ? -5.798 41.136 -5.101 1.00 92.25 1057 ASN A O 1
ATOM 7787 N N . THR A 1 1058 ? -6.763 39.823 -6.645 1.00 84.75 1058 THR A N 1
ATOM 7788 C CA . THR A 1 1058 ? -8.176 40.113 -6.329 1.00 84.75 1058 THR A CA 1
ATOM 7789 C C . THR A 1 1058 ? -8.645 39.693 -4.929 1.00 84.75 1058 THR A C 1
ATOM 7791 O O . THR A 1 1058 ? -9.826 39.847 -4.613 1.00 84.75 1058 THR A O 1
ATOM 7794 N N . LYS A 1 1059 ? -7.746 39.195 -4.069 1.00 86.38 1059 LYS A N 1
ATOM 7795 C CA . LYS A 1 1059 ? -7.979 38.956 -2.632 1.00 86.38 1059 LYS A CA 1
ATOM 7796 C C . LYS A 1 1059 ? -7.064 39.786 -1.722 1.00 86.38 1059 LYS A C 1
ATOM 7798 O O . LYS A 1 1059 ? -7.047 39.583 -0.513 1.00 86.38 1059 LYS A O 1
ATOM 7803 N N . GLY A 1 1060 ? -6.324 40.744 -2.287 1.00 84.19 1060 GLY A N 1
ATOM 7804 C CA . GLY A 1 1060 ? -5.446 41.651 -1.545 1.00 84.19 1060 GLY A CA 1
ATOM 7805 C C . GLY A 1 1060 ? -4.157 41.004 -1.032 1.00 84.19 1060 GLY A C 1
ATOM 7806 O O . GLY A 1 1060 ? -3.413 41.642 -0.291 1.00 84.19 1060 GLY A O 1
ATOM 7807 N N . HIS A 1 1061 ? -3.868 39.755 -1.407 1.00 86.00 1061 HIS A N 1
ATOM 7808 C CA . HIS A 1 1061 ? -2.626 39.097 -1.014 1.00 86.00 1061 HIS A CA 1
ATOM 7809 C C . HIS A 1 1061 ? -1.462 39.612 -1.866 1.00 86.00 1061 HIS A C 1
ATOM 7811 O O . HIS A 1 1061 ? -1.588 39.774 -3.082 1.00 86.00 1061 HIS A O 1
ATOM 7817 N N . ILE A 1 1062 ? -0.327 39.851 -1.208 1.00 87.44 1062 ILE A N 1
ATOM 7818 C CA . ILE A 1 1062 ? 0.911 40.315 -1.833 1.00 87.44 1062 ILE A CA 1
ATOM 7819 C C . ILE A 1 1062 ? 1.874 39.134 -1.936 1.00 87.44 1062 ILE A C 1
ATOM 7821 O O . ILE A 1 1062 ? 2.181 38.497 -0.930 1.00 87.44 1062 ILE A O 1
ATOM 7825 N N . ALA A 1 1063 ? 2.385 38.872 -3.137 1.00 83.38 1063 ALA A N 1
ATOM 7826 C CA . ALA A 1 1063 ? 3.490 37.941 -3.353 1.00 83.38 1063 ALA A CA 1
ATOM 7827 C C . ALA A 1 1063 ? 4.744 38.720 -3.764 1.00 83.38 1063 ALA A C 1
ATOM 7829 O O . ALA A 1 1063 ? 4.660 39.616 -4.603 1.00 83.38 1063 ALA A O 1
ATOM 7830 N N . LEU A 1 1064 ? 5.899 38.375 -3.192 1.00 87.38 1064 LEU A N 1
ATOM 7831 C CA . LEU A 1 1064 ? 7.204 38.972 -3.494 1.00 87.38 1064 LEU A CA 1
ATOM 7832 C C . LEU A 1 1064 ? 8.185 37.872 -3.907 1.00 87.38 1064 LEU A C 1
ATOM 7834 O O . LEU A 1 1064 ? 8.174 36.782 -3.338 1.00 87.38 1064 LEU A O 1
ATOM 7838 N N . GLY A 1 1065 ? 9.047 38.155 -4.882 1.00 80.94 1065 GLY A N 1
ATOM 7839 C CA . GLY A 1 1065 ? 10.033 37.194 -5.370 1.00 80.94 1065 GLY A CA 1
ATOM 7840 C C . GLY A 1 1065 ? 11.216 37.873 -6.047 1.00 80.94 1065 GLY A C 1
ATOM 7841 O O . GLY A 1 1065 ? 11.038 38.753 -6.894 1.00 80.94 1065 GLY A O 1
ATOM 7842 N N . ALA A 1 1066 ? 12.422 37.439 -5.685 1.00 85.56 1066 ALA A N 1
ATOM 7843 C CA . ALA A 1 1066 ? 13.680 37.883 -6.272 1.00 85.56 1066 ALA A CA 1
ATOM 7844 C C . ALA A 1 1066 ? 14.518 36.681 -6.730 1.00 85.56 1066 ALA A C 1
ATOM 7846 O O . ALA A 1 1066 ? 14.434 35.601 -6.148 1.00 85.56 1066 ALA A O 1
ATOM 7847 N N . GLY A 1 1067 ? 15.326 36.869 -7.773 1.00 78.44 1067 GLY A N 1
ATOM 7848 C CA . GLY A 1 1067 ? 16.172 35.827 -8.345 1.00 78.44 1067 GLY A CA 1
ATOM 7849 C C . GLY A 1 1067 ? 17.415 36.391 -9.027 1.00 78.44 1067 GLY A C 1
ATOM 7850 O O . GLY A 1 1067 ? 17.392 37.491 -9.586 1.00 78.44 1067 GLY A O 1
ATOM 7851 N N . LEU A 1 1068 ? 18.494 35.609 -8.979 1.00 82.19 1068 LEU A N 1
ATOM 7852 C CA . LEU A 1 1068 ? 19.793 35.898 -9.583 1.00 82.19 1068 LEU A CA 1
ATOM 7853 C C . LEU A 1 1068 ? 20.148 34.778 -10.568 1.00 82.19 1068 LEU A C 1
ATOM 7855 O O . LEU A 1 1068 ? 20.031 33.601 -10.229 1.00 82.19 1068 LEU A O 1
ATOM 7859 N N . GLY A 1 1069 ? 20.597 35.135 -11.770 1.00 75.31 1069 GLY A N 1
ATOM 7860 C CA . GLY A 1 1069 ? 21.039 34.192 -12.798 1.00 75.31 1069 GLY A CA 1
ATOM 7861 C C . GLY A 1 1069 ? 22.434 34.548 -13.293 1.00 75.31 1069 GLY A C 1
ATOM 7862 O O . GLY A 1 1069 ? 22.614 35.598 -13.903 1.00 75.31 1069 GLY A O 1
ATOM 7863 N N . TYR A 1 1070 ? 23.420 33.686 -13.039 1.00 76.12 1070 TYR A N 1
ATOM 7864 C CA . TYR A 1 1070 ? 24.797 33.878 -13.500 1.00 76.12 1070 TYR A CA 1
ATOM 7865 C C . TYR A 1 1070 ? 25.093 33.014 -14.733 1.00 76.12 1070 TYR A C 1
ATOM 7867 O O . TYR A 1 1070 ? 24.849 31.805 -14.725 1.00 76.12 1070 TYR A O 1
ATOM 7875 N N . GLN A 1 1071 ? 25.635 33.621 -15.788 1.00 72.31 1071 GLN A N 1
ATOM 7876 C CA . GLN A 1 1071 ? 25.929 32.965 -17.059 1.00 72.31 1071 GLN A CA 1
ATOM 7877 C C . GLN A 1 1071 ? 27.432 32.671 -17.178 1.00 72.31 1071 GLN A C 1
ATOM 7879 O O . GLN A 1 1071 ? 28.262 33.576 -17.206 1.00 72.31 1071 GLN A O 1
ATOM 7884 N N . PHE A 1 1072 ? 27.791 31.386 -17.234 1.00 63.41 1072 PHE A N 1
ATOM 7885 C CA . PHE A 1 1072 ? 29.187 30.939 -17.233 1.00 63.41 1072 PHE A CA 1
ATOM 7886 C C . PHE A 1 1072 ? 29.830 30.938 -18.630 1.00 63.41 1072 PHE A C 1
ATOM 7888 O O . PHE A 1 1072 ? 29.247 30.452 -19.601 1.00 63.41 1072 PHE A O 1
ATOM 7895 N N . ASP A 1 1073 ? 31.081 31.398 -18.705 1.00 57.00 1073 ASP A N 1
ATOM 7896 C CA . ASP A 1 1073 ? 31.897 31.386 -19.923 1.00 57.00 1073 ASP A CA 1
ATOM 7897 C C . ASP A 1 1073 ? 32.290 29.981 -20.421 1.00 57.00 1073 ASP A C 1
ATOM 7899 O O . ASP A 1 1073 ? 32.388 29.006 -19.669 1.00 57.00 1073 ASP A O 1
ATOM 7903 N N . LYS A 1 1074 ? 32.592 29.888 -21.725 1.00 52.81 1074 LYS A N 1
ATOM 7904 C CA . LYS A 1 1074 ? 32.968 28.634 -22.405 1.00 52.81 1074 LYS A CA 1
ATOM 7905 C C . LYS A 1 1074 ? 34.268 28.023 -21.848 1.00 52.81 1074 LYS A C 1
ATOM 7907 O O . LYS A 1 1074 ? 35.266 28.712 -21.648 1.00 52.81 1074 LYS A O 1
ATOM 7912 N N . LEU A 1 1075 ? 34.283 26.689 -21.720 1.00 46.16 1075 LEU A N 1
ATOM 7913 C CA . LEU A 1 1075 ? 35.274 25.864 -20.994 1.00 46.16 1075 LEU A CA 1
ATOM 7914 C C . LEU A 1 1075 ? 36.778 26.001 -21.351 1.00 46.16 1075 LEU A C 1
ATOM 7916 O O . LEU A 1 1075 ? 37.600 25.357 -20.700 1.00 46.16 1075 LEU A O 1
ATOM 7920 N N . GLU A 1 1076 ? 37.195 26.794 -22.343 1.00 51.19 1076 GLU A N 1
ATOM 7921 C CA . GLU A 1 1076 ? 38.620 26.891 -22.718 1.00 51.19 1076 GLU A CA 1
ATOM 7922 C C . GLU A 1 1076 ? 39.507 27.596 -21.670 1.00 51.19 1076 GLU A C 1
ATOM 7924 O O . GLU A 1 1076 ? 40.721 27.377 -21.670 1.00 51.19 1076 GLU A O 1
ATOM 7929 N N . SER A 1 1077 ? 38.944 28.431 -20.788 1.00 48.06 1077 SER A N 1
ATOM 7930 C CA . SER A 1 1077 ? 39.739 29.285 -19.886 1.00 48.06 1077 SER A CA 1
ATOM 7931 C C . SER A 1 1077 ? 40.216 28.587 -18.603 1.00 48.06 1077 SER A C 1
ATOM 7933 O O . SER A 1 1077 ? 41.364 28.776 -18.209 1.00 48.06 1077 SER A O 1
ATOM 7935 N N . ARG A 1 1078 ? 39.401 27.710 -17.989 1.00 48.31 1078 ARG A N 1
ATOM 7936 C CA . ARG A 1 1078 ? 39.641 27.117 -16.645 1.00 48.31 1078 ARG A CA 1
ATOM 7937 C C . ARG A 1 1078 ? 40.848 26.162 -16.524 1.00 48.31 1078 ARG A C 1
ATOM 7939 O O . ARG A 1 1078 ? 41.031 25.530 -15.487 1.00 48.31 1078 ARG A O 1
ATOM 7946 N N . ARG A 1 1079 ? 41.668 25.998 -17.569 1.00 48.75 1079 ARG A N 1
ATOM 7947 C CA . ARG A 1 1079 ? 42.792 25.036 -17.587 1.00 48.75 1079 ARG A CA 1
ATOM 7948 C C . ARG A 1 1079 ? 44.143 25.623 -17.150 1.00 48.75 1079 ARG A C 1
ATOM 7950 O O . ARG A 1 1079 ? 45.115 24.877 -17.092 1.00 48.75 1079 ARG A O 1
ATOM 7957 N N . LYS A 1 1080 ? 44.229 26.928 -16.862 1.00 42.53 1080 LYS A N 1
ATOM 7958 C CA . LYS A 1 1080 ? 45.438 27.542 -16.277 1.00 42.53 1080 LYS A CA 1
ATOM 7959 C C . LYS A 1 1080 ? 45.444 27.459 -14.751 1.00 42.53 1080 LYS A C 1
ATOM 7961 O O . LYS A 1 1080 ? 46.426 27.013 -14.171 1.00 42.53 1080 LYS A O 1
ATOM 7966 N N . ASP A 1 1081 ? 44.337 27.835 -14.124 1.00 46.44 1081 ASP A N 1
ATOM 7967 C CA . ASP A 1 1081 ? 44.297 28.149 -12.686 1.00 46.44 1081 ASP A CA 1
ATOM 7968 C C . ASP A 1 1081 ? 44.439 26.892 -11.806 1.00 46.44 1081 ASP A C 1
ATOM 7970 O O . ASP A 1 1081 ? 44.992 26.937 -10.706 1.00 46.44 1081 ASP A O 1
ATOM 7974 N N . MET A 1 1082 ? 44.044 25.737 -12.354 1.00 43.69 1082 MET A N 1
ATOM 7975 C CA . MET A 1 1082 ? 44.141 24.407 -11.738 1.00 43.69 1082 MET A CA 1
ATOM 7976 C C . MET A 1 1082 ? 45.588 23.949 -11.461 1.00 43.69 1082 MET A C 1
ATOM 7978 O O . MET A 1 1082 ? 45.799 23.085 -10.616 1.00 43.69 1082 MET A O 1
ATOM 7982 N N . LEU A 1 1083 ? 46.593 24.530 -12.132 1.00 47.75 1083 LEU A N 1
ATOM 7983 C CA . LEU A 1 1083 ? 48.013 24.199 -11.926 1.00 47.75 1083 LEU A CA 1
ATOM 7984 C C . LEU A 1 1083 ? 48.651 24.924 -10.728 1.00 47.75 1083 LEU A C 1
ATOM 7986 O O . LEU A 1 1083 ? 49.757 24.574 -10.322 1.00 47.75 1083 LEU A O 1
ATOM 7990 N N . THR A 1 1084 ? 47.970 25.916 -10.151 1.00 47.88 1084 THR A N 1
ATOM 7991 C CA . THR A 1 1084 ? 48.502 26.740 -9.048 1.00 47.88 1084 THR A CA 1
ATOM 7992 C C . THR A 1 1084 ? 48.226 26.143 -7.664 1.00 47.88 1084 THR A C 1
ATOM 7994 O O . THR A 1 1084 ? 48.955 26.422 -6.720 1.00 47.88 1084 THR A O 1
ATOM 7997 N N . LEU A 1 1085 ? 47.199 25.294 -7.542 1.00 45.78 1085 LEU A N 1
ATOM 7998 C CA . LEU A 1 1085 ? 46.701 24.763 -6.262 1.00 45.78 1085 LEU A CA 1
ATOM 7999 C C . LEU A 1 1085 ? 47.418 23.494 -5.764 1.00 45.78 1085 LEU A C 1
ATOM 8001 O O . LEU A 1 1085 ? 47.231 23.106 -4.618 1.00 45.78 1085 LEU A O 1
ATOM 8005 N N . GLN A 1 1086 ? 48.264 22.851 -6.576 1.00 47.97 1086 GLN A N 1
ATOM 8006 C CA . GLN A 1 1086 ? 49.014 21.650 -6.162 1.00 47.97 1086 GLN A CA 1
ATOM 8007 C C . GLN A 1 1086 ? 50.348 21.951 -5.450 1.00 47.97 1086 GLN A C 1
ATOM 8009 O O . GLN A 1 1086 ? 51.126 21.033 -5.194 1.00 47.97 1086 GLN A O 1
ATOM 8014 N N . ARG A 1 1087 ? 50.652 23.220 -5.142 1.00 39.19 1087 ARG A N 1
ATOM 8015 C CA . ARG A 1 1087 ? 51.965 23.633 -4.620 1.00 39.19 1087 ARG A CA 1
ATOM 8016 C C . ARG A 1 1087 ? 51.861 24.597 -3.433 1.00 39.19 1087 ARG A C 1
ATOM 8018 O O . ARG A 1 1087 ? 52.228 25.758 -3.562 1.00 39.19 1087 ARG A O 1
ATOM 8025 N N . ASN A 1 1088 ? 51.352 24.079 -2.312 1.00 39.66 1088 ASN A N 1
ATOM 8026 C CA . ASN A 1 1088 ? 51.705 24.408 -0.917 1.00 39.66 1088 ASN A CA 1
ATOM 8027 C C . ASN A 1 1088 ? 50.731 23.649 0.008 1.00 39.66 1088 ASN A C 1
ATOM 8029 O O . ASN A 1 1088 ? 49.649 24.143 0.304 1.00 39.66 1088 ASN A O 1
ATOM 8033 N N . GLY A 1 1089 ? 51.076 22.419 0.398 1.00 51.78 1089 GLY A N 1
ATOM 8034 C CA . GLY A 1 1089 ? 50.275 21.609 1.331 1.00 51.78 1089 GLY A CA 1
ATOM 8035 C C . GLY A 1 1089 ? 50.838 21.618 2.756 1.00 51.78 1089 GLY A C 1
ATOM 8036 O O . GLY A 1 1089 ? 51.991 22.004 2.938 1.00 51.78 1089 GLY A O 1
ATOM 8037 N N . ASN A 1 1090 ? 50.050 21.089 3.705 1.00 47.44 1090 ASN A N 1
ATOM 8038 C CA . ASN A 1 1090 ? 50.349 20.904 5.141 1.00 47.44 1090 ASN A CA 1
ATOM 8039 C C . ASN A 1 1090 ? 50.447 22.250 5.908 1.00 47.44 1090 ASN A C 1
ATOM 8041 O O . ASN A 1 1090 ? 51.317 23.059 5.619 1.00 47.44 1090 ASN A O 1
ATOM 8045 N N . ILE A 1 1091 ? 49.587 22.574 6.887 1.00 41.12 1091 ILE A N 1
ATOM 8046 C CA . ILE A 1 1091 ? 49.283 21.826 8.128 1.00 41.12 1091 ILE A CA 1
ATOM 8047 C C . ILE A 1 1091 ? 47.988 22.366 8.805 1.00 41.12 1091 ILE A C 1
ATOM 8049 O O . ILE A 1 1091 ? 47.577 23.482 8.522 1.00 41.12 1091 ILE A O 1
ATOM 8053 N N . ASN A 1 1092 ? 47.382 21.576 9.707 1.00 49.34 1092 ASN A N 1
ATOM 8054 C CA . ASN A 1 1092 ? 46.342 21.926 10.703 1.00 49.34 1092 ASN A CA 1
ATOM 8055 C C . ASN A 1 1092 ? 45.093 22.745 10.290 1.00 49.34 1092 ASN A C 1
ATOM 8057 O O . ASN A 1 1092 ? 45.054 23.967 10.398 1.00 49.34 1092 ASN A O 1
ATOM 8061 N N . LEU A 1 1093 ? 43.968 22.037 10.123 1.00 51.44 1093 LEU A N 1
ATOM 8062 C CA . LEU A 1 1093 ? 42.599 22.598 10.113 1.00 51.44 1093 LEU A CA 1
ATOM 8063 C C . LEU A 1 1093 ? 42.142 23.245 11.449 1.00 51.44 1093 LEU A C 1
ATOM 8065 O O . LEU A 1 1093 ? 40.997 23.679 11.568 1.00 51.44 1093 LEU A O 1
ATOM 8069 N N . LEU A 1 1094 ? 42.989 23.229 12.484 1.00 46.78 1094 LEU A N 1
ATOM 8070 C CA . LEU A 1 1094 ? 42.677 23.757 13.816 1.00 46.78 1094 LEU A CA 1
ATOM 8071 C C . LEU A 1 1094 ? 43.151 25.209 13.972 1.00 46.78 1094 LEU A C 1
ATOM 8073 O O . LEU A 1 1094 ? 42.418 26.031 14.517 1.00 46.78 1094 LEU A O 1
ATOM 8077 N N . ASP A 1 1095 ? 44.327 25.534 13.430 1.00 48.00 1095 ASP A N 1
ATOM 8078 C CA . ASP A 1 1095 ? 44.890 26.888 13.454 1.00 48.00 1095 ASP A CA 1
ATOM 8079 C C . ASP A 1 1095 ? 44.089 27.845 12.549 1.00 48.00 1095 ASP A C 1
ATOM 8081 O O . ASP A 1 1095 ? 43.874 29.003 12.903 1.00 48.00 1095 ASP A O 1
ATOM 8085 N N . GLU A 1 1096 ? 43.550 27.341 11.432 1.00 52.00 1096 GLU A N 1
ATOM 8086 C CA . GLU A 1 1096 ? 42.654 28.083 10.531 1.00 52.00 1096 GLU A CA 1
ATOM 8087 C C . GLU A 1 1096 ? 41.381 28.565 11.255 1.00 52.00 1096 GLU A C 1
ATOM 8089 O O . GLU A 1 1096 ? 41.014 29.734 11.149 1.00 52.00 1096 GLU A O 1
ATOM 8094 N N . LYS A 1 1097 ? 40.767 27.719 12.097 1.00 58.62 1097 LYS A N 1
ATOM 8095 C CA . LYS A 1 1097 ? 39.603 28.111 12.913 1.00 58.62 1097 LYS A CA 1
ATOM 8096 C C . LYS A 1 1097 ? 39.940 29.070 14.051 1.00 58.62 1097 LYS A C 1
ATOM 8098 O O . LYS A 1 1097 ? 39.119 29.921 14.379 1.00 58.62 1097 LYS A O 1
ATOM 8103 N N . VAL A 1 1098 ? 41.123 28.956 14.657 1.00 58.28 1098 VAL A N 1
ATOM 8104 C CA . VAL A 1 1098 ? 41.581 29.935 15.659 1.00 58.28 1098 VAL A CA 1
ATOM 8105 C C . VAL A 1 1098 ? 41.797 31.304 15.002 1.00 58.28 1098 VAL A C 1
ATOM 8107 O O . VAL A 1 1098 ? 41.427 32.322 15.584 1.00 58.28 1098 VAL A O 1
ATOM 8110 N N . TYR A 1 1099 ? 42.312 31.332 13.769 1.00 58.97 1099 TYR A N 1
ATOM 8111 C CA . TYR A 1 1099 ? 42.466 32.557 12.984 1.00 58.97 1099 TYR A CA 1
ATOM 8112 C C . TYR A 1 1099 ? 41.122 33.169 12.551 1.00 58.97 1099 TYR A C 1
ATOM 8114 O O . TYR A 1 1099 ? 40.956 34.385 12.647 1.00 58.97 1099 TYR A O 1
ATOM 8122 N N . GLU A 1 1100 ? 40.139 32.359 12.135 1.00 60.59 1100 GLU A N 1
ATOM 8123 C CA . GLU A 1 1100 ? 38.784 32.856 11.848 1.00 60.59 1100 GLU A CA 1
ATOM 8124 C C . GLU A 1 1100 ? 38.109 33.449 13.096 1.00 60.59 1100 GLU A C 1
ATOM 8126 O O . GLU A 1 1100 ? 37.594 34.564 13.015 1.00 60.59 1100 GLU A O 1
ATOM 8131 N N . LEU A 1 1101 ? 38.181 32.788 14.262 1.00 60.38 1101 LEU A N 1
ATOM 8132 C CA . LEU A 1 1101 ? 37.610 33.341 15.499 1.00 60.38 1101 LEU A CA 1
ATOM 8133 C C . LEU A 1 1101 ? 38.313 34.625 15.966 1.00 60.38 1101 LEU A C 1
ATOM 8135 O O . LEU A 1 1101 ? 37.628 35.563 16.373 1.00 60.38 1101 LEU A O 1
ATOM 8139 N N . ASP A 1 1102 ? 39.647 34.715 15.914 1.00 65.00 1102 ASP A N 1
ATOM 8140 C CA . ASP A 1 1102 ? 40.337 35.958 16.303 1.00 65.00 1102 ASP A CA 1
ATOM 8141 C C . ASP A 1 1102 ? 40.035 37.104 15.320 1.00 65.00 1102 ASP A C 1
ATOM 8143 O O . ASP A 1 1102 ? 39.932 38.269 15.716 1.00 65.00 1102 ASP A O 1
ATOM 8147 N N . LYS A 1 1103 ? 39.783 36.787 14.044 1.00 69.94 1103 LYS A N 1
ATOM 8148 C CA . LYS A 1 1103 ? 39.288 37.764 13.072 1.00 69.94 1103 LYS A CA 1
ATOM 8149 C C . LYS A 1 1103 ? 37.861 38.221 13.394 1.00 69.94 1103 LYS A C 1
ATOM 8151 O O . LYS A 1 1103 ? 37.650 39.427 13.511 1.00 69.94 1103 LYS A O 1
ATOM 8156 N N . GLU A 1 1104 ? 36.911 37.307 13.611 1.00 68.00 1104 GLU A N 1
ATOM 8157 C CA . GLU A 1 1104 ? 35.534 37.662 13.999 1.00 68.00 1104 GLU A CA 1
ATOM 8158 C C . GLU A 1 1104 ? 35.502 38.494 15.289 1.00 68.00 1104 GLU A C 1
ATOM 8160 O O . GLU A 1 1104 ? 34.783 39.490 15.365 1.00 68.00 1104 GLU A O 1
ATOM 8165 N N . VAL A 1 1105 ? 36.331 38.159 16.283 1.00 72.94 1105 VAL A N 1
ATOM 8166 C CA . VAL A 1 1105 ? 36.461 38.920 17.536 1.00 72.94 1105 VAL A CA 1
ATOM 8167 C C . VAL A 1 1105 ? 37.011 40.335 17.302 1.00 72.94 1105 VAL A C 1
ATOM 8169 O O . VAL A 1 1105 ? 36.605 41.269 17.999 1.00 72.94 1105 VAL A O 1
ATOM 8172 N N . ASN A 1 1106 ? 37.902 40.542 16.330 1.00 69.31 1106 ASN A N 1
ATOM 8173 C CA . ASN A 1 1106 ? 38.417 41.874 15.996 1.00 69.31 1106 ASN A CA 1
ATOM 8174 C C . ASN A 1 1106 ? 37.453 42.689 15.104 1.00 69.31 1106 ASN A C 1
ATOM 8176 O O . ASN A 1 1106 ? 37.319 43.901 15.313 1.00 69.31 1106 ASN A O 1
ATOM 8180 N N . ASP A 1 1107 ? 36.701 42.049 14.207 1.00 70.50 1107 ASP A N 1
ATOM 8181 C CA . ASP A 1 1107 ? 35.615 42.692 13.447 1.00 70.50 1107 ASP A CA 1
ATOM 8182 C C . ASP A 1 1107 ? 34.431 43.072 14.372 1.00 70.50 1107 ASP A C 1
ATOM 8184 O O . ASP A 1 1107 ? 33.870 44.170 14.259 1.00 70.50 1107 ASP A O 1
ATOM 8188 N N . LEU A 1 1108 ? 34.126 42.246 15.385 1.00 71.62 1108 LEU A N 1
ATOM 8189 C CA . LEU A 1 1108 ? 33.189 42.566 16.474 1.00 71.62 1108 LEU A CA 1
ATOM 8190 C C . LEU A 1 1108 ? 33.667 43.742 17.333 1.00 71.62 1108 LEU A C 1
ATOM 8192 O O . LEU A 1 1108 ? 32.892 44.672 17.548 1.00 71.62 1108 LEU A O 1
ATOM 8196 N N . LYS A 1 1109 ? 34.935 43.774 17.777 1.00 72.94 1109 LYS A N 1
ATOM 8197 C CA . LYS A 1 1109 ? 35.498 44.950 18.483 1.00 72.94 1109 LYS A CA 1
ATOM 8198 C C . LYS A 1 1109 ? 35.393 46.221 17.637 1.00 72.94 1109 LYS A C 1
ATOM 8200 O O . LYS A 1 1109 ? 35.095 47.289 18.168 1.00 72.94 1109 LYS A O 1
ATOM 8205 N N . THR A 1 1110 ? 35.606 46.112 16.326 1.00 76.38 1110 THR A N 1
ATOM 8206 C CA . THR A 1 1110 ? 35.493 47.243 15.391 1.00 76.38 1110 THR A CA 1
ATOM 8207 C C . THR A 1 1110 ? 34.043 47.713 15.252 1.00 76.38 1110 THR A C 1
ATOM 8209 O O . THR A 1 1110 ? 33.782 48.915 15.290 1.00 76.38 1110 THR A O 1
ATOM 8212 N N . SER A 1 1111 ? 33.088 46.783 15.197 1.00 71.00 1111 SER A N 1
ATOM 8213 C CA . SER A 1 1111 ? 31.651 47.079 15.155 1.00 71.00 1111 SER A CA 1
ATOM 8214 C C . SER A 1 1111 ? 31.135 47.688 16.462 1.00 71.00 1111 SER A C 1
ATOM 8216 O O . SER A 1 1111 ? 30.396 48.669 16.426 1.00 71.00 1111 SER A O 1
ATOM 8218 N N . VAL A 1 1112 ? 31.579 47.186 17.619 1.00 77.94 1112 VAL A N 1
ATOM 8219 C CA . VAL A 1 1112 ? 31.285 47.786 18.931 1.00 77.94 1112 VAL A CA 1
ATOM 8220 C C . VAL A 1 1112 ? 31.811 49.219 18.994 1.00 77.94 1112 VAL A C 1
ATOM 8222 O O . VAL A 1 1112 ? 31.071 50.117 19.378 1.00 77.94 1112 VAL A O 1
ATOM 8225 N N . LYS A 1 1113 ? 33.037 49.473 18.523 1.00 76.00 1113 LYS A N 1
ATOM 8226 C CA . LYS A 1 1113 ? 33.618 50.823 18.491 1.00 76.00 1113 LYS A CA 1
ATOM 8227 C C . LYS A 1 1113 ? 32.854 51.782 17.563 1.00 76.00 1113 LYS A C 1
ATOM 8229 O O . LYS A 1 1113 ? 32.680 52.952 17.898 1.00 76.00 1113 LYS A O 1
ATOM 8234 N N . TYR A 1 1114 ? 32.336 51.288 16.435 1.00 72.81 1114 TYR A N 1
ATOM 8235 C CA . TYR A 1 1114 ? 31.412 52.044 15.578 1.00 72.81 1114 TYR A CA 1
ATOM 8236 C C . TYR A 1 1114 ? 30.060 52.313 16.261 1.00 72.81 1114 TYR A C 1
ATOM 8238 O O . TYR A 1 1114 ? 29.525 53.413 16.135 1.00 72.81 1114 TYR A O 1
ATOM 8246 N N . LEU A 1 1115 ? 29.523 51.358 17.026 1.00 74.44 1115 LEU A N 1
ATOM 8247 C CA . LEU A 1 1115 ? 28.289 51.530 17.804 1.00 74.44 1115 LEU A CA 1
ATOM 8248 C C . LEU A 1 1115 ? 28.465 52.491 18.992 1.00 74.44 1115 LEU A C 1
ATOM 8250 O O . LEU A 1 1115 ? 27.526 53.211 19.327 1.00 74.44 1115 LEU A O 1
ATOM 8254 N N . GLU A 1 1116 ? 29.649 52.555 19.606 1.00 76.88 1116 GLU A N 1
ATOM 8255 C CA . GLU A 1 1116 ? 30.004 53.570 20.609 1.00 76.88 1116 GLU A CA 1
ATOM 8256 C C . GLU A 1 1116 ? 30.072 54.973 19.989 1.00 76.88 1116 GLU A C 1
ATOM 8258 O O . GLU A 1 1116 ? 29.512 55.921 20.545 1.00 76.88 1116 GLU A O 1
ATOM 8263 N N . MET A 1 1117 ? 30.695 55.106 18.811 1.00 75.88 1117 MET A N 1
ATOM 8264 C CA . MET A 1 1117 ? 30.727 56.366 18.057 1.00 75.88 1117 MET A CA 1
ATOM 8265 C C . MET A 1 1117 ? 29.320 56.809 17.634 1.00 75.88 1117 MET A C 1
ATOM 8267 O O . MET A 1 1117 ? 28.934 57.941 17.916 1.00 75.88 1117 MET A O 1
ATOM 8271 N N . SER A 1 1118 ? 28.513 55.908 17.072 1.00 72.38 1118 SER A N 1
ATOM 8272 C CA . SER A 1 1118 ? 27.137 56.212 16.663 1.00 72.38 1118 SER A CA 1
ATOM 8273 C C . SER A 1 1118 ? 26.225 56.533 17.861 1.00 72.38 1118 SER A C 1
ATOM 8275 O O . SER A 1 1118 ? 25.407 57.446 17.782 1.00 72.38 1118 SER A O 1
ATOM 8277 N N . ASN A 1 1119 ? 26.418 55.895 19.025 1.00 73.75 1119 ASN A N 1
ATOM 8278 C CA . ASN A 1 1119 ? 25.744 56.298 20.271 1.00 73.75 1119 ASN A CA 1
ATOM 8279 C C . ASN A 1 1119 ? 26.169 57.690 20.768 1.00 73.75 1119 ASN A C 1
ATOM 8281 O O . ASN A 1 1119 ? 25.373 58.377 21.413 1.00 73.75 1119 ASN A O 1
ATOM 8285 N N . LYS A 1 1120 ? 27.409 58.121 20.503 1.00 79.12 1120 LYS A N 1
ATOM 8286 C CA . LYS A 1 1120 ? 27.859 59.487 20.810 1.00 79.12 1120 LYS A CA 1
ATOM 8287 C C . LYS A 1 1120 ? 27.193 60.496 19.876 1.00 79.12 1120 LYS A C 1
ATOM 8289 O O . LYS A 1 1120 ? 26.656 61.488 20.359 1.00 79.12 1120 LYS A O 1
ATOM 8294 N N . GLU A 1 1121 ? 27.151 60.208 18.577 1.00 75.19 1121 GLU A N 1
ATOM 8295 C CA . GLU A 1 1121 ? 26.461 61.035 17.578 1.00 75.19 1121 GLU A CA 1
ATOM 8296 C C . GLU A 1 1121 ? 24.960 61.145 17.882 1.00 75.19 1121 GLU A C 1
ATOM 8298 O O . GLU A 1 1121 ? 24.441 62.255 17.956 1.00 75.19 1121 GLU A O 1
ATOM 8303 N N . LEU A 1 1122 ? 24.285 60.036 18.205 1.00 75.94 1122 LEU A N 1
ATOM 8304 C CA . LEU A 1 1122 ? 22.880 60.027 18.637 1.00 75.94 1122 LEU A CA 1
ATOM 8305 C C . LEU A 1 1122 ? 22.639 60.820 19.930 1.00 75.94 1122 LEU A C 1
ATOM 8307 O O . LEU A 1 1122 ? 21.578 61.427 20.080 1.00 75.94 1122 LEU A O 1
ATOM 8311 N N . LYS A 1 1123 ? 23.596 60.869 20.866 1.00 77.19 1123 LYS A N 1
ATOM 8312 C CA . LYS A 1 1123 ? 23.507 61.746 22.050 1.00 77.19 1123 LYS A CA 1
ATOM 8313 C C . LYS A 1 1123 ? 23.687 63.221 21.692 1.00 77.19 1123 LYS A C 1
ATOM 8315 O O . LYS A 1 1123 ? 22.978 64.061 22.241 1.00 77.19 1123 LYS A O 1
ATOM 8320 N N . GLU A 1 1124 ? 24.581 63.544 20.762 1.00 79.31 1124 GLU A N 1
ATOM 8321 C CA . GLU A 1 1124 ? 24.758 64.912 20.261 1.00 79.31 1124 GLU A CA 1
ATOM 8322 C C . GLU A 1 1124 ? 23.566 65.378 19.402 1.00 79.31 1124 GLU A C 1
ATOM 8324 O O . GLU A 1 1124 ? 23.197 66.552 19.457 1.00 79.31 1124 GLU A O 1
ATOM 8329 N N . GLU A 1 1125 ? 22.905 64.480 18.665 1.00 74.94 1125 GLU A N 1
ATOM 8330 C CA . GLU A 1 1125 ? 21.631 64.761 17.992 1.00 74.94 1125 GLU A CA 1
ATOM 8331 C C . GLU A 1 1125 ? 20.469 64.919 18.973 1.00 74.94 1125 GLU A C 1
ATOM 8333 O O . GLU A 1 1125 ? 19.719 65.880 18.839 1.00 74.94 1125 GLU A O 1
ATOM 8338 N N . ASN A 1 1126 ? 20.341 64.068 19.998 1.00 76.69 1126 ASN A N 1
ATOM 8339 C CA . ASN A 1 1126 ? 19.316 64.253 21.035 1.00 76.69 1126 ASN A CA 1
ATOM 8340 C C . ASN A 1 1126 ? 19.509 65.570 21.805 1.00 76.69 1126 ASN A C 1
ATOM 8342 O O . ASN A 1 1126 ? 18.529 66.240 22.115 1.00 76.69 1126 ASN A O 1
ATOM 8346 N N . LEU A 1 1127 ? 20.753 65.999 22.053 1.00 80.62 1127 LEU A N 1
ATOM 8347 C CA . LEU A 1 1127 ? 21.027 67.312 22.643 1.00 80.62 1127 LEU A CA 1
ATOM 8348 C C . LEU A 1 1127 ? 20.588 68.455 21.708 1.00 80.62 1127 LEU A C 1
ATOM 8350 O O . LEU A 1 1127 ? 19.903 69.375 22.145 1.00 80.62 1127 LEU A O 1
ATOM 8354 N N . LYS A 1 1128 ? 20.901 68.376 20.406 1.00 79.00 1128 LYS A N 1
ATOM 8355 C CA . LYS A 1 1128 ? 20.409 69.343 19.403 1.00 79.00 1128 LYS A CA 1
ATOM 8356 C C . LYS A 1 1128 ? 18.879 69.334 19.295 1.00 79.00 1128 LYS A C 1
ATOM 8358 O O . LYS A 1 1128 ? 18.285 70.393 19.113 1.00 79.00 1128 LYS A O 1
ATOM 8363 N N . LEU A 1 1129 ? 18.244 68.168 19.400 1.00 76.31 1129 LEU A N 1
ATOM 8364 C CA . LEU A 1 1129 ? 16.793 68.016 19.317 1.00 76.31 1129 LEU A CA 1
ATOM 8365 C C . LEU A 1 1129 ? 16.100 68.607 20.551 1.00 76.31 1129 LEU A C 1
ATOM 8367 O O . LEU A 1 1129 ? 15.143 69.354 20.385 1.00 76.31 1129 LEU A O 1
ATOM 8371 N N . ASN A 1 1130 ? 16.632 68.367 21.753 1.00 77.62 1130 ASN A N 1
ATOM 8372 C CA . ASN A 1 1130 ? 16.146 68.976 22.993 1.00 77.62 1130 ASN A CA 1
ATOM 8373 C C . ASN A 1 1130 ? 16.309 70.501 22.982 1.00 77.62 1130 ASN A C 1
ATOM 8375 O O . ASN A 1 1130 ? 15.361 71.205 23.312 1.00 77.62 1130 ASN A O 1
ATOM 8379 N N . ASN A 1 1131 ? 17.447 71.029 22.520 1.00 80.12 1131 ASN A N 1
ATOM 8380 C CA . ASN A 1 1131 ? 17.633 72.478 22.390 1.00 80.12 1131 ASN A CA 1
ATOM 8381 C C . ASN A 1 1131 ? 16.613 73.092 21.408 1.00 80.12 1131 ASN A C 1
ATOM 8383 O O . ASN A 1 1131 ? 16.038 74.139 21.685 1.00 80.12 1131 ASN A O 1
ATOM 8387 N N . ARG A 1 1132 ? 16.324 72.417 20.284 1.00 77.56 1132 ARG A N 1
ATOM 8388 C CA . ARG A 1 1132 ? 15.284 72.851 19.329 1.00 77.56 1132 ARG A CA 1
ATOM 8389 C C . ARG A 1 1132 ? 13.862 72.681 19.873 1.00 77.56 1132 ARG A C 1
ATOM 8391 O O . ARG A 1 1132 ? 12.974 73.432 19.475 1.00 77.56 1132 ARG A O 1
ATOM 8398 N N . LEU A 1 1133 ? 13.637 71.724 20.774 1.00 77.12 1133 LEU A N 1
ATOM 8399 C CA . LEU A 1 1133 ? 12.379 71.567 21.506 1.00 77.12 1133 LEU A CA 1
ATOM 8400 C C . LEU A 1 1133 ? 12.188 72.719 22.504 1.00 77.12 1133 LEU A C 1
ATOM 8402 O O . LEU A 1 1133 ? 11.104 73.283 22.570 1.00 77.12 1133 LEU A O 1
ATOM 8406 N N . GLU A 1 1134 ? 13.248 73.135 23.200 1.00 79.12 1134 GLU A N 1
ATOM 8407 C CA . GLU A 1 1134 ? 13.246 74.294 24.100 1.00 79.12 1134 GLU A CA 1
ATOM 8408 C C . GLU A 1 1134 ? 13.072 75.623 23.335 1.00 79.12 1134 GLU A C 1
ATOM 8410 O O . GLU A 1 1134 ? 12.339 76.506 23.787 1.00 79.12 1134 GLU A O 1
ATOM 8415 N N . GLU A 1 1135 ? 13.649 75.764 22.134 1.00 76.50 1135 GLU A N 1
ATOM 8416 C CA . GLU A 1 1135 ? 13.324 76.868 21.215 1.00 76.50 1135 GLU A CA 1
ATOM 8417 C C . GLU A 1 1135 ? 11.838 76.852 20.813 1.00 76.50 1135 GLU A C 1
ATOM 8419 O O . GLU A 1 1135 ? 11.175 77.889 20.876 1.00 76.50 1135 GLU A O 1
ATOM 8424 N N . LEU A 1 1136 ? 11.290 75.684 20.455 1.00 72.19 1136 LEU A N 1
ATOM 8425 C CA . LEU A 1 1136 ? 9.873 75.510 20.114 1.00 72.19 1136 LEU A CA 1
ATOM 8426 C C . LEU A 1 1136 ? 8.942 75.827 21.292 1.00 72.19 1136 LEU A C 1
ATOM 8428 O O . LEU A 1 1136 ? 7.967 76.552 21.103 1.00 72.19 1136 LEU A O 1
ATOM 8432 N N . GLU A 1 1137 ? 9.246 75.375 22.509 1.00 74.81 1137 GLU A N 1
ATOM 8433 C CA . GLU A 1 1137 ? 8.482 75.733 23.710 1.00 74.81 1137 GLU A CA 1
ATOM 8434 C C . GLU A 1 1137 ? 8.537 77.238 23.998 1.00 74.81 1137 GLU A C 1
ATOM 8436 O O . GLU A 1 1137 ? 7.522 77.834 24.367 1.00 74.81 1137 GLU A O 1
ATOM 8441 N N . ASN A 1 1138 ? 9.684 77.889 23.782 1.00 73.25 1138 ASN A N 1
ATOM 8442 C CA . ASN A 1 1138 ? 9.806 79.342 23.919 1.00 73.25 1138 ASN A CA 1
ATOM 8443 C C . ASN A 1 1138 ? 9.050 80.113 22.821 1.00 73.25 1138 ASN A C 1
ATOM 8445 O O . ASN A 1 1138 ? 8.524 81.193 23.098 1.00 73.25 1138 ASN A O 1
ATOM 8449 N N . ILE A 1 1139 ? 8.946 79.568 21.605 1.00 74.62 1139 ILE A N 1
ATOM 8450 C CA . ILE A 1 1139 ? 8.096 80.112 20.533 1.00 74.62 1139 ILE A CA 1
ATOM 8451 C C . ILE A 1 1139 ? 6.615 79.955 20.907 1.00 74.62 1139 ILE A C 1
ATOM 8453 O O . ILE A 1 1139 ? 5.884 80.943 20.892 1.00 74.62 1139 ILE A O 1
ATOM 8457 N N . VAL A 1 1140 ? 6.189 78.766 21.348 1.00 67.50 1140 VAL A N 1
ATOM 8458 C CA . VAL A 1 1140 ? 4.803 78.491 21.773 1.00 67.50 1140 VAL A CA 1
ATOM 8459 C C . VAL A 1 1140 ? 4.395 79.370 22.963 1.00 67.50 1140 VAL A C 1
ATOM 8461 O O . VAL A 1 1140 ? 3.326 79.983 22.935 1.00 67.50 1140 VAL A O 1
ATOM 8464 N N . ARG A 1 1141 ? 5.267 79.532 23.971 1.00 67.12 1141 ARG A N 1
ATOM 8465 C CA . ARG A 1 1141 ? 5.051 80.449 25.111 1.00 67.12 1141 ARG A CA 1
ATOM 8466 C C . ARG A 1 1141 ? 4.995 81.928 24.711 1.00 67.12 1141 ARG A C 1
ATOM 8468 O O . ARG A 1 1141 ? 4.398 82.714 25.443 1.00 67.12 1141 ARG A O 1
ATOM 8475 N N . LYS A 1 1142 ? 5.592 82.316 23.577 1.00 64.69 1142 LYS A N 1
ATOM 8476 C CA . LYS A 1 1142 ? 5.506 83.673 23.004 1.00 64.69 1142 LYS A CA 1
ATOM 8477 C C . LYS A 1 1142 ? 4.290 83.898 22.102 1.00 64.69 1142 LYS A C 1
ATOM 8479 O O . LYS A 1 1142 ? 4.000 85.048 21.810 1.00 64.69 1142 LYS A O 1
ATOM 8484 N N . SER A 1 1143 ? 3.590 82.846 21.676 1.00 59.06 1143 SER A N 1
ATOM 8485 C CA . SER A 1 1143 ? 2.343 82.939 20.894 1.00 59.06 1143 SER A CA 1
ATOM 8486 C C . SER A 1 1143 ? 1.061 82.756 21.725 1.00 59.06 1143 SER A C 1
ATOM 8488 O O . SER A 1 1143 ? -0.035 82.819 21.180 1.00 59.06 1143 SER A O 1
ATOM 8490 N N . PHE A 1 1144 ? 1.193 82.550 23.041 1.00 53.34 1144 PHE A N 1
ATOM 8491 C CA . PHE A 1 1144 ? 0.101 82.548 24.031 1.00 53.34 1144 PHE A CA 1
ATOM 8492 C C . PHE A 1 1144 ? 0.169 83.761 24.991 1.00 53.34 1144 PHE A C 1
ATOM 8494 O O . PHE A 1 1144 ? -0.354 83.714 26.107 1.00 53.34 1144 PHE A O 1
ATOM 8501 N N . LYS A 1 1145 ? 0.827 84.845 24.562 1.00 42.91 1145 LYS A N 1
ATOM 8502 C CA . LYS A 1 1145 ? 0.904 86.156 25.222 1.00 42.91 1145 LYS A CA 1
ATOM 8503 C C . LYS A 1 1145 ? 0.785 87.272 24.190 1.00 42.91 1145 LYS A C 1
ATOM 8505 O O . LYS A 1 1145 ? 0.314 88.350 24.604 1.00 42.91 1145 LYS A O 1
#

Organism: NCBI:txid1384509

Secondary structure (DSSP, 8-state):
---TTSGGGTS-SS---------------------------------------S---SS-----SS-----S-------SS-----S--S--B---SS----S--SSEE---SSTTTT--SSSEEEESTTTTTTB-SSS-EEESTTTT-SB-SSS-EEESTTTTTTB-SSS-EEESTTTTTT--SSS-EEESTTTTTT--SSS-EEESTTTTTT--SSS-EEESTTTTTT--SSS-EEESTTTT-S--SSS-EEESTTTT-SB---TTS---S-S-EEESTTTT-SB--SS-EEESSS-S-SBSB---------TTS-HHHHHHHHHH-TTS-B-S---S-EEESTTTTSEEESSS-EEESTTTTSEEE--SSS----EEESTTTTSEEESSS-EEESTTTTSEEESSS-EEESTTTT---S------S-EEESTT-EE-STT-EEESTT-EE-STT-EEESTT-EE-STT-EEESSS-EE-STT-EEEEES-EE-SSSS-EEEEE---BTTB-B--TT-EEESSS-B--TT-TT-EEESSS-EE-STT-EEESSS-EE-STT-EEESSS-EE-SSS-EEESTT------TTS-STT----EEEEE-TTS-EEEEEE-SS-S-SS-EESSBTTB-----S------STT--PPPPHHHHHHHHHHHHHHHHHHTT-PPP-----TT-EEEEEEETTEEEEEEE--S--TT--EEEETTEEEEEETTTEEE-TTPPP-SPPPP-STTSPPPHHHHHHHHHHHHHHHHHHHHHHTT--EE---EETTEEPPPPTTTTTSEEPHHHHHHHHTT-EEEE----SSS-------EEEETT--------TTEEEEEETTEEEEEE-----------SS----------SS----------------------------PPPHHHHHHHHHHHHT-EE--EETTEEPPPEETT-TT---------SSEEEEEETTEEEEEE-HHHHHHHHHHHHHHHHHHHHHHHHHHHHHHHHTSPPP--STT--EEEEEEEEEETTEEEEEEEEEEE-TTS-EEEEEEEEEETT--EEEEEEEEE-PPPTTSTTTGGGSTTS-----TTHHHHHHHHHHHHHHHHHHHHHHHHHHHHHHHHHHHHHHHHHHHHHHHHS--

Sequence (1145 aa):
MNNLNKVVRILKSNLKNKLSITKQTIILFLMMGMLGISEVISDNNKDSLHIGTVANNGRNNILVGDVATPGNYSIIFATKNGGGWHGNGKYKIAFGDGVNADGDVEYGIIFGNVAGHALSGKYKFIFGEAAGFRNNGEYNFAFGKASGRVVNGIYNFAFGNEAGQDIAGGNNISLLQGAGSQTNGHFNMAVGFQAGQITRGNYNYAFGPQSGKNTTGDENIAIGSHAGKDVSGNANYAFGRSAGQNVSGLGNIAFGENAGQNVKGLPNNEILGYSNVAIGKESGRNVISNQSLALGYRTGGHVGYVTWDNASNDFTANPREYVRNSETNPNGNIKSGAEHNTAVGANSGNYIAGQDNVALGEGAGNYIDGPEEGGAGNVGIGRKAGNRIYGNDNIALGANSSNRIKGSNNIGIGTSSSNQESYLIEKENTISMGTSADSIANNAISIGTNAKTFKIDSITIGKDSQNSGEKSIIVGSENTITSDKSGIFGYKNYVSYNPNIHVIGNNNGDFNNQISAQNGGIFGNNNKLPNTAINSRIIGNNNEITINDGFIVGNESKISGSHTVAFGNNINAKESQSVYLGFNSDFNSDSTKSAGNTTYSSYNLTDKNGVVKKTFDFAAPVPVGITTIGSINSERRLQNVAAGLIGPNSTDAINGSQLYALADYVANLENQVNNTSPVKVVDGKNTSVTTGDDKGTTTYSVDVSGDLTEITSISNEGTKISLEDENKVNVNGATITNVSAGKADTDAVNVSQLNELKTQINNNTTTINNIENKISKTELTVDNGKVVNLDDENKDKLVSANTVKDAINNTGFFINSDRTFGENIGSKKTLVKAGEEVKLIAGRNVTISQNGKNFEISVDRHLATEFILIGEDGIIAETVTENGRDIITVKSDKSEIISKKGGEAKTTKNEGLVDGITVVNAINALGNNTISLSGNTGNTDSQNLNKENGITFGIKGKGLVTTEANGNEILIDLTDETKEKINNIEKGAKSASTAANAGVASAVAMANLPQVSNIAGHRHNIAGAYGYYNGEHAFALGLSGLNETGNLVYKASGSLNTKGHIALGAGLGYQFDKLESRRKDMLTLQRNGNINLLDEKVYELDKEVNDLKTSVKYLEMSNKELKEENLKLNNRLEELENIVRKSFK

Solvent-accessible surface area (backbone atoms only — not comparable to full-atom values): 60603 Å² total; per-residue (Å²): 136,79,69,81,73,68,67,67,76,73,83,76,84,85,86,83,83,79,90,82,91,79,87,85,86,83,92,89,80,91,88,86,80,88,86,88,88,85,89,88,88,82,88,82,92,76,98,71,91,83,74,86,65,83,85,79,89,90,74,63,65,63,74,56,40,71,49,72,86,78,72,80,37,32,47,56,47,22,65,87,71,52,31,53,65,54,63,52,55,55,34,42,43,41,54,38,62,39,34,37,48,53,34,36,34,40,42,31,38,32,34,20,36,39,4,23,26,67,15,29,50,33,38,33,41,31,28,27,45,33,3,21,24,38,21,47,20,32,48,29,32,11,33,28,42,31,0,21,18,35,18,54,26,33,48,26,39,15,37,20,44,34,0,21,18,46,20,54,34,26,47,29,36,10,30,34,41,31,0,21,19,44,19,45,35,32,50,26,38,11,37,20,48,33,0,18,22,43,21,40,33,31,46,30,39,8,36,25,43,33,0,20,20,46,19,48,27,33,50,27,34,8,39,22,44,34,0,20,20,49,17,49,24,33,44,29,40,8,36,24,45,36,0,21,21,47,19,50,18,34,49,27,37,8,38,20,45,38,0,21,20,44,21,30,46,57,97,79,77,56,89,26,14,32,46,28,39,9,35,26,43,39,0,23,17,44,27,38,23,28,54,26,36,8,38,24,42,34,0,23,34,28,27,13,56,47,81,82,92,61,90,71,86,54,88,83,62,59,71,79,54,61,57,51,58,53,76,73,40,97,79,53,62,68,50,83,66,20,30,54,29,37,12,30,26,43,34,0,17,28,27,32,26,38,20,55,28,37,9,41,21,46,28,0,19,24,34,32,41,27,60,96,77,92,47,17,56,28,37,10,36,25,48,25,0,18,26,30,34,36,38,31,47,29,37,8,40,21,45,32,0,20,36,51,42,47,41,29,50,29,38,17,31,26,43,36,0,29,72,70,90,78,80,96,69,79,39,38,49,20,34,8,39,20,46,44,1,24,35,71,23,40,51,1,27,3,31,25,44,44,2,25,12,61,18,43,61,10,38,21,39,16,40,59,14,38,30,55,12,40,53,16,41,39,36,37,30,52,25,37,34,55,15,34,51,19,40,40,41,38,36,37,28,22,38,27,84,32,41,46,28,38,41,37,40,30,45,30,20,42,101,90,48,37,31,19,10,34,53,16,39,40,41,38,29,52,31,44,36,38,59,57,9,31,61,15,37,42,37,42,30,53,27,36,34,63,22,32,48,22,40,41,42,38,30,53,23,37,35,60,9,40,54,16,40,37,44,30,31,48,23,67,44,55,60,38,51,19,38,34,39,38,64,55,10,41,77,60,77,61,94,80,79,53,56,42,75,48,74,49,57,59,50,72,48,52,49,100,85,66,52,72,77,44,77,46,71,44,42,77,29,66,45,79,28,48,80,33,56,14,28,93,99,50,71,62,87,88,73,93,64,59,85,39,68,88,57,77,77,43,86,53,64,79,29,70,67,63,55,46,54,52,50,52,55,54,56,53,50,57,62,56,70,74,61,75,75,81,87,84,84,80,69,51,102,67,38,52,68,48,80,50,78,58,96,88,48,81,44,79,48,79,48,76,76,79,86,80,74,93,68,61,56,56,72,56,100,88,51,44,38,37,67,44,84,93,86,38,77,44,54,78,86,61,86,84,76,92,68,60,79,48,86,54,99,86,45,66,78,32,74,70,70,54,53,58,58,54,56,60,55,59,64,57,53,66,62,51,66,75,58,60,87,78,68,72,72,48,85,69,57,65,56,100,35,38,77,57,86,76,54,90,92,51,68,90,48,48,65,46,73,63,44,54,50,54,38,50,64,57,25,43,53,75,50,72,77,83,83,93,79,84,88,83,88,78,77,64,79,40,79,46,42,72,89,69,84,87,88,85,82,72,55,92,73,37,50,71,48,77,60,91,93,48,75,49,78,49,70,78,84,88,82,84,78,90,84,91,82,89,81,85,87,79,88,82,86,85,85,72,76,60,103,84,76,61,78,96,77,91,79,90,82,78,86,83,80,91,86,90,85,84,82,89,83,92,87,89,87,84,88,85,80,81,54,68,67,56,54,51,48,51,52,47,57,61,34,64,40,64,53,57,60,77,53,101,90,53,62,50,77,70,40,56,66,67,42,98,84,60,87,84,85,84,82,77,52,81,83,52,29,42,60,50,75,58,97,93,47,72,52,75,46,65,21,68,72,45,50,47,51,51,52,49,49,52,51,45,53,53,47,52,52,49,51,50,35,19,50,50,2,26,49,48,3,54,66,64,34,74,74,57,60,86,57,96,79,43,52,62,36,80,35,71,26,67,16,72,30,96,96,26,38,13,45,16,46,32,44,21,33,46,47,98,86,65,40,38,38,39,39,40,34,37,24,44,23,80,80,74,52,74,50,78,53,72,51,77,49,76,62,83,80,76,82,65,65,73,74,59,68,68,72,62,76,82,73,81,78,88,81,63,85,60,59,57,52,52,52,50,50,56,47,53,54,49,54,47,53,52,50,50,52,50,50,53,50,50,52,49,51,52,50,54,49,50,51,54,49,50,54,52,47,52,51,48,51,54,50,54,62,60,74,75,110

Foldseek 3Di:
DPDPPPVVPPPPDDDDDDDDDDDDDDDDDDDDDDDDDDDDDDDDDDDDPDDDDPDDDDQDDDDADQGDDDEVDDYDDEDDPDDEDDDDECYEDDDDPPDAAAEDENQEYDDDPPAHHNEYEYQEAIEEHPWNACHDEYLEYFAYANGNHNANEYNEHAHEHCFCACEDYHVEYTEYHVFCHNAQEYNEYTYEANFNHNAQEYCEYTAYACFNHNENYYNEYAHEHNGCHCENEYNEYTAYHNWNANHPAYNEYFAEAVGQANQDEDPPPPRFSYHEYTHYHQWNHAGREYNEYFAYALGLNHFQADQPDDPCPDPVDDPVVSVVVCVVCNPGDGDDARYPHYTYEHLFCNDDHHYQEATAYQLGPNAEAEDRDDAANEHAHEQLFCNDEYYHDEYGAYHCFCNDAAEYLEYTHEHNWQPDDDDDDHEENEAAAEQPGHAQHHVEYAAYDCGEANEPCEYAHEHVEYECEYVEYEHYYLEYANYYQEYEAEENAAADDAHLEYEYEYPHADPVQHQAAHNEYEAEEPEGHDPQAHVEYEHYECEYENHYLEYEDEYVEYDCAYVEYEYEYNHDHNAHVEYAAYYQWYWDVPPAPTHQFHFDQWDFDADPVRHGPDIQGAAPRGGPYYYTHADVVTHDDDPPQDDFDDDSNTPGDHDDVNVVVVVVVVVVVVVVVPPPDDDDDDDDPQKDKDWDADPHDIDIDIDGDDDDPPDQWDDDPPFIWGQDPPRDIDRPPDDDPPADDDDDPPGDHDPVVVVVVVVVVVVVVVVVVVVVVPADADAWDDDPQHTDDDDPVHPPGHYDPVRVVVNQQSHFDWDFDDDDDDDDPPTDIDTDHPPDDDDDDADDQWDWDDDPPDIDIDGDDDDDDDDDDDDDDDDDDDDDQDDPDDDGDDDDDDDDDDDDDDDDDDDDDDDDDDDPVVVVVVVVVVQQAWDWADDPPGIHPTDGQNDPVGDDDDDDDDQQWDWDDDDPDIDIGGDVVNVVVVVVVVVVVVVVVVVVQQVVQFVQFFVPWDADDCDPNDFKDWGKGKGHGDHKIKIKIKIWGADPVRQKIKIWMWMAIPVRDIDTDIDIGGHDDDDPPPVPVVVVPVPDDDDDPPVVVVVVVVVVVVVVVVVVVVVVVVVVVVVVVVVVVVVVVVVVVVVVVVVVD

pLDDT: mean 74.83, std 20.45, range [26.98, 98.69]

Nearest PDB structures (foldseek):
  2gr7-assembly1_B  TM=9.524E-01  e=2.783E-05  Haemophilus influenzae
  2gr8-assembly2_F  TM=9.655E-01  e=8.886E-05  Haemophilus influenzae
  3emo-assembly1_B  TM=7.655E-01  e=1.862E-05  Haemophilus influenzae
  3wp8-assembly1_A-3  TM=5.448E-01  e=9.770E-07  Acinetobacter sp. Tol 5
  6m81-assembly1_C-2  TM=5.031E-01  e=3.210E+00  Streptomyces fradiae

Mean predicted aligned error: 22.75 Å

InterPro domains:
  IPR005594 Trimeric autotransporter adhesin YadA-like, C-terminal membrane anchor domain [PF03895] (1017-1072)
  IPR008635 Trimeric autotransporter adhesin YadA-like, stalk domain [PF05662] (637-677)
  IPR008635 Trimeric autotransporter adhesin YadA-like, stalk domain [PF05662] (736-775)
  IPR011049 Serralysin-like metalloprotease, C-terminal [G3DSA:2.150.10.10] (418-507)
  IPR011049 Serralysin-like metalloprotease, C-terminal [G3DSA:2.150.10.10] (508-663)
  IPR011049 Serralysin-like metalloprotease, C-terminal [G3DSA:2.150.10.10] (664-754)
  IPR011049 Serralysin-like metalloprotease, C-terminal [SSF101967] (425-557)
  IPR011049 Serralysin-like metalloprotease, C-terminal [SSF101967] (531-664)
  IPR011049 Serralysin-like metalloprotease, C-terminal [SSF101967] (734-757)
  IPR037174 Trimeric adhesin [G3DSA:3.90.1780.10] (755-861)
  IPR045584 Pilin-like [SSF54523] (978-1072)

Radius of gyration: 79.03 Å; Cα contacts (8 Å, |Δi|>4): 2664; chains: 1; bounding box: 216×125×237 Å